Protein AF-A0A444RU50-F1 (afdb_monomer_lite)

Foldseek 3Di:
DDLLVLLLVQLVQLCVPCQDPPHPAAFQEEEEEEQLQLLWFDQAFLQDPVLRVLQLQWLCLLLLLLLLVLLLQCFLVLCFQRRPNDRAPPDNSVVRNHGLYRYDYDQFFAQCCDCLNCVQQNNVLSVQVVVLQCCQAVCNLVNHASQDTDPDPDPDDDDDPDRADDSQDGHDNSRNSQRRRQLRRLLVLLVQLLDPHHQYYEYEGPDAALQAANRHDDRNHSGHSQSSSVLSCCVPVVAQEEEEEEEAQEDSLRNLRSLVVLQLQLLVDDPPDRRSSNYHYAYFYEHALCAPPCVVVPPVSSCSLCDQDDCDSHYHYHHFYFDADDDVVRVVVCCVPTVCVSLVSSLVNLLVSLVVQVVVVHHHAYAYEYADALCLEPQHDCVRVVPNTHHYLLVLLVVLLSVQVSCCDPSSNSNSHYYYYYHHDRHSLSSSSNSNNNVQSRSWDPPDLDDDPDDDDPPVVVVVPPDDDDDDDDDDDDDDDDDDDDDDDPDDDPPDSGSGDPCCSPPVNSVVLVCVVPDDDPDPDDDDDDDDDDDDDDDDDPPDDDDDPPPPDDDDDDDDDDDDPDDDDDDDGDDTHHSSSSSVSSSVVVNDPPDNSGHQDSVNSNVSNVVSVVVVVVVPDDDDDDDDDDDDDDDDDDDDDDDDDDDDDDDDDDDDDDDDDDDDDDDDTIDDDDDDDDDDDDDDDDDDDDDDDDDDDDDDDDDDDDDDDDDDDDDDDDDDDDDDDDDDDDDDPPPPVVVPPPPPDDDDDDDDDDDDDDDDDDDDDDDDDDDDDDDDDDDDDDDDDDDDDDDDDDDDDDDDDDDDDDDDDDDDDDDDDDDDDDDDDDDDDDDDDYDDDDDDDDDDDDDDDDDDDDDDDDDDDDDDDDDDDDDPPDDDQQAAEAQAEEDCQLVPPQFYDDPLVLVVLCLVLLHAEYHDAAAAQDDALLLDDPSLCDDDSVVSSVVNVVSVVVVLVVLVVNCVVCVVRHRYAYEHEQEQLDLVSLVVNVVVCPFQSHQFYEDEYQDQNSFGQQPDLVSVQVLCVVQPRDLLSSLLRRLVSLVSSCVRHVGQEYELNPCSLLNDPCSPDPCVVSVSNVVSLLVNLVSNVVSLHAYEQECVSVVSPHPGTRPDPVSVLSSVVSVHAHAYHQNYSYSVRHCPCVVVSLVRCVVSVHFKHKDKDFDDDPVPPDPGHHTDIDIDIDTSVSNVVSSVD

pLDDT: mean 73.53, std 28.67, range [24.03, 98.94]

Structure (mmCIF, N/CA/C/O backbone):
data_AF-A0A444RU50-F1
#
_entry.id   AF-A0A444RU50-F1
#
loop_
_atom_site.group_PDB
_atom_site.id
_atom_site.type_symbol
_atom_site.label_atom_id
_atom_site.label_alt_id
_atom_site.label_comp_id
_atom_site.label_asym_id
_atom_site.label_entity_id
_atom_site.label_seq_id
_atom_site.pdbx_PDB_ins_code
_atom_site.Cartn_x
_atom_site.Cartn_y
_atom_site.Cartn_z
_atom_site.occupancy
_atom_site.B_iso_or_equiv
_atom_site.auth_seq_id
_atom_site.auth_comp_id
_atom_site.auth_asym_id
_atom_site.auth_atom_id
_atom_site.pdbx_PDB_model_num
ATOM 1 N N . MET A 1 1 ? 1.106 -34.354 -20.644 1.00 77.31 1 MET A N 1
ATOM 2 C CA . MET A 1 1 ? 0.524 -33.539 -19.558 1.00 77.31 1 MET A CA 1
ATOM 3 C C . MET A 1 1 ? 1.547 -32.469 -19.221 1.00 77.31 1 MET A C 1
ATOM 5 O O . MET A 1 1 ? 2.733 -32.761 -19.319 1.00 77.31 1 MET A O 1
ATOM 9 N N . THR A 1 2 ? 1.113 -31.255 -18.908 1.00 89.94 2 THR A N 1
ATOM 10 C CA . THR A 1 2 ? 1.941 -30.165 -18.358 1.00 89.94 2 THR A CA 1
ATOM 11 C C . THR A 1 2 ? 1.686 -30.037 -16.855 1.00 89.94 2 THR A C 1
ATOM 13 O O . THR A 1 2 ? 0.641 -30.497 -16.388 1.00 89.94 2 THR A O 1
ATOM 16 N N . ALA A 1 3 ? 2.588 -29.386 -16.113 1.00 90.56 3 ALA A N 1
ATOM 17 C CA . ALA A 1 3 ? 2.382 -29.084 -14.692 1.00 90.56 3 ALA A CA 1
ATOM 18 C C . ALA A 1 3 ? 1.028 -28.382 -14.455 1.00 90.56 3 ALA A C 1
ATOM 20 O O . ALA A 1 3 ? 0.233 -28.847 -13.643 1.00 90.56 3 ALA A O 1
ATOM 21 N N . SER A 1 4 ? 0.695 -27.373 -15.273 1.00 92.06 4 SER A N 1
ATOM 22 C CA . SER A 1 4 ? -0.614 -26.706 -15.247 1.00 92.06 4 SER A CA 1
ATOM 23 C C . SER A 1 4 ? -1.799 -27.662 -15.413 1.00 92.06 4 SER A C 1
ATOM 25 O O . SER A 1 4 ? -2.771 -27.575 -14.671 1.00 92.06 4 SER A O 1
ATOM 27 N N . SER A 1 5 ? -1.737 -28.607 -16.363 1.00 92.69 5 SER A N 1
ATOM 28 C CA . SER A 1 5 ? -2.837 -29.568 -16.547 1.00 92.69 5 SER A CA 1
ATOM 29 C C . SER A 1 5 ? -2.997 -30.515 -15.355 1.00 92.69 5 SER A C 1
ATOM 31 O O . SER A 1 5 ? -4.123 -30.859 -15.017 1.00 92.69 5 SER A O 1
ATOM 33 N N . VAL A 1 6 ? -1.892 -30.892 -14.698 1.00 92.88 6 VAL A N 1
ATOM 34 C CA . VAL A 1 6 ? -1.919 -31.727 -13.489 1.00 92.88 6 VAL A CA 1
ATOM 35 C C . VAL A 1 6 ? -2.521 -30.952 -12.319 1.00 92.88 6 VAL A C 1
ATOM 37 O O . VAL A 1 6 ? -3.437 -31.454 -11.678 1.00 92.88 6 VAL A O 1
ATOM 40 N N . ALA A 1 7 ? -2.055 -29.723 -12.078 1.00 94.12 7 ALA A N 1
ATOM 41 C CA . ALA A 1 7 ? -2.562 -28.860 -11.015 1.00 94.12 7 ALA A CA 1
ATOM 42 C C . ALA A 1 7 ? -4.059 -28.560 -11.184 1.00 94.12 7 ALA A C 1
ATOM 44 O O . ALA A 1 7 ? -4.834 -28.752 -10.252 1.00 94.12 7 ALA A O 1
ATOM 45 N N . SER A 1 8 ? -4.480 -28.142 -12.382 1.00 94.00 8 SER A N 1
ATOM 46 C CA . SER A 1 8 ? -5.876 -27.791 -12.665 1.00 94.00 8 SER A CA 1
ATOM 47 C C . SER A 1 8 ? -6.824 -28.990 -12.505 1.00 94.00 8 SER A C 1
ATOM 49 O O . SER A 1 8 ? -7.855 -28.863 -11.850 1.00 94.00 8 SER A O 1
ATOM 51 N N . GLU A 1 9 ? -6.460 -30.173 -13.019 1.00 93.38 9 GLU A N 1
ATOM 52 C CA . GLU A 1 9 ? -7.255 -31.400 -12.846 1.00 93.38 9 GLU A CA 1
ATOM 53 C C . GLU A 1 9 ? -7.307 -31.843 -11.372 1.00 93.38 9 GLU A C 1
ATOM 55 O O . GLU A 1 9 ? -8.377 -32.173 -10.857 1.00 93.38 9 GLU A O 1
ATOM 60 N N . TYR A 1 10 ? -6.173 -31.794 -10.667 1.00 93.50 10 TYR A N 1
ATOM 61 C CA . TYR A 1 10 ? -6.076 -32.157 -9.254 1.00 93.50 10 TYR A CA 1
ATOM 62 C C . TYR A 1 10 ? -6.913 -31.228 -8.354 1.00 93.50 10 TYR A C 1
ATOM 64 O O . TYR A 1 10 ? -7.785 -31.707 -7.626 1.00 93.50 10 TYR A O 1
ATOM 72 N N . PHE A 1 11 ? -6.730 -29.906 -8.445 1.00 94.56 11 PHE A N 1
ATOM 73 C CA . PHE A 1 11 ? -7.465 -28.948 -7.610 1.00 94.56 11 PHE A CA 1
ATOM 74 C C . PHE A 1 11 ? -8.954 -28.884 -7.949 1.00 94.56 11 PHE A C 1
ATOM 76 O O . PHE A 1 11 ? -9.771 -28.710 -7.047 1.00 94.56 11 PHE A O 1
ATOM 83 N N . GLN A 1 12 ? -9.342 -29.090 -9.211 1.00 92.62 12 GLN A N 1
ATOM 84 C CA . GLN A 1 12 ? -10.758 -29.193 -9.564 1.00 92.62 12 GLN A CA 1
ATOM 85 C C . GLN A 1 12 ? -11.421 -30.392 -8.866 1.00 92.62 12 GLN A C 1
ATOM 87 O O . GLN A 1 12 ? -12.571 -30.281 -8.436 1.00 92.62 12 GLN A O 1
ATOM 92 N N . ASN A 1 13 ? -10.708 -31.510 -8.702 1.00 90.00 13 ASN A N 1
ATOM 93 C CA . ASN A 1 13 ? -11.195 -32.666 -7.949 1.00 90.00 13 ASN A CA 1
ATOM 94 C C . ASN A 1 13 ? -11.182 -32.416 -6.429 1.00 90.00 13 ASN A C 1
ATOM 96 O O . ASN A 1 13 ? -12.179 -32.703 -5.768 1.00 90.00 13 ASN A O 1
ATOM 100 N N . GLU A 1 14 ? -10.116 -31.830 -5.872 1.00 89.88 14 GLU A N 1
ATOM 101 C CA . GLU A 1 14 ? -10.019 -31.508 -4.436 1.00 89.88 14 GLU A CA 1
ATOM 102 C C . GLU A 1 14 ? -11.115 -30.522 -3.985 1.00 89.88 14 GLU A C 1
ATOM 104 O O . GLU A 1 14 ? -11.794 -30.770 -2.988 1.00 89.88 14 GLU A O 1
ATOM 109 N N . LEU A 1 15 ? -11.384 -29.465 -4.761 1.00 89.56 15 LEU A N 1
ATOM 110 C CA . LEU A 1 15 ? -12.482 -28.525 -4.497 1.00 89.56 15 LEU A CA 1
ATOM 111 C C . LEU A 1 15 ? -13.867 -29.195 -4.588 1.00 89.56 15 LEU A C 1
ATOM 113 O O . LEU A 1 15 ? -14.749 -28.900 -3.783 1.00 89.56 15 LEU A O 1
ATOM 117 N N . ASN A 1 16 ? -14.074 -30.122 -5.526 1.00 85.50 16 ASN A N 1
ATOM 118 C CA . ASN A 1 16 ? -15.360 -30.817 -5.663 1.00 85.50 16 ASN A CA 1
ATOM 119 C C . ASN A 1 16 ? -15.624 -31.825 -4.529 1.00 85.50 16 ASN A C 1
ATOM 121 O O . ASN A 1 16 ? -16.781 -32.040 -4.167 1.00 85.50 16 ASN A O 1
ATOM 125 N N . LEU A 1 17 ? -14.575 -32.445 -3.980 1.00 81.50 17 LEU A N 1
ATOM 126 C CA . LEU A 1 17 ? -14.681 -33.525 -2.993 1.00 81.50 17 LEU A CA 1
ATOM 127 C C . LEU A 1 17 ? -14.531 -33.016 -1.552 1.00 81.50 17 LEU A C 1
ATOM 129 O O . LEU A 1 17 ? -15.409 -33.241 -0.718 1.00 81.50 17 LEU A O 1
ATOM 133 N N . CYS A 1 18 ? -13.449 -32.295 -1.256 1.00 77.00 18 CYS A N 1
ATOM 134 C CA . CYS A 1 18 ? -13.066 -31.940 0.111 1.00 77.00 18 CYS A CA 1
ATOM 135 C C . CYS A 1 18 ? -13.706 -30.627 0.595 1.00 77.00 18 CYS A C 1
ATOM 137 O O . CYS A 1 18 ? -13.839 -30.421 1.799 1.00 77.00 18 CYS A O 1
ATOM 139 N N . HIS A 1 19 ? -14.154 -29.749 -0.314 1.00 79.81 19 HIS A N 1
ATOM 140 C CA . HIS A 1 19 ? -14.713 -28.431 0.032 1.00 79.81 19 HIS A CA 1
ATOM 141 C C . HIS A 1 19 ? -16.250 -28.358 0.009 1.00 79.81 19 HIS A C 1
ATOM 143 O O . HIS A 1 19 ? -16.829 -27.350 0.425 1.00 79.81 19 HIS A O 1
ATOM 149 N N . ALA A 1 20 ? -16.933 -29.430 -0.406 1.00 68.69 20 ALA A N 1
ATOM 150 C CA . ALA A 1 20 ? -18.392 -29.507 -0.407 1.00 68.69 20 ALA A CA 1
ATOM 151 C C . ALA A 1 20 ? -18.998 -29.208 0.982 1.00 68.69 20 ALA A C 1
ATOM 153 O O . ALA A 1 20 ? -18.420 -29.526 2.027 1.00 68.69 20 ALA A O 1
ATOM 154 N N . LEU A 1 21 ? -20.203 -28.627 1.027 1.00 56.94 21 LEU A N 1
ATOM 155 C CA . LEU A 1 21 ? -20.906 -28.367 2.297 1.00 56.94 21 LEU A CA 1
ATOM 156 C C . LEU A 1 21 ? -21.203 -29.655 3.092 1.00 56.94 21 LEU A C 1
ATOM 158 O O . LEU A 1 21 ? -21.334 -29.590 4.307 1.00 56.94 21 LEU A O 1
ATOM 162 N N . SER A 1 22 ? -21.232 -30.812 2.425 1.00 55.34 22 SER A N 1
ATOM 163 C CA . SER A 1 22 ? -21.458 -32.141 3.005 1.00 55.34 22 SER A CA 1
ATOM 164 C C . SER A 1 22 ? -20.205 -32.861 3.530 1.00 55.34 22 SER A C 1
ATOM 166 O O . SER A 1 22 ? -20.332 -33.992 3.994 1.00 55.34 22 SER A O 1
ATOM 168 N N . THR A 1 23 ? -19.003 -32.278 3.435 1.00 63.44 23 THR A N 1
ATOM 169 C CA . THR A 1 23 ? -17.787 -32.907 3.992 1.00 63.44 23 THR A CA 1
ATOM 170 C C . THR A 1 23 ? -17.801 -32.905 5.525 1.00 63.44 23 THR A C 1
ATOM 172 O O . THR A 1 23 ? -18.180 -31.914 6.149 1.00 63.44 23 THR A O 1
ATOM 175 N N . THR A 1 24 ? -17.346 -34.001 6.134 1.00 57.12 24 THR A N 1
ATOM 176 C CA . THR A 1 24 ? -17.170 -34.138 7.592 1.00 57.12 24 THR A CA 1
ATOM 177 C C . THR A 1 24 ? -15.761 -33.766 8.062 1.00 57.12 24 THR A C 1
ATOM 179 O O . THR A 1 24 ? -15.467 -33.867 9.251 1.00 57.12 24 THR A O 1
ATOM 182 N N . GLN A 1 25 ? -14.870 -33.366 7.149 1.00 64.94 25 GLN A N 1
ATOM 183 C CA . GLN A 1 25 ? -13.492 -32.993 7.464 1.00 64.94 25 GLN A CA 1
ATOM 184 C C . GLN A 1 25 ? -13.473 -31.645 8.203 1.00 64.94 25 GLN A C 1
ATOM 186 O O . GLN A 1 25 ? -13.788 -30.602 7.627 1.00 64.94 25 GLN A O 1
ATOM 191 N N . GLN A 1 26 ? -13.146 -31.672 9.497 1.00 69.19 26 GLN A N 1
ATOM 192 C CA . GLN A 1 26 ? -13.100 -30.472 10.332 1.00 69.19 26 GLN A CA 1
ATOM 193 C C . GLN A 1 26 ? -11.839 -29.652 10.032 1.00 69.19 26 GLN A C 1
ATOM 195 O O . GLN A 1 26 ? -10.722 -30.154 10.136 1.00 69.19 26 GLN A O 1
ATOM 200 N N . THR A 1 27 ? -12.022 -28.373 9.703 1.00 84.06 27 THR A N 1
ATOM 201 C CA . THR A 1 27 ? -10.955 -27.365 9.652 1.00 84.06 27 THR A CA 1
ATOM 202 C C . THR A 1 27 ? -11.223 -26.302 10.711 1.00 84.06 27 THR A C 1
ATOM 204 O O . THR A 1 27 ? -12.377 -25.984 10.998 1.00 84.06 27 THR A O 1
ATOM 207 N N . HIS A 1 28 ? -10.181 -25.699 11.284 1.00 87.19 28 HIS A N 1
ATOM 208 C CA . HIS A 1 28 ? -10.380 -24.576 12.210 1.00 87.19 28 HIS A CA 1
ATOM 209 C C . HIS A 1 28 ? -10.756 -23.277 11.488 1.00 87.19 28 HIS A C 1
ATOM 211 O O . HIS A 1 28 ? -11.432 -22.434 12.080 1.00 87.19 28 HIS A O 1
ATOM 217 N N . ALA A 1 29 ? -10.328 -23.133 10.228 1.00 93.25 29 ALA A N 1
ATOM 218 C CA . ALA A 1 29 ? -10.524 -21.947 9.405 1.00 93.25 29 ALA A CA 1
ATOM 219 C C . ALA A 1 29 ? -11.259 -22.233 8.083 1.00 93.25 29 ALA A C 1
ATOM 221 O O . ALA A 1 29 ? -11.228 -23.351 7.551 1.00 93.25 29 ALA A O 1
ATOM 222 N N . ALA A 1 30 ? -11.890 -21.193 7.540 1.00 95.12 30 ALA A N 1
ATOM 223 C CA . ALA A 1 30 ? -12.532 -21.163 6.232 1.00 95.12 30 ALA A CA 1
ATOM 224 C C . ALA A 1 30 ? -12.235 -19.852 5.483 1.00 95.12 30 ALA A C 1
ATOM 226 O O . ALA A 1 30 ? -11.915 -18.830 6.090 1.00 95.12 30 ALA A O 1
ATOM 227 N N . VAL A 1 31 ? -12.388 -19.876 4.159 1.00 97.88 31 VAL A N 1
ATOM 228 C CA . VAL A 1 31 ? -12.328 -18.691 3.293 1.00 97.88 31 VAL A CA 1
ATOM 229 C C . VAL A 1 31 ? -13.609 -18.624 2.475 1.00 97.88 31 VAL A C 1
ATOM 231 O O . VAL A 1 31 ? -13.908 -19.552 1.727 1.00 97.88 31 VAL A O 1
ATOM 234 N N . ILE A 1 32 ? -14.356 -17.531 2.599 1.00 98.00 32 ILE A N 1
ATOM 235 C CA . ILE A 1 32 ? -15.617 -17.304 1.895 1.00 98.00 32 ILE A CA 1
ATOM 236 C C . ILE A 1 32 ? -15.377 -16.357 0.714 1.00 98.00 32 ILE A C 1
ATOM 238 O O . ILE A 1 32 ? -14.872 -15.246 0.886 1.00 98.00 32 ILE A O 1
ATOM 242 N N . LEU A 1 33 ? -15.760 -16.795 -0.486 1.00 97.44 33 LEU A N 1
ATOM 243 C CA . LEU A 1 33 ? -15.672 -16.030 -1.734 1.00 97.44 33 LEU A CA 1
ATOM 244 C C . LEU A 1 33 ? -17.078 -15.804 -2.307 1.00 97.44 33 LEU A C 1
ATOM 246 O O . LEU A 1 33 ? -17.904 -16.717 -2.284 1.00 97.44 33 LEU A O 1
ATOM 250 N N . SER A 1 34 ? -17.345 -14.623 -2.871 1.00 96.50 34 SER A N 1
ATOM 251 C CA . SER A 1 34 ? -18.634 -14.293 -3.500 1.00 96.50 34 SER A CA 1
ATOM 252 C C . SER A 1 34 ? -18.430 -13.726 -4.902 1.00 96.50 34 SER A C 1
ATOM 254 O O . SER A 1 34 ? -17.908 -12.625 -5.077 1.00 96.50 34 SER A O 1
ATOM 256 N N . ASP A 1 35 ? -18.878 -14.464 -5.921 1.00 96.56 35 ASP A N 1
ATOM 257 C CA . ASP A 1 35 ? -18.714 -14.074 -7.331 1.00 96.56 35 ASP A CA 1
ATOM 258 C C . ASP A 1 35 ? -19.493 -12.800 -7.701 1.00 96.56 35 ASP A C 1
ATOM 260 O O . ASP A 1 35 ? -19.275 -12.220 -8.765 1.00 96.56 35 ASP A O 1
ATOM 264 N N . ALA A 1 36 ? -20.395 -12.336 -6.832 1.00 96.75 36 ALA A N 1
ATOM 265 C CA . ALA A 1 36 ? -21.093 -11.067 -6.992 1.00 96.75 36 ALA A CA 1
ATOM 266 C C . ALA A 1 36 ? -20.153 -9.850 -6.870 1.00 96.75 36 ALA A C 1
ATOM 268 O O . ALA A 1 36 ? -20.379 -8.847 -7.546 1.00 96.75 36 ALA A O 1
ATOM 269 N N . CYS A 1 37 ? -19.075 -9.942 -6.079 1.00 96.94 37 CYS A N 1
ATOM 270 C CA . CYS A 1 37 ? -18.146 -8.839 -5.783 1.00 96.94 37 CYS A CA 1
ATOM 271 C C . CYS A 1 37 ? -17.405 -8.297 -7.027 1.00 96.94 37 CYS A C 1
ATOM 273 O O . CYS A 1 37 ? -17.035 -7.122 -7.076 1.00 96.94 37 CYS A O 1
ATOM 275 N N . TYR A 1 38 ? -17.252 -9.120 -8.071 1.00 96.81 38 TYR A N 1
ATOM 276 C CA . TYR A 1 38 ? -16.741 -8.701 -9.386 1.00 96.81 38 TYR A CA 1
ATOM 277 C C . TYR A 1 38 ? -17.700 -7.767 -10.150 1.00 96.81 38 TYR A C 1
ATOM 279 O O . TYR A 1 38 ? -17.305 -7.138 -11.128 1.00 96.81 38 TYR A O 1
ATOM 287 N N . GLY A 1 39 ? -18.975 -7.695 -9.750 1.00 95.88 39 GLY A N 1
ATOM 288 C CA . GLY A 1 39 ? -19.991 -6.875 -10.408 1.00 95.88 39 GLY A CA 1
ATOM 289 C C . GLY A 1 39 ? -19.785 -5.374 -10.214 1.00 95.88 39 GLY A C 1
ATOM 290 O O . GLY A 1 39 ? -19.940 -4.613 -11.166 1.00 95.88 39 GLY A O 1
ATOM 291 N N . HIS A 1 40 ? -19.409 -4.928 -9.013 1.00 96.69 40 HIS A N 1
ATOM 292 C CA . HIS A 1 40 ? -19.140 -3.510 -8.766 1.00 96.69 40 HIS A CA 1
ATOM 293 C C . HIS A 1 40 ? -17.993 -3.044 -9.679 1.00 96.69 40 HIS A C 1
ATOM 295 O O . HIS A 1 40 ? -16.955 -3.692 -9.717 1.00 96.69 40 HIS A O 1
ATOM 301 N N . ARG A 1 41 ? -18.160 -1.970 -10.459 1.00 93.94 41 ARG A N 1
ATOM 302 C CA . ARG A 1 41 ? -17.078 -1.432 -11.304 1.00 93.94 41 ARG A CA 1
ATOM 303 C C . ARG A 1 41 ? -17.337 0.003 -11.724 1.00 93.94 41 ARG A C 1
ATOM 305 O O . ARG A 1 41 ? -18.482 0.394 -11.976 1.00 93.94 41 ARG A O 1
ATOM 312 N N . TYR A 1 42 ? -16.265 0.772 -11.868 1.00 94.56 42 TYR A N 1
ATOM 313 C CA . TYR A 1 42 ? -16.345 2.113 -12.428 1.00 94.56 42 TYR A CA 1
ATOM 314 C C . TYR A 1 42 ? -16.902 2.050 -13.857 1.00 94.56 42 TYR A C 1
ATOM 316 O O . TYR A 1 42 ? -16.400 1.319 -14.710 1.00 94.56 42 TYR A O 1
ATOM 324 N N . SER A 1 43 ? -17.985 2.791 -14.097 1.00 93.19 43 SER A N 1
ATOM 325 C CA . SER A 1 43 ? -18.828 2.626 -15.293 1.00 93.19 43 SER A CA 1
ATOM 326 C C . SER A 1 43 ? -19.175 3.945 -15.992 1.00 93.19 43 SER A C 1
ATOM 328 O O . SER A 1 43 ? -20.134 4.004 -16.761 1.00 93.19 43 SER A O 1
ATOM 330 N N . ARG A 1 44 ? -18.442 5.037 -15.726 1.00 92.31 44 ARG A N 1
ATOM 331 C CA . ARG A 1 44 ? -18.803 6.363 -16.255 1.00 92.31 44 ARG A CA 1
ATOM 332 C C . ARG A 1 44 ? -18.455 6.513 -17.746 1.00 92.31 44 ARG A C 1
ATOM 334 O O . ARG A 1 44 ? -17.289 6.377 -18.115 1.00 92.31 44 ARG A O 1
ATOM 341 N N . PRO A 1 45 ? -19.428 6.839 -18.619 1.00 89.94 45 PRO A N 1
ATOM 342 C CA . PRO A 1 45 ? -19.169 7.058 -20.038 1.00 89.94 45 PRO A CA 1
ATOM 343 C C . PRO A 1 45 ? -18.166 8.185 -20.306 1.00 89.94 45 PRO A C 1
ATOM 345 O O . PRO A 1 45 ? -18.253 9.256 -19.706 1.00 89.94 45 PRO A O 1
ATOM 348 N N . LYS A 1 46 ? -17.304 7.987 -21.311 1.00 85.81 46 LYS A N 1
ATOM 349 C CA . LYS A 1 46 ? -16.308 8.963 -21.806 1.00 85.81 46 LYS A CA 1
ATOM 350 C C . LYS A 1 46 ? -15.182 9.338 -20.830 1.00 85.81 46 LYS A C 1
ATOM 352 O O . LYS A 1 46 ? -14.458 10.295 -21.108 1.00 85.81 46 LYS A O 1
ATOM 357 N N . THR A 1 47 ? -14.995 8.611 -19.730 1.00 87.81 47 THR A N 1
ATOM 358 C CA . THR A 1 47 ? -13.787 8.758 -18.905 1.00 87.81 47 THR A CA 1
ATOM 359 C C . THR A 1 47 ? -12.545 8.439 -19.749 1.00 87.81 47 THR A C 1
ATOM 361 O O . THR A 1 47 ? -12.540 7.492 -20.538 1.00 87.81 47 THR A O 1
ATOM 364 N N . SER A 1 48 ? -11.508 9.274 -19.646 1.00 87.50 48 SER A N 1
ATOM 365 C CA . SER A 1 48 ? -10.245 9.085 -20.369 1.00 87.50 48 SER A CA 1
ATOM 366 C C . SER A 1 48 ? -9.421 7.959 -19.740 1.00 87.50 48 SER A C 1
ATOM 368 O O . SER A 1 48 ? -9.575 7.675 -18.556 1.00 87.50 48 SER A O 1
ATOM 370 N N . ARG A 1 49 ? -8.486 7.356 -20.491 1.00 86.69 49 ARG A N 1
ATOM 371 C CA . ARG A 1 49 ? -7.577 6.328 -19.939 1.00 86.69 49 ARG A CA 1
ATOM 372 C C . ARG A 1 49 ? -6.843 6.824 -18.680 1.00 86.69 49 ARG A C 1
ATOM 374 O O . ARG A 1 49 ? -6.820 6.113 -17.687 1.00 86.69 49 ARG A O 1
ATOM 381 N N . ALA A 1 50 ? -6.371 8.075 -18.687 1.00 85.56 50 ALA A N 1
ATOM 382 C CA . ALA A 1 50 ? -5.713 8.714 -17.540 1.00 85.56 50 ALA A CA 1
ATOM 383 C C . ALA A 1 50 ? -6.614 8.859 -16.291 1.00 85.56 50 ALA A C 1
ATOM 385 O O . ALA A 1 50 ? -6.121 8.802 -15.171 1.00 85.56 50 ALA A O 1
ATOM 386 N N . ALA A 1 51 ? -7.930 9.021 -16.473 1.00 85.12 51 ALA A N 1
ATOM 387 C CA . ALA A 1 51 ? -8.907 9.082 -15.380 1.00 85.12 51 ALA A CA 1
ATOM 388 C C . ALA A 1 51 ? -9.514 7.707 -15.021 1.00 85.12 51 ALA A C 1
ATOM 390 O O . ALA A 1 51 ? -10.316 7.615 -14.094 1.00 85.12 51 ALA A O 1
ATOM 391 N N . LEU A 1 52 ? -9.145 6.642 -15.746 1.00 87.38 52 LEU A N 1
ATOM 392 C CA . LEU A 1 52 ? -9.358 5.252 -15.330 1.00 87.38 52 LEU A CA 1
ATOM 393 C C . LEU A 1 52 ? -8.163 4.729 -14.528 1.00 87.38 52 LEU A C 1
ATOM 395 O O . LEU A 1 52 ? -8.368 4.032 -13.543 1.00 87.38 52 LEU A O 1
ATOM 399 N N . SER A 1 53 ? -6.931 5.121 -14.872 1.00 84.94 53 SER A N 1
ATOM 400 C CA . SER A 1 53 ? -5.727 4.760 -14.104 1.00 84.94 53 SER A CA 1
ATOM 401 C C . SER A 1 53 ? -5.680 5.347 -12.685 1.00 84.94 53 SER A C 1
ATOM 403 O O . SER A 1 53 ? -4.862 4.914 -11.885 1.00 84.94 53 SER A O 1
ATOM 405 N N . THR A 1 54 ? -6.561 6.294 -12.342 1.00 87.62 54 THR A N 1
ATOM 406 C CA . THR A 1 54 ? -6.758 6.773 -10.961 1.00 87.62 54 THR A CA 1
ATOM 407 C C . THR A 1 54 ? -7.779 5.949 -10.162 1.00 87.62 54 THR A C 1
ATOM 409 O O . THR A 1 54 ? -8.013 6.245 -8.993 1.00 87.62 54 THR A O 1
ATOM 412 N N . ILE A 1 55 ? -8.428 4.943 -10.761 1.00 91.25 55 ILE A N 1
ATOM 413 C CA . ILE A 1 55 ? -9.422 4.097 -10.085 1.00 91.25 55 ILE A CA 1
ATOM 414 C C . ILE A 1 55 ? -8.724 2.890 -9.450 1.00 91.25 55 ILE A C 1
ATOM 416 O O . ILE A 1 55 ? -8.568 1.836 -10.062 1.00 91.25 55 ILE A O 1
ATOM 420 N N . VAL A 1 56 ? -8.314 3.057 -8.193 1.00 92.06 56 VAL A N 1
ATOM 421 C CA . VAL A 1 56 ? -7.628 2.014 -7.410 1.00 92.06 56 VAL A CA 1
ATOM 422 C C . VAL A 1 56 ? -8.558 0.865 -6.989 1.00 92.06 56 VAL A C 1
ATOM 424 O O . VAL A 1 56 ? -8.152 -0.297 -6.975 1.00 92.06 56 VAL A O 1
ATOM 427 N N . GLU A 1 57 ? -9.828 1.173 -6.718 1.00 95.06 57 GLU A N 1
ATOM 428 C CA . GLU A 1 57 ? -10.878 0.256 -6.247 1.00 95.06 57 GLU A CA 1
ATOM 429 C C . GLU A 1 57 ? -11.397 -0.651 -7.387 1.00 95.06 57 GLU A C 1
ATOM 431 O O . GLU A 1 57 ? -12.527 -0.522 -7.856 1.00 95.06 57 GLU A O 1
ATOM 436 N N . ARG A 1 58 ? -10.567 -1.552 -7.911 1.00 94.56 58 ARG A N 1
ATOM 437 C CA . ARG A 1 58 ? -10.848 -2.314 -9.145 1.00 94.56 58 ARG A CA 1
ATOM 438 C C . ARG A 1 58 ? -11.295 -3.772 -8.887 1.00 94.56 58 ARG A C 1
ATOM 440 O O . ARG A 1 58 ? -10.864 -4.356 -7.895 1.00 94.56 58 ARG A O 1
ATOM 447 N N . PRO A 1 59 ? -12.162 -4.396 -9.715 1.00 95.44 59 PRO A N 1
ATOM 448 C CA . PRO A 1 59 ? -12.609 -5.786 -9.515 1.00 95.44 59 PRO A CA 1
ATOM 449 C C . PRO A 1 59 ? -11.468 -6.818 -9.516 1.00 95.44 59 PRO A C 1
ATOM 451 O O . PRO A 1 59 ? -11.587 -7.862 -8.873 1.00 95.44 59 PRO A O 1
ATOM 454 N N . GLU A 1 60 ? -10.336 -6.500 -10.143 1.00 95.94 60 GLU A N 1
ATOM 455 C CA . GLU A 1 60 ? -9.104 -7.289 -10.127 1.00 95.94 60 GLU A CA 1
ATOM 456 C C . GLU A 1 60 ? -8.541 -7.488 -8.706 1.00 95.94 60 GLU A C 1
ATOM 458 O O . GLU A 1 60 ? -7.903 -8.508 -8.454 1.00 95.94 60 GLU A O 1
ATOM 463 N N . ARG A 1 61 ? -8.885 -6.623 -7.735 1.00 96.88 61 ARG A N 1
ATOM 464 C CA . ARG A 1 61 ? -8.544 -6.812 -6.309 1.00 96.88 61 ARG A CA 1
ATOM 465 C C . ARG A 1 61 ? -9.022 -8.169 -5.769 1.00 96.88 61 ARG A C 1
ATOM 467 O O . ARG A 1 61 ? -8.331 -8.803 -4.977 1.00 96.88 61 ARG A O 1
ATOM 474 N N . ILE A 1 62 ? -10.171 -8.667 -6.241 1.00 96.88 62 ILE A N 1
ATOM 475 C CA . ILE A 1 62 ? -10.688 -9.995 -5.861 1.00 96.88 62 ILE A CA 1
ATOM 476 C C . ILE A 1 62 ? -9.945 -11.131 -6.589 1.00 96.88 62 ILE A C 1
ATOM 478 O O . ILE A 1 62 ? -9.847 -12.228 -6.043 1.00 96.88 62 ILE A O 1
ATOM 482 N N . LYS A 1 63 ? -9.337 -10.880 -7.760 1.00 96.75 63 LYS A N 1
ATOM 483 C CA . LYS A 1 63 ? -8.419 -11.839 -8.406 1.00 96.75 63 LYS A CA 1
ATOM 484 C C . LYS A 1 63 ? -7.121 -11.974 -7.606 1.00 96.75 63 LYS A C 1
ATOM 486 O O . LYS A 1 63 ? -6.701 -13.096 -7.340 1.00 96.75 63 LYS A O 1
ATOM 491 N N . ALA A 1 64 ? -6.540 -10.855 -7.164 1.00 97.12 64 ALA A N 1
ATOM 492 C CA . ALA A 1 64 ? -5.376 -10.853 -6.275 1.00 97.12 64 ALA A CA 1
ATOM 493 C C . ALA A 1 64 ? -5.687 -11.546 -4.933 1.00 97.12 64 ALA A C 1
ATOM 495 O O . ALA A 1 64 ? -4.930 -12.406 -4.489 1.00 97.12 64 ALA A O 1
ATOM 496 N N . GLY A 1 65 ? -6.861 -11.289 -4.342 1.00 97.56 65 GLY A N 1
ATOM 497 C CA . GLY A 1 65 ? -7.323 -12.020 -3.158 1.00 97.56 65 GLY A CA 1
ATOM 498 C C . GLY A 1 65 ? -7.503 -13.526 -3.390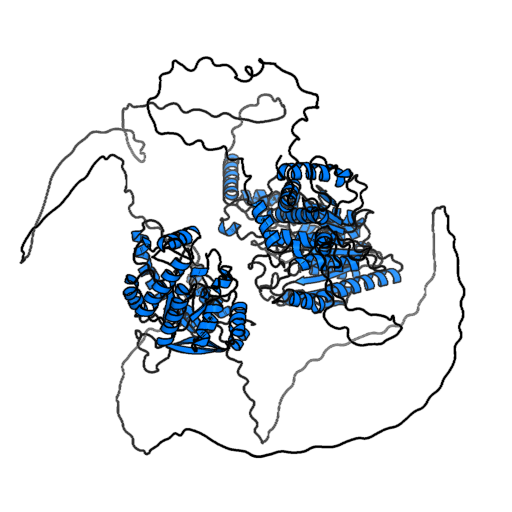 1.00 97.56 65 GLY A C 1
ATOM 499 O O . GLY A 1 65 ? -7.069 -14.329 -2.566 1.00 97.56 65 GLY A O 1
ATOM 500 N N . ALA A 1 66 ? -8.069 -13.938 -4.529 1.00 98.00 66 ALA A N 1
ATOM 501 C CA . ALA A 1 66 ? -8.168 -15.350 -4.903 1.00 98.00 66 ALA A CA 1
ATOM 502 C C . ALA A 1 66 ? -6.788 -16.008 -5.117 1.00 98.00 66 ALA A C 1
ATOM 504 O O . ALA A 1 66 ? -6.629 -17.194 -4.826 1.00 98.00 66 ALA A O 1
ATOM 505 N N . LEU A 1 67 ? -5.786 -15.249 -5.575 1.00 98.12 67 LEU A N 1
ATOM 506 C CA . LEU A 1 67 ? -4.398 -15.701 -5.671 1.00 98.12 67 LEU A CA 1
ATOM 507 C C . LEU A 1 67 ? -3.743 -15.857 -4.290 1.00 98.12 67 LEU A C 1
ATOM 509 O O . LEU A 1 67 ? -3.202 -16.924 -4.024 1.00 98.12 67 LEU A O 1
ATOM 513 N N . GLY A 1 68 ? -3.859 -14.878 -3.387 1.00 98.25 68 GLY A N 1
ATOM 514 C CA . GLY A 1 68 ? -3.325 -14.989 -2.019 1.00 98.25 68 GLY A CA 1
ATOM 515 C C . GLY A 1 68 ? -3.925 -16.167 -1.238 1.00 98.25 68 GLY A C 1
ATOM 516 O O . GLY A 1 68 ? -3.217 -16.927 -0.576 1.00 98.25 68 GLY A O 1
ATOM 517 N N . VAL A 1 69 ? -5.230 -16.406 -1.411 1.00 98.38 69 VAL A N 1
ATOM 518 C CA . VAL A 1 69 ? -5.927 -17.597 -0.894 1.00 98.38 69 VAL A CA 1
ATOM 519 C C . VAL A 1 69 ? -5.377 -18.889 -1.512 1.00 98.38 69 VAL A C 1
ATOM 521 O O . VAL A 1 69 ? -5.182 -19.873 -0.798 1.00 98.38 69 VAL A O 1
ATOM 524 N N . ALA A 1 70 ? -5.094 -18.908 -2.817 1.00 98.25 70 ALA A N 1
ATOM 525 C CA . ALA A 1 70 ? -4.502 -20.068 -3.478 1.00 98.25 70 ALA A CA 1
ATOM 526 C C . ALA A 1 70 ? -3.057 -20.338 -3.012 1.00 98.25 70 ALA A C 1
ATOM 528 O O . ALA A 1 70 ? -2.711 -21.492 -2.766 1.00 98.25 70 ALA A O 1
ATOM 529 N N . MET A 1 71 ? -2.240 -19.296 -2.819 1.00 97.75 71 MET A N 1
ATOM 530 C CA . MET A 1 71 ? -0.884 -19.393 -2.258 1.00 97.75 71 MET A CA 1
ATOM 531 C C . MET A 1 71 ? -0.912 -20.016 -0.855 1.00 97.75 71 MET A C 1
ATOM 533 O O . MET A 1 71 ? -0.199 -20.991 -0.606 1.00 97.75 71 MET A O 1
ATOM 537 N N . ALA A 1 72 ? -1.799 -19.526 0.023 1.00 96.50 72 ALA A N 1
ATOM 538 C CA . ALA A 1 72 ? -1.991 -20.072 1.367 1.00 96.50 72 ALA A CA 1
ATOM 539 C C . ALA A 1 72 ? -2.383 -21.554 1.329 1.00 96.50 72 ALA A C 1
ATOM 541 O O . ALA A 1 72 ? -1.789 -22.375 2.027 1.00 96.50 72 ALA A O 1
ATOM 542 N N . TYR A 1 73 ? -3.352 -21.918 0.484 1.00 95.25 73 TYR A N 1
ATOM 543 C CA . TYR A 1 73 ? -3.823 -23.298 0.381 1.00 95.25 73 TYR A CA 1
ATOM 544 C C . TYR A 1 73 ? -2.729 -24.251 -0.126 1.00 95.25 73 TYR A C 1
ATOM 546 O O . TYR A 1 73 ? -2.539 -25.335 0.427 1.00 95.25 73 TYR A O 1
ATOM 554 N N . VAL A 1 74 ? -1.982 -23.840 -1.155 1.00 95.44 74 VAL A N 1
ATOM 555 C CA . VAL A 1 74 ? -0.925 -24.654 -1.770 1.00 95.44 74 VAL A CA 1
ATOM 556 C C . VAL A 1 74 ? 0.246 -24.879 -0.820 1.00 95.44 74 VAL A C 1
ATOM 558 O O . VAL A 1 74 ? 0.689 -26.020 -0.689 1.00 95.44 74 VAL A O 1
ATOM 561 N N . ARG A 1 75 ? 0.732 -23.826 -0.150 1.00 94.25 75 ARG A N 1
ATOM 562 C CA . ARG A 1 75 ? 1.888 -23.912 0.757 1.00 94.25 75 ARG A CA 1
ATOM 563 C C . ARG A 1 75 ? 1.549 -24.676 2.038 1.00 94.25 75 ARG A C 1
ATOM 565 O O . ARG A 1 75 ? 2.196 -25.677 2.326 1.00 94.25 75 ARG A O 1
ATOM 572 N N . LEU A 1 76 ? 0.486 -24.291 2.752 1.00 91.56 76 LEU A N 1
ATOM 573 C CA . LEU A 1 76 ? 0.067 -24.973 3.989 1.00 91.56 76 LEU A CA 1
ATOM 574 C C . LEU A 1 76 ? -0.363 -26.428 3.746 1.00 91.56 76 LEU A C 1
ATOM 576 O O . LEU A 1 76 ? -0.181 -27.285 4.605 1.00 91.56 76 LEU A O 1
ATOM 580 N N . GLY A 1 77 ? -0.949 -26.716 2.580 1.00 89.69 77 GLY A N 1
ATOM 581 C CA . GLY A 1 77 ? -1.317 -28.072 2.182 1.00 89.69 77 GLY A CA 1
ATOM 582 C C . GLY A 1 77 ? -0.164 -28.894 1.595 1.00 89.69 77 GLY A C 1
ATOM 583 O O . GLY A 1 77 ? -0.377 -30.065 1.280 1.00 89.69 77 GLY A O 1
ATOM 584 N N . GLY A 1 78 ? 1.025 -28.317 1.383 1.00 90.69 78 GLY A N 1
ATOM 585 C CA . GLY A 1 78 ? 2.133 -28.985 0.694 1.00 90.69 78 GLY A CA 1
ATOM 586 C C . GLY A 1 78 ? 1.755 -29.505 -0.700 1.00 90.69 78 GLY A C 1
ATOM 587 O O . GLY A 1 78 ? 2.219 -30.570 -1.103 1.00 90.69 78 GLY A O 1
ATOM 588 N N . ARG A 1 79 ? 0.869 -28.798 -1.420 1.00 91.31 79 ARG A N 1
ATOM 589 C CA . ARG A 1 79 ? 0.271 -29.225 -2.703 1.00 91.31 79 ARG A CA 1
ATOM 590 C C . ARG A 1 79 ? 1.165 -28.900 -3.914 1.00 91.31 79 ARG A C 1
ATOM 592 O O . ARG A 1 79 ? 0.679 -28.499 -4.970 1.00 91.31 79 ARG A O 1
ATOM 599 N N . HIS A 1 80 ? 2.476 -29.052 -3.751 1.00 93.31 80 HIS A N 1
ATOM 600 C CA . HIS A 1 80 ? 3.526 -28.763 -4.738 1.00 93.31 80 HIS A CA 1
ATOM 601 C C . HIS A 1 80 ? 4.639 -29.819 -4.659 1.00 93.31 80 HIS A C 1
ATOM 603 O O . HIS A 1 80 ? 4.644 -30.623 -3.732 1.00 93.31 80 HIS A O 1
ATOM 609 N N . CYS A 1 81 ? 5.558 -29.846 -5.629 1.00 91.81 81 CYS A N 1
ATOM 610 C CA . CYS A 1 81 ? 6.606 -30.871 -5.765 1.00 91.81 81 CYS A CA 1
ATOM 611 C C . CYS A 1 81 ? 7.466 -31.104 -4.511 1.00 91.81 81 CYS A C 1
ATOM 613 O O . CYS A 1 81 ? 7.874 -32.235 -4.261 1.00 91.81 81 CYS A O 1
ATOM 615 N N . ASP A 1 82 ? 7.694 -30.057 -3.724 1.00 89.50 82 ASP A N 1
ATOM 616 C CA . ASP A 1 82 ? 8.556 -30.047 -2.532 1.00 89.50 82 ASP A CA 1
ATOM 617 C C . ASP A 1 82 ? 7.763 -30.266 -1.225 1.00 89.50 82 ASP A C 1
ATOM 619 O O . ASP A 1 82 ? 8.344 -30.315 -0.141 1.00 89.50 82 ASP A O 1
ATOM 623 N N . GLY A 1 83 ? 6.432 -30.364 -1.317 1.00 86.75 83 GLY A N 1
ATOM 624 C CA . GLY A 1 83 ? 5.528 -30.558 -0.184 1.00 86.75 83 GLY A CA 1
ATOM 625 C C . GLY A 1 83 ? 5.158 -32.024 0.067 1.00 86.75 83 GLY A C 1
ATOM 626 O O . GLY A 1 83 ? 5.445 -32.912 -0.730 1.00 86.75 83 GLY A O 1
ATOM 627 N N . ASP A 1 84 ? 4.475 -32.285 1.186 1.00 85.38 84 ASP A N 1
ATOM 628 C CA . ASP A 1 84 ? 4.103 -33.648 1.605 1.00 85.38 84 ASP A CA 1
ATOM 629 C C . ASP A 1 84 ? 3.020 -34.321 0.742 1.00 85.38 84 ASP A C 1
ATOM 631 O O . ASP A 1 84 ? 2.897 -35.547 0.759 1.00 85.38 84 ASP A O 1
ATOM 635 N N . TYR A 1 85 ? 2.234 -33.544 -0.011 1.00 87.81 85 TYR A N 1
ATOM 636 C CA . TYR A 1 85 ? 1.100 -34.035 -0.802 1.00 87.81 85 TYR A CA 1
ATOM 637 C C . TYR A 1 85 ? 1.107 -33.421 -2.215 1.00 87.81 85 TYR A C 1
ATOM 639 O O . TYR A 1 85 ? 0.188 -32.676 -2.569 1.00 87.81 85 TYR A O 1
ATOM 647 N N . PRO A 1 86 ? 2.140 -33.702 -3.037 1.00 89.50 86 PRO A N 1
ATOM 648 C CA . PRO A 1 86 ? 2.318 -33.078 -4.343 1.00 89.50 86 PRO A CA 1
ATOM 649 C C . PRO A 1 86 ? 1.137 -33.374 -5.276 1.00 89.50 86 PRO A C 1
ATOM 651 O O . PRO A 1 86 ? 0.738 -34.528 -5.454 1.00 89.50 86 PRO A O 1
ATOM 654 N N . ALA A 1 87 ? 0.603 -32.326 -5.911 1.00 87.38 87 ALA A N 1
ATOM 655 C CA . ALA A 1 87 ? -0.509 -32.429 -6.854 1.00 87.38 87 ALA A CA 1
ATOM 656 C C . ALA A 1 87 ? -0.157 -33.386 -8.010 1.00 87.38 87 ALA A C 1
ATOM 658 O O . ALA A 1 87 ? 0.758 -33.127 -8.793 1.00 87.38 87 ALA A O 1
ATOM 659 N N . HIS A 1 88 ? -0.872 -34.512 -8.116 1.00 86.81 88 HIS A N 1
ATOM 660 C CA . HIS A 1 88 ? -0.505 -35.609 -9.015 1.00 86.81 88 HIS A CA 1
ATOM 661 C C . HIS A 1 88 ? -1.744 -36.368 -9.540 1.00 86.81 88 HIS A C 1
ATOM 663 O O . HIS A 1 88 ? -2.633 -36.671 -8.745 1.00 86.81 88 HIS A O 1
ATOM 669 N N . PRO A 1 89 ? -1.817 -36.796 -10.825 1.00 85.06 89 PRO A N 1
ATOM 670 C CA . PRO A 1 89 ? -3.051 -37.340 -11.430 1.00 85.06 89 PRO A CA 1
ATOM 671 C C . PRO A 1 89 ? -3.515 -38.714 -10.917 1.00 85.06 89 PRO A C 1
ATOM 673 O O . PRO A 1 89 ? -4.463 -39.287 -11.447 1.00 85.06 89 PRO A O 1
ATOM 676 N N . LYS A 1 90 ? -2.805 -39.297 -9.944 1.00 83.56 90 LYS A N 1
ATOM 677 C CA . LYS A 1 90 ? -3.182 -40.550 -9.264 1.00 83.56 90 LYS A CA 1
ATOM 678 C C . LYS A 1 90 ? -3.353 -40.385 -7.751 1.00 83.56 90 LYS A C 1
ATOM 680 O O . LYS A 1 90 ? -3.560 -41.385 -7.072 1.00 83.56 90 LYS A O 1
ATOM 685 N N . LEU A 1 91 ? -3.184 -39.171 -7.225 1.00 82.50 91 LEU A N 1
ATOM 686 C CA . LEU A 1 91 ? -3.450 -38.874 -5.823 1.00 82.50 91 LEU A CA 1
ATOM 687 C C . LEU A 1 91 ? -4.951 -38.617 -5.678 1.00 82.50 91 LEU A C 1
ATOM 689 O O . LEU A 1 91 ? -5.484 -37.709 -6.310 1.00 82.50 91 LEU A O 1
ATOM 693 N N . ASP A 1 92 ? -5.625 -39.439 -4.880 1.00 83.06 92 ASP A N 1
ATOM 694 C CA . ASP A 1 92 ? -7.025 -39.228 -4.517 1.00 83.06 92 ASP A CA 1
ATOM 695 C C . ASP A 1 92 ? -7.085 -38.147 -3.422 1.00 83.06 92 ASP A C 1
ATOM 697 O O . ASP A 1 92 ? -6.539 -38.384 -2.338 1.00 83.06 92 ASP A O 1
ATOM 701 N N . PRO A 1 93 ? -7.730 -36.983 -3.641 1.00 81.62 93 PRO A N 1
ATOM 702 C CA . PRO A 1 93 ? -7.812 -35.936 -2.622 1.00 81.62 93 PRO A CA 1
ATOM 703 C C . PRO A 1 93 ? -8.467 -36.406 -1.314 1.00 81.62 93 PRO A C 1
ATOM 705 O O . PRO A 1 93 ? -8.130 -35.902 -0.247 1.00 81.62 93 PRO A O 1
ATOM 708 N N . THR A 1 94 ? -9.352 -37.410 -1.367 1.00 80.56 94 THR A N 1
ATOM 709 C CA . THR A 1 94 ? -10.015 -37.975 -0.177 1.00 80.56 94 THR A CA 1
ATOM 710 C C . THR A 1 94 ? -9.105 -38.881 0.656 1.00 80.56 94 THR A C 1
ATOM 712 O O . THR A 1 94 ? -9.425 -39.179 1.805 1.00 80.56 94 THR A O 1
ATOM 715 N N . SER A 1 95 ? -7.951 -39.289 0.114 1.00 80.94 95 SER A N 1
ATOM 716 C CA . SER A 1 95 ? -6.925 -40.032 0.859 1.00 80.94 95 SER A CA 1
ATOM 717 C C . SER A 1 95 ? -6.047 -39.141 1.748 1.00 80.94 95 SER A C 1
ATOM 719 O O . SER A 1 95 ? -5.297 -39.656 2.578 1.00 80.94 95 SER A O 1
ATOM 721 N N . ILE A 1 96 ? -6.141 -37.814 1.602 1.00 79.44 96 ILE A N 1
ATOM 722 C CA . ILE A 1 96 ? -5.349 -36.852 2.369 1.00 79.44 96 ILE A CA 1
ATOM 723 C C . ILE A 1 96 ? -6.086 -36.533 3.684 1.00 79.44 96 ILE A C 1
ATOM 725 O O . ILE A 1 96 ? -7.231 -36.076 3.645 1.00 79.44 96 ILE A O 1
ATOM 729 N N . PRO A 1 97 ? -5.464 -36.738 4.863 1.00 69.19 97 PRO A N 1
ATOM 730 C CA . PRO A 1 97 ? -6.172 -36.681 6.144 1.00 69.19 97 PRO A CA 1
ATOM 731 C C . PRO A 1 97 ? -6.710 -35.286 6.490 1.00 69.19 97 PRO A C 1
ATOM 733 O O . PRO A 1 97 ? -7.753 -35.176 7.137 1.00 69.19 97 PRO A O 1
ATOM 736 N N . THR A 1 98 ? -6.046 -34.218 6.040 1.00 75.12 98 THR A N 1
ATOM 737 C CA . THR A 1 98 ? -6.443 -32.825 6.289 1.00 75.12 98 THR A CA 1
ATOM 738 C C . THR A 1 98 ? -6.293 -31.935 5.051 1.00 75.12 98 THR A C 1
ATOM 740 O O . THR A 1 98 ? -5.430 -32.131 4.189 1.00 75.12 98 THR A O 1
ATOM 743 N N . VAL A 1 99 ? -7.136 -30.903 4.997 1.00 86.81 99 VAL A N 1
ATOM 744 C CA . VAL A 1 99 ? -6.969 -29.709 4.155 1.00 86.81 99 VAL A CA 1
ATOM 745 C C . VAL A 1 99 ? -6.700 -28.514 5.083 1.00 86.81 99 VAL A C 1
ATOM 747 O O . VAL A 1 99 ? -7.238 -28.501 6.193 1.00 86.81 99 VAL A O 1
ATOM 750 N N . PRO A 1 100 ? -5.882 -27.517 4.694 1.00 88.56 100 PRO A N 1
ATOM 751 C CA . PRO A 1 100 ? -5.449 -26.465 5.620 1.00 88.56 100 PRO A CA 1
ATOM 752 C C . PRO A 1 100 ? -6.598 -25.546 6.068 1.00 88.56 100 PRO A C 1
ATOM 754 O O . PRO A 1 100 ? -6.669 -25.151 7.229 1.00 88.56 100 PRO A O 1
ATOM 757 N N . PHE A 1 101 ? -7.529 -25.228 5.166 1.00 92.25 101 PHE A N 1
ATOM 758 C CA . PHE A 1 101 ? -8.745 -24.469 5.467 1.00 92.25 101 PHE A CA 1
ATOM 759 C C . PHE A 1 101 ? -9.811 -24.693 4.389 1.00 92.25 101 PHE A C 1
ATOM 761 O O . PHE A 1 101 ? -9.510 -25.022 3.239 1.00 92.25 101 PHE A O 1
ATOM 768 N N . LYS A 1 102 ? -11.082 -24.483 4.743 1.00 91.94 102 LYS A N 1
ATOM 769 C CA . LYS A 1 102 ? -12.205 -24.689 3.822 1.00 91.94 102 LYS A CA 1
ATOM 770 C C . LYS A 1 102 ? -12.477 -23.447 2.970 1.00 91.94 102 LYS A C 1
ATOM 772 O O . LYS A 1 102 ? -13.179 -22.538 3.401 1.00 91.94 102 LYS A O 1
ATOM 777 N N . ILE A 1 103 ? -11.964 -23.420 1.741 1.00 94.81 103 ILE A N 1
ATOM 778 C CA . ILE A 1 103 ? -12.444 -22.485 0.705 1.00 94.81 103 ILE A CA 1
ATOM 779 C C . ILE A 1 103 ? -13.911 -22.815 0.388 1.00 94.81 103 ILE A C 1
ATOM 781 O O . ILE A 1 103 ? -14.231 -23.977 0.145 1.00 94.81 103 ILE A O 1
ATOM 785 N N . HIS A 1 104 ? -14.787 -21.813 0.371 1.00 93.44 104 HIS A N 1
ATOM 786 C CA . HIS A 1 104 ? -16.205 -21.935 0.051 1.00 93.44 104 HIS A CA 1
ATOM 787 C C . HIS A 1 104 ? -16.656 -20.772 -0.844 1.00 93.44 104 HIS A C 1
ATOM 789 O O . HIS A 1 104 ? -16.519 -19.604 -0.481 1.00 93.44 104 HIS A O 1
ATOM 795 N N . LYS A 1 105 ? -17.226 -21.089 -2.012 1.00 94.25 105 LYS A N 1
ATOM 796 C CA . LYS A 1 105 ? -17.859 -20.104 -2.899 1.00 94.25 105 LYS A CA 1
ATOM 797 C C . LYS A 1 105 ? -19.356 -20.024 -2.602 1.00 94.25 105 LYS A C 1
ATOM 799 O O . LYS A 1 105 ? -20.054 -21.027 -2.748 1.00 94.25 105 LYS A O 1
ATOM 804 N N . THR A 1 106 ? -19.842 -18.840 -2.235 1.00 95.38 106 THR A N 1
ATOM 805 C CA . THR A 1 106 ? -21.263 -18.591 -1.963 1.00 95.38 106 THR A CA 1
ATOM 806 C C . THR A 1 106 ? -21.947 -17.782 -3.069 1.00 95.38 106 THR A C 1
ATOM 808 O O . THR A 1 106 ? -21.328 -17.021 -3.811 1.00 95.38 106 THR A O 1
ATOM 811 N N . THR A 1 107 ? -23.267 -17.952 -3.156 1.00 96.25 107 THR A N 1
ATOM 812 C CA . THR A 1 107 ? -24.193 -17.130 -3.953 1.00 96.25 107 THR A CA 1
ATOM 813 C C . THR A 1 107 ? -25.222 -16.400 -3.078 1.00 96.25 107 THR A C 1
ATOM 815 O O . THR A 1 107 ? -26.137 -15.753 -3.597 1.00 96.25 107 THR A O 1
ATOM 818 N N . ARG A 1 108 ? -25.085 -16.495 -1.746 1.00 97.69 108 ARG A N 1
ATOM 819 C CA . ARG A 1 108 ? -25.975 -15.877 -0.761 1.00 97.69 108 ARG A CA 1
ATOM 820 C C . ARG A 1 108 ? -25.964 -14.359 -0.898 1.00 97.69 108 ARG A C 1
ATOM 822 O O . ARG A 1 108 ? -24.917 -13.738 -1.054 1.00 97.69 108 ARG A O 1
ATOM 829 N N . LYS A 1 109 ? -27.150 -13.761 -0.781 1.00 98.06 109 LYS A N 1
ATOM 830 C CA . LYS A 1 109 ? -27.358 -12.311 -0.815 1.00 98.06 109 LYS A CA 1
ATOM 831 C C . LYS A 1 109 ? -28.170 -11.875 0.395 1.00 98.06 109 LYS A C 1
ATOM 833 O O . LYS A 1 109 ? -29.168 -12.513 0.730 1.00 98.06 109 LYS A O 1
ATOM 838 N N . LEU A 1 110 ? -27.748 -10.794 1.038 1.00 98.44 110 LEU A N 1
ATOM 839 C CA . LEU A 1 110 ? -28.469 -10.133 2.116 1.00 98.44 110 LEU A CA 1
ATOM 840 C C . LEU A 1 110 ? -29.069 -8.823 1.580 1.00 98.44 110 LEU A C 1
ATOM 842 O O . LEU A 1 110 ? -28.312 -7.902 1.279 1.00 98.44 110 LEU A O 1
ATOM 846 N N . PRO A 1 111 ? -30.405 -8.697 1.477 1.00 98.38 111 PRO A N 1
ATOM 847 C CA . PRO A 1 111 ? -31.020 -7.475 0.979 1.00 98.38 111 PRO A CA 1
ATOM 848 C C . PRO A 1 111 ? -30.667 -6.241 1.817 1.00 98.38 111 PRO A C 1
ATOM 850 O O . PRO A 1 111 ? -30.693 -6.308 3.050 1.00 98.38 111 PRO A O 1
ATOM 853 N N . LEU A 1 112 ? -30.460 -5.087 1.170 1.00 98.25 112 LEU A N 1
ATOM 854 C CA . LEU A 1 112 ? -30.148 -3.820 1.862 1.00 98.25 112 LEU A CA 1
ATOM 855 C C . LEU A 1 112 ? -31.244 -3.379 2.855 1.00 98.25 112 LEU A C 1
ATOM 857 O O . LEU A 1 112 ? -30.979 -2.625 3.784 1.00 98.25 112 LEU A O 1
ATOM 861 N N . LEU A 1 113 ? -32.480 -3.862 2.681 1.00 97.94 113 LEU A N 1
ATOM 862 C CA . LEU A 1 113 ? -33.614 -3.599 3.582 1.00 97.94 113 LEU A CA 1
ATOM 863 C C . LEU A 1 113 ? -33.824 -4.688 4.651 1.00 97.94 113 LEU A C 1
ATOM 865 O O . LEU A 1 113 ? -34.872 -4.730 5.292 1.00 97.94 113 LEU A O 1
ATOM 869 N N . SER A 1 114 ? -32.870 -5.605 4.822 1.00 98.44 114 SER A N 1
ATOM 870 C CA . SER A 1 114 ? -32.920 -6.604 5.892 1.00 98.44 114 SER A CA 1
ATOM 871 C C . SER A 1 114 ? -32.639 -5.968 7.265 1.00 98.44 114 SER A C 1
ATOM 873 O O . SER A 1 114 ? -31.877 -5.000 7.339 1.00 98.44 114 SER A O 1
ATOM 875 N N . PRO A 1 115 ? -33.168 -6.526 8.375 1.00 98.25 115 PRO A N 1
ATOM 876 C CA . PRO A 1 115 ? -32.932 -5.983 9.714 1.00 98.25 115 PRO A CA 1
ATOM 877 C C . PRO A 1 115 ? -31.450 -5.856 10.085 1.00 98.25 115 PRO A C 1
ATOM 879 O O . PRO A 1 115 ? -31.076 -4.896 10.751 1.00 98.25 115 PRO A O 1
ATOM 882 N N . ALA A 1 116 ? -30.597 -6.778 9.624 1.00 98.19 116 ALA A N 1
ATOM 883 C CA . ALA A 1 116 ? -29.160 -6.733 9.892 1.00 98.19 116 ALA A CA 1
ATOM 884 C C . ALA A 1 116 ? -28.476 -5.498 9.276 1.00 98.19 116 ALA A C 1
ATOM 886 O O . ALA A 1 116 ? -27.590 -4.924 9.901 1.00 98.19 116 ALA A O 1
ATOM 887 N N . VAL A 1 117 ? -28.932 -5.035 8.107 1.00 98.62 117 VAL A N 1
ATOM 888 C CA . VAL A 1 117 ? -28.416 -3.814 7.468 1.00 98.62 117 VAL A CA 1
ATOM 889 C C . VAL A 1 117 ? -29.115 -2.567 8.017 1.00 98.62 117 VAL A C 1
ATOM 891 O O . VAL A 1 117 ? -28.462 -1.594 8.395 1.00 98.62 117 VAL A O 1
ATOM 894 N N . THR A 1 118 ? -30.446 -2.581 8.135 1.00 98.25 118 THR A N 1
ATOM 895 C CA . THR A 1 118 ? -31.211 -1.392 8.548 1.00 98.25 118 THR A CA 1
ATOM 896 C C . THR A 1 118 ? -31.050 -1.038 10.026 1.00 98.25 118 THR A C 1
ATOM 898 O O . THR A 1 118 ? -31.244 0.120 10.382 1.00 98.25 118 THR A O 1
ATOM 901 N N . ASN A 1 119 ? -30.655 -1.978 10.892 1.00 97.75 119 ASN A N 1
ATOM 902 C CA . ASN A 1 119 ? -30.296 -1.676 12.285 1.00 97.75 119 ASN A CA 1
ATOM 903 C C . ASN A 1 119 ? -28.910 -1.015 12.428 1.00 97.75 119 ASN A C 1
ATOM 905 O O . ASN A 1 119 ? -28.618 -0.455 13.486 1.00 97.75 119 ASN A O 1
ATOM 909 N N . VAL A 1 120 ? -28.069 -1.077 11.389 1.00 98.19 120 VAL A N 1
ATOM 910 C CA . VAL A 1 120 ? -26.777 -0.376 11.310 1.00 98.19 120 VAL A CA 1
ATOM 911 C C . VAL A 1 120 ? -26.958 0.982 10.627 1.00 98.19 120 VAL A C 1
ATOM 913 O O . VAL A 1 120 ? -26.606 2.011 11.200 1.00 98.19 120 VAL A O 1
ATOM 916 N N . HIS A 1 121 ? -27.569 0.989 9.437 1.00 97.50 121 HIS A N 1
ATOM 917 C CA . HIS A 1 121 ? -27.601 2.155 8.544 1.00 97.50 121 HIS A CA 1
ATOM 918 C C . HIS A 1 121 ? -28.937 2.922 8.485 1.00 97.50 121 HIS A C 1
ATOM 920 O O . HIS A 1 121 ? -29.015 4.023 7.940 1.00 97.50 121 HIS A O 1
ATOM 926 N N . GLY A 1 122 ? -30.013 2.365 9.046 1.00 95.19 122 GLY A N 1
ATOM 927 C CA . GLY A 1 122 ? -31.361 2.929 8.958 1.00 95.19 122 GLY A CA 1
ATOM 928 C C . GLY A 1 122 ? -32.032 2.710 7.594 1.00 95.19 122 GLY A C 1
ATOM 929 O O . GLY A 1 122 ? -31.422 2.838 6.532 1.00 95.19 122 GLY A O 1
ATOM 930 N N . SER A 1 123 ? -33.336 2.415 7.608 1.00 95.44 123 SER A N 1
ATOM 931 C CA . SER A 1 123 ? -34.092 2.071 6.393 1.00 95.44 123 SER A CA 1
ATOM 932 C C . SER A 1 123 ? -34.066 3.169 5.327 1.00 95.44 123 SER A C 1
ATOM 934 O O . SER A 1 123 ? -33.914 2.858 4.153 1.00 95.44 123 SER A O 1
ATOM 936 N N . LYS A 1 124 ? -34.132 4.451 5.722 1.00 94.12 124 LYS A N 1
ATOM 937 C CA . LYS A 1 124 ? -34.150 5.588 4.783 1.00 94.12 124 LYS A CA 1
ATOM 938 C C . LYS A 1 124 ? -32.912 5.623 3.880 1.00 94.12 124 LYS A C 1
ATOM 940 O O . LYS A 1 124 ? -33.059 5.775 2.672 1.00 94.12 124 LYS A O 1
ATOM 945 N N . TRP A 1 125 ? -31.711 5.463 4.444 1.00 93.50 125 TRP A N 1
ATOM 946 C CA . TRP A 1 125 ? -30.476 5.467 3.652 1.00 93.50 125 TRP A CA 1
ATOM 947 C C . TRP A 1 125 ? -30.383 4.222 2.759 1.00 93.50 125 TRP A C 1
ATOM 949 O O . TRP A 1 125 ? -30.005 4.321 1.596 1.00 93.50 125 TRP A O 1
ATOM 959 N N . MET A 1 126 ? -30.820 3.060 3.247 1.00 96.94 126 MET A N 1
ATOM 960 C CA . MET A 1 126 ? -30.811 1.828 2.451 1.00 96.94 126 MET A CA 1
ATOM 961 C C . MET A 1 126 ? -31.854 1.810 1.323 1.00 96.94 126 MET A C 1
ATOM 963 O O . MET A 1 126 ? -31.572 1.293 0.244 1.00 96.94 126 MET A O 1
ATOM 967 N N . GLU A 1 127 ? -33.029 2.415 1.508 1.00 96.31 127 GLU A N 1
ATOM 968 C CA . GLU A 1 127 ? -34.007 2.640 0.432 1.00 96.31 127 GLU A CA 1
ATOM 969 C C . GLU A 1 127 ? -33.456 3.591 -0.637 1.00 96.31 127 GLU A C 1
ATOM 971 O O . GLU A 1 127 ? -33.618 3.346 -1.838 1.00 96.31 127 GLU A O 1
ATOM 976 N N . GLU A 1 128 ? -32.753 4.640 -0.209 1.00 94.81 128 GLU A N 1
ATOM 977 C CA . GLU A 1 128 ? -32.097 5.609 -1.082 1.00 94.81 128 GLU A CA 1
ATOM 978 C C . GLU A 1 128 ? -30.970 4.961 -1.900 1.00 94.81 128 GLU A C 1
ATOM 980 O O . GLU A 1 128 ? -31.009 5.010 -3.131 1.00 94.81 128 GLU A O 1
ATOM 985 N N . LEU A 1 129 ? -30.035 4.259 -1.249 1.00 96.19 129 LEU A N 1
ATOM 986 C CA . LEU A 1 129 ? -28.931 3.533 -1.887 1.00 96.19 129 LEU A CA 1
ATOM 987 C C . LEU A 1 129 ? -29.435 2.460 -2.863 1.00 96.19 129 LEU A C 1
ATOM 989 O O . LEU A 1 129 ? -28.985 2.391 -4.010 1.00 96.19 129 LEU A O 1
ATOM 993 N N . ARG A 1 130 ? -30.430 1.661 -2.458 1.00 96.94 130 ARG A N 1
ATOM 994 C CA . ARG A 1 130 ? -31.066 0.650 -3.318 1.00 96.94 130 ARG A CA 1
ATOM 995 C C . ARG A 1 130 ? -31.707 1.277 -4.557 1.00 96.94 130 ARG A C 1
ATOM 997 O O . ARG A 1 130 ? -31.651 0.698 -5.643 1.00 96.94 130 ARG A O 1
ATOM 1004 N N . THR A 1 131 ? -32.295 2.464 -4.411 1.00 95.69 131 THR A N 1
ATOM 1005 C CA . THR A 1 131 ? -32.867 3.239 -5.522 1.00 95.69 131 THR A CA 1
ATOM 1006 C C . THR A 1 131 ? -31.774 3.829 -6.414 1.00 95.69 131 THR A C 1
ATOM 1008 O O . THR A 1 131 ? -31.887 3.772 -7.637 1.00 95.69 131 THR A O 1
ATOM 1011 N N . MET A 1 132 ? -30.679 4.332 -5.837 1.00 95.31 132 MET A N 1
ATOM 1012 C CA . MET A 1 132 ? -29.526 4.834 -6.586 1.00 95.31 132 MET A CA 1
ATOM 1013 C C . MET A 1 132 ? -28.876 3.742 -7.440 1.00 95.31 132 MET A C 1
ATOM 1015 O O . MET A 1 132 ? -28.671 3.979 -8.628 1.00 95.31 132 MET A O 1
ATOM 1019 N N . CYS A 1 133 ? -28.639 2.547 -6.886 1.00 96.50 133 CYS A N 1
ATOM 1020 C CA . CYS A 1 133 ? -28.076 1.415 -7.629 1.00 96.50 133 CYS A CA 1
ATOM 1021 C C . CYS A 1 133 ? -28.978 1.008 -8.804 1.00 96.50 133 CYS A C 1
ATOM 1023 O O . CYS A 1 133 ? -28.520 0.936 -9.940 1.00 96.50 133 CYS A O 1
ATOM 1025 N N . ARG A 1 134 ? -30.287 0.843 -8.561 1.00 95.12 134 ARG A N 1
ATOM 1026 C CA . ARG A 1 134 ? -31.281 0.510 -9.603 1.00 95.12 134 ARG A CA 1
ATOM 1027 C C . ARG A 1 134 ? -31.381 1.547 -10.723 1.00 95.12 134 ARG A C 1
ATOM 1029 O O . ARG A 1 134 ? -31.767 1.204 -11.833 1.00 95.12 134 ARG A O 1
ATOM 1036 N N . LEU A 1 135 ? -31.066 2.809 -10.437 1.00 93.81 135 LEU A N 1
ATOM 1037 C CA . LEU A 1 135 ? -31.072 3.886 -11.425 1.00 93.81 135 LEU A CA 1
ATOM 1038 C C . LEU A 1 135 ? -29.694 4.142 -12.053 1.00 93.81 135 LEU A C 1
ATOM 1040 O O . LEU A 1 135 ? -29.636 4.906 -13.017 1.00 93.81 135 LEU A O 1
ATOM 1044 N N . ALA A 1 136 ? -28.610 3.537 -11.552 1.00 93.06 136 ALA A N 1
ATOM 1045 C CA . ALA A 1 136 ? -27.239 3.859 -11.950 1.00 93.06 136 ALA A CA 1
ATOM 1046 C C . ALA A 1 136 ? -27.022 3.679 -13.457 1.00 93.06 136 ALA A C 1
ATOM 1048 O O . ALA A 1 136 ? -26.681 4.642 -14.139 1.00 93.06 136 ALA A O 1
ATOM 1049 N N . GLU A 1 137 ? -27.322 2.494 -13.991 1.00 90.75 137 GLU A N 1
ATOM 1050 C CA . GLU A 1 137 ? -27.223 2.192 -15.424 1.00 90.75 137 GLU A CA 1
ATOM 1051 C C . GLU A 1 137 ? -28.016 3.189 -16.281 1.00 90.75 137 GLU A C 1
ATOM 1053 O O . GLU A 1 137 ? -27.457 3.826 -17.172 1.00 90.75 137 GLU A O 1
ATOM 1058 N N . SER A 1 138 ? -29.298 3.407 -15.967 1.00 89.00 138 SER A N 1
ATOM 1059 C CA . SER A 1 138 ? -30.149 4.316 -16.746 1.00 89.00 138 SER A CA 1
ATOM 1060 C C . SER A 1 138 ? -29.661 5.773 -16.708 1.00 89.00 138 SER A C 1
ATOM 1062 O O . SER A 1 138 ? -29.697 6.464 -17.727 1.00 89.00 138 SER A O 1
ATOM 1064 N N . LYS A 1 139 ? -29.145 6.244 -15.563 1.00 89.94 139 LYS A N 1
ATOM 1065 C CA . LYS A 1 139 ? -28.545 7.578 -15.420 1.00 89.94 139 LYS A CA 1
ATOM 1066 C C . LYS A 1 139 ? -27.277 7.702 -16.263 1.00 89.94 139 LYS A C 1
ATOM 1068 O O . LYS A 1 139 ? -27.156 8.677 -17.004 1.00 89.94 139 LYS A O 1
ATOM 1073 N N . LEU A 1 140 ? -26.380 6.716 -16.198 1.00 89.69 140 LEU A N 1
ATOM 1074 C CA . LEU A 1 140 ? -25.136 6.689 -16.974 1.00 89.69 140 LEU A CA 1
ATOM 1075 C C . LEU A 1 140 ? -25.425 6.645 -18.482 1.00 89.69 140 LEU A C 1
ATOM 1077 O O . LEU A 1 140 ? -24.902 7.472 -19.227 1.00 89.69 140 LEU A O 1
ATOM 1081 N N . ALA A 1 141 ? -26.341 5.780 -18.924 1.00 84.94 141 ALA A N 1
ATOM 1082 C CA . ALA A 1 141 ? -26.804 5.692 -20.311 1.00 84.94 141 ALA A CA 1
ATOM 1083 C C . ALA A 1 141 ? -27.422 7.010 -20.827 1.00 84.94 141 ALA A C 1
ATOM 1085 O O . ALA A 1 141 ? -27.243 7.383 -21.988 1.00 84.94 141 ALA A O 1
ATOM 1086 N N . MET A 1 142 ? -28.108 7.766 -19.961 1.00 83.38 142 MET A N 1
ATOM 1087 C CA . MET A 1 142 ? -28.615 9.109 -20.278 1.00 83.38 142 MET A CA 1
ATOM 1088 C C . MET A 1 142 ? -27.540 10.214 -20.251 1.00 83.38 142 MET A C 1
ATOM 1090 O O . MET A 1 142 ? -27.820 11.331 -20.692 1.00 83.38 142 MET A O 1
ATOM 1094 N N . GLY A 1 143 ? -26.324 9.928 -19.773 1.00 78.25 143 GLY A N 1
ATOM 1095 C CA . GLY A 1 143 ? -25.249 10.907 -19.575 1.00 78.25 143 GLY A CA 1
ATOM 1096 C C . GLY A 1 143 ? -25.409 11.775 -18.320 1.00 78.25 143 GLY A C 1
ATOM 1097 O O . GLY A 1 143 ? -24.828 12.858 -18.253 1.00 78.25 143 GLY A O 1
ATOM 1098 N N . GLY A 1 144 ? -26.221 11.335 -17.355 1.00 79.56 144 GLY A N 1
ATOM 1099 C CA . GLY A 1 144 ? -26.352 11.934 -16.027 1.00 79.56 144 GLY A CA 1
ATOM 1100 C C . GLY A 1 144 ? -25.406 11.304 -14.998 1.00 79.56 144 GLY A C 1
ATOM 1101 O O . GLY A 1 144 ? -24.679 10.361 -15.300 1.00 79.56 144 GLY A O 1
ATOM 1102 N N . LYS A 1 145 ? -25.433 11.819 -13.762 1.00 81.38 145 LYS A N 1
ATOM 1103 C CA . LYS A 1 145 ? -24.624 11.299 -12.646 1.00 81.38 145 LYS A CA 1
ATOM 1104 C C . LYS A 1 145 ? -25.392 10.235 -11.866 1.00 81.38 145 LYS A C 1
ATOM 1106 O O . LYS A 1 145 ? -26.475 10.509 -11.350 1.00 81.38 145 LYS A O 1
ATOM 1111 N N . GLU A 1 146 ? -24.818 9.047 -11.735 1.00 90.75 146 GLU A N 1
ATOM 1112 C CA . GLU A 1 146 ? -25.361 7.919 -10.979 1.00 90.75 146 GLU A CA 1
ATOM 1113 C C . GLU A 1 146 ? -25.596 8.277 -9.502 1.00 90.75 146 GLU A C 1
ATOM 1115 O O . GLU A 1 146 ? -26.689 8.034 -8.978 1.00 90.75 146 GLU A O 1
ATOM 1120 N N . LEU A 1 147 ? -24.635 8.989 -8.896 1.00 91.12 147 LEU A N 1
ATOM 1121 C CA . LEU A 1 147 ? -24.632 9.436 -7.495 1.00 91.12 147 LEU A CA 1
ATOM 1122 C C . LEU A 1 147 ? -25.725 10.459 -7.133 1.00 91.12 147 LEU A C 1
ATOM 1124 O O . LEU A 1 147 ? -25.845 10.837 -5.970 1.00 91.12 147 LEU A O 1
ATOM 1128 N N . ALA A 1 148 ? -26.515 10.942 -8.099 1.00 84.25 148 ALA A N 1
ATOM 1129 C CA . ALA A 1 148 ? -27.593 11.889 -7.829 1.00 84.25 148 ALA A CA 1
ATOM 1130 C C . ALA A 1 148 ? -28.655 11.263 -6.902 1.00 84.25 148 ALA A C 1
ATOM 1132 O O . ALA A 1 148 ? -29.434 10.402 -7.333 1.00 84.25 148 ALA A O 1
ATOM 1133 N N . ARG A 1 149 ? -28.677 11.700 -5.637 1.00 82.44 149 ARG A N 1
ATOM 1134 C CA . ARG A 1 149 ? -29.676 11.314 -4.631 1.00 82.44 149 ARG A CA 1
ATOM 1135 C C . ARG A 1 149 ? -31.103 11.586 -5.160 1.00 82.44 149 ARG A C 1
ATOM 1137 O O . ARG A 1 149 ? -31.319 12.646 -5.750 1.00 82.44 149 ARG A O 1
ATOM 1144 N N . PRO A 1 150 ? -32.070 10.659 -5.007 1.00 76.25 150 PRO A N 1
ATOM 1145 C CA . PRO A 1 150 ? -33.466 10.892 -5.384 1.00 76.25 150 PRO A CA 1
ATOM 1146 C C . PRO A 1 150 ? -34.075 12.090 -4.641 1.00 76.25 150 PRO A C 1
ATOM 1148 O O . PRO A 1 150 ? -33.801 12.288 -3.456 1.00 76.25 150 PRO A O 1
ATOM 1151 N N . GLU A 1 151 ? -34.957 12.852 -5.296 1.00 62.88 151 GLU A N 1
ATOM 1152 C CA . GLU A 1 151 ? -35.724 13.905 -4.617 1.00 62.88 151 GLU A CA 1
ATOM 1153 C C . GLU A 1 151 ? -36.731 13.286 -3.636 1.00 62.88 151 GLU A C 1
ATOM 1155 O O . GLU A 1 151 ? -37.862 12.948 -3.983 1.00 62.88 151 GLU A O 1
ATOM 1160 N N . SER A 1 152 ? -36.304 13.137 -2.382 1.00 50.84 152 SER A N 1
ATOM 1161 C CA . SER A 1 152 ? -37.187 12.793 -1.269 1.00 50.84 152 SER A CA 1
ATOM 1162 C C . SER A 1 152 ? -38.233 13.895 -1.098 1.00 50.84 152 SER A C 1
ATOM 1164 O O . SER A 1 152 ? -37.881 15.052 -0.857 1.00 50.84 152 SER A O 1
ATOM 1166 N N . GLY A 1 153 ? -39.517 13.541 -1.217 1.00 43.06 153 GLY A N 1
ATOM 1167 C CA . GLY A 1 153 ? -40.628 14.489 -1.123 1.00 43.06 153 GLY A CA 1
ATOM 1168 C C . GLY A 1 153 ? -40.563 15.321 0.162 1.00 43.06 153 GLY A C 1
ATOM 1169 O O . GLY A 1 153 ? -40.536 14.774 1.263 1.00 43.06 153 GLY A O 1
ATOM 1170 N N . ARG A 1 154 ? -40.513 16.650 0.019 1.00 41.22 154 ARG A N 1
ATOM 1171 C CA . ARG A 1 154 ? -40.292 17.590 1.129 1.00 41.22 154 ARG A CA 1
ATOM 1172 C C . ARG A 1 154 ? -41.493 17.678 2.080 1.00 41.22 154 ARG A C 1
ATOM 1174 O O . ARG A 1 154 ? -42.319 18.579 1.957 1.00 41.22 154 ARG A O 1
ATOM 1181 N N . THR A 1 155 ? -41.525 16.825 3.098 1.00 35.38 155 THR A N 1
ATOM 1182 C CA . THR A 1 155 ? -42.071 17.191 4.416 1.00 35.38 155 THR A CA 1
ATOM 1183 C C . THR A 1 155 ? -40.922 17.747 5.253 1.00 35.38 155 THR A C 1
ATOM 1185 O O . THR A 1 155 ? -39.880 17.103 5.347 1.00 35.38 155 THR A O 1
ATOM 1188 N N . GLY A 1 156 ? -41.073 18.968 5.766 1.00 40.31 156 GLY A N 1
ATOM 1189 C CA . GLY A 1 156 ? -39.941 19.817 6.141 1.00 40.31 156 GLY A CA 1
ATOM 1190 C C . GLY A 1 156 ? -39.044 19.285 7.260 1.00 40.31 156 GLY A C 1
ATOM 1191 O O . GLY A 1 156 ? -39.490 19.147 8.393 1.00 40.31 156 GLY A O 1
ATOM 1192 N N . ASP A 1 157 ? -37.762 19.128 6.936 1.00 36.62 157 ASP A N 1
ATOM 1193 C CA . ASP A 1 157 ? -36.646 19.363 7.854 1.00 36.62 157 ASP A CA 1
ATOM 1194 C C . ASP A 1 157 ? -35.517 20.070 7.070 1.00 36.62 157 ASP A C 1
ATOM 1196 O O . ASP A 1 157 ? -35.427 19.941 5.841 1.00 36.62 157 ASP A O 1
ATOM 1200 N N . THR A 1 158 ? -34.715 20.902 7.733 1.00 38.44 158 THR A N 1
ATOM 1201 C CA . THR A 1 158 ? -33.887 21.927 7.076 1.00 38.44 158 THR A CA 1
ATOM 1202 C C . THR A 1 158 ? -32.443 21.488 6.848 1.00 38.44 158 THR A C 1
ATOM 1204 O O . THR A 1 158 ? -31.542 21.854 7.598 1.00 38.44 158 THR A O 1
ATOM 1207 N N . GLY A 1 159 ? -32.206 20.779 5.744 1.00 40.25 159 GLY A N 1
ATOM 1208 C CA . GLY A 1 159 ? -30.860 20.515 5.234 1.00 40.25 159 GLY A CA 1
ATOM 1209 C C . GLY A 1 159 ? -30.866 20.105 3.762 1.00 40.25 159 GLY A C 1
ATOM 1210 O O . GLY A 1 159 ? -31.685 19.291 3.338 1.00 40.25 159 GLY A O 1
ATOM 1211 N N . ALA A 1 160 ? -29.949 20.657 2.963 1.00 48.50 160 ALA A N 1
ATOM 1212 C CA . ALA A 1 160 ? -29.638 20.081 1.658 1.00 48.50 160 ALA A CA 1
ATOM 1213 C C . ALA A 1 160 ? -28.811 18.807 1.884 1.00 48.50 160 ALA A C 1
ATOM 1215 O O . ALA A 1 160 ? -27.823 18.846 2.615 1.00 48.50 160 ALA A O 1
ATOM 1216 N N . ALA A 1 161 ? -29.214 17.681 1.289 1.00 60.28 161 ALA A N 1
ATOM 1217 C CA . ALA A 1 161 ? -28.492 16.422 1.461 1.00 60.28 161 ALA A CA 1
ATOM 1218 C C . ALA A 1 161 ? -27.041 16.565 0.972 1.00 60.28 161 ALA A C 1
ATOM 1220 O O . ALA A 1 161 ? -26.809 17.062 -0.133 1.00 60.28 161 ALA A O 1
ATOM 1221 N N . ALA A 1 162 ? -26.082 16.133 1.797 1.00 67.44 162 ALA A N 1
ATOM 1222 C CA . ALA A 1 162 ? -24.660 16.269 1.505 1.00 67.44 162 ALA A CA 1
ATOM 1223 C C . ALA A 1 162 ? -24.313 15.642 0.145 1.00 67.44 162 ALA A C 1
ATOM 1225 O O . ALA A 1 162 ? -24.749 14.531 -0.187 1.00 67.44 162 ALA A O 1
ATOM 1226 N N . LYS A 1 163 ? -23.536 16.378 -0.654 1.00 82.00 163 LYS A N 1
ATOM 1227 C CA . LYS A 1 163 ? -23.104 15.920 -1.971 1.00 82.00 163 LYS A CA 1
ATOM 1228 C C . LYS A 1 163 ? -22.107 14.777 -1.787 1.00 82.00 163 LYS A C 1
ATOM 1230 O O . LYS A 1 163 ? -21.036 14.992 -1.234 1.00 82.00 163 LYS A O 1
ATOM 1235 N N . LEU A 1 164 ? -22.446 13.594 -2.296 1.00 89.88 164 LEU A N 1
ATOM 1236 C CA . LEU A 1 164 ? -21.517 12.466 -2.325 1.00 89.88 164 LEU A CA 1
ATOM 1237 C C . LEU A 1 164 ? -20.282 12.819 -3.164 1.00 89.88 164 LEU A C 1
ATOM 1239 O O . LEU A 1 164 ? -20.395 13.481 -4.206 1.00 89.88 164 LEU A O 1
ATOM 1243 N N . HIS A 1 165 ? -19.113 12.397 -2.692 1.00 87.19 165 HIS A N 1
ATOM 1244 C CA . HIS A 1 165 ? -17.855 12.647 -3.376 1.00 87.19 165 HIS A CA 1
ATOM 1245 C C . HIS A 1 165 ? -17.790 11.830 -4.676 1.00 87.19 165 HIS A C 1
ATOM 1247 O O . HIS A 1 165 ? -18.257 10.698 -4.743 1.00 87.19 165 HIS A O 1
ATOM 1253 N N . GLU A 1 166 ? -17.311 12.447 -5.760 1.00 84.44 166 GLU A N 1
ATOM 1254 C CA . GLU A 1 166 ? -17.359 11.835 -7.097 1.00 84.44 166 GLU A CA 1
ATOM 1255 C C . GLU A 1 166 ? -16.064 11.087 -7.456 1.00 84.44 166 GLU A C 1
ATOM 1257 O O . GLU A 1 166 ? -16.039 10.408 -8.479 1.00 84.44 166 GLU A O 1
ATOM 1262 N N . GLY A 1 167 ? -14.986 11.223 -6.676 1.00 80.38 167 GLY A N 1
ATOM 1263 C CA . GLY A 1 167 ? -13.686 10.612 -6.989 1.00 80.38 167 GLY A CA 1
ATOM 1264 C C . GLY A 1 167 ? -13.578 9.137 -6.590 1.00 80.38 167 GLY A C 1
ATOM 1265 O O . GLY A 1 167 ? -13.042 8.337 -7.349 1.00 80.38 167 GLY A O 1
ATOM 1266 N N . ASP A 1 168 ? -14.121 8.791 -5.426 1.00 84.62 168 ASP A N 1
ATOM 1267 C CA . ASP A 1 168 ? -14.054 7.479 -4.772 1.00 84.62 168 ASP A CA 1
ATOM 1268 C C . ASP A 1 168 ? -15.361 6.688 -4.927 1.00 84.62 168 ASP A C 1
ATOM 1270 O O . ASP A 1 168 ? -15.340 5.504 -5.253 1.00 84.62 168 ASP A O 1
ATOM 1274 N N . LEU A 1 169 ? -16.517 7.335 -4.762 1.00 94.56 169 LEU A N 1
ATOM 1275 C CA . LEU A 1 169 ? -17.814 6.683 -4.918 1.00 94.56 169 LEU A CA 1
ATOM 1276 C C . LEU A 1 169 ? -18.256 6.656 -6.386 1.00 94.56 169 LEU A C 1
ATOM 1278 O O . LEU A 1 169 ? -18.190 7.651 -7.111 1.00 94.56 169 LEU A O 1
ATOM 1282 N N . TYR A 1 170 ? -18.783 5.512 -6.816 1.00 95.56 170 TYR A N 1
ATOM 1283 C CA . TYR A 1 170 ? -19.445 5.301 -8.106 1.00 95.56 170 TYR A CA 1
ATOM 1284 C C . TYR A 1 170 ? -20.408 4.104 -8.010 1.00 95.56 170 TYR A C 1
ATOM 1286 O O . TYR A 1 170 ? -20.355 3.322 -7.061 1.00 95.56 170 TYR A O 1
ATOM 1294 N N . LEU A 1 171 ? -21.313 3.963 -8.984 1.00 96.31 171 LEU A N 1
ATOM 1295 C CA . LEU A 1 171 ? -22.264 2.846 -9.082 1.00 96.31 171 LEU A CA 1
ATOM 1296 C C . LEU A 1 171 ? -22.418 2.374 -10.537 1.00 96.31 171 LEU A C 1
ATOM 1298 O O . LEU A 1 171 ? -22.217 3.137 -11.480 1.00 96.31 171 LEU A O 1
ATOM 1302 N N . CYS A 1 172 ? -22.828 1.120 -10.710 1.00 94.56 172 CYS A N 1
ATOM 1303 C CA . CYS A 1 172 ? -23.117 0.466 -11.986 1.00 94.56 172 CYS A CA 1
ATOM 1304 C C . CYS A 1 172 ? -24.354 -0.443 -11.861 1.00 94.56 172 CYS A C 1
ATOM 1306 O O . CYS A 1 172 ? -24.904 -0.581 -10.765 1.00 94.56 172 CYS A O 1
ATOM 1308 N N . ALA A 1 173 ? -24.781 -1.076 -12.961 1.00 94.25 173 ALA A N 1
ATOM 1309 C CA . ALA A 1 173 ? -25.920 -2.004 -12.980 1.00 94.25 173 ALA A CA 1
ATOM 1310 C C . ALA A 1 173 ? -25.810 -3.099 -11.898 1.00 94.25 173 ALA A C 1
ATOM 1312 O O . ALA A 1 173 ? -26.738 -3.318 -11.119 1.00 94.25 173 ALA A O 1
ATOM 1313 N N . ASP A 1 174 ? -24.635 -3.722 -11.798 1.00 96.44 174 ASP A N 1
ATOM 1314 C CA . ASP A 1 174 ? -24.365 -4.846 -10.899 1.00 96.44 174 ASP A CA 1
ATOM 1315 C C . ASP A 1 174 ? -23.981 -4.420 -9.466 1.00 96.44 174 ASP A C 1
ATOM 1317 O O . ASP A 1 174 ? -23.745 -5.276 -8.613 1.00 96.44 174 ASP A O 1
ATOM 1321 N N . SER A 1 175 ? -23.923 -3.115 -9.152 1.00 97.75 175 SER A N 1
ATOM 1322 C CA . SER A 1 175 ? -23.493 -2.644 -7.823 1.00 97.75 175 SER A CA 1
ATOM 1323 C C . SER A 1 175 ? -24.425 -3.096 -6.698 1.00 97.75 175 SER A C 1
ATOM 1325 O O . SER A 1 175 ? -23.936 -3.377 -5.609 1.00 97.75 175 SER A O 1
ATOM 1327 N N . LEU A 1 176 ? -25.739 -3.202 -6.942 1.00 98.31 176 LEU A N 1
ATOM 1328 C CA . LEU A 1 176 ? -26.667 -3.743 -5.939 1.00 98.31 176 LEU A CA 1
ATOM 1329 C C . LEU A 1 176 ? -26.384 -5.226 -5.666 1.00 98.31 176 LEU A C 1
ATOM 1331 O O . LEU A 1 176 ? -26.448 -5.658 -4.521 1.00 98.31 176 LEU A O 1
ATOM 1335 N N . ASP A 1 177 ? -26.056 -5.985 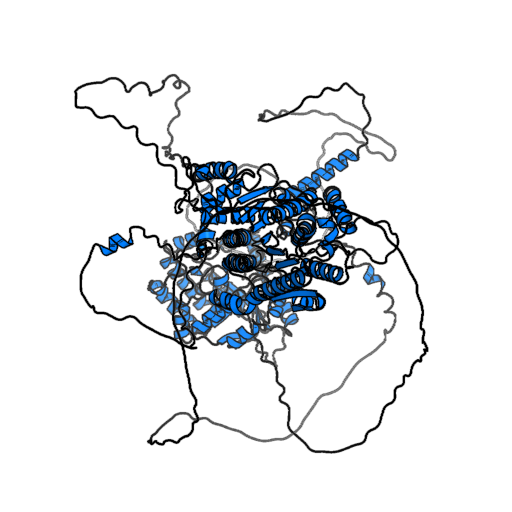-6.712 1.00 97.94 177 ASP A N 1
ATOM 1336 C CA . ASP A 1 177 ? -25.806 -7.422 -6.622 1.00 97.94 177 ASP A CA 1
ATOM 1337 C C . ASP A 1 177 ? -24.504 -7.712 -5.864 1.00 97.94 177 ASP A C 1
ATOM 1339 O O . ASP A 1 177 ? -24.475 -8.583 -4.997 1.00 97.94 177 ASP A O 1
ATOM 1343 N N . ALA A 1 178 ? -23.461 -6.917 -6.133 1.00 98.31 178 ALA A N 1
ATOM 1344 C CA . ALA A 1 178 ? -22.195 -6.945 -5.409 1.00 98.31 178 ALA A CA 1
ATOM 1345 C C . ALA A 1 178 ? -22.363 -6.574 -3.927 1.00 98.31 178 ALA A C 1
ATOM 1347 O O . ALA A 1 178 ? -21.877 -7.302 -3.068 1.00 98.31 178 ALA A O 1
ATOM 1348 N N . LEU A 1 179 ? -23.097 -5.497 -3.615 1.00 98.69 179 LEU A N 1
ATOM 1349 C CA . LEU A 1 179 ? -23.368 -5.082 -2.232 1.00 98.69 179 LEU A CA 1
ATOM 1350 C C . LEU A 1 179 ? -24.152 -6.148 -1.458 1.00 98.69 179 LEU A C 1
ATOM 1352 O O . LEU A 1 179 ? -23.711 -6.598 -0.403 1.00 98.69 179 LEU A O 1
ATOM 1356 N N . GLU A 1 180 ? -25.296 -6.598 -1.984 1.00 98.69 180 GLU A N 1
ATOM 1357 C CA . GLU A 1 180 ? -26.108 -7.614 -1.305 1.00 98.69 180 GLU A CA 1
ATOM 1358 C C . GLU A 1 180 ? -25.352 -8.964 -1.224 1.00 98.69 180 GLU A C 1
ATOM 1360 O O . GLU A 1 180 ? -25.501 -9.686 -0.238 1.00 98.69 180 GLU A O 1
ATOM 1365 N N . GLY A 1 181 ? -24.481 -9.288 -2.190 1.00 98.62 181 GLY A N 1
ATOM 1366 C CA . GLY A 1 181 ? -23.637 -10.494 -2.200 1.00 98.62 181 GLY A CA 1
ATOM 1367 C C . GLY A 1 181 ? -22.398 -10.456 -1.292 1.00 98.62 181 GLY A C 1
ATOM 1368 O O . GLY A 1 181 ? -22.006 -11.501 -0.771 1.00 98.62 181 GLY A O 1
ATOM 1369 N N . ALA A 1 182 ? -21.805 -9.283 -1.059 1.00 98.75 182 ALA A N 1
ATOM 1370 C CA . ALA A 1 182 ? -20.737 -9.076 -0.078 1.00 98.75 182 ALA A CA 1
ATOM 1371 C C . ALA A 1 182 ? -21.274 -9.267 1.348 1.00 98.75 182 ALA A C 1
ATOM 1373 O O . ALA A 1 182 ? -20.769 -10.087 2.116 1.00 98.75 182 ALA A O 1
ATOM 1374 N N . LEU A 1 183 ? -22.381 -8.589 1.663 1.00 98.88 183 LEU A N 1
ATOM 1375 C CA . LEU A 1 183 ? -23.071 -8.705 2.949 1.00 98.88 183 LEU A CA 1
ATOM 1376 C C . LEU A 1 183 ? -23.598 -10.132 3.185 1.00 98.88 183 LEU A C 1
ATOM 1378 O O . LEU A 1 183 ? -23.543 -10.642 4.302 1.00 98.88 183 LEU A O 1
ATOM 1382 N N . GLY A 1 184 ? -24.054 -10.809 2.124 1.00 98.75 184 GLY A N 1
ATOM 1383 C CA . GLY A 1 184 ? -24.423 -12.224 2.162 1.00 98.75 184 GLY A CA 1
ATOM 1384 C C . GLY A 1 184 ? -23.267 -13.131 2.595 1.00 98.75 184 GLY A C 1
ATOM 1385 O O . GLY A 1 184 ? -23.454 -13.958 3.488 1.00 98.75 184 GLY A O 1
ATOM 1386 N N . ALA A 1 185 ? -22.074 -12.933 2.027 1.00 98.75 185 ALA A N 1
ATOM 1387 C CA . ALA A 1 185 ? -20.871 -13.691 2.368 1.00 98.75 185 ALA A CA 1
ATOM 1388 C C . ALA A 1 185 ? -20.382 -13.441 3.805 1.00 98.75 185 ALA A C 1
ATOM 1390 O O . ALA A 1 185 ? -20.032 -14.394 4.501 1.00 98.75 185 ALA A O 1
ATOM 1391 N N . VAL A 1 186 ? -20.424 -12.194 4.288 1.00 98.81 186 VAL A N 1
ATOM 1392 C CA . VAL A 1 186 ? -20.082 -11.877 5.688 1.00 98.81 186 VAL A CA 1
ATOM 1393 C C . VAL A 1 186 ? -21.067 -12.536 6.660 1.00 98.81 186 VAL A C 1
ATOM 1395 O O . VAL A 1 186 ? -20.648 -13.117 7.660 1.00 98.81 186 VAL A O 1
ATOM 1398 N N . CYS A 1 187 ? -22.370 -12.530 6.361 1.00 98.75 187 CYS A N 1
ATOM 1399 C CA . CYS A 1 187 ? -23.349 -13.235 7.189 1.00 98.75 187 CYS A CA 1
ATOM 1400 C C . CYS A 1 187 ? -23.167 -14.761 7.173 1.00 98.75 187 CYS A C 1
ATOM 1402 O O . CYS A 1 187 ? -23.447 -15.405 8.179 1.00 98.75 187 CYS A O 1
ATOM 1404 N N . GLU A 1 188 ? -22.677 -15.341 6.076 1.00 97.94 188 GLU A N 1
ATOM 1405 C CA . GLU A 1 188 ? -22.355 -16.771 5.992 1.00 97.94 188 GLU A CA 1
ATOM 1406 C C . GLU A 1 188 ? -21.101 -17.139 6.785 1.00 97.94 188 GLU A C 1
ATOM 1408 O O . GLU A 1 188 ? -21.107 -18.141 7.494 1.00 97.94 188 GLU A O 1
ATOM 1413 N N . ALA A 1 189 ? -20.069 -16.293 6.756 1.00 98.19 189 ALA A N 1
ATOM 1414 C CA . ALA A 1 189 ? -18.903 -16.429 7.624 1.00 98.19 189 ALA A CA 1
ATOM 1415 C C . ALA A 1 189 ? -19.288 -16.362 9.111 1.00 98.19 189 ALA A C 1
ATOM 1417 O O . ALA A 1 189 ? -18.841 -17.187 9.906 1.00 98.19 189 ALA A O 1
ATOM 1418 N N . VAL A 1 190 ? -20.171 -15.427 9.480 1.00 98.62 190 VAL A N 1
ATOM 1419 C CA . VAL A 1 190 ? -20.736 -15.330 10.834 1.00 98.62 190 VAL A CA 1
ATOM 1420 C C . VAL A 1 190 ? -21.525 -16.590 11.202 1.00 98.62 190 VAL A C 1
ATOM 1422 O O . VAL A 1 190 ? -21.277 -17.171 12.257 1.00 98.62 190 VAL A O 1
ATOM 1425 N N . ASP A 1 191 ? -22.442 -17.051 10.347 1.00 97.94 191 ASP A N 1
ATOM 1426 C CA . ASP A 1 191 ? -23.212 -18.274 10.610 1.00 97.94 191 ASP A CA 1
ATOM 1427 C C . ASP A 1 191 ? -22.305 -19.504 10.767 1.00 97.94 191 ASP A C 1
ATOM 1429 O O . ASP A 1 191 ? -22.565 -20.350 11.623 1.00 97.94 191 ASP A O 1
ATOM 1433 N N . LEU A 1 192 ? -21.208 -19.570 10.006 1.00 95.19 192 LEU A N 1
ATOM 1434 C CA . LEU A 1 192 ? -20.225 -20.644 10.090 1.00 95.19 192 LEU A CA 1
ATOM 1435 C C . LEU A 1 192 ? -19.502 -20.658 11.445 1.00 95.19 192 LEU A C 1
ATOM 1437 O O . LEU A 1 192 ? -19.544 -21.684 12.125 1.00 95.19 192 LEU A O 1
ATOM 1441 N N . VAL A 1 193 ? -18.913 -19.538 11.889 1.00 96.44 193 VAL A N 1
ATOM 1442 C CA . VAL A 1 193 ? -18.136 -19.509 13.149 1.00 96.44 193 VAL A CA 1
ATOM 1443 C C . VAL A 1 193 ? -18.994 -19.697 14.404 1.00 96.44 193 VAL A C 1
ATOM 1445 O O . VAL A 1 193 ? -18.493 -20.153 15.437 1.00 96.44 193 VAL A O 1
ATOM 1448 N N . PHE A 1 194 ? -20.290 -19.375 14.327 1.00 96.25 194 PHE A N 1
ATOM 1449 C CA . PHE A 1 194 ? -21.257 -19.607 15.403 1.00 96.25 194 PHE A CA 1
ATOM 1450 C C . PHE A 1 194 ? -21.913 -21.000 15.384 1.00 96.25 194 PHE A C 1
ATOM 1452 O O . PHE A 1 194 ? -22.523 -21.372 16.387 1.00 96.25 194 PHE A O 1
ATOM 1459 N N . SER A 1 195 ? -21.753 -21.776 14.305 1.00 91.44 195 SER A N 1
ATOM 1460 C CA . SER A 1 195 ? -22.150 -23.194 14.214 1.00 91.44 195 SER A CA 1
ATOM 1461 C C . SER A 1 195 ? -21.102 -24.134 14.839 1.00 91.44 195 SER A C 1
ATOM 1463 O O . SER A 1 195 ? -20.147 -23.670 15.451 1.00 91.44 195 SER A O 1
ATOM 1465 N N . ASP A 1 196 ? -21.225 -25.452 14.666 1.00 85.00 196 ASP A N 1
ATOM 1466 C CA . ASP A 1 196 ? -20.185 -26.430 15.047 1.00 85.00 196 ASP A CA 1
ATOM 1467 C C . ASP A 1 196 ? -19.085 -26.615 13.975 1.00 85.00 196 ASP A C 1
ATOM 1469 O O . ASP A 1 196 ? -18.291 -27.554 14.031 1.00 85.00 196 ASP A O 1
ATOM 1473 N N . GLY A 1 197 ? -19.048 -25.725 12.978 1.00 84.31 197 GLY A N 1
ATOM 1474 C CA . GLY A 1 197 ? -18.030 -25.674 11.932 1.00 84.31 197 GLY A CA 1
ATOM 1475 C C . GLY A 1 197 ? -16.751 -24.901 12.313 1.00 84.31 197 GLY A C 1
ATOM 1476 O O . GLY A 1 197 ? -16.474 -24.666 13.493 1.00 84.31 197 GLY A O 1
ATOM 1477 N N . PRO A 1 198 ? -15.956 -24.489 11.304 1.00 90.25 198 PRO A N 1
ATOM 1478 C CA . PRO A 1 198 ? -14.742 -23.695 11.488 1.00 90.25 198 PRO A CA 1
ATOM 1479 C C . PRO A 1 198 ? -14.989 -22.428 12.313 1.00 90.25 198 PRO A C 1
ATOM 1481 O O . PRO A 1 198 ? -15.816 -21.597 11.946 1.00 90.25 198 PRO A O 1
ATOM 1484 N N . ARG A 1 199 ? -14.243 -22.254 13.412 1.00 94.12 199 ARG A N 1
ATOM 1485 C CA . ARG A 1 199 ? -14.344 -21.084 14.309 1.00 94.12 199 ARG A CA 1
ATOM 1486 C C . ARG A 1 199 ? -13.745 -19.805 13.714 1.00 94.12 199 ARG A C 1
ATOM 1488 O O . ARG A 1 199 ? -14.007 -18.720 14.222 1.00 94.12 199 ARG A O 1
ATOM 1495 N N . ARG A 1 200 ? -12.952 -19.918 12.648 1.00 96.62 200 ARG A N 1
ATOM 1496 C CA . ARG A 1 200 ? -12.231 -18.810 12.012 1.00 96.62 200 ARG A CA 1
ATOM 1497 C C . ARG A 1 200 ? -12.667 -18.665 10.552 1.00 96.62 200 ARG A C 1
ATOM 1499 O O . ARG A 1 200 ? -12.789 -19.667 9.850 1.00 96.62 200 ARG A O 1
ATOM 1506 N N . ALA A 1 201 ? -12.885 -17.443 10.072 1.00 98.12 201 ALA A N 1
ATOM 1507 C CA . ALA A 1 201 ? -13.265 -17.193 8.680 1.00 98.12 201 ALA A CA 1
ATOM 1508 C C . ALA A 1 201 ? -12.623 -15.918 8.112 1.00 98.12 201 ALA A C 1
ATOM 1510 O O . ALA A 1 201 ? -12.613 -14.891 8.784 1.00 98.12 201 ALA A O 1
ATOM 1511 N N . PHE A 1 202 ? -12.140 -15.971 6.868 1.00 98.75 202 PHE A N 1
ATOM 1512 C CA . PHE A 1 202 ? -11.801 -14.796 6.052 1.00 98.75 202 PHE A CA 1
ATOM 1513 C C . PHE A 1 202 ? -12.825 -14.639 4.921 1.00 98.75 202 PHE A C 1
ATOM 1515 O O . PHE A 1 202 ? -13.267 -15.638 4.354 1.00 98.75 202 PHE A O 1
ATOM 1522 N N . VAL A 1 203 ? -13.215 -13.408 4.590 1.00 98.75 203 VAL A N 1
ATOM 1523 C CA . VAL A 1 203 ? -14.258 -13.106 3.599 1.00 98.75 203 VAL A CA 1
ATOM 1524 C C . VAL A 1 203 ? -13.710 -12.119 2.568 1.00 98.75 203 VAL A C 1
ATOM 1526 O O . VAL A 1 203 ? -13.559 -10.930 2.853 1.00 98.75 203 VAL A O 1
ATOM 1529 N N . ALA A 1 204 ? -13.425 -12.603 1.357 1.00 97.38 204 ALA A N 1
ATOM 1530 C CA . ALA A 1 204 ? -12.955 -11.758 0.260 1.00 97.38 204 ALA A CA 1
ATOM 1531 C C . ALA A 1 204 ? -14.157 -11.079 -0.419 1.00 97.38 204 ALA A C 1
ATOM 1533 O O . ALA A 1 204 ? -14.864 -11.685 -1.233 1.00 97.38 204 ALA A O 1
ATOM 1534 N N . VAL A 1 205 ? -14.409 -9.823 -0.049 1.00 97.81 205 VAL A N 1
ATOM 1535 C CA . VAL A 1 205 ? -15.564 -9.028 -0.490 1.00 97.81 205 VAL A CA 1
ATOM 1536 C C . VAL A 1 205 ? -15.153 -7.695 -1.096 1.00 97.81 205 VAL A C 1
ATOM 1538 O O . VAL A 1 205 ? -14.051 -7.208 -0.869 1.00 97.81 205 VAL A O 1
ATOM 1541 N N . ARG A 1 206 ? -16.051 -7.120 -1.902 1.00 97.56 206 ARG A N 1
ATOM 1542 C CA . ARG A 1 206 ? -15.900 -5.797 -2.513 1.00 97.56 206 ARG A CA 1
ATOM 1543 C C . ARG A 1 206 ? -17.278 -5.273 -2.955 1.00 97.56 206 ARG A C 1
ATOM 1545 O O . ARG A 1 206 ? -18.036 -6.060 -3.531 1.00 97.56 206 ARG A O 1
ATOM 1552 N N . PRO A 1 207 ? -17.618 -3.984 -2.757 1.00 97.94 207 PRO A N 1
ATOM 1553 C CA . PRO A 1 207 ? -16.792 -2.909 -2.185 1.00 97.94 207 PRO A CA 1
ATOM 1554 C C . PRO A 1 207 ? -16.522 -3.056 -0.669 1.00 97.94 207 PRO A C 1
ATOM 1556 O O . PRO A 1 207 ? -17.215 -3.834 -0.005 1.00 97.94 207 PRO A O 1
ATOM 1559 N N . PRO A 1 208 ? -15.523 -2.323 -0.135 1.00 98.44 208 PRO A N 1
ATOM 1560 C CA . PRO A 1 208 ? -15.255 -2.229 1.303 1.00 98.44 208 PRO A CA 1
ATOM 1561 C C . PRO A 1 208 ? -16.392 -1.524 2.070 1.00 98.44 208 PRO A C 1
ATOM 1563 O O . PRO A 1 208 ? -17.384 -1.071 1.483 1.00 98.44 208 PRO A O 1
ATOM 1566 N N . GLY A 1 209 ? -16.259 -1.453 3.394 1.00 98.19 209 GLY A N 1
ATOM 1567 C CA . GLY A 1 209 ? -17.255 -0.925 4.315 1.00 98.19 209 GLY A CA 1
ATOM 1568 C C . GLY A 1 209 ? -16.770 -0.042 5.475 1.00 98.19 209 GLY A C 1
ATOM 1569 O O . GLY A 1 209 ? -17.593 0.737 5.963 1.00 98.19 209 GLY A O 1
ATOM 1570 N N . HIS A 1 210 ? -15.514 -0.111 5.931 1.00 98.44 210 HIS A N 1
ATOM 1571 C CA . HIS A 1 210 ? -15.103 0.490 7.214 1.00 98.44 210 HIS A CA 1
ATOM 1572 C C . HIS A 1 210 ? -15.238 2.031 7.292 1.00 98.44 210 HIS A C 1
ATOM 1574 O O . HIS A 1 210 ? -15.633 2.547 8.339 1.00 98.44 210 HIS A O 1
ATOM 1580 N N . HIS A 1 211 ? -15.078 2.765 6.182 1.00 98.12 211 HIS A N 1
ATOM 1581 C CA . HIS A 1 211 ? -15.346 4.215 6.100 1.00 98.12 211 HIS A CA 1
ATOM 1582 C C . HIS A 1 211 ? -16.833 4.596 5.999 1.00 98.12 211 HIS A C 1
ATOM 1584 O O . HIS A 1 211 ? -17.193 5.771 6.107 1.00 98.12 211 HIS A O 1
ATOM 1590 N N . CYS A 1 212 ? -17.744 3.642 5.774 1.00 97.56 212 CYS A N 1
ATOM 1591 C CA . CYS A 1 212 ? -19.169 3.955 5.716 1.00 97.56 212 CYS A CA 1
ATOM 1592 C C . CYS A 1 212 ? -19.718 4.093 7.137 1.00 97.56 212 CYS A C 1
ATOM 1594 O O . CYS A 1 212 ? -19.851 3.109 7.866 1.00 97.56 212 CYS A O 1
ATOM 1596 N N . SER A 1 213 ? -20.112 5.307 7.513 1.00 95.50 213 SER A N 1
ATOM 1597 C CA . SER A 1 213 ? -20.884 5.540 8.738 1.00 95.50 213 SER A CA 1
ATOM 1598 C C . SER A 1 213 ? -22.356 5.128 8.551 1.00 95.50 213 SER A C 1
ATOM 1600 O O . SER A 1 213 ? -22.763 4.642 7.491 1.00 95.50 213 SER A O 1
ATOM 1602 N N . ALA A 1 214 ? -23.197 5.338 9.569 1.00 93.62 214 ALA A N 1
ATOM 1603 C CA . ALA A 1 214 ? -24.607 4.942 9.530 1.00 93.62 214 ALA A CA 1
ATOM 1604 C C . ALA A 1 214 ? -25.360 5.461 8.281 1.00 93.62 214 ALA A C 1
ATOM 1606 O O . ALA A 1 214 ? -26.052 4.683 7.633 1.00 93.62 214 ALA A O 1
ATOM 1607 N N . SER A 1 215 ? -25.205 6.730 7.889 1.00 91.06 215 SER A N 1
ATOM 1608 C CA . SER A 1 215 ? -25.977 7.339 6.784 1.00 91.06 215 SER A CA 1
ATOM 1609 C C . SER A 1 215 ? -25.146 8.107 5.745 1.00 91.06 215 SER A C 1
ATOM 1611 O O . SER A 1 215 ? -25.711 8.771 4.867 1.00 91.06 215 SER A O 1
ATOM 1613 N N . TYR A 1 216 ? -23.817 8.010 5.824 1.00 92.12 216 TYR A N 1
ATOM 1614 C CA . TYR A 1 216 ? -22.878 8.697 4.940 1.00 92.12 216 TYR A CA 1
ATOM 1615 C C . TYR A 1 216 ? -21.812 7.710 4.420 1.00 92.12 216 TYR A C 1
ATOM 1617 O O . TYR A 1 216 ? -21.069 7.170 5.246 1.00 92.12 216 TYR A O 1
ATOM 1625 N N . PRO A 1 217 ? -21.769 7.449 3.096 1.00 95.44 217 PRO A N 1
ATOM 1626 C CA . PRO A 1 217 ? -20.722 6.668 2.440 1.00 95.44 217 PRO A CA 1
ATOM 1627 C C . PRO A 1 217 ? -19.515 7.550 2.074 1.00 95.44 217 PRO A C 1
ATOM 1629 O O . PRO A 1 217 ? -19.677 8.725 1.732 1.00 95.44 217 PRO A O 1
ATOM 1632 N N . SER A 1 218 ? -18.326 6.956 2.105 1.00 94.44 218 SER A N 1
ATOM 1633 C CA . SER A 1 218 ? -17.017 7.619 1.968 1.00 94.44 218 SER A CA 1
ATOM 1634 C C . SER A 1 218 ? -15.931 6.562 1.760 1.00 94.44 218 SER A C 1
ATOM 1636 O O . SER A 1 218 ? -16.146 5.414 2.135 1.00 94.44 218 SER A O 1
ATOM 1638 N N . GLY A 1 219 ? -14.780 6.914 1.181 1.00 93.00 219 GLY A N 1
ATOM 1639 C CA . GLY A 1 219 ? -13.610 6.031 1.109 1.00 93.00 219 GLY A CA 1
ATOM 1640 C C . GLY A 1 219 ? -13.924 4.712 0.404 1.00 93.00 219 GLY A C 1
ATOM 1641 O O . GLY A 1 219 ? -13.696 3.642 0.956 1.00 93.00 219 GLY A O 1
ATOM 1642 N N . PHE A 1 220 ? -14.578 4.789 -0.762 1.00 96.88 220 PHE A N 1
ATOM 1643 C CA . PHE A 1 220 ? -15.146 3.651 -1.515 1.00 96.88 220 PHE A CA 1
ATOM 1644 C C . PHE A 1 220 ? -16.282 2.869 -0.814 1.00 96.88 220 PHE A C 1
ATOM 1646 O O . PHE A 1 220 ? -16.983 2.084 -1.460 1.00 96.88 220 PHE A O 1
ATOM 1653 N N . CYS A 1 221 ? -16.503 3.086 0.483 1.00 98.31 221 CYS A N 1
ATOM 1654 C CA . CYS A 1 221 ? -17.393 2.297 1.321 1.00 98.31 221 CYS A CA 1
ATOM 1655 C C . CYS A 1 221 ? -18.851 2.760 1.215 1.00 98.31 221 CYS A C 1
ATOM 1657 O O . CYS A 1 221 ? -19.185 3.914 1.490 1.00 98.31 221 CYS A O 1
ATOM 1659 N N . TRP A 1 222 ? -19.747 1.828 0.877 1.00 97.88 222 TRP A N 1
ATOM 1660 C CA . TRP A 1 222 ? -21.184 2.090 0.682 1.00 97.88 222 TRP A CA 1
ATOM 1661 C C . TRP A 1 222 ? -22.089 1.542 1.797 1.00 97.88 222 TRP A C 1
ATOM 1663 O O . TRP A 1 222 ? -23.186 2.065 2.008 1.00 97.88 222 TRP A O 1
ATOM 1673 N N . VAL A 1 223 ? -21.648 0.473 2.467 1.00 98.25 223 VAL A N 1
ATOM 1674 C CA . VAL A 1 223 ? -22.305 -0.210 3.594 1.00 98.25 223 VAL A CA 1
ATOM 1675 C C . VAL A 1 223 ? -21.193 -0.791 4.466 1.00 98.25 223 VAL A C 1
ATOM 1677 O O . VAL A 1 223 ? -20.239 -1.342 3.929 1.00 98.25 223 VAL A O 1
ATOM 1680 N N . ASN A 1 224 ? -21.293 -0.699 5.790 1.00 98.75 224 ASN A N 1
ATOM 1681 C CA . ASN A 1 224 ? -20.257 -1.196 6.691 1.00 98.75 224 ASN A CA 1
ATOM 1682 C C . ASN A 1 224 ? -20.373 -2.718 6.886 1.00 98.75 224 ASN A C 1
ATOM 1684 O O . ASN A 1 224 ? -21.157 -3.204 7.707 1.00 98.75 224 ASN A O 1
ATOM 1688 N N . ASN A 1 225 ? -19.597 -3.464 6.096 1.00 98.81 225 ASN A N 1
ATOM 1689 C CA . ASN A 1 225 ? -19.615 -4.925 6.037 1.00 98.81 225 ASN A CA 1
ATOM 1690 C C . ASN A 1 225 ? -19.432 -5.572 7.424 1.00 98.81 225 ASN A C 1
ATOM 1692 O O . ASN A 1 225 ? -20.244 -6.410 7.829 1.00 98.81 225 ASN A O 1
ATOM 1696 N N . VAL A 1 226 ? -18.414 -5.141 8.178 1.00 98.88 226 VAL A N 1
ATOM 1697 C CA . VAL A 1 226 ? -18.104 -5.658 9.522 1.00 98.88 226 VAL A CA 1
ATOM 1698 C C . VAL A 1 226 ? -19.262 -5.420 10.495 1.00 98.88 226 VAL A C 1
ATOM 1700 O O . VAL A 1 226 ? -19.718 -6.361 11.149 1.00 98.88 226 VAL A O 1
ATOM 1703 N N . HIS A 1 227 ? -19.809 -4.203 10.562 1.00 98.88 227 HIS A N 1
ATOM 1704 C CA . HIS A 1 227 ? -20.918 -3.902 11.470 1.00 98.88 227 HIS A CA 1
ATOM 1705 C C . HIS A 1 227 ? -22.224 -4.622 11.110 1.00 98.88 227 HIS A C 1
ATOM 1707 O O . HIS A 1 227 ? -22.986 -4.972 12.016 1.00 98.88 227 HIS A O 1
ATOM 1713 N N . VAL A 1 228 ? -22.485 -4.903 9.828 1.00 98.88 228 VAL A N 1
ATOM 1714 C CA . VAL A 1 228 ? -23.604 -5.776 9.429 1.00 98.88 228 VAL A CA 1
ATOM 1715 C C . VAL A 1 228 ? -23.357 -7.223 9.874 1.00 98.88 228 VAL A C 1
ATOM 1717 O O . VAL A 1 228 ? -24.289 -7.868 10.355 1.00 98.88 228 VAL A O 1
ATOM 1720 N N . GLY A 1 229 ? -22.114 -7.712 9.819 1.00 98.88 229 GLY A N 1
ATOM 1721 C CA . GLY A 1 229 ? -21.717 -9.000 10.400 1.00 98.88 229 GLY A CA 1
ATOM 1722 C C . GLY A 1 229 ? -21.976 -9.080 11.911 1.00 98.88 229 GLY A C 1
ATOM 1723 O O . GLY A 1 229 ? -22.650 -10.002 12.377 1.00 98.88 229 GLY A O 1
ATOM 1724 N N . VAL A 1 230 ? -21.533 -8.070 12.669 1.00 98.88 230 VAL A N 1
ATOM 1725 C CA . VAL A 1 230 ? -21.798 -7.929 14.116 1.00 98.88 230 VAL A CA 1
ATOM 1726 C C . VAL A 1 230 ? -23.305 -7.901 14.407 1.00 98.88 230 VAL A C 1
ATOM 1728 O O . VAL A 1 230 ? -23.779 -8.587 15.314 1.00 98.88 230 VAL A O 1
ATOM 1731 N N . MET A 1 231 ? -24.087 -7.155 13.621 1.00 98.81 231 MET A N 1
ATOM 1732 C CA . MET A 1 231 ? -25.542 -7.074 13.783 1.00 98.81 231 MET A CA 1
ATOM 1733 C C . MET A 1 231 ? -26.247 -8.395 13.443 1.00 98.81 231 MET A C 1
ATOM 1735 O O . MET A 1 231 ? -27.170 -8.796 14.151 1.00 98.81 231 MET A O 1
ATOM 1739 N N . HIS A 1 232 ? -25.814 -9.108 12.401 1.00 98.81 232 HIS A N 1
ATOM 1740 C CA . HIS A 1 232 ? -26.334 -10.438 12.067 1.00 98.81 232 HIS A CA 1
ATOM 1741 C C . HIS A 1 232 ? -26.026 -11.455 13.174 1.00 98.81 232 HIS A C 1
ATOM 1743 O O . HIS A 1 232 ? -26.912 -12.210 13.572 1.00 98.81 232 HIS A O 1
ATOM 1749 N N . ALA A 1 233 ? -24.827 -11.412 13.762 1.00 98.75 233 ALA A N 1
ATOM 1750 C CA . ALA A 1 233 ? -24.484 -12.208 14.941 1.00 98.75 233 ALA A CA 1
ATOM 1751 C C . ALA A 1 233 ? -25.362 -11.855 16.162 1.00 98.75 233 ALA A C 1
ATOM 1753 O O . ALA A 1 233 ? -25.809 -12.745 16.889 1.00 98.75 233 ALA A O 1
ATOM 1754 N N . ALA A 1 234 ? -25.663 -10.572 16.381 1.00 98.56 234 ALA A N 1
ATOM 1755 C CA . ALA A 1 234 ? -26.531 -10.115 17.470 1.00 98.56 234 ALA A CA 1
ATOM 1756 C C . ALA A 1 234 ? -28.000 -10.540 17.294 1.00 98.56 234 ALA A C 1
ATOM 1758 O O . ALA A 1 234 ? -28.656 -10.907 18.271 1.00 98.56 234 ALA A O 1
ATOM 1759 N N . LEU A 1 235 ? -28.511 -10.519 16.060 1.00 98.44 235 LEU A N 1
ATOM 1760 C CA . LEU A 1 235 ? -29.890 -10.890 15.726 1.00 98.44 235 LEU A CA 1
ATOM 1761 C C . LEU A 1 235 ? -30.110 -12.408 15.661 1.00 98.44 235 LEU A C 1
ATOM 1763 O O . LEU A 1 235 ? -31.121 -12.890 16.167 1.00 98.44 235 LEU A O 1
ATOM 1767 N N . THR A 1 236 ? -29.184 -13.143 15.042 1.00 98.25 236 THR A N 1
ATOM 1768 C CA . THR A 1 236 ? -29.332 -14.576 14.733 1.00 98.25 236 THR A CA 1
ATOM 1769 C C . THR A 1 236 ? -28.736 -15.465 15.822 1.00 98.25 236 THR A C 1
ATOM 1771 O O . THR A 1 236 ? -29.338 -16.465 16.201 1.00 98.25 236 THR A O 1
ATOM 1774 N N . HIS A 1 237 ? -27.575 -15.086 16.370 1.00 97.81 237 HIS A N 1
ATOM 1775 C CA . HIS A 1 237 ? -26.796 -15.925 17.294 1.00 97.81 237 HIS A CA 1
ATOM 1776 C C . HIS A 1 237 ? -26.799 -15.439 18.743 1.00 97.81 237 HIS A C 1
ATOM 1778 O O . HIS A 1 237 ? -26.249 -16.124 19.608 1.00 97.81 237 HIS A O 1
ATOM 1784 N N . GLY A 1 238 ? -27.413 -14.288 19.028 1.00 97.44 238 GLY A N 1
ATOM 1785 C CA . GLY A 1 238 ? -27.465 -13.706 20.370 1.00 97.44 238 GLY A CA 1
ATOM 1786 C C . GLY A 1 238 ? -26.126 -13.139 20.848 1.00 97.44 238 GLY A C 1
ATOM 1787 O O . GLY A 1 238 ? -25.811 -13.241 22.032 1.00 97.44 238 GLY A O 1
ATOM 1788 N N . LEU A 1 239 ? -25.323 -12.570 19.941 1.00 98.50 239 LEU A N 1
ATOM 1789 C CA . LEU A 1 239 ? -24.067 -11.899 20.285 1.00 98.50 239 LEU A CA 1
ATOM 1790 C C . LEU A 1 239 ? -24.283 -10.796 21.340 1.00 98.50 239 LEU A C 1
ATOM 1792 O O . LEU A 1 239 ? -25.024 -9.835 21.129 1.00 98.50 239 LEU A O 1
ATOM 1796 N N . THR A 1 240 ? -23.585 -10.925 22.465 1.00 98.38 240 THR A N 1
ATOM 1797 C CA . THR A 1 240 ? -23.640 -9.993 23.602 1.00 98.38 240 THR A CA 1
ATOM 1798 C C . THR A 1 240 ? -22.621 -8.861 23.497 1.00 98.38 240 THR A C 1
ATOM 1800 O O . THR A 1 240 ? -22.893 -7.758 23.965 1.00 98.38 240 THR A O 1
ATOM 1803 N N . HIS A 1 241 ? -21.462 -9.112 22.881 1.00 98.62 241 HIS A N 1
ATOM 1804 C CA . HIS A 1 241 ? -20.455 -8.091 22.606 1.00 98.62 241 HIS A CA 1
ATOM 1805 C C . HIS A 1 241 ? -19.520 -8.490 21.449 1.00 98.62 241 HIS A C 1
ATOM 1807 O O . HIS A 1 241 ? -19.369 -9.676 21.159 1.00 98.62 241 HIS A O 1
ATOM 1813 N N . ALA A 1 242 ? -18.916 -7.506 20.781 1.00 98.81 242 ALA A N 1
ATOM 1814 C CA . ALA A 1 242 ? -17.936 -7.673 19.703 1.00 98.81 242 ALA A CA 1
ATOM 1815 C C . ALA A 1 242 ? -16.694 -6.821 19.965 1.00 98.81 242 ALA A C 1
ATOM 1817 O O . ALA A 1 242 ? -16.821 -5.684 20.414 1.00 98.81 242 ALA A O 1
ATOM 1818 N N . ALA A 1 243 ? -15.521 -7.326 19.593 1.00 98.88 243 ALA A N 1
ATOM 1819 C CA . ALA A 1 243 ? -14.350 -6.489 19.347 1.00 98.88 243 ALA A CA 1
ATOM 1820 C C . ALA A 1 243 ? -14.114 -6.394 17.835 1.00 98.88 243 ALA A C 1
ATOM 1822 O O . ALA A 1 243 ? -14.162 -7.415 17.152 1.00 98.88 243 ALA A O 1
ATOM 1823 N N . ILE A 1 244 ? -13.871 -5.191 17.322 1.00 98.94 244 ILE A N 1
ATOM 1824 C CA . ILE A 1 244 ? -13.417 -4.942 15.951 1.00 98.94 244 ILE A CA 1
ATOM 1825 C C . ILE A 1 244 ? -11.960 -4.496 16.033 1.00 98.94 244 ILE A C 1
ATOM 1827 O O . ILE A 1 244 ? -11.670 -3.522 16.722 1.00 98.94 244 ILE A O 1
ATOM 1831 N N . ILE A 1 245 ? -11.071 -5.199 15.337 1.00 98.88 245 ILE A N 1
ATOM 1832 C CA . ILE A 1 245 ? -9.678 -4.802 15.130 1.00 98.88 245 ILE A CA 1
ATOM 1833 C C . ILE A 1 245 ? -9.545 -4.353 13.675 1.00 98.88 245 ILE A C 1
ATOM 1835 O O . ILE A 1 245 ? -9.846 -5.133 12.773 1.00 98.88 245 ILE A O 1
ATOM 1839 N N . ASP A 1 246 ? -9.133 -3.110 13.450 1.00 98.81 246 ASP A N 1
ATOM 1840 C CA . ASP A 1 246 ? -8.917 -2.532 12.121 1.00 98.81 246 ASP A CA 1
ATOM 1841 C C . ASP A 1 246 ? -7.419 -2.329 11.873 1.00 98.81 246 ASP A C 1
ATOM 1843 O O . ASP A 1 246 ? -6.762 -1.620 12.640 1.00 98.81 246 ASP A O 1
ATOM 1847 N N . PHE A 1 247 ? -6.881 -2.987 10.844 1.00 98.38 247 PHE A N 1
ATOM 1848 C CA . PHE A 1 247 ? -5.473 -2.868 10.430 1.00 98.38 247 PHE A CA 1
ATOM 1849 C C . PHE A 1 247 ? -5.298 -2.332 9.001 1.00 98.38 247 PHE A C 1
ATOM 1851 O O . PHE A 1 247 ? -4.195 -2.383 8.453 1.00 98.38 247 PHE A O 1
ATOM 1858 N N . ASP A 1 248 ? -6.383 -1.848 8.390 1.00 98.19 248 ASP A N 1
ATOM 1859 C CA . ASP A 1 248 ? -6.310 -1.023 7.184 1.00 98.19 248 ASP A CA 1
ATOM 1860 C C . ASP A 1 248 ? -5.393 0.193 7.420 1.00 98.19 248 ASP A C 1
ATOM 1862 O O . ASP A 1 248 ? -5.324 0.720 8.534 1.00 98.19 248 ASP A O 1
ATOM 1866 N N . LEU A 1 249 ? -4.677 0.650 6.387 1.00 96.88 249 LEU A N 1
ATOM 1867 C CA . LEU A 1 249 ? -3.811 1.830 6.502 1.00 96.88 249 LEU A CA 1
ATOM 1868 C C . LEU A 1 249 ? -4.601 3.084 6.910 1.00 96.88 249 LEU A C 1
ATOM 1870 O O . LEU A 1 249 ? -4.038 4.004 7.506 1.00 96.88 249 LEU A O 1
ATOM 1874 N N . HIS A 1 250 ? -5.891 3.116 6.581 1.00 96.69 250 HIS A N 1
ATOM 1875 C CA . HIS A 1 250 ? -6.795 4.237 6.777 1.00 96.69 250 HIS A CA 1
ATOM 1876 C C . HIS A 1 250 ? -7.613 4.083 8.063 1.00 96.69 250 HIS A C 1
ATOM 1878 O O . HIS A 1 250 ? -8.029 2.990 8.447 1.00 96.69 250 HIS A O 1
ATOM 1884 N N . HIS A 1 251 ? -7.914 5.197 8.738 1.00 97.81 251 HIS A N 1
ATOM 1885 C CA . HIS A 1 251 ? -8.761 5.144 9.933 1.00 97.81 251 HIS A CA 1
ATOM 1886 C C . HIS A 1 251 ? -10.214 4.824 9.554 1.00 97.81 251 HIS A C 1
ATOM 1888 O O . HIS A 1 251 ? -10.863 5.629 8.886 1.00 97.81 251 HIS A O 1
ATOM 1894 N N . GLY A 1 252 ? -10.745 3.693 10.039 1.00 97.88 252 GLY A N 1
ATOM 1895 C CA . GLY A 1 252 ? -12.153 3.283 9.922 1.00 97.88 252 GLY A CA 1
ATOM 1896 C C . GLY A 1 252 ? -13.138 4.176 10.694 1.00 97.88 252 GLY A C 1
ATOM 1897 O O . GLY A 1 252 ? -13.857 3.728 11.593 1.00 97.88 252 GLY A O 1
ATOM 1898 N N . ASP A 1 253 ? -13.192 5.456 10.336 1.00 97.88 253 ASP A N 1
ATOM 1899 C CA . ASP A 1 253 ? -14.037 6.504 10.913 1.00 97.88 253 ASP A CA 1
ATOM 1900 C C . ASP A 1 253 ? -15.532 6.138 10.906 1.00 97.88 253 ASP A C 1
ATOM 1902 O O . ASP A 1 253 ? -16.251 6.372 11.886 1.00 97.88 253 ASP A O 1
ATOM 1906 N N . GLY A 1 254 ? -15.992 5.486 9.834 1.00 98.00 254 GLY A N 1
ATOM 1907 C CA . GLY A 1 254 ? -17.339 4.940 9.708 1.00 98.00 254 GLY A CA 1
ATOM 1908 C C . GLY A 1 254 ? -17.650 3.882 10.770 1.00 98.00 254 GLY A C 1
ATOM 1909 O O . GLY A 1 254 ? -18.665 3.996 11.466 1.00 98.00 254 GLY A O 1
ATOM 1910 N N . SER A 1 255 ? -16.760 2.901 10.945 1.00 98.62 255 SER A N 1
ATOM 1911 C CA . SER A 1 255 ? -16.838 1.865 11.983 1.00 98.62 255 SER A CA 1
ATOM 1912 C C . SER A 1 255 ? -16.822 2.474 13.387 1.00 98.62 255 SER A C 1
ATOM 1914 O O . SER A 1 255 ? -17.738 2.229 14.175 1.00 98.62 255 SER A O 1
ATOM 1916 N N . GLN A 1 256 ? -15.864 3.357 13.687 1.00 98.44 256 GLN A N 1
ATOM 1917 C CA . GLN A 1 256 ? -15.796 4.055 14.975 1.00 98.44 256 GLN A CA 1
ATOM 1918 C C . GLN A 1 256 ? -17.096 4.825 15.278 1.00 98.44 256 GLN A C 1
ATOM 1920 O O . GLN A 1 256 ? -17.642 4.729 16.382 1.00 98.44 256 GLN A O 1
ATOM 1925 N N . SER A 1 257 ? -17.643 5.540 14.289 1.00 98.25 257 SER A N 1
ATOM 1926 C CA . SER A 1 257 ? -18.905 6.279 14.412 1.00 98.25 257 SER A CA 1
ATOM 1927 C C . SER A 1 257 ? -20.105 5.354 14.652 1.00 98.25 257 SER A C 1
ATOM 1929 O O . SER A 1 257 ? -20.936 5.626 15.526 1.00 98.25 257 SER A O 1
ATOM 1931 N N . ILE A 1 258 ? -20.202 4.227 13.938 1.00 98.62 258 ILE A N 1
ATOM 1932 C CA . ILE A 1 258 ? -21.280 3.245 14.131 1.00 98.62 258 ILE A CA 1
ATOM 1933 C C . ILE A 1 258 ? -21.179 2.587 15.512 1.00 98.62 258 ILE A C 1
ATOM 1935 O O . ILE A 1 258 ? -22.197 2.503 16.208 1.00 98.62 258 ILE A O 1
ATOM 1939 N N . ALA A 1 259 ? -19.986 2.158 15.934 1.00 98.56 259 ALA A N 1
ATOM 1940 C CA . ALA A 1 259 ? -19.743 1.593 17.260 1.00 98.56 259 ALA A CA 1
ATOM 1941 C C . ALA A 1 259 ? -20.147 2.587 18.364 1.00 98.56 259 ALA A C 1
ATOM 1943 O O . ALA A 1 259 ? -20.945 2.244 19.243 1.00 98.56 259 ALA A O 1
ATOM 1944 N N . TRP A 1 260 ? -19.710 3.849 18.259 1.00 97.94 260 TRP A N 1
ATOM 1945 C CA . TRP A 1 260 ? -20.048 4.911 19.212 1.00 97.94 260 TRP A CA 1
ATOM 1946 C C . TRP A 1 260 ? -21.559 5.131 19.330 1.00 97.94 260 TRP A C 1
ATOM 1948 O O . TRP A 1 260 ? -22.128 5.154 20.431 1.00 97.94 260 TRP A O 1
ATOM 1958 N N . GLN A 1 261 ? -22.240 5.258 18.190 1.00 97.38 261 GLN A N 1
ATOM 1959 C CA . GLN A 1 261 ? -23.687 5.434 18.141 1.00 97.38 261 GLN A CA 1
ATOM 1960 C C . GLN A 1 261 ? -24.444 4.206 18.670 1.00 97.38 261 GLN A C 1
ATOM 1962 O O . GLN A 1 261 ? -25.468 4.363 19.340 1.00 97.38 261 GLN A O 1
ATOM 1967 N N . HIS A 1 262 ? -23.969 2.988 18.388 1.00 97.69 262 HIS A N 1
ATOM 1968 C CA . HIS A 1 262 ? -24.586 1.757 18.881 1.00 97.69 262 HIS A CA 1
ATOM 1969 C C . HIS A 1 262 ? -24.476 1.664 20.407 1.00 97.69 262 HIS A C 1
ATOM 1971 O O . HIS A 1 262 ? -25.505 1.559 21.077 1.00 97.69 262 HIS A O 1
ATOM 1977 N N . ASN A 1 263 ? -23.265 1.795 20.958 1.00 97.81 263 ASN A N 1
ATOM 1978 C CA . ASN A 1 263 ? -23.013 1.764 22.401 1.00 97.81 263 ASN A CA 1
ATOM 1979 C C . ASN A 1 263 ? -23.851 2.814 23.147 1.00 97.81 263 ASN A C 1
ATOM 1981 O O . ASN A 1 263 ? -24.510 2.483 24.131 1.00 97.81 263 ASN A O 1
ATOM 1985 N N . THR A 1 264 ? -23.918 4.052 22.641 1.00 96.88 264 THR A N 1
ATOM 1986 C CA . THR A 1 264 ? -24.722 5.135 23.246 1.00 96.88 264 THR A CA 1
ATOM 1987 C C . THR A 1 264 ? -26.204 4.748 23.359 1.00 96.88 264 THR A C 1
ATOM 1989 O O . THR A 1 264 ? -26.823 4.901 24.419 1.00 96.88 264 THR A O 1
ATOM 1992 N N . ARG A 1 265 ? -26.774 4.190 22.278 1.00 95.25 265 ARG A N 1
ATOM 1993 C CA . ARG A 1 265 ? -28.163 3.699 22.249 1.00 95.25 265 ARG A CA 1
ATOM 1994 C C . ARG A 1 265 ? -28.375 2.505 23.186 1.00 95.25 265 ARG A C 1
ATOM 1996 O O . ARG A 1 265 ? -29.440 2.418 23.793 1.00 95.25 265 ARG A O 1
ATOM 2003 N N . GLY A 1 266 ? -27.383 1.625 23.327 1.00 94.31 266 GLY A N 1
ATOM 2004 C CA . GLY A 1 266 ? -27.443 0.451 24.202 1.00 94.31 266 GLY A CA 1
ATOM 2005 C C . GLY A 1 266 ? -27.299 0.756 25.691 1.00 94.31 266 GLY A C 1
ATOM 2006 O O . GLY A 1 266 ? -28.013 0.169 26.499 1.00 94.31 266 GLY A O 1
ATOM 2007 N N . VAL A 1 267 ? -26.459 1.724 26.066 1.00 92.06 267 VAL A N 1
ATOM 2008 C CA . VAL A 1 267 ? -26.354 2.221 27.451 1.00 92.06 267 VAL A CA 1
ATOM 2009 C C . VAL A 1 267 ? -27.646 2.924 27.880 1.00 92.06 267 VAL A C 1
ATOM 2011 O O . VAL A 1 267 ? -28.094 2.747 29.009 1.00 92.06 267 VAL A O 1
ATOM 2014 N N . SER A 1 268 ? -28.291 3.654 26.965 1.00 91.69 268 SER A N 1
ATOM 2015 C CA . SER A 1 268 ? -29.582 4.321 27.212 1.00 91.69 268 SER A CA 1
ATOM 2016 C C . SER A 1 268 ? -30.806 3.406 27.032 1.00 91.69 268 SER A C 1
ATOM 2018 O O . SER A 1 268 ? -31.944 3.868 27.141 1.00 91.69 268 SER A O 1
ATOM 2020 N N . ALA A 1 269 ? -30.618 2.119 26.721 1.00 92.31 269 ALA A N 1
ATOM 2021 C CA . ALA A 1 269 ? -31.720 1.211 26.429 1.00 92.31 269 ALA A CA 1
ATOM 2022 C C . ALA A 1 269 ? -32.484 0.792 27.697 1.00 92.31 269 ALA A C 1
ATOM 2024 O O . ALA A 1 269 ? -31.904 0.427 28.720 1.00 92.31 269 ALA A O 1
ATOM 2025 N N . ALA A 1 270 ? -33.817 0.751 27.605 1.00 91.94 270 ALA A N 1
ATOM 2026 C CA . ALA A 1 270 ? -34.659 0.196 28.662 1.00 91.94 270 ALA A CA 1
ATOM 2027 C C . ALA A 1 270 ? -34.293 -1.274 28.961 1.00 91.94 270 ALA A C 1
ATOM 2029 O O . ALA A 1 270 ? -33.912 -2.026 28.061 1.00 91.94 270 ALA A O 1
ATOM 2030 N N . LYS A 1 271 ? -34.459 -1.722 30.215 1.00 85.69 271 LYS A N 1
ATOM 2031 C CA . LYS A 1 271 ? -34.065 -3.083 30.644 1.00 85.69 271 LYS A CA 1
ATOM 2032 C C . LYS A 1 271 ? -34.670 -4.183 29.755 1.00 85.69 271 LYS A C 1
ATOM 2034 O O . LYS A 1 271 ? -33.966 -5.113 29.360 1.00 85.69 271 LYS A O 1
ATOM 2039 N N . ASN A 1 272 ? -35.938 -4.024 29.373 1.00 90.12 272 ASN A N 1
ATOM 2040 C CA . ASN A 1 272 ? -36.704 -4.915 28.494 1.00 90.12 272 ASN A CA 1
ATOM 2041 C C . ASN A 1 272 ? -36.455 -4.712 26.982 1.00 90.12 272 ASN A C 1
ATOM 2043 O O . ASN A 1 272 ? -37.138 -5.333 26.170 1.00 90.12 272 ASN A O 1
ATOM 2047 N N . ALA A 1 273 ? -35.503 -3.868 26.573 1.00 92.69 273 ALA A N 1
ATOM 2048 C CA . ALA A 1 273 ? -35.119 -3.749 25.171 1.00 92.69 273 ALA A CA 1
ATOM 2049 C C . ALA A 1 273 ? -34.570 -5.079 24.623 1.00 92.69 273 ALA A C 1
ATOM 2051 O O . ALA A 1 273 ? -33.925 -5.853 25.341 1.00 92.69 273 ALA A O 1
ATOM 2052 N N . GLN A 1 274 ? -34.801 -5.311 23.327 1.00 93.12 274 GLN A N 1
ATOM 2053 C CA . GLN A 1 274 ? -34.291 -6.464 22.578 1.00 93.12 274 GLN A CA 1
ATOM 2054 C C . GLN A 1 274 ? -32.770 -6.605 22.750 1.00 93.12 274 GLN A C 1
ATOM 2056 O O . GLN A 1 274 ? -32.062 -5.599 22.755 1.00 93.12 274 GLN A O 1
ATOM 2061 N N . ALA A 1 275 ? -32.273 -7.841 22.872 1.00 92.94 275 ALA A N 1
ATOM 2062 C CA . ALA A 1 275 ? -30.875 -8.121 23.214 1.00 92.94 275 ALA A CA 1
ATOM 2063 C C . ALA A 1 275 ? -29.871 -7.414 22.286 1.00 92.94 275 ALA A C 1
ATOM 2065 O O . ALA A 1 275 ? -28.982 -6.732 22.783 1.00 92.94 275 ALA A O 1
ATOM 2066 N N . TRP A 1 276 ? -30.099 -7.465 20.967 1.00 95.19 276 TRP A N 1
ATOM 2067 C CA . TRP A 1 276 ? -29.249 -6.830 19.949 1.00 95.19 276 TRP A CA 1
ATOM 2068 C C . TRP A 1 276 ? -29.069 -5.313 20.113 1.00 95.19 276 TRP A C 1
ATOM 2070 O O . TRP A 1 276 ? -28.100 -4.759 19.612 1.00 95.19 276 TRP A O 1
ATOM 2080 N N . LYS A 1 277 ? -29.986 -4.620 20.809 1.00 95.75 277 LYS A N 1
ATOM 2081 C CA . LYS A 1 277 ? -29.863 -3.177 21.094 1.00 95.75 277 LYS A CA 1
ATOM 2082 C C . LYS A 1 277 ? -28.891 -2.877 22.233 1.00 95.75 277 LYS A C 1
ATOM 2084 O O . LYS A 1 277 ? -28.587 -1.714 22.457 1.00 95.75 277 LYS A O 1
ATOM 2089 N N . LYS A 1 278 ? -28.489 -3.900 22.989 1.00 95.06 278 LYS A N 1
ATOM 2090 C CA . LYS A 1 278 ? -27.601 -3.836 24.158 1.00 95.06 278 LYS A CA 1
ATOM 2091 C C . LYS A 1 278 ? -26.270 -4.556 23.904 1.00 95.06 278 LYS A C 1
ATOM 2093 O O . LYS A 1 278 ? -25.478 -4.685 24.834 1.00 95.06 278 LYS A O 1
ATOM 2098 N N . THR A 1 279 ? -26.036 -5.028 22.678 1.00 97.19 279 THR A N 1
ATOM 2099 C CA . THR A 1 279 ? -24.760 -5.612 22.261 1.00 97.19 279 THR A CA 1
ATOM 2100 C C . THR A 1 279 ? -23.680 -4.534 22.342 1.00 97.19 279 THR A C 1
ATOM 2102 O O . THR A 1 279 ? -23.821 -3.471 21.747 1.00 97.19 279 THR A O 1
ATOM 2105 N N . SER A 1 280 ? -22.616 -4.767 23.109 1.00 97.94 280 SER A N 1
ATOM 2106 C CA . SER A 1 280 ? -21.502 -3.812 23.179 1.00 97.94 280 SER A CA 1
ATOM 2107 C C . SER A 1 280 ? -20.561 -4.004 21.987 1.00 97.94 280 SER A C 1
ATOM 2109 O O . SER A 1 280 ? -20.378 -5.130 21.527 1.00 97.94 280 SER A O 1
ATOM 2111 N N . ILE A 1 281 ? -19.955 -2.926 21.492 1.00 98.69 281 ILE A N 1
ATOM 2112 C CA . ILE A 1 281 ? -18.922 -2.994 20.453 1.00 98.69 281 ILE A CA 1
ATOM 2113 C C . ILE A 1 281 ? -17.692 -2.213 20.921 1.00 98.69 281 ILE A C 1
ATOM 2115 O O . ILE A 1 281 ? -17.784 -1.010 21.167 1.00 98.69 281 ILE A O 1
ATOM 2119 N N . GLY A 1 282 ? -16.557 -2.895 21.050 1.00 98.69 282 GLY A N 1
ATOM 2120 C CA . GLY A 1 282 ? -15.236 -2.280 21.160 1.00 98.69 282 GLY A CA 1
ATOM 2121 C C . GLY A 1 282 ? -14.600 -2.153 19.777 1.00 98.69 282 GLY A C 1
ATOM 2122 O O . GLY A 1 282 ? -14.779 -3.042 18.943 1.00 98.69 282 GLY A O 1
ATOM 2123 N N . TYR A 1 283 ? -13.880 -1.064 19.529 1.00 98.81 283 TYR A N 1
ATOM 2124 C CA . TYR A 1 283 ? -13.183 -0.807 18.268 1.00 98.81 283 TYR A CA 1
ATOM 2125 C C . TYR A 1 283 ? -11.733 -0.399 18.552 1.00 98.81 283 TYR A C 1
ATOM 2127 O O . TYR A 1 283 ? -11.472 0.486 19.368 1.00 98.81 283 TYR A O 1
ATOM 2135 N N . PHE A 1 284 ? -10.795 -1.074 17.899 1.00 98.75 284 PHE A N 1
ATOM 2136 C CA . PHE A 1 284 ? -9.359 -0.962 18.129 1.00 98.75 284 PHE A CA 1
ATOM 2137 C C . PHE A 1 284 ? -8.688 -0.859 16.759 1.00 98.75 284 PHE A C 1
ATOM 2139 O O . PHE A 1 284 ? -8.937 -1.710 15.911 1.00 98.75 284 PHE A O 1
ATOM 2146 N N . SER A 1 285 ? -7.890 0.174 16.498 1.00 98.44 285 SER A N 1
ATOM 2147 C CA . SER A 1 285 ? -7.386 0.452 15.145 1.00 98.44 285 SER A CA 1
ATOM 2148 C C . SER A 1 285 ? -5.907 0.812 15.139 1.00 98.44 285 SER A C 1
ATOM 2150 O O . SER A 1 285 ? -5.436 1.516 16.032 1.00 98.44 285 SER A O 1
ATOM 2152 N N . LEU A 1 286 ? -5.193 0.336 14.120 1.00 97.88 286 LEU A N 1
ATOM 2153 C CA . LEU A 1 286 ? -3.794 0.636 13.845 1.00 97.88 286 LEU A CA 1
ATOM 2154 C C . LEU A 1 286 ? -3.672 1.146 12.403 1.00 97.88 286 LEU A C 1
ATOM 2156 O O . LEU A 1 286 ? -3.820 0.359 11.476 1.00 97.88 286 LEU A O 1
ATOM 2160 N N . HIS A 1 287 ? -3.420 2.444 12.231 1.00 97.19 287 HIS A N 1
ATOM 2161 C CA . HIS A 1 287 ? -3.493 3.142 10.937 1.00 97.19 287 HIS A CA 1
ATOM 2162 C C . HIS A 1 287 ? -2.448 4.267 10.829 1.00 97.19 287 HIS A C 1
ATOM 2164 O O . HIS A 1 287 ? -1.846 4.665 11.828 1.00 97.19 287 HIS A O 1
ATOM 2170 N N . ASP A 1 288 ? -2.243 4.824 9.634 1.00 95.50 288 ASP A N 1
ATOM 2171 C CA . ASP A 1 288 ? -1.481 6.064 9.446 1.00 95.50 288 ASP A CA 1
ATOM 2172 C C . ASP A 1 288 ? -2.390 7.286 9.667 1.00 95.50 288 ASP A C 1
ATOM 2174 O O . ASP A 1 288 ? -3.303 7.560 8.889 1.00 95.50 288 ASP A O 1
ATOM 2178 N N . ILE A 1 289 ? -2.112 8.045 10.730 1.00 94.31 289 ILE A N 1
ATOM 2179 C CA . ILE A 1 289 ? -2.866 9.243 11.139 1.00 94.31 289 ILE A CA 1
ATOM 2180 C C . ILE A 1 289 ? -2.844 10.379 10.107 1.00 94.31 289 ILE A C 1
ATOM 2182 O O . ILE A 1 289 ? -3.701 11.260 10.152 1.00 94.31 289 ILE A O 1
ATOM 2186 N N . ASN A 1 290 ? -1.889 10.367 9.178 1.00 91.81 290 ASN A N 1
ATOM 2187 C CA . ASN A 1 290 ? -1.758 11.381 8.133 1.00 91.81 290 ASN A CA 1
ATOM 2188 C C . ASN A 1 290 ? -2.484 10.971 6.837 1.00 91.81 290 ASN A C 1
ATOM 2190 O O . ASN A 1 290 ? -2.697 11.803 5.955 1.00 91.81 290 ASN A O 1
ATOM 2194 N N . SER A 1 291 ? -2.866 9.698 6.700 1.00 91.75 291 SER A N 1
ATOM 2195 C CA . SER A 1 291 ? -3.620 9.182 5.553 1.00 91.75 291 SER A CA 1
ATOM 2196 C C . SER A 1 291 ? -5.127 9.439 5.686 1.00 91.75 291 SER A C 1
ATOM 2198 O O . SER A 1 291 ? -5.602 10.058 6.639 1.00 91.75 291 SER A O 1
ATOM 2200 N N . TYR A 1 292 ? -5.902 9.017 4.681 1.00 90.94 292 TYR A N 1
ATOM 2201 C CA . TYR A 1 292 ? -7.354 9.222 4.652 1.00 90.94 292 TYR A CA 1
ATOM 2202 C C . TYR A 1 292 ? -8.037 8.631 5.909 1.00 90.94 292 TYR A C 1
ATOM 2204 O O . TYR A 1 292 ? -7.660 7.545 6.353 1.00 90.94 292 TYR A O 1
ATOM 2212 N N . PRO A 1 293 ? -9.031 9.317 6.509 1.00 92.25 293 PRO A N 1
ATOM 2213 C CA . PRO A 1 293 ? -9.656 10.565 6.065 1.00 92.25 293 PRO A CA 1
ATOM 2214 C C . PRO A 1 293 ? -8.980 11.839 6.607 1.00 92.25 293 PRO A C 1
ATOM 2216 O O . PRO A 1 293 ? -9.539 12.926 6.458 1.00 92.25 293 PRO A O 1
ATOM 2219 N N . CYS A 1 294 ? -7.834 11.736 7.279 1.00 91.56 294 CYS A N 1
ATOM 2220 C CA . CYS A 1 294 ? -7.153 12.835 7.969 1.00 91.56 294 CYS A CA 1
ATOM 2221 C C . CYS A 1 294 ? -6.188 13.643 7.079 1.00 91.56 294 CYS A C 1
ATOM 2223 O O . CYS A 1 294 ? -5.563 14.584 7.569 1.00 91.56 294 CYS A O 1
ATOM 2225 N N . GLU A 1 295 ? -6.103 13.354 5.777 1.00 86.56 295 GLU A N 1
ATOM 2226 C CA . GLU A 1 295 ? -5.049 13.825 4.864 1.00 86.56 295 GLU A CA 1
ATOM 2227 C C . GLU A 1 295 ? -5.041 15.339 4.586 1.00 86.56 295 GLU A C 1
ATOM 2229 O O . GLU A 1 295 ? -4.120 15.860 3.960 1.00 86.56 295 GLU A O 1
ATOM 2234 N N . MET A 1 296 ? -6.068 16.050 5.054 1.00 87.50 296 MET A N 1
ATOM 2235 C CA . MET A 1 296 ? -6.193 17.509 4.979 1.00 87.50 296 MET A CA 1
ATOM 2236 C C . MET A 1 296 ? -5.932 18.216 6.323 1.00 87.50 296 MET A C 1
ATOM 2238 O O . MET A 1 296 ? -6.080 19.434 6.404 1.00 87.50 296 MET A O 1
ATOM 2242 N N . GLY A 1 297 ? -5.575 17.479 7.384 1.00 87.06 297 GLY A N 1
ATOM 2243 C CA . GLY A 1 297 ? -5.344 18.028 8.726 1.00 87.06 297 GLY A CA 1
ATOM 2244 C C . GLY A 1 297 ? -6.617 18.460 9.471 1.00 87.06 297 GLY A C 1
ATOM 2245 O O . GLY A 1 297 ? -6.545 19.289 10.377 1.00 87.06 297 GLY A O 1
ATOM 2246 N N . ASP A 1 298 ? -7.788 17.933 9.093 1.00 92.94 298 ASP A N 1
ATOM 2247 C CA . ASP A 1 298 ? -9.081 18.292 9.692 1.00 92.94 298 ASP A CA 1
ATOM 2248 C C . ASP A 1 298 ? -9.110 18.008 11.208 1.00 92.94 298 ASP A C 1
ATOM 2250 O O . ASP A 1 298 ? -9.121 16.851 11.634 1.00 92.94 298 ASP A O 1
ATOM 2254 N N . GLU A 1 299 ? -9.197 19.061 12.028 1.00 93.25 299 GLU A N 1
ATOM 2255 C CA . GLU A 1 299 ? -9.079 18.999 13.496 1.00 93.25 299 GLU A CA 1
ATOM 2256 C C . GLU A 1 299 ? -10.000 17.950 14.150 1.00 93.25 299 GLU A C 1
ATOM 2258 O O . GLU A 1 299 ? -9.579 17.220 15.049 1.00 93.25 299 GLU A O 1
ATOM 2263 N N . GLU A 1 300 ? -11.257 17.849 13.705 1.00 94.00 300 GLU A N 1
ATOM 2264 C CA . GLU A 1 300 ? -12.213 16.861 14.222 1.00 94.00 300 GLU A CA 1
ATOM 2265 C C . GLU A 1 300 ? -11.811 15.425 13.855 1.00 94.00 300 GLU A C 1
ATOM 2267 O O . GLU A 1 300 ? -11.874 14.532 14.701 1.00 94.00 300 GLU A O 1
ATOM 2272 N N . LYS A 1 301 ? -11.354 15.196 12.617 1.00 93.69 301 LYS A N 1
ATOM 2273 C CA . LYS A 1 301 ? -10.948 13.865 12.155 1.00 93.69 301 LYS A CA 1
ATOM 2274 C C . LYS A 1 301 ? -9.677 13.407 12.854 1.00 93.69 301 LYS A C 1
ATOM 2276 O O . LYS A 1 301 ? -9.669 12.311 13.400 1.00 93.69 301 LYS A O 1
ATOM 2281 N N . VAL A 1 302 ? -8.655 14.263 12.932 1.00 94.00 302 VAL A N 1
ATOM 2282 C CA . VAL A 1 302 ? -7.386 13.949 13.610 1.00 94.00 302 VAL A CA 1
ATOM 2283 C C . VAL A 1 302 ? -7.627 13.627 15.089 1.00 94.00 302 VAL A C 1
ATOM 2285 O O . VAL A 1 302 ? -7.078 12.652 15.601 1.00 94.00 302 VAL A O 1
ATOM 2288 N N . LYS A 1 303 ? -8.518 14.358 15.778 1.00 96.62 303 LYS A N 1
ATOM 2289 C CA . LYS A 1 303 ? -8.940 14.019 17.152 1.00 96.62 303 LYS A CA 1
ATOM 2290 C C . LYS A 1 303 ? -9.668 12.676 17.231 1.00 96.62 303 LYS A C 1
ATOM 2292 O O . LYS A 1 303 ? -9.382 11.893 18.133 1.00 96.62 303 LYS A O 1
ATOM 2297 N N . ASN A 1 304 ? -10.577 12.391 16.298 1.00 95.44 304 ASN A N 1
ATOM 2298 C CA . ASN A 1 304 ? -11.300 11.118 16.254 1.00 95.44 304 ASN A CA 1
ATOM 2299 C C . ASN A 1 304 ? -10.363 9.931 15.966 1.00 95.44 304 ASN A C 1
ATOM 2301 O O . ASN A 1 304 ? -10.469 8.907 16.636 1.00 95.44 304 ASN A O 1
ATOM 2305 N N . ALA A 1 305 ? -9.409 10.075 15.049 1.00 96.12 305 ALA A N 1
ATOM 2306 C CA . ALA A 1 305 ? -8.369 9.091 14.755 1.00 96.12 305 ALA A CA 1
ATOM 2307 C C . ALA A 1 305 ? -7.295 8.997 15.864 1.00 96.12 305 ALA A C 1
ATOM 2309 O O . ALA A 1 305 ? -6.586 8.006 15.958 1.00 96.12 305 ALA A O 1
ATOM 2310 N N . SER A 1 306 ? -7.221 9.965 16.784 1.00 97.50 306 SER A N 1
ATOM 2311 C CA . SER A 1 306 ? -6.364 9.920 17.987 1.00 97.50 306 SER A CA 1
ATOM 2312 C C . SER A 1 306 ? -7.096 9.443 19.255 1.00 97.50 306 SER A C 1
ATOM 2314 O O . SER A 1 306 ? -6.587 9.590 20.366 1.00 97.50 306 SER A O 1
ATOM 2316 N N . LEU A 1 307 ? -8.325 8.930 19.127 1.00 96.44 307 LEU A N 1
ATOM 2317 C CA . LEU A 1 307 ? -9.195 8.641 20.267 1.00 96.44 307 LEU A CA 1
ATOM 2318 C C . LEU A 1 307 ? -8.792 7.368 21.038 1.00 96.44 307 LEU A C 1
ATOM 2320 O O . LEU A 1 307 ? -8.929 6.250 20.541 1.00 96.44 307 LEU A O 1
ATOM 2324 N N . CYS A 1 308 ? -8.400 7.549 22.301 1.00 97.12 308 CYS A N 1
ATOM 2325 C CA . CYS A 1 308 ? -8.089 6.476 23.249 1.00 97.12 308 CYS A CA 1
ATOM 2326 C C . CYS A 1 308 ? -8.998 6.577 24.484 1.00 97.12 308 CYS A C 1
ATOM 2328 O O . CYS A 1 308 ? -8.792 7.412 25.364 1.00 97.12 308 CYS A O 1
ATOM 2330 N N . ILE A 1 309 ? -10.039 5.742 24.532 1.00 95.50 309 ILE A N 1
ATOM 2331 C CA . ILE A 1 309 ? -11.074 5.705 25.571 1.00 95.50 309 ILE A CA 1
ATOM 2332 C C . ILE A 1 309 ? -11.336 4.260 26.004 1.00 95.50 309 ILE A C 1
ATOM 2334 O O . ILE A 1 309 ? -11.785 3.427 25.217 1.00 95.50 309 ILE A O 1
ATOM 2338 N N . GLU A 1 310 ? -11.159 3.993 27.297 1.00 93.38 310 GLU A N 1
ATOM 2339 C CA . GLU A 1 310 ? -11.506 2.719 27.927 1.00 93.38 310 GLU A CA 1
ATOM 2340 C C . GLU A 1 310 ? -12.728 2.892 28.844 1.00 93.38 310 GLU A C 1
ATOM 2342 O O . GLU A 1 310 ? -12.708 3.677 29.791 1.00 93.38 310 GLU A O 1
ATOM 2347 N N . ASN A 1 311 ? -13.813 2.185 28.522 1.00 91.19 311 ASN A N 1
ATOM 2348 C CA . ASN A 1 311 ? -15.108 2.120 29.214 1.00 91.19 311 ASN A CA 1
ATOM 2349 C C . ASN A 1 311 ? -15.824 3.456 29.565 1.00 91.19 311 ASN A C 1
ATOM 2351 O O . ASN A 1 311 ? -16.901 3.434 30.173 1.00 91.19 311 ASN A O 1
ATOM 2355 N N . ALA A 1 312 ? -15.307 4.631 29.183 1.00 91.94 312 ALA A N 1
ATOM 2356 C CA . ALA A 1 312 ? -15.929 5.916 29.519 1.00 91.94 312 ALA A CA 1
ATOM 2357 C C . ALA A 1 312 ? -17.311 6.048 28.858 1.00 91.94 312 ALA A C 1
ATOM 2359 O O . ALA A 1 312 ? -17.459 5.914 27.644 1.00 91.94 312 ALA A O 1
ATOM 2360 N N . HIS A 1 313 ? -18.351 6.271 29.668 1.00 91.25 313 HIS A N 1
ATOM 2361 C CA . HIS A 1 313 ? -19.759 6.248 29.236 1.00 91.25 313 HIS A CA 1
ATOM 2362 C C . HIS A 1 313 ? -20.169 4.970 28.460 1.00 91.25 313 HIS A C 1
ATOM 2364 O O . HIS A 1 313 ? -21.134 4.985 27.696 1.00 91.25 313 HIS A O 1
ATOM 2370 N N . GLY A 1 314 ? -19.461 3.852 28.674 1.00 91.62 314 GLY A N 1
ATOM 2371 C CA . GLY A 1 314 ? -19.665 2.580 27.971 1.00 91.62 314 GLY A CA 1
ATOM 2372 C C . GLY A 1 314 ? -19.015 2.492 26.584 1.00 91.62 314 GLY A C 1
ATOM 2373 O O . GLY A 1 314 ? -19.249 1.511 25.877 1.00 91.62 314 GLY A O 1
ATOM 2374 N N . GLN A 1 315 ? -18.212 3.484 26.192 1.00 97.38 315 GLN A N 1
ATOM 2375 C CA . GLN A 1 315 ? -17.430 3.479 24.956 1.00 97.38 315 GLN A CA 1
ATOM 2376 C C . GLN A 1 315 ? -16.078 2.807 25.165 1.00 97.38 315 GLN A C 1
ATOM 2378 O O . GLN A 1 315 ? -15.478 2.939 26.226 1.00 97.38 315 GLN A O 1
ATOM 2383 N N . ASN A 1 316 ? -15.610 2.082 24.151 1.00 97.50 316 ASN A N 1
ATOM 2384 C CA . ASN A 1 316 ? -14.334 1.373 24.166 1.00 97.50 316 ASN A CA 1
ATOM 2385 C C . ASN A 1 316 ? -13.706 1.534 22.777 1.00 97.50 316 ASN A C 1
ATOM 2387 O O . ASN A 1 316 ? -14.099 0.841 21.841 1.00 97.50 316 ASN A O 1
ATOM 2391 N N . MET A 1 317 ? -12.816 2.518 22.655 1.00 97.75 317 MET A N 1
ATOM 2392 C CA . MET A 1 317 ? -12.180 2.957 21.410 1.00 97.75 317 MET A CA 1
ATOM 2393 C C . MET A 1 317 ? -10.680 3.072 21.667 1.00 97.75 317 MET A C 1
ATOM 2395 O O . MET A 1 317 ? -10.300 3.755 22.617 1.00 97.75 317 MET A O 1
ATOM 2399 N N . TRP A 1 318 ? -9.822 2.445 20.867 1.00 98.44 318 TRP A N 1
ATOM 2400 C CA . TRP A 1 318 ? -8.377 2.637 21.018 1.00 98.44 318 TRP A CA 1
ATOM 2401 C C . TRP A 1 318 ? -7.670 2.686 19.671 1.00 98.44 318 TRP A C 1
ATOM 2403 O O . TRP A 1 318 ? -7.548 1.671 18.986 1.00 98.44 318 TRP A O 1
ATOM 2413 N N . ASN A 1 319 ? -7.193 3.872 19.317 1.00 98.38 319 ASN A N 1
ATOM 2414 C CA . ASN A 1 319 ? -6.487 4.116 18.071 1.00 98.38 319 ASN A CA 1
ATOM 2415 C C . ASN A 1 319 ? -4.982 4.244 18.320 1.00 98.38 319 ASN A C 1
ATOM 2417 O O . ASN A 1 319 ? -4.549 4.909 19.260 1.00 98.38 319 ASN A O 1
ATOM 2421 N N . VAL A 1 320 ? -4.186 3.606 17.469 1.00 97.81 320 VAL A N 1
ATOM 2422 C CA . VAL A 1 320 ? -2.723 3.637 17.506 1.00 97.81 320 VAL A CA 1
ATOM 2423 C C . VAL A 1 320 ? -2.216 4.029 16.130 1.00 97.81 320 VAL A C 1
ATOM 2425 O O . VAL A 1 320 ? -2.733 3.582 15.109 1.00 97.81 320 VAL A O 1
ATOM 2428 N N . HIS A 1 321 ? -1.193 4.875 16.107 1.00 97.31 321 HIS A N 1
ATOM 2429 C CA . HIS A 1 321 ? -0.629 5.387 14.866 1.00 97.31 321 HIS A CA 1
ATOM 2430 C C . HIS A 1 321 ? 0.589 4.562 14.468 1.00 97.31 321 HIS A C 1
ATOM 2432 O O . HIS A 1 321 ? 1.522 4.384 15.260 1.00 97.31 321 HIS A O 1
ATOM 2438 N N . LEU A 1 322 ? 0.572 4.047 13.242 1.00 96.06 322 LEU A N 1
ATOM 2439 C CA . LEU A 1 322 ? 1.729 3.412 12.624 1.00 96.06 322 LEU A CA 1
ATOM 2440 C C . LEU A 1 322 ? 2.884 4.422 12.524 1.00 96.06 322 LEU A C 1
ATOM 2442 O O . LEU A 1 322 ? 2.680 5.620 12.346 1.00 96.06 322 LEU A O 1
ATOM 2446 N N . HIS A 1 323 ? 4.105 3.921 12.668 1.00 92.25 323 HIS A N 1
ATOM 2447 C CA . HIS A 1 323 ? 5.350 4.674 12.546 1.00 92.25 323 HIS A CA 1
ATOM 2448 C C . HIS A 1 323 ? 6.220 4.040 11.455 1.00 92.25 323 HIS A C 1
ATOM 2450 O O . HIS A 1 323 ? 6.201 2.819 11.277 1.00 92.25 323 HIS A O 1
ATOM 2456 N N . SER A 1 324 ? 7.017 4.857 10.766 1.00 90.12 324 SER A N 1
ATOM 2457 C CA . SER A 1 324 ? 8.083 4.381 9.877 1.00 90.12 324 SER A CA 1
ATOM 2458 C C . SER A 1 324 ? 9.160 3.605 10.648 1.00 90.12 324 SER A C 1
ATOM 2460 O O . SER A 1 324 ? 9.338 3.794 11.852 1.00 90.12 324 SER A O 1
ATOM 2462 N N . TRP A 1 325 ? 9.885 2.749 9.930 1.00 91.81 325 TRP A N 1
ATOM 2463 C CA . TRP A 1 325 ? 10.945 1.874 10.435 1.00 91.81 325 TRP A CA 1
ATOM 2464 C C . TRP A 1 325 ? 12.029 1.706 9.360 1.00 91.81 325 TRP A C 1
ATOM 2466 O O . TRP A 1 325 ? 11.727 1.726 8.167 1.00 91.81 325 TRP A O 1
ATOM 2476 N N . GLY A 1 326 ? 13.289 1.557 9.770 1.00 82.81 326 GLY A N 1
ATOM 2477 C CA . GLY A 1 326 ? 14.442 1.349 8.886 1.00 82.81 326 GLY A CA 1
ATOM 2478 C C . GLY A 1 326 ? 14.876 -0.114 8.736 1.00 82.81 326 GLY A C 1
ATOM 2479 O O . GLY A 1 326 ? 15.662 -0.429 7.846 1.00 82.81 326 GLY A O 1
ATOM 2480 N N . SER A 1 327 ? 14.384 -1.020 9.588 1.00 89.12 327 SER A N 1
ATOM 2481 C CA . SER A 1 327 ? 14.643 -2.468 9.500 1.00 89.12 327 SER A CA 1
ATOM 2482 C C . SER A 1 327 ? 13.513 -3.297 10.119 1.00 89.12 327 SER A C 1
ATOM 2484 O O . SER A 1 327 ? 12.822 -2.822 11.020 1.00 89.12 327 SER A O 1
ATOM 2486 N N . GLU A 1 328 ? 13.336 -4.553 9.697 1.00 87.25 328 GLU A N 1
ATOM 2487 C CA . GLU A 1 328 ? 12.304 -5.438 10.269 1.00 87.25 328 GLU A CA 1
ATOM 2488 C C . GLU A 1 328 ? 12.461 -5.626 11.788 1.00 87.25 328 GLU A C 1
ATOM 2490 O O . GLU A 1 328 ? 11.471 -5.696 12.511 1.00 87.25 328 GLU A O 1
ATOM 2495 N N . ALA A 1 329 ? 13.695 -5.645 12.302 1.00 90.00 329 ALA A N 1
ATOM 2496 C CA . ALA A 1 329 ? 13.960 -5.714 13.741 1.00 90.00 329 ALA A CA 1
ATOM 2497 C C . ALA A 1 329 ? 13.432 -4.476 14.495 1.00 90.00 329 ALA A C 1
ATOM 2499 O O . ALA A 1 329 ? 12.932 -4.589 15.614 1.00 90.00 329 ALA A O 1
ATOM 2500 N N . GLU A 1 330 ? 13.491 -3.295 13.873 1.00 92.94 330 GLU A N 1
ATOM 2501 C CA . GLU A 1 330 ? 12.864 -2.083 14.402 1.00 92.94 330 GLU A CA 1
ATOM 2502 C C . GLU A 1 330 ? 11.335 -2.149 14.305 1.00 92.94 330 GLU A C 1
ATOM 2504 O O . GLU A 1 330 ? 10.656 -1.785 15.266 1.00 92.94 330 GLU A O 1
ATOM 2509 N N . PHE A 1 331 ? 10.782 -2.679 13.206 1.00 95.75 331 PHE A N 1
ATOM 2510 C CA . PHE A 1 331 ? 9.339 -2.908 13.099 1.00 95.75 331 PHE A CA 1
ATOM 2511 C C . PHE A 1 331 ? 8.826 -3.829 14.210 1.00 95.75 331 PHE A C 1
ATOM 2513 O O . PHE A 1 331 ? 7.840 -3.500 14.867 1.00 95.75 331 PHE A O 1
ATOM 2520 N N . TRP A 1 332 ? 9.495 -4.954 14.473 1.00 95.81 332 TRP A N 1
ATOM 2521 C CA . TRP A 1 332 ? 9.082 -5.869 15.540 1.00 95.81 332 TRP A CA 1
ATOM 2522 C C . TRP A 1 332 ? 9.222 -5.243 16.930 1.00 95.81 332 TRP A C 1
ATOM 2524 O O . TRP A 1 332 ? 8.330 -5.409 17.760 1.00 95.81 332 TRP A O 1
ATOM 2534 N N . LYS A 1 333 ? 10.234 -4.397 17.155 1.00 94.50 333 LYS A N 1
ATOM 2535 C CA . LYS A 1 333 ? 10.330 -3.583 18.376 1.00 94.50 333 LYS A CA 1
ATOM 2536 C C . LYS A 1 333 ? 9.174 -2.580 18.506 1.00 94.50 333 LYS A C 1
ATOM 2538 O O . LYS A 1 333 ? 8.648 -2.401 19.605 1.00 94.50 333 LYS A O 1
ATOM 2543 N N . LEU A 1 334 ? 8.743 -1.933 17.418 1.00 95.12 334 LEU A N 1
ATOM 2544 C CA . LEU A 1 334 ? 7.546 -1.075 17.404 1.00 95.12 334 LEU A CA 1
ATOM 2545 C C . LEU A 1 334 ? 6.265 -1.889 17.640 1.00 95.12 334 LEU A C 1
ATOM 2547 O O . LEU A 1 334 ? 5.388 -1.443 18.381 1.00 95.12 334 LEU A O 1
ATOM 2551 N N . TYR A 1 335 ? 6.173 -3.096 17.080 1.00 96.38 335 TYR A N 1
ATOM 2552 C CA . TYR A 1 335 ? 5.066 -4.016 17.318 1.00 96.38 335 TYR A CA 1
ATOM 2553 C C . TYR A 1 335 ? 4.944 -4.344 18.807 1.00 96.38 335 TYR A C 1
ATOM 2555 O O . TYR A 1 335 ? 3.918 -4.042 19.413 1.00 96.38 335 TYR A O 1
ATOM 2563 N N . GLU A 1 336 ? 6.018 -4.859 19.409 1.00 94.25 336 GLU A N 1
ATOM 2564 C CA . GLU A 1 336 ? 6.085 -5.267 20.815 1.00 94.25 336 GLU A CA 1
ATOM 2565 C C . GLU A 1 336 ? 5.846 -4.114 21.800 1.00 94.25 336 GLU A C 1
ATOM 2567 O O . GLU A 1 336 ? 5.188 -4.322 22.820 1.00 94.25 336 GLU A O 1
ATOM 2572 N N . THR A 1 337 ? 6.345 -2.905 21.505 1.00 92.19 337 THR A N 1
ATOM 2573 C CA . THR A 1 337 ? 6.324 -1.767 22.451 1.00 92.19 337 THR A CA 1
ATOM 2574 C C . THR A 1 337 ? 5.229 -0.724 22.214 1.00 92.19 337 THR A C 1
ATOM 2576 O O . THR A 1 337 ? 4.951 0.061 23.122 1.00 92.19 337 THR A O 1
ATOM 2579 N N . LYS A 1 338 ? 4.607 -0.679 21.026 1.00 94.56 338 LYS A N 1
ATOM 2580 C CA . LYS A 1 338 ? 3.547 0.293 20.692 1.00 94.56 338 LYS A CA 1
ATOM 2581 C C . LYS A 1 338 ? 2.275 -0.339 20.144 1.00 94.56 338 LYS A C 1
ATOM 2583 O O . LYS A 1 338 ? 1.197 0.128 20.497 1.00 94.56 338 LYS A O 1
ATOM 2588 N N . TYR A 1 339 ? 2.360 -1.340 19.266 1.00 96.81 339 TYR A N 1
ATOM 2589 C CA . TYR A 1 339 ? 1.171 -1.840 18.559 1.00 96.81 339 TYR A CA 1
ATOM 2590 C C . TYR A 1 339 ? 0.417 -2.919 19.352 1.00 96.81 339 TYR A C 1
ATOM 2592 O O . TYR A 1 339 ? -0.812 -2.946 19.317 1.00 96.81 339 TYR A O 1
ATOM 2600 N N . THR A 1 340 ? 1.117 -3.736 20.146 1.00 95.19 340 THR A N 1
ATOM 2601 C CA . THR A 1 340 ? 0.559 -4.722 21.099 1.00 95.19 340 THR A CA 1
ATOM 2602 C C . THR A 1 340 ? -0.559 -4.176 21.990 1.00 95.19 340 THR A C 1
ATOM 2604 O O . THR A 1 340 ? -1.483 -4.918 22.326 1.00 95.19 340 THR A O 1
ATOM 2607 N N . VAL A 1 341 ? -0.556 -2.880 22.321 1.00 97.12 341 VAL A N 1
ATOM 2608 C CA . VAL A 1 341 ? -1.597 -2.252 23.151 1.00 97.12 341 VAL A CA 1
ATOM 2609 C C . VAL A 1 341 ? -3.014 -2.430 22.578 1.00 97.12 341 VAL A C 1
ATOM 2611 O O . VAL A 1 341 ? -3.963 -2.556 23.349 1.00 97.12 341 VAL A O 1
ATOM 2614 N N . ILE A 1 342 ? -3.200 -2.531 21.251 1.00 97.50 342 ILE A N 1
ATOM 2615 C CA . ILE A 1 342 ? -4.535 -2.787 20.663 1.00 97.50 342 ILE A CA 1
ATOM 2616 C C . ILE A 1 342 ? -5.062 -4.178 21.050 1.00 97.50 342 ILE A C 1
ATOM 2618 O O . ILE A 1 342 ? -6.264 -4.364 21.258 1.00 97.50 342 ILE A O 1
ATOM 2622 N N . LEU A 1 343 ? -4.155 -5.144 21.211 1.00 97.94 343 LEU A N 1
ATOM 2623 C CA . LEU A 1 343 ? -4.436 -6.518 21.620 1.00 97.94 343 LEU A CA 1
ATOM 2624 C C . LEU A 1 343 ? -4.733 -6.573 23.125 1.00 97.94 343 LEU A C 1
ATOM 2626 O O . LEU A 1 343 ? -5.714 -7.188 23.543 1.00 97.94 343 LEU A O 1
ATOM 2630 N N . GLU A 1 344 ? -3.949 -5.861 23.939 1.00 97.50 344 GLU A N 1
ATOM 2631 C CA . GLU A 1 344 ? -4.183 -5.721 25.381 1.00 97.50 344 GLU A CA 1
ATOM 2632 C C . GLU A 1 344 ? -5.524 -5.048 25.692 1.00 97.50 344 GLU A C 1
ATOM 2634 O O . GLU A 1 344 ? -6.272 -5.521 26.552 1.00 97.50 344 GLU A O 1
ATOM 2639 N N . LYS A 1 345 ? -5.867 -3.972 24.971 1.00 98.25 345 LYS A N 1
ATOM 2640 C CA . LYS A 1 345 ? -7.151 -3.273 25.117 1.00 98.25 345 LYS A CA 1
ATOM 2641 C C . LYS A 1 345 ? -8.314 -4.111 24.590 1.00 98.25 345 LYS A C 1
ATOM 2643 O O . LYS A 1 345 ? -9.352 -4.150 25.250 1.00 98.25 345 LYS A O 1
ATOM 2648 N N . THR A 1 346 ? -8.122 -4.870 23.507 1.00 98.50 346 THR A N 1
ATOM 2649 C CA . THR A 1 346 ? -9.101 -5.871 23.044 1.00 98.50 346 THR A CA 1
ATOM 2650 C C . THR A 1 346 ? -9.374 -6.921 24.125 1.00 98.50 346 THR A C 1
ATOM 2652 O O . THR A 1 346 ? -10.528 -7.115 24.512 1.00 98.50 346 THR A O 1
ATOM 2655 N N . ARG A 1 347 ? -8.326 -7.562 24.664 1.00 98.50 347 ARG A N 1
ATOM 2656 C CA . ARG A 1 347 ? -8.430 -8.540 25.760 1.00 98.50 347 ARG A CA 1
ATOM 2657 C C . ARG A 1 347 ? -9.141 -7.936 26.972 1.00 98.50 347 ARG A C 1
ATOM 2659 O O . ARG A 1 347 ? -10.117 -8.508 27.453 1.00 98.50 347 ARG A O 1
ATOM 2666 N N . SER A 1 348 ? -8.693 -6.767 27.430 1.00 98.06 348 SER A N 1
ATOM 2667 C CA . SER A 1 348 ? -9.246 -6.077 28.605 1.00 98.06 348 SER A CA 1
ATOM 2668 C C . SER A 1 348 ? -10.737 -5.781 28.437 1.00 98.06 348 SER A C 1
ATOM 2670 O O . SER A 1 348 ? -11.534 -6.072 29.329 1.00 98.06 348 SER A O 1
ATOM 2672 N N . TYR A 1 349 ? -11.141 -5.284 27.266 1.00 98.56 349 TYR A N 1
ATOM 2673 C CA . TYR A 1 349 ? -12.540 -5.039 26.927 1.00 98.56 349 TYR A CA 1
ATOM 2674 C C . TYR A 1 349 ? -13.392 -6.319 26.966 1.00 98.56 349 TYR A C 1
ATOM 2676 O O . TYR A 1 349 ? -14.450 -6.332 27.604 1.00 98.56 349 TYR A O 1
ATOM 2684 N N . LEU A 1 350 ? -12.931 -7.402 26.326 1.00 98.62 350 LEU A N 1
ATOM 2685 C CA . LEU A 1 350 ? -13.629 -8.693 26.302 1.00 98.62 350 LEU A CA 1
ATOM 2686 C C . LEU A 1 350 ? -13.791 -9.259 27.725 1.00 98.62 350 LEU A C 1
ATOM 2688 O O . LEU A 1 350 ? -14.895 -9.639 28.121 1.00 98.62 350 LEU A O 1
ATOM 2692 N N . GLN A 1 351 ? -12.725 -9.232 28.533 1.00 98.12 351 GLN A N 1
ATOM 2693 C CA . GLN A 1 351 ? -12.760 -9.639 29.943 1.00 98.12 351 GLN A CA 1
ATOM 2694 C C . GLN A 1 351 ? -13.781 -8.815 30.746 1.00 98.12 351 GLN A C 1
ATOM 2696 O O . GLN A 1 351 ? -14.618 -9.386 31.451 1.00 98.12 351 GLN A O 1
ATOM 2701 N N . GLN A 1 352 ? -13.767 -7.485 30.603 1.00 97.38 352 GLN A N 1
ATOM 2702 C CA . GLN A 1 352 ? -14.679 -6.578 31.307 1.00 97.38 352 GLN A CA 1
ATOM 2703 C C . GLN A 1 352 ? -16.151 -6.809 30.924 1.00 97.38 352 GLN A C 1
ATOM 2705 O O . GLN A 1 352 ? -17.003 -6.901 31.815 1.00 97.38 352 GLN A O 1
ATOM 2710 N N . GLN A 1 353 ? -16.484 -6.954 29.633 1.00 97.81 353 GLN A N 1
ATOM 2711 C CA . GLN A 1 353 ? -17.870 -7.231 29.226 1.00 97.81 353 GLN A CA 1
ATOM 2712 C C . GLN A 1 353 ? -18.318 -8.637 29.649 1.00 97.81 353 GLN A C 1
ATOM 2714 O O . GLN A 1 353 ? -19.434 -8.790 30.150 1.00 97.81 353 GLN A O 1
ATOM 2719 N N . ALA A 1 354 ? -17.464 -9.657 29.533 1.00 97.94 354 ALA A N 1
ATOM 2720 C CA . ALA A 1 354 ? -17.796 -11.011 29.970 1.00 97.94 354 ALA A CA 1
ATOM 2721 C C . ALA A 1 354 ? -18.010 -11.100 31.494 1.00 97.94 354 ALA A C 1
ATOM 2723 O O . ALA A 1 354 ? -18.973 -11.724 31.948 1.00 97.94 354 ALA A O 1
ATOM 2724 N N . ALA A 1 355 ? -17.178 -10.429 32.298 1.00 97.56 355 ALA A N 1
ATOM 2725 C CA . ALA A 1 355 ? -17.370 -10.313 33.745 1.00 97.56 355 ALA A CA 1
ATOM 2726 C C . ALA A 1 355 ? -18.673 -9.570 34.095 1.00 97.56 355 ALA A C 1
ATOM 2728 O O . ALA A 1 355 ? -19.470 -10.058 34.900 1.00 97.56 355 ALA A O 1
ATOM 2729 N N . ARG A 1 356 ? -18.944 -8.436 33.432 1.00 95.69 356 ARG A N 1
ATOM 2730 C CA . ARG A 1 356 ? -20.186 -7.661 33.589 1.00 95.69 356 ARG A CA 1
ATOM 2731 C C . ARG A 1 356 ? -21.431 -8.489 33.269 1.00 95.69 356 ARG A C 1
ATOM 2733 O O . ARG A 1 356 ? -22.415 -8.403 34.000 1.00 95.69 356 ARG A O 1
ATOM 2740 N N . LEU A 1 357 ? -21.411 -9.282 32.199 1.00 96.31 357 LEU A N 1
ATOM 2741 C CA . LEU A 1 357 ? -22.537 -10.133 31.805 1.00 96.31 357 LEU A CA 1
ATOM 2742 C C . LEU A 1 357 ? -22.789 -11.234 32.846 1.00 96.31 357 LEU A C 1
ATOM 2744 O O . LEU A 1 357 ? -23.921 -11.359 33.317 1.00 96.31 357 LEU A O 1
ATOM 2748 N N . ARG A 1 358 ? -21.737 -11.927 33.312 1.00 97.19 358 ARG A N 1
ATOM 2749 C CA . ARG A 1 358 ? -21.837 -12.914 34.407 1.00 97.19 358 ARG A CA 1
ATOM 2750 C C . ARG A 1 358 ? -22.414 -12.306 35.686 1.00 97.19 358 ARG A C 1
ATOM 2752 O O . ARG A 1 358 ? -23.325 -12.886 36.269 1.00 97.19 358 ARG A O 1
ATOM 2759 N N . ALA A 1 359 ? -21.955 -11.117 36.078 1.00 96.88 359 ALA A N 1
ATOM 2760 C CA . ALA A 1 359 ? -22.462 -10.399 37.252 1.00 96.88 359 ALA A CA 1
ATOM 2761 C C . ALA A 1 359 ? -23.951 -10.001 37.142 1.00 96.88 359 ALA A C 1
ATOM 2763 O O . ALA A 1 359 ? -24.610 -9.800 38.158 1.00 96.88 359 ALA A O 1
ATOM 2764 N N . ASN A 1 360 ? -24.500 -9.925 35.923 1.00 93.50 360 ASN A N 1
ATOM 2765 C CA . ASN A 1 360 ? -25.928 -9.708 35.661 1.00 93.50 360 ASN A CA 1
ATOM 2766 C C . ASN A 1 360 ? -26.705 -11.020 35.403 1.00 93.50 360 ASN A C 1
ATOM 2768 O O . ASN A 1 360 ? -27.850 -10.973 34.954 1.00 93.50 360 ASN A O 1
ATOM 2772 N N . GLY A 1 361 ? -26.104 -12.189 35.661 1.00 94.44 361 GLY A N 1
ATOM 2773 C CA . GLY A 1 361 ? -26.730 -13.497 35.432 1.00 94.44 361 GLY A CA 1
ATOM 2774 C C . GLY A 1 361 ? -26.881 -13.873 33.954 1.00 94.44 361 GLY A C 1
ATOM 2775 O O . GLY A 1 361 ? -27.746 -14.677 33.614 1.00 94.44 361 GLY A O 1
ATOM 2776 N N . GLN A 1 362 ? -26.081 -13.280 33.062 1.00 94.25 362 GLN A N 1
ATOM 2777 C CA . GLN A 1 362 ? -26.145 -13.504 31.616 1.00 94.25 362 GLN A CA 1
ATOM 2778 C C . GLN A 1 362 ? -24.907 -14.257 31.118 1.00 94.25 362 GLN A C 1
ATOM 2780 O O . GLN A 1 362 ? -23.778 -13.910 31.465 1.00 94.25 362 GLN A O 1
ATOM 2785 N N . THR A 1 363 ? -25.102 -15.255 30.256 1.00 96.06 363 THR A N 1
ATOM 2786 C CA . THR A 1 363 ? -24.001 -15.965 29.591 1.00 96.06 363 THR A CA 1
ATOM 2787 C C . THR A 1 363 ? -23.294 -15.036 28.595 1.00 96.06 363 THR A C 1
ATOM 2789 O O . THR A 1 363 ? -23.955 -14.537 27.680 1.00 96.06 363 THR A O 1
ATOM 2792 N N . PRO A 1 364 ? -21.974 -14.801 28.716 1.00 97.69 364 PRO A N 1
ATOM 2793 C CA . PRO A 1 364 ? -21.221 -14.072 27.702 1.00 97.69 364 PRO A CA 1
ATOM 2794 C C . PRO A 1 364 ? -21.173 -14.853 26.389 1.00 97.69 364 PRO A C 1
ATOM 2796 O O . PRO A 1 364 ? -20.914 -16.053 26.389 1.00 97.69 364 PRO A O 1
ATOM 2799 N N . LYS A 1 365 ? -21.396 -14.160 25.272 1.00 98.25 365 LYS A N 1
ATOM 2800 C CA . LYS A 1 365 ? -21.225 -14.700 23.918 1.00 98.25 365 LYS A CA 1
ATOM 2801 C C . LYS A 1 365 ? -20.688 -13.612 22.996 1.00 98.25 365 LYS A C 1
ATOM 2803 O O . LYS A 1 365 ? -21.370 -12.607 22.779 1.00 98.25 365 LYS A O 1
ATOM 2808 N N . ALA A 1 366 ? -19.480 -13.808 22.493 1.00 98.62 366 ALA A N 1
ATOM 2809 C CA . ALA A 1 366 ? -18.696 -12.826 21.758 1.00 98.62 366 ALA A CA 1
ATOM 2810 C C . ALA A 1 366 ? -18.046 -13.415 20.496 1.00 98.62 366 ALA A C 1
ATOM 2812 O O . ALA A 1 366 ? -18.078 -14.628 20.265 1.00 98.62 366 ALA A O 1
ATOM 2813 N N . ALA A 1 367 ? -17.473 -12.527 19.687 1.00 98.75 367 ALA A N 1
ATOM 2814 C CA . ALA A 1 367 ? -16.587 -12.812 18.564 1.00 98.75 367 ALA A CA 1
ATOM 2815 C C . ALA A 1 367 ? -15.652 -11.612 18.348 1.00 98.75 367 ALA A C 1
ATOM 2817 O O . ALA A 1 367 ? -16.012 -10.478 18.687 1.00 98.75 367 ALA A O 1
ATOM 2818 N N . ILE A 1 368 ? -14.480 -11.862 17.766 1.00 98.88 368 ILE A N 1
ATOM 2819 C CA . ILE A 1 368 ? -13.585 -10.812 17.271 1.00 98.88 368 ILE A CA 1
ATOM 2820 C C . ILE A 1 368 ? -13.783 -10.687 15.759 1.00 98.88 368 ILE A C 1
ATOM 2822 O O . ILE A 1 368 ? -13.906 -11.686 15.048 1.00 98.88 368 ILE A O 1
ATOM 2826 N N . PHE A 1 369 ? -13.829 -9.457 15.267 1.00 98.94 369 PHE A N 1
ATOM 2827 C CA . PHE A 1 369 ? -13.898 -9.143 13.850 1.00 98.94 369 PHE A CA 1
ATOM 2828 C C . PHE A 1 369 ? -12.623 -8.421 13.421 1.00 98.94 369 PHE A C 1
ATOM 2830 O O . PHE A 1 369 ? -12.185 -7.504 14.110 1.00 98.94 369 PHE A O 1
ATOM 2837 N N . PHE A 1 370 ? -12.060 -8.802 12.277 1.00 98.94 370 PHE A N 1
ATOM 2838 C CA . PHE A 1 370 ? -11.022 -8.017 11.612 1.00 98.94 370 PHE A CA 1
ATOM 2839 C C . PHE A 1 370 ? -11.637 -7.208 10.470 1.00 98.94 370 PHE A C 1
ATOM 2841 O O . PHE A 1 370 ? -12.245 -7.783 9.564 1.00 98.94 370 PHE A O 1
ATOM 2848 N N . SER A 1 371 ? -11.417 -5.901 10.511 1.00 98.75 371 SER A N 1
ATOM 2849 C CA . SER A 1 371 ? -11.464 -5.000 9.364 1.00 98.75 371 SER A CA 1
ATOM 2850 C C . SER A 1 371 ? -10.066 -5.058 8.732 1.00 98.75 371 SER A C 1
ATOM 2852 O O . SER A 1 371 ? -9.081 -4.692 9.372 1.00 98.75 371 SER A O 1
ATOM 2854 N N . ALA A 1 372 ? -9.952 -5.710 7.569 1.00 98.69 372 ALA A N 1
ATOM 2855 C CA . ALA A 1 372 ? -8.674 -6.192 7.040 1.00 98.69 372 ALA A CA 1
ATOM 2856 C C . ALA A 1 372 ? -8.323 -5.539 5.697 1.00 98.69 372 ALA A C 1
ATOM 2858 O O . ALA A 1 372 ? -8.638 -6.074 4.628 1.00 98.69 372 ALA A O 1
ATOM 2859 N N . GLY A 1 373 ? -7.658 -4.385 5.768 1.00 98.19 373 GLY A N 1
ATOM 2860 C CA . GLY A 1 373 ? -6.998 -3.747 4.631 1.00 98.19 373 GLY A CA 1
ATOM 2861 C C . GLY A 1 373 ? -5.556 -4.214 4.453 1.00 98.19 373 GLY A C 1
ATOM 2862 O O . GLY A 1 373 ? -4.857 -4.522 5.418 1.00 98.19 373 GLY A O 1
ATOM 2863 N N . PHE A 1 374 ? -5.101 -4.269 3.202 1.00 98.19 374 PHE A N 1
ATOM 2864 C CA . PHE A 1 374 ? -3.742 -4.708 2.847 1.00 98.19 374 PHE A CA 1
ATOM 2865 C C . PHE A 1 374 ? -2.894 -3.599 2.203 1.00 98.19 374 PHE A C 1
ATOM 2867 O O . PHE A 1 374 ? -1.812 -3.854 1.689 1.00 98.19 374 PHE A O 1
ATOM 2874 N N . ASP A 1 375 ? -3.362 -2.353 2.256 1.00 96.25 375 ASP A N 1
ATOM 2875 C CA . ASP A 1 375 ? -2.662 -1.143 1.794 1.00 96.25 375 ASP A CA 1
ATOM 2876 C C . ASP A 1 375 ? -1.545 -0.699 2.740 1.00 96.25 375 ASP A C 1
ATOM 2878 O O . ASP A 1 375 ? -0.619 -0.009 2.316 1.00 96.25 375 ASP A O 1
ATOM 2882 N N . ALA A 1 376 ? -1.567 -1.145 3.994 1.00 96.19 376 ALA A N 1
ATOM 2883 C CA . ALA A 1 376 ? -0.430 -0.993 4.892 1.00 96.19 376 ALA A CA 1
ATOM 2884 C C . ALA A 1 376 ? 0.777 -1.872 4.491 1.00 96.19 376 ALA A C 1
ATOM 2886 O O . ALA A 1 376 ? 1.855 -1.669 5.033 1.00 96.19 376 ALA A O 1
ATOM 2887 N N . SER A 1 377 ? 0.650 -2.823 3.554 1.00 95.75 377 SER A N 1
ATOM 2888 C CA . SER A 1 377 ? 1.734 -3.741 3.160 1.00 95.75 377 SER A CA 1
ATOM 2889 C C . SER A 1 377 ? 2.890 -3.017 2.471 1.00 95.75 377 SER A C 1
ATOM 2891 O O . SER A 1 377 ? 2.666 -2.229 1.560 1.00 95.75 377 SER A O 1
ATOM 2893 N N . GLU A 1 378 ? 4.134 -3.353 2.809 1.00 93.25 378 GLU A N 1
ATOM 2894 C CA . GLU A 1 378 ? 5.362 -2.904 2.118 1.00 93.25 378 GLU A CA 1
ATOM 2895 C C . GLU A 1 378 ? 5.332 -2.989 0.568 1.00 93.25 378 GLU A C 1
ATOM 2897 O O . GLU A 1 378 ? 6.080 -2.280 -0.101 1.00 93.25 378 GLU A O 1
ATOM 2902 N N . TRP A 1 379 ? 4.457 -3.824 -0.010 1.00 93.69 379 TRP A N 1
ATOM 2903 C CA . TRP A 1 379 ? 4.274 -4.006 -1.458 1.00 93.69 379 TRP A CA 1
ATOM 2904 C C . TRP A 1 379 ? 3.182 -3.114 -2.082 1.00 93.69 379 TRP A C 1
ATOM 2906 O O . TRP A 1 379 ? 2.802 -3.312 -3.244 1.00 93.69 379 TRP A O 1
ATOM 2916 N N . GLU A 1 380 ? 2.624 -2.165 -1.329 1.00 92.69 380 GLU A N 1
ATOM 2917 C CA . GLU A 1 380 ? 1.646 -1.192 -1.820 1.00 92.69 380 GLU A CA 1
ATOM 2918 C C . GLU A 1 380 ? 2.315 -0.012 -2.551 1.00 92.69 380 GLU A C 1
ATOM 2920 O O . GLU A 1 380 ? 3.489 0.315 -2.389 1.00 92.69 380 GLU A O 1
ATOM 2925 N N . THR A 1 381 ? 1.549 0.644 -3.415 1.00 83.38 381 THR A N 1
ATOM 2926 C CA . THR A 1 381 ? 1.962 1.839 -4.140 1.00 83.38 381 THR A CA 1
ATOM 2927 C C . THR A 1 381 ? 2.146 3.049 -3.213 1.00 83.38 381 THR A C 1
ATOM 2929 O O . THR A 1 381 ? 1.294 3.367 -2.379 1.00 83.38 381 THR A O 1
ATOM 2932 N N . LYS A 1 382 ? 3.213 3.831 -3.449 1.00 73.75 382 LYS A N 1
ATOM 2933 C CA . LYS A 1 382 ? 3.483 5.110 -2.750 1.00 73.75 382 LYS A CA 1
ATOM 2934 C C . LYS A 1 382 ? 2.303 6.100 -2.754 1.00 73.75 382 LYS A C 1
ATOM 2936 O O . LYS A 1 382 ? 2.221 6.959 -1.887 1.00 73.75 382 LYS A O 1
ATOM 2941 N N . GLY A 1 383 ? 1.394 6.006 -3.730 1.00 73.69 383 GLY A N 1
ATOM 2942 C CA . GLY A 1 383 ? 0.205 6.865 -3.817 1.00 73.69 383 GLY A CA 1
ATOM 2943 C C . GLY A 1 383 ? -0.841 6.607 -2.723 1.00 73.69 383 GLY A C 1
ATOM 2944 O O . GLY A 1 383 ? -1.628 7.510 -2.414 1.00 73.69 383 GLY A O 1
ATOM 2945 N N . MET A 1 384 ? -0.835 5.405 -2.136 1.00 78.75 384 MET A N 1
ATOM 2946 C CA . MET A 1 384 ? -1.579 5.064 -0.919 1.00 78.75 384 MET A CA 1
ATOM 2947 C C . MET A 1 384 ? -0.694 5.301 0.316 1.00 78.75 384 MET A C 1
ATOM 2949 O O . MET A 1 384 ? -1.099 6.025 1.217 1.00 78.75 384 MET A O 1
ATOM 2953 N N . GLN A 1 385 ? 0.558 4.823 0.309 1.00 73.69 385 GLN A N 1
ATOM 2954 C CA . GLN A 1 385 ? 1.528 5.006 1.406 1.00 73.69 385 GLN A CA 1
ATOM 2955 C C . GLN A 1 385 ? 2.251 6.361 1.371 1.00 73.69 385 GLN A C 1
ATOM 2957 O O . GLN A 1 385 ? 3.482 6.438 1.325 1.00 73.69 385 GLN A O 1
ATOM 2962 N N . ARG A 1 386 ? 1.482 7.453 1.388 1.00 65.88 386 ARG A N 1
ATOM 2963 C CA . ARG A 1 386 ? 1.987 8.814 1.117 1.00 65.88 386 ARG A CA 1
ATOM 2964 C C . ARG A 1 386 ? 3.045 9.307 2.106 1.00 65.88 386 ARG A C 1
ATOM 2966 O O . ARG A 1 386 ? 3.857 10.148 1.739 1.00 65.88 386 ARG A O 1
ATOM 2973 N N . HIS A 1 387 ? 3.054 8.767 3.322 1.00 77.44 387 HIS A N 1
ATOM 2974 C CA . HIS A 1 387 ? 3.929 9.198 4.417 1.00 77.44 387 HIS A CA 1
ATOM 2975 C C . HIS A 1 387 ? 5.063 8.202 4.709 1.00 77.44 387 HIS A C 1
ATOM 2977 O O . HIS A 1 387 ? 5.749 8.332 5.716 1.00 77.44 387 HIS A O 1
ATOM 2983 N N . ASN A 1 388 ? 5.275 7.206 3.833 1.00 74.69 388 ASN A N 1
ATOM 2984 C CA . ASN A 1 388 ? 6.286 6.153 4.007 1.00 74.69 388 ASN A CA 1
ATOM 2985 C C . ASN A 1 388 ? 6.140 5.420 5.364 1.00 74.69 388 ASN A C 1
ATOM 2987 O O . ASN A 1 388 ? 7.102 5.210 6.111 1.00 74.69 388 ASN A O 1
ATOM 2991 N N . VAL A 1 389 ? 4.893 5.062 5.678 1.00 86.19 389 VAL A N 1
ATOM 2992 C CA . VAL A 1 389 ? 4.460 4.318 6.865 1.00 86.19 389 VAL A CA 1
ATOM 2993 C C . VAL A 1 389 ? 3.757 3.050 6.382 1.00 86.19 389 VAL A C 1
ATOM 2995 O O . VAL A 1 389 ? 2.814 3.135 5.597 1.00 86.19 389 VAL A O 1
ATOM 2998 N N . ASN A 1 390 ? 4.248 1.883 6.805 1.00 94.31 390 ASN A N 1
ATOM 2999 C CA . ASN A 1 390 ? 3.794 0.573 6.336 1.00 94.31 390 ASN A CA 1
ATOM 3000 C C . ASN A 1 390 ? 4.171 -0.554 7.317 1.00 94.31 390 ASN A C 1
ATOM 3002 O O . ASN A 1 390 ? 4.772 -0.306 8.365 1.00 94.31 390 ASN A O 1
ATOM 3006 N N . VAL A 1 391 ? 3.809 -1.792 6.978 1.00 96.38 391 VAL A N 1
ATOM 3007 C CA . VAL A 1 391 ? 4.100 -3.020 7.728 1.00 96.38 391 VAL A CA 1
ATOM 3008 C C . VAL A 1 391 ? 4.750 -4.069 6.806 1.00 96.38 391 VAL A C 1
ATOM 3010 O O . VAL A 1 391 ? 4.343 -4.190 5.643 1.00 96.38 391 VAL A O 1
ATOM 3013 N N . PRO A 1 392 ? 5.728 -4.857 7.294 1.00 96.94 392 PRO A N 1
ATOM 3014 C CA . PRO A 1 392 ? 6.291 -5.975 6.544 1.00 96.94 392 PRO A CA 1
ATOM 3015 C C . PRO A 1 392 ? 5.251 -7.089 6.393 1.00 96.94 392 PRO A C 1
ATOM 3017 O O . PRO A 1 392 ? 4.369 -7.246 7.239 1.00 96.94 392 PRO A O 1
ATOM 3020 N N . THR A 1 393 ? 5.348 -7.908 5.346 1.00 96.62 393 THR A N 1
ATOM 3021 C CA . THR A 1 393 ? 4.292 -8.879 5.003 1.00 96.62 393 THR A CA 1
ATOM 3022 C C . THR A 1 393 ? 4.005 -9.888 6.123 1.00 96.62 393 THR A C 1
ATOM 3024 O O . THR A 1 393 ? 2.852 -10.283 6.295 1.00 96.62 393 THR A O 1
ATOM 3027 N N . GLU A 1 394 ? 4.987 -10.259 6.953 1.00 95.88 394 GLU A N 1
ATOM 3028 C CA . GLU A 1 394 ? 4.776 -11.163 8.099 1.00 95.88 394 GLU A CA 1
ATOM 3029 C C . GLU A 1 394 ? 3.851 -10.575 9.195 1.00 95.88 394 GLU A C 1
ATOM 3031 O O . GLU A 1 394 ? 3.211 -11.341 9.924 1.00 95.88 394 GLU A O 1
ATOM 3036 N N . PHE A 1 395 ? 3.693 -9.245 9.289 1.00 97.75 395 PHE A N 1
ATOM 3037 C CA . PHE A 1 395 ? 2.792 -8.594 10.256 1.00 97.75 395 PHE A CA 1
ATOM 3038 C C . PHE A 1 395 ? 1.392 -9.218 10.257 1.00 97.75 395 PHE A C 1
ATOM 3040 O O . PHE A 1 395 ? 0.882 -9.578 11.321 1.00 97.75 395 PHE A O 1
ATOM 3047 N N . TYR A 1 396 ? 0.803 -9.403 9.071 1.00 98.31 396 TYR A N 1
ATOM 3048 C CA . TYR A 1 396 ? -0.555 -9.926 8.905 1.00 98.31 396 TYR A CA 1
ATOM 3049 C C . TYR A 1 396 ? -0.721 -11.351 9.450 1.00 98.31 396 TYR A C 1
ATOM 3051 O O . TYR A 1 396 ? -1.783 -11.693 9.975 1.00 98.31 396 TYR A O 1
ATOM 3059 N N . ALA A 1 397 ? 0.325 -12.179 9.386 1.00 96.69 397 ALA A N 1
ATOM 3060 C CA . ALA A 1 397 ? 0.310 -13.517 9.959 1.00 96.69 397 ALA A CA 1
ATOM 3061 C C . ALA A 1 397 ? 0.420 -13.483 11.492 1.00 96.69 397 ALA A C 1
ATOM 3063 O O . ALA A 1 397 ? -0.332 -14.190 12.173 1.00 96.69 397 ALA A O 1
ATOM 3064 N N . ARG A 1 398 ? 1.324 -12.657 12.048 1.00 95.06 398 ARG A N 1
ATOM 3065 C CA . ARG A 1 398 ? 1.541 -12.576 13.505 1.00 95.06 398 ARG A CA 1
ATOM 3066 C C . ARG A 1 398 ? 0.384 -11.909 14.242 1.00 95.06 398 ARG A C 1
ATOM 3068 O O . ARG A 1 398 ? -0.145 -12.526 15.162 1.00 95.06 398 ARG A O 1
ATOM 3075 N N . ILE A 1 399 ? -0.101 -10.740 13.801 1.00 97.00 399 ILE A N 1
ATOM 3076 C CA . ILE A 1 399 ? -1.266 -10.089 14.437 1.00 97.00 399 ILE A CA 1
ATOM 3077 C C . ILE A 1 399 ? -2.490 -11.009 14.453 1.00 97.00 399 ILE A C 1
ATOM 3079 O O . ILE A 1 399 ? -3.217 -11.072 15.444 1.00 97.00 399 ILE A O 1
ATOM 3083 N N . THR A 1 400 ? -2.679 -11.793 13.395 1.00 97.50 400 THR A N 1
ATOM 3084 C CA . THR A 1 400 ? -3.781 -12.746 13.303 1.00 97.50 400 THR A CA 1
ATOM 3085 C C . THR A 1 400 ? -3.611 -13.922 14.256 1.00 97.50 400 THR A C 1
ATOM 3087 O O . THR A 1 400 ? -4.580 -14.278 14.924 1.00 97.50 400 THR A O 1
ATOM 3090 N N . GLN A 1 401 ? -2.409 -14.488 14.411 1.00 95.06 401 GLN A N 1
ATOM 3091 C CA . GLN A 1 401 ? -2.179 -15.521 15.430 1.00 95.06 401 GLN A CA 1
ATOM 3092 C C . GLN A 1 401 ? -2.327 -14.979 16.854 1.00 95.06 401 GLN A C 1
ATOM 3094 O O . GLN A 1 401 ? -2.931 -15.647 17.689 1.00 95.06 401 GLN A O 1
ATOM 3099 N N . ASP A 1 402 ? -1.866 -13.763 17.129 1.00 95.75 402 ASP A N 1
ATOM 3100 C CA . ASP A 1 402 ? -2.000 -13.122 18.439 1.00 95.75 402 ASP A CA 1
ATOM 3101 C C . ASP A 1 402 ? -3.474 -12.893 18.813 1.00 95.75 402 ASP A C 1
ATOM 3103 O O . ASP A 1 402 ? -3.907 -13.227 19.921 1.00 95.75 402 ASP A O 1
ATOM 3107 N N . VAL A 1 403 ? -4.285 -12.435 17.855 1.00 97.25 403 VAL A N 1
ATOM 3108 C CA . VAL A 1 403 ? -5.743 -12.314 18.006 1.00 97.25 403 VAL A CA 1
ATOM 3109 C C . VAL A 1 403 ? -6.429 -13.675 18.129 1.00 97.25 403 VAL A C 1
ATOM 3111 O O . VAL A 1 403 ? -7.409 -13.788 18.860 1.00 97.25 403 VAL A O 1
ATOM 3114 N N . ILE A 1 404 ? -5.920 -14.731 17.487 1.00 95.50 404 ILE A N 1
ATOM 3115 C CA . ILE A 1 404 ? -6.432 -16.099 17.668 1.00 95.50 404 ILE A CA 1
ATOM 3116 C C . ILE A 1 404 ? -6.120 -16.632 19.067 1.00 95.50 404 ILE A C 1
ATOM 3118 O O . ILE A 1 404 ? -6.991 -17.267 19.663 1.00 95.50 404 ILE A O 1
ATOM 3122 N N . ARG A 1 405 ? -4.932 -16.345 19.621 1.00 94.56 405 ARG A N 1
ATOM 3123 C CA . ARG A 1 405 ? -4.610 -16.689 21.015 1.00 94.56 405 ARG A CA 1
ATOM 3124 C C . ARG A 1 405 ? -5.580 -15.991 21.972 1.00 94.56 405 ARG A C 1
ATOM 3126 O O . ARG A 1 405 ? -6.163 -16.672 22.807 1.00 94.56 405 ARG A O 1
ATOM 3133 N N . ILE A 1 406 ? -5.865 -14.697 21.772 1.00 96.69 406 ILE A N 1
ATOM 3134 C CA . ILE A 1 406 ? -6.899 -13.975 22.543 1.00 96.69 406 ILE A CA 1
ATOM 3135 C C . ILE A 1 406 ? -8.291 -14.581 22.326 1.00 96.69 406 ILE A C 1
ATOM 3137 O O . ILE A 1 406 ? -9.020 -14.805 23.285 1.00 96.69 406 ILE A O 1
ATOM 3141 N N . ALA A 1 407 ? -8.680 -14.899 21.091 1.00 96.81 407 ALA A N 1
ATOM 3142 C CA . ALA A 1 407 ? -9.987 -15.489 20.802 1.00 96.81 407 ALA A CA 1
ATOM 3143 C C . ALA A 1 407 ? -10.192 -16.856 21.482 1.00 96.81 407 ALA A C 1
ATOM 3145 O O . ALA A 1 407 ? -11.330 -17.221 21.786 1.00 96.81 407 ALA A O 1
ATOM 3146 N N . ALA A 1 408 ? -9.108 -17.601 21.711 1.00 94.00 408 ALA A N 1
ATOM 3147 C CA . ALA A 1 408 ? -9.095 -18.882 22.407 1.00 94.00 408 ALA A CA 1
ATOM 3148 C C . ALA A 1 408 ? -9.016 -18.768 23.945 1.00 94.00 408 ALA A C 1
ATOM 3150 O O . ALA A 1 408 ? -9.170 -19.787 24.615 1.00 94.00 408 ALA A O 1
ATOM 3151 N N . GLU A 1 409 ? -8.805 -17.575 24.519 1.00 95.50 409 GLU A N 1
ATOM 3152 C CA . GLU A 1 409 ? -8.756 -17.398 25.977 1.00 95.50 409 GLU A CA 1
ATOM 3153 C C . GLU A 1 409 ? -10.096 -17.766 26.634 1.00 95.50 409 GLU A C 1
ATOM 3155 O O . GLU A 1 409 ? -11.167 -17.226 26.315 1.00 95.50 409 GLU A O 1
ATOM 3160 N N . GLU A 1 410 ? -10.033 -18.682 27.604 1.00 94.44 410 GLU A N 1
ATOM 3161 C CA . GLU A 1 410 ? -11.190 -19.039 28.416 1.00 94.44 410 GLU A CA 1
ATOM 3162 C C . GLU A 1 410 ? -11.736 -17.823 29.175 1.00 94.44 410 GLU A C 1
ATOM 3164 O O . GLU A 1 410 ? -11.042 -16.861 29.500 1.00 94.44 410 GLU A O 1
ATOM 3169 N N . GLY A 1 411 ? -13.034 -17.847 29.466 1.00 93.38 411 GLY A N 1
ATOM 3170 C CA . GLY A 1 411 ? -13.675 -16.766 30.206 1.00 93.38 411 GLY A CA 1
ATOM 3171 C C . GLY A 1 411 ? -14.008 -15.520 29.375 1.00 93.38 411 GLY A C 1
ATOM 3172 O O . GLY A 1 411 ? -14.903 -14.783 29.797 1.00 93.38 411 GLY A O 1
ATOM 3173 N N . LEU A 1 412 ? -13.442 -15.311 28.180 1.00 96.88 412 LEU A N 1
ATOM 3174 C CA . LEU A 1 412 ? -13.873 -14.212 27.295 1.00 96.88 412 LEU A CA 1
ATOM 3175 C C . LEU A 1 412 ? -15.257 -14.467 26.675 1.00 96.88 412 LEU A C 1
ATOM 3177 O O . LEU A 1 412 ? -16.005 -13.536 26.387 1.00 96.88 412 LEU A O 1
ATOM 3181 N N . GLY A 1 413 ? -15.622 -15.738 26.477 1.00 96.12 413 GLY A N 1
ATOM 3182 C CA . GLY A 1 413 ? -16.834 -16.115 25.741 1.00 96.12 413 GLY A CA 1
ATOM 3183 C C . GLY A 1 413 ? -16.725 -15.859 24.234 1.00 96.12 413 GLY A C 1
ATOM 3184 O O . GLY A 1 413 ? -17.748 -15.703 23.565 1.00 96.12 413 GLY A O 1
ATOM 3185 N N . VAL A 1 414 ? -15.503 -15.753 23.698 1.00 97.81 414 VAL A N 1
ATOM 3186 C CA . VAL A 1 414 ? -15.221 -15.692 22.252 1.00 97.81 414 VAL A CA 1
ATOM 3187 C C . VAL A 1 414 ? -15.139 -17.099 21.653 1.00 97.81 414 VAL A C 1
ATOM 3189 O O . VAL A 1 414 ? -15.593 -17.306 20.532 1.00 97.81 414 VAL A O 1
ATOM 3192 N N . ASP A 1 415 ? -14.629 -18.073 22.407 1.00 94.31 415 ASP A N 1
ATOM 3193 C CA . ASP A 1 415 ? -14.559 -19.503 22.067 1.00 94.31 415 ASP A CA 1
ATOM 3194 C C . ASP A 1 415 ? -13.961 -19.760 20.660 1.00 94.31 415 ASP A C 1
ATOM 3196 O O . ASP A 1 415 ? -14.483 -20.530 19.850 1.00 94.31 415 ASP A O 1
ATOM 3200 N N . GLY A 1 416 ? -12.881 -19.040 20.342 1.00 94.75 416 GLY A N 1
ATOM 3201 C CA . GLY A 1 416 ? -12.145 -19.098 19.077 1.00 94.75 416 GLY A CA 1
ATOM 3202 C C . GLY A 1 416 ? -12.776 -18.346 17.898 1.00 94.75 416 GLY A C 1
ATOM 3203 O O . GLY A 1 416 ? -12.226 -18.408 16.799 1.00 94.75 416 GLY A O 1
ATOM 3204 N N . ARG A 1 417 ? -13.916 -17.661 18.081 1.00 98.12 417 ARG A N 1
ATOM 3205 C CA . ARG A 1 417 ? -14.678 -17.037 16.984 1.00 98.12 417 ARG A CA 1
ATOM 3206 C C . ARG A 1 417 ? -14.024 -15.769 16.438 1.00 98.12 417 ARG A C 1
ATOM 3208 O O . ARG A 1 417 ? -14.086 -14.715 17.074 1.00 98.12 417 ARG A O 1
ATOM 3215 N N . VAL A 1 418 ? -13.480 -15.872 15.222 1.00 98.69 418 VAL A N 1
ATOM 3216 C CA . VAL A 1 418 ? -12.851 -14.764 14.482 1.00 98.69 418 VAL A CA 1
ATOM 3217 C C . VAL A 1 418 ? -13.424 -14.664 13.065 1.00 98.69 418 VAL A C 1
ATOM 3219 O O . VAL A 1 418 ? -13.388 -15.643 12.319 1.00 98.69 418 VAL A O 1
ATOM 3222 N N . VAL A 1 419 ? -13.914 -13.484 12.668 1.00 98.88 419 VAL A N 1
ATOM 3223 C CA . VAL A 1 419 ? -14.379 -13.199 11.294 1.00 98.88 419 VAL A CA 1
ATOM 3224 C C . VAL A 1 419 ? -13.608 -12.018 10.715 1.00 98.88 419 VAL A C 1
ATOM 3226 O O . VAL A 1 419 ? -13.738 -10.895 11.187 1.00 98.88 419 VAL A O 1
ATOM 3229 N N . SER A 1 420 ? -12.823 -12.252 9.673 1.00 98.88 420 SER A N 1
ATOM 3230 C CA . SER A 1 420 ? -12.056 -11.226 8.972 1.00 98.88 420 SER A CA 1
ATOM 3231 C C . SER A 1 420 ? -12.690 -10.878 7.633 1.00 98.88 420 SER A C 1
ATOM 3233 O O . SER A 1 420 ? -13.011 -11.771 6.853 1.00 98.88 420 SER A O 1
ATOM 3235 N N . VAL A 1 421 ? -12.867 -9.588 7.366 1.00 98.88 421 VAL A N 1
ATOM 3236 C CA . VAL A 1 421 ? -13.518 -9.063 6.163 1.00 98.88 421 VAL A CA 1
ATOM 3237 C C . VAL A 1 421 ? -12.529 -8.178 5.411 1.00 98.88 421 VAL A C 1
ATOM 3239 O O . VAL A 1 421 ? -11.898 -7.322 6.022 1.00 98.88 421 VAL A O 1
ATOM 3242 N N . LEU A 1 422 ? -12.382 -8.408 4.103 1.00 98.81 422 LEU A N 1
ATOM 3243 C CA . LEU A 1 422 ? -11.510 -7.617 3.232 1.00 98.81 422 LEU A CA 1
ATOM 3244 C C . LEU A 1 422 ? -12.020 -6.173 3.083 1.00 98.81 422 LEU A C 1
ATOM 3246 O O . LEU A 1 422 ? -13.180 -5.963 2.723 1.00 98.81 422 LEU A O 1
ATOM 3250 N N . GLU A 1 423 ? -11.130 -5.207 3.304 1.00 98.56 423 GLU A N 1
ATOM 3251 C CA . GLU A 1 423 ? -11.399 -3.767 3.216 1.00 98.56 423 GLU A CA 1
ATOM 3252 C C . GLU A 1 423 ? -10.514 -3.120 2.123 1.00 98.56 423 GLU A C 1
ATOM 3254 O O . GLU A 1 423 ? -10.809 -3.298 0.932 1.00 98.56 423 GLU A O 1
ATOM 3259 N N . GLY A 1 424 ? -9.446 -2.396 2.476 1.00 93.69 424 GLY A N 1
ATOM 3260 C CA . GLY A 1 424 ? -8.485 -1.751 1.573 1.00 93.69 424 GLY A CA 1
ATOM 3261 C C . GLY A 1 424 ? -7.395 -2.659 0.980 1.00 93.69 424 GLY A C 1
ATOM 3262 O O . GLY A 1 424 ? -7.543 -3.879 0.869 1.00 93.69 424 GLY A O 1
ATOM 3263 N N . GLY A 1 425 ? -6.300 -2.056 0.516 1.00 95.25 425 GLY A N 1
ATOM 3264 C CA . GLY A 1 425 ? -5.254 -2.686 -0.308 1.00 95.25 425 GLY A CA 1
ATOM 3265 C C . GLY A 1 425 ? -5.560 -2.630 -1.804 1.00 95.25 425 GLY A C 1
ATOM 3266 O O . GLY A 1 425 ? -6.637 -3.041 -2.240 1.00 95.25 425 GLY A O 1
ATOM 3267 N N . TYR A 1 426 ? -4.626 -2.106 -2.600 1.00 94.31 426 TYR A N 1
ATOM 3268 C CA . TYR A 1 426 ? -4.865 -1.636 -3.971 1.00 94.31 426 TYR A CA 1
ATOM 3269 C C . TYR A 1 426 ? -3.759 -1.990 -4.976 1.00 94.31 426 TYR A C 1
ATOM 3271 O O . TYR A 1 426 ? -4.008 -1.948 -6.183 1.00 94.31 426 TYR A O 1
ATOM 3279 N N . SER A 1 427 ? -2.573 -2.384 -4.527 1.00 94.31 427 SER A N 1
ATOM 3280 C CA . SER A 1 427 ? -1.564 -3.120 -5.294 1.00 94.31 427 SER A CA 1
ATOM 3281 C C . SER A 1 427 ? -1.952 -4.601 -5.362 1.00 94.31 427 SER A C 1
ATOM 3283 O O . SER A 1 427 ? -2.401 -5.176 -4.370 1.00 94.31 427 SER A O 1
ATOM 3285 N N . ASP A 1 428 ? -1.781 -5.243 -6.524 1.00 94.88 428 ASP A N 1
ATOM 3286 C CA . ASP A 1 428 ? -2.064 -6.683 -6.644 1.00 94.88 428 ASP A CA 1
ATOM 3287 C C . ASP A 1 428 ? -1.097 -7.501 -5.769 1.00 94.88 428 ASP A C 1
ATOM 3289 O O . ASP A 1 428 ? -1.536 -8.443 -5.111 1.00 94.88 428 ASP A O 1
ATOM 3293 N N . ARG A 1 429 ? 0.183 -7.095 -5.693 1.00 95.12 429 ARG A N 1
ATOM 3294 C CA . ARG A 1 429 ? 1.230 -7.743 -4.883 1.00 95.12 429 ARG A CA 1
ATOM 3295 C C . ARG A 1 429 ? 0.951 -7.613 -3.388 1.00 95.12 429 ARG A C 1
ATOM 3297 O O . ARG A 1 429 ? 0.978 -8.622 -2.691 1.00 95.12 429 ARG A O 1
ATOM 3304 N N . ALA A 1 430 ? 0.577 -6.415 -2.928 1.00 95.62 430 ALA A N 1
ATOM 3305 C CA . ALA A 1 430 ? 0.141 -6.168 -1.549 1.00 95.62 430 ALA A CA 1
ATOM 3306 C C . ALA A 1 430 ? -1.070 -7.029 -1.158 1.00 95.62 430 ALA A C 1
ATOM 3308 O O . ALA A 1 430 ? -1.088 -7.644 -0.093 1.00 95.62 430 ALA A O 1
ATOM 3309 N N . LEU A 1 431 ? -2.068 -7.121 -2.044 1.00 97.12 431 LEU A N 1
ATOM 3310 C CA . LEU A 1 431 ? -3.248 -7.948 -1.812 1.00 97.12 431 LEU A CA 1
ATOM 3311 C C . LEU A 1 431 ? -2.908 -9.439 -1.771 1.00 97.12 431 LEU A C 1
ATOM 3313 O O . LEU A 1 431 ? -3.325 -10.109 -0.829 1.00 97.12 431 LEU A O 1
ATOM 3317 N N . PHE A 1 432 ? -2.171 -9.986 -2.747 1.00 97.75 432 PHE A N 1
ATOM 3318 C CA . PHE A 1 432 ? -1.900 -11.425 -2.741 1.00 97.75 432 PHE A CA 1
ATOM 3319 C C . PHE A 1 432 ? -0.923 -11.838 -1.634 1.00 97.75 432 PHE A C 1
ATOM 3321 O O . PHE A 1 432 ? -1.159 -12.872 -1.010 1.00 97.75 432 PHE A O 1
ATOM 3328 N N . SER A 1 433 ? 0.111 -11.045 -1.321 1.00 98.00 433 SER A N 1
ATOM 3329 C CA . SER A 1 433 ? 1.071 -11.377 -0.257 1.00 98.00 433 SER A CA 1
ATOM 3330 C C . SER A 1 433 ? 0.484 -11.144 1.140 1.00 98.00 433 SER A C 1
ATOM 3332 O O . SER A 1 433 ? 0.598 -12.014 2.006 1.00 98.00 433 SER A O 1
ATOM 3334 N N . GLY A 1 434 ? -0.239 -10.038 1.338 1.00 98.38 434 GLY A N 1
ATOM 3335 C CA . GLY A 1 434 ? -0.938 -9.720 2.579 1.00 98.38 434 GLY A CA 1
ATOM 3336 C C . GLY A 1 434 ? -2.026 -10.741 2.913 1.00 98.38 434 GLY A C 1
ATOM 3337 O O . GLY A 1 434 ? -2.040 -11.277 4.019 1.00 98.38 434 GLY A O 1
ATOM 3338 N N . ILE A 1 435 ? -2.884 -11.102 1.949 1.00 98.62 435 ILE A N 1
ATOM 3339 C CA . ILE A 1 435 ? -3.929 -12.123 2.152 1.00 98.62 435 ILE A CA 1
ATOM 3340 C C . ILE A 1 435 ? -3.318 -13.517 2.343 1.00 98.62 435 ILE A C 1
ATOM 3342 O O . ILE A 1 435 ? -3.819 -14.286 3.161 1.00 98.62 435 ILE A O 1
ATOM 3346 N N . PHE A 1 436 ? -2.226 -13.849 1.647 1.00 98.31 436 PHE A N 1
ATOM 3347 C CA . PHE A 1 436 ? -1.486 -15.096 1.865 1.00 98.31 436 PHE A CA 1
ATOM 3348 C C . PHE A 1 436 ? -0.967 -15.197 3.308 1.00 98.31 436 PHE A C 1
ATOM 3350 O O . PHE A 1 436 ? -1.286 -16.159 4.008 1.00 98.31 436 PHE A O 1
ATOM 3357 N N . SER A 1 437 ? -0.242 -14.176 3.770 1.00 98.12 437 SER A N 1
ATOM 3358 C CA . SER A 1 437 ? 0.271 -14.061 5.140 1.00 98.12 437 SER A CA 1
ATOM 3359 C C . SER A 1 437 ? -0.853 -14.122 6.182 1.00 98.12 437 SER A C 1
ATOM 3361 O O . SER A 1 437 ? -0.844 -14.966 7.082 1.00 98.12 437 SER A O 1
ATOM 3363 N N . HIS A 1 438 ? -1.904 -13.322 5.990 1.00 98.38 438 HIS A N 1
ATOM 3364 C CA . HIS A 1 438 ? -3.085 -13.283 6.851 1.00 98.38 438 HIS A CA 1
ATOM 3365 C C . HIS A 1 438 ? -3.783 -14.638 6.978 1.00 98.38 438 HIS A C 1
ATOM 3367 O O . HIS A 1 438 ? -4.096 -15.076 8.084 1.00 98.38 438 HIS A O 1
ATOM 3373 N N . VAL A 1 439 ? -4.001 -15.345 5.863 1.00 97.44 439 VAL A N 1
ATOM 3374 C CA . VAL A 1 439 ? -4.650 -16.665 5.863 1.00 97.44 439 VAL A CA 1
ATOM 3375 C C . VAL A 1 439 ? -3.725 -17.749 6.438 1.00 97.44 439 VAL A C 1
ATOM 3377 O O . VAL A 1 439 ? -4.220 -18.655 7.108 1.00 97.44 439 VAL A O 1
ATOM 3380 N N . CYS A 1 440 ? -2.400 -17.633 6.293 1.00 95.81 440 CYS A N 1
ATOM 3381 C CA . CYS A 1 440 ? -1.428 -18.465 7.017 1.00 95.81 440 CYS A CA 1
ATOM 3382 C C . CYS A 1 440 ? -1.486 -18.250 8.538 1.00 95.81 440 CYS A C 1
ATOM 3384 O O . CYS A 1 440 ? -1.486 -19.221 9.301 1.00 95.81 440 CYS A O 1
ATOM 3386 N N . GLY A 1 441 ? -1.638 -17.003 8.991 1.00 94.75 441 GLY A N 1
ATOM 3387 C CA . GLY A 1 441 ? -1.969 -16.703 10.384 1.00 94.75 441 GLY A CA 1
ATOM 3388 C C . GLY A 1 441 ? -3.310 -17.319 10.801 1.00 94.75 441 GLY A C 1
ATOM 3389 O O . GLY A 1 441 ? -3.401 -17.991 11.829 1.00 94.75 441 GLY A O 1
ATOM 3390 N N . LEU A 1 442 ? -4.344 -17.151 9.968 1.00 93.75 442 LEU A N 1
ATOM 3391 C CA . LEU A 1 442 ? -5.719 -17.548 10.268 1.00 93.75 442 LEU A CA 1
ATOM 3392 C C . LEU A 1 442 ? -5.932 -19.066 10.309 1.00 93.75 442 LEU A C 1
ATOM 3394 O O . LEU A 1 442 ? -6.780 -19.528 11.071 1.00 93.75 442 LEU A O 1
ATOM 3398 N N . ALA A 1 443 ? -5.194 -19.837 9.510 1.00 90.50 443 ALA A N 1
ATOM 3399 C CA . ALA A 1 443 ? -5.327 -21.290 9.410 1.00 90.50 443 ALA A CA 1
ATOM 3400 C C . ALA A 1 443 ? -4.517 -22.062 10.465 1.00 90.50 443 ALA A C 1
ATOM 3402 O O . ALA A 1 443 ? -4.906 -23.174 10.821 1.00 90.50 443 ALA A O 1
ATOM 3403 N N . GLY A 1 444 ? -3.427 -21.483 10.981 1.00 75.06 444 GLY A N 1
ATOM 3404 C CA . GLY A 1 444 ? -2.486 -22.173 11.867 1.00 75.06 444 GLY A CA 1
ATOM 3405 C C . GLY A 1 444 ? -3.129 -22.781 13.118 1.00 75.06 444 GLY A C 1
ATOM 3406 O O . GLY A 1 444 ? -3.993 -22.172 13.756 1.00 75.06 444 GLY A O 1
ATOM 3407 N N . ASP A 1 445 ? -2.709 -23.987 13.494 1.00 65.25 445 ASP A N 1
ATOM 3408 C CA . ASP A 1 445 ? -3.058 -24.550 14.797 1.00 65.25 445 ASP A CA 1
ATOM 3409 C C . ASP A 1 445 ? -2.176 -23.918 15.891 1.00 65.25 445 ASP A C 1
ATOM 3411 O O . ASP A 1 445 ? -1.011 -23.587 15.671 1.00 65.25 445 ASP A O 1
ATOM 3415 N N . GLN A 1 446 ? -2.766 -23.695 17.061 1.00 54.53 446 GLN A N 1
ATOM 3416 C CA . GLN A 1 446 ? -2.125 -23.145 18.260 1.00 54.53 446 GLN A CA 1
ATOM 3417 C C . GLN A 1 446 ? -2.369 -24.050 19.484 1.00 54.53 446 GLN A C 1
ATOM 3419 O O . GLN A 1 446 ? -1.918 -23.738 20.581 1.00 54.53 446 GLN A O 1
ATOM 3424 N N . SER A 1 447 ? -3.084 -25.171 19.316 1.00 42.12 447 SER A N 1
ATOM 3425 C CA . SER A 1 447 ? -3.494 -26.066 20.405 1.00 42.12 447 SER A CA 1
ATOM 3426 C C . SER A 1 447 ? -2.380 -26.982 20.927 1.00 42.12 447 SER A C 1
ATOM 3428 O O . SER A 1 447 ? -2.539 -27.600 21.978 1.00 42.12 447 SER A O 1
ATOM 3430 N N . ASN A 1 448 ? -1.251 -27.077 20.215 1.00 32.75 448 ASN A N 1
ATOM 3431 C CA . ASN A 1 448 ? -0.150 -27.968 20.567 1.00 32.75 448 ASN A CA 1
ATOM 3432 C C . ASN A 1 448 ? 1.218 -27.408 20.114 1.00 32.75 448 ASN A C 1
ATOM 3434 O O . ASN A 1 448 ? 1.645 -27.694 18.990 1.00 32.75 448 ASN A O 1
ATOM 3438 N N . PRO A 1 449 ? 1.931 -26.637 20.961 1.00 34.06 449 PRO A N 1
ATOM 3439 C CA . PRO A 1 449 ? 3.318 -26.234 20.724 1.00 34.06 449 PRO A CA 1
ATOM 3440 C C . PRO A 1 449 ? 4.266 -27.430 20.935 1.00 34.06 449 PRO A C 1
ATOM 3442 O O . PRO A 1 449 ? 5.022 -27.504 21.904 1.00 34.06 449 PRO A O 1
ATOM 3445 N N . GLY A 1 450 ? 4.187 -28.410 20.035 1.00 28.03 450 GLY A N 1
ATOM 3446 C CA . GLY A 1 450 ? 5.077 -29.567 20.026 1.00 28.03 450 GLY A CA 1
ATOM 3447 C C . GLY A 1 450 ? 6.524 -29.174 19.687 1.00 28.03 450 GLY A C 1
ATOM 3448 O O . GLY A 1 450 ? 6.741 -28.180 18.992 1.00 28.03 450 GLY A O 1
ATOM 3449 N N . PRO A 1 451 ? 7.527 -29.956 20.131 1.00 27.58 451 PRO A N 1
ATOM 3450 C CA . PRO A 1 451 ? 8.927 -29.675 19.825 1.00 27.58 451 PRO A CA 1
ATOM 3451 C C . PRO A 1 451 ? 9.179 -29.692 18.305 1.00 27.58 451 PRO A C 1
ATOM 3453 O O . PRO A 1 451 ? 8.520 -30.456 17.585 1.00 27.58 451 PRO A O 1
ATOM 3456 N N . PRO A 1 452 ? 10.134 -28.884 17.802 1.00 31.58 452 PRO A N 1
ATOM 3457 C CA . PRO A 1 452 ? 10.346 -28.691 16.371 1.00 31.58 452 PRO A CA 1
ATOM 3458 C C . PRO A 1 452 ? 10.633 -30.019 15.662 1.00 31.58 452 PRO A C 1
ATOM 3460 O O . PRO A 1 452 ? 11.623 -30.702 15.935 1.00 31.58 452 PRO A O 1
ATOM 3463 N N . ARG A 1 453 ? 9.754 -30.389 14.724 1.00 29.50 453 ARG A N 1
ATOM 3464 C CA . ARG A 1 453 ? 9.860 -31.624 13.933 1.00 29.50 453 ARG A CA 1
ATOM 3465 C C . ARG A 1 453 ? 10.931 -31.496 12.853 1.00 29.50 453 ARG A C 1
ATOM 3467 O O . ARG A 1 453 ? 10.624 -31.338 11.674 1.00 29.50 453 ARG A O 1
ATOM 3474 N N . GLY A 1 454 ? 12.192 -31.613 13.253 1.00 29.53 454 GLY A N 1
ATOM 3475 C CA . GLY A 1 454 ? 13.307 -31.700 12.318 1.00 29.53 454 GLY A CA 1
ATOM 3476 C C . GLY A 1 454 ? 13.186 -32.917 11.395 1.00 29.53 454 GLY A C 1
ATOM 3477 O O . GLY A 1 454 ? 13.397 -34.051 11.825 1.00 29.53 454 GLY A O 1
ATOM 3478 N N . ARG A 1 455 ? 12.925 -32.682 10.104 1.00 30.34 455 ARG A N 1
ATOM 3479 C CA . ARG A 1 455 ? 13.474 -33.535 9.041 1.00 30.34 455 ARG A CA 1
ATOM 3480 C C . ARG A 1 455 ? 14.911 -33.049 8.804 1.00 30.34 455 ARG A C 1
ATOM 3482 O O . ARG A 1 455 ? 15.105 -31.880 8.510 1.00 30.34 455 ARG A O 1
ATOM 3489 N N . GLY A 1 456 ? 15.959 -33.857 8.955 1.00 34.91 456 GLY A N 1
ATOM 3490 C CA . GLY A 1 456 ? 15.957 -35.320 9.052 1.00 34.91 456 GLY A CA 1
ATOM 3491 C C . GLY A 1 456 ? 15.783 -35.942 7.667 1.00 34.91 456 GLY A C 1
ATOM 3492 O O . GLY A 1 456 ? 14.799 -36.628 7.411 1.00 34.91 456 GLY A O 1
ATOM 3493 N N . GLY A 1 457 ? 16.710 -35.625 6.757 1.00 29.55 457 GLY A N 1
ATOM 3494 C CA . GLY A 1 457 ? 16.630 -35.972 5.336 1.00 29.55 457 GLY A CA 1
ATOM 3495 C C . GLY A 1 457 ? 17.997 -36.193 4.686 1.00 29.55 457 GLY A C 1
ATOM 3496 O O . GLY A 1 457 ? 18.437 -35.369 3.895 1.00 29.55 457 GLY A O 1
ATOM 3497 N N . LEU A 1 458 ? 18.637 -37.322 5.013 1.00 35.28 458 LEU A N 1
ATOM 3498 C CA . LEU A 1 458 ? 19.727 -38.017 4.295 1.00 35.28 458 LEU A CA 1
ATOM 3499 C C . LEU A 1 458 ? 21.069 -37.285 4.033 1.00 35.28 458 LEU A C 1
ATOM 3501 O O . LEU A 1 458 ? 22.120 -37.902 4.193 1.00 35.28 458 LEU A O 1
ATOM 3505 N N . ALA A 1 459 ? 21.088 -36.001 3.667 1.00 36.44 459 ALA A N 1
ATOM 3506 C CA . ALA A 1 459 ? 22.318 -35.262 3.349 1.00 36.44 459 ALA A CA 1
ATOM 3507 C C . ALA A 1 459 ? 23.281 -35.160 4.551 1.00 36.44 459 ALA A C 1
ATOM 3509 O O . ALA A 1 459 ? 24.494 -35.306 4.401 1.00 36.44 459 ALA A O 1
ATOM 3510 N N . TYR A 1 460 ? 22.730 -34.980 5.755 1.00 35.12 460 TYR A N 1
ATOM 3511 C CA . TYR A 1 460 ? 23.494 -34.874 7.003 1.00 35.12 460 TYR A CA 1
ATOM 3512 C C . TYR A 1 460 ? 24.189 -36.196 7.388 1.00 35.12 460 TYR A C 1
ATOM 3514 O O . TYR A 1 460 ? 25.360 -36.201 7.765 1.00 35.12 460 TYR A O 1
ATOM 3522 N N . GLU A 1 461 ? 23.513 -37.340 7.215 1.00 37.00 461 GLU A N 1
ATOM 3523 C CA . GLU A 1 461 ? 24.069 -38.664 7.549 1.00 37.00 461 GLU A CA 1
ATOM 3524 C C . GLU A 1 461 ? 25.218 -39.091 6.624 1.00 37.00 461 GLU A C 1
ATOM 3526 O O . GLU A 1 461 ? 26.106 -39.836 7.041 1.00 37.00 461 GLU A O 1
ATOM 3531 N N . ILE A 1 462 ? 25.223 -38.620 5.372 1.00 40.84 462 ILE A N 1
ATOM 3532 C CA . ILE A 1 462 ? 26.300 -38.907 4.414 1.00 40.84 462 ILE A CA 1
ATOM 3533 C C . ILE A 1 462 ? 27.580 -38.165 4.815 1.00 40.84 462 ILE A C 1
ATOM 3535 O O . ILE A 1 462 ? 28.658 -38.762 4.795 1.00 40.84 462 ILE A O 1
ATOM 3539 N N . SER A 1 463 ? 27.466 -36.905 5.252 1.00 37.09 463 SER A N 1
ATOM 3540 C CA . SER A 1 463 ? 28.618 -36.112 5.703 1.00 37.09 463 SER A CA 1
ATOM 3541 C C . SER A 1 463 ? 29.321 -36.739 6.912 1.00 37.09 463 SER A C 1
ATOM 3543 O O . SER A 1 463 ? 30.542 -36.674 7.016 1.00 37.09 463 SER A O 1
ATOM 3545 N N . HIS A 1 464 ? 28.573 -37.396 7.805 1.00 30.22 464 HIS A N 1
ATOM 3546 C CA . HIS A 1 464 ? 29.113 -37.955 9.048 1.00 30.22 464 HIS A CA 1
ATOM 3547 C C . HIS A 1 464 ? 29.705 -39.378 8.915 1.00 30.22 464 HIS A C 1
ATOM 3549 O O . HIS A 1 464 ? 30.152 -39.954 9.909 1.00 30.22 464 HIS A O 1
ATOM 3555 N N . ARG A 1 465 ? 29.726 -39.961 7.703 1.00 33.38 465 ARG A N 1
ATOM 3556 C CA . ARG A 1 465 ? 30.271 -41.312 7.431 1.00 33.38 465 ARG A CA 1
ATOM 3557 C C . ARG A 1 465 ? 31.687 -41.347 6.844 1.00 33.38 465 ARG A C 1
ATOM 3559 O O . ARG A 1 465 ? 32.216 -42.440 6.649 1.00 33.38 465 ARG A O 1
ATOM 3566 N N . ILE A 1 466 ? 32.315 -40.198 6.594 1.00 35.03 466 ILE A N 1
ATOM 3567 C CA . ILE A 1 466 ? 33.718 -40.102 6.150 1.00 35.03 466 ILE A CA 1
ATOM 3568 C C . ILE A 1 466 ? 34.528 -39.442 7.274 1.00 35.03 466 ILE A C 1
ATOM 3570 O O . ILE A 1 466 ? 34.845 -38.259 7.225 1.00 35.03 466 ILE A O 1
ATOM 3574 N N . GLY A 1 467 ? 34.777 -40.203 8.342 1.00 25.73 467 GLY A N 1
ATOM 3575 C CA . GLY A 1 467 ? 35.402 -39.691 9.562 1.00 25.73 467 GLY A CA 1
ATOM 3576 C C . GLY A 1 467 ? 36.931 -39.635 9.512 1.00 25.73 467 GLY A C 1
ATOM 3577 O O . GLY A 1 467 ? 37.578 -40.552 9.006 1.00 25.73 467 GLY A O 1
ATOM 3578 N N . ILE A 1 468 ? 37.489 -38.590 10.127 1.00 29.95 468 ILE A N 1
ATOM 3579 C CA . ILE A 1 468 ? 38.857 -38.523 10.663 1.00 29.95 468 ILE A CA 1
ATOM 3580 C C . ILE A 1 468 ? 38.737 -37.996 12.111 1.00 29.95 468 ILE A C 1
ATOM 3582 O O . ILE A 1 468 ? 37.787 -37.281 12.428 1.00 29.95 468 ILE A O 1
ATOM 3586 N N . ILE A 1 469 ? 39.635 -38.444 12.990 1.00 29.83 469 ILE A N 1
ATOM 3587 C CA . ILE A 1 469 ? 39.596 -38.335 14.466 1.00 29.83 469 ILE A CA 1
ATOM 3588 C C . ILE A 1 469 ? 40.500 -37.135 14.882 1.00 29.83 469 ILE A C 1
ATOM 3590 O O . ILE A 1 469 ? 41.326 -36.722 14.071 1.00 29.83 469 ILE A O 1
ATOM 3594 N N . GLU A 1 470 ? 40.286 -36.396 15.980 1.00 27.25 470 GLU A N 1
ATOM 3595 C CA . GLU A 1 470 ? 40.713 -36.650 17.383 1.00 27.25 470 GLU A CA 1
ATOM 3596 C C . GLU A 1 470 ? 39.964 -35.665 18.323 1.00 27.25 470 GLU A C 1
ATOM 3598 O O . GLU A 1 470 ? 39.830 -34.491 17.991 1.00 27.25 470 GLU A O 1
ATOM 3603 N N . GLU A 1 471 ? 39.182 -36.133 19.310 1.00 28.44 471 GLU A N 1
ATOM 3604 C CA . GLU A 1 471 ? 39.514 -36.493 20.720 1.00 28.44 471 GLU A CA 1
ATOM 3605 C C . GLU A 1 471 ? 39.540 -35.302 21.717 1.00 28.44 471 GLU A C 1
ATOM 3607 O O . GLU A 1 471 ? 40.251 -34.326 21.504 1.00 28.44 471 GLU A O 1
ATOM 3612 N N . GLY A 1 472 ? 38.766 -35.379 22.824 1.00 26.00 472 GLY A N 1
ATOM 3613 C CA . GLY A 1 472 ? 38.695 -34.289 23.828 1.00 26.00 472 GLY A CA 1
ATOM 3614 C C . GLY A 1 472 ? 37.558 -34.274 24.884 1.00 26.00 472 GLY A C 1
ATOM 3615 O O . GLY A 1 472 ? 37.140 -33.191 25.280 1.00 26.00 472 GLY A O 1
ATOM 3616 N N . GLU A 1 473 ? 37.036 -35.418 25.346 1.00 24.03 473 GLU A N 1
ATOM 3617 C CA . GLU A 1 473 ? 36.200 -35.528 26.580 1.00 24.03 473 GLU A CA 1
ATOM 3618 C C . GLU A 1 473 ? 37.085 -35.440 27.857 1.00 24.03 473 GLU A C 1
ATOM 3620 O O . GLU A 1 473 ? 38.302 -35.591 27.699 1.00 24.03 473 GLU A O 1
ATOM 3625 N N . PRO A 1 474 ? 36.579 -35.272 29.116 1.00 37.38 474 PRO A N 1
ATOM 3626 C CA . PRO A 1 474 ? 35.193 -35.389 29.649 1.00 37.38 474 PRO A CA 1
ATOM 3627 C C . PRO A 1 474 ? 34.777 -34.200 30.580 1.00 37.38 474 PRO A C 1
ATOM 3629 O O . PRO A 1 474 ? 35.519 -33.230 30.694 1.00 37.38 474 PRO A O 1
ATOM 3632 N N . ALA A 1 475 ? 33.733 -34.209 31.433 1.00 26.03 475 ALA A N 1
ATOM 3633 C CA . ALA A 1 475 ? 32.307 -34.622 31.416 1.00 26.03 475 ALA A CA 1
ATOM 3634 C C . ALA A 1 475 ? 31.711 -34.348 32.837 1.00 26.03 475 ALA A C 1
ATOM 3636 O O . ALA A 1 475 ? 32.485 -34.122 33.765 1.00 26.03 475 ALA A O 1
ATOM 3637 N N . VAL A 1 476 ? 30.381 -34.498 33.045 1.00 27.53 476 VAL A N 1
ATOM 3638 C CA . VAL A 1 476 ? 29.674 -34.510 34.372 1.00 27.53 476 VAL A CA 1
ATOM 3639 C C . VAL A 1 476 ? 29.597 -33.109 35.055 1.00 27.53 476 VAL A C 1
ATOM 3641 O O . VAL A 1 476 ? 30.588 -32.400 35.106 1.00 27.53 476 VAL A O 1
ATOM 3644 N N . GLN A 1 477 ? 28.475 -32.571 35.575 1.00 26.42 477 GLN A N 1
ATOM 3645 C CA . GLN A 1 477 ? 27.358 -33.140 36.363 1.00 26.42 477 GLN A CA 1
ATOM 3646 C C . GLN A 1 477 ? 26.025 -32.346 36.190 1.00 26.42 477 GLN A C 1
ATOM 3648 O O . GLN A 1 477 ? 25.962 -31.401 35.409 1.00 26.42 477 GLN A O 1
ATOM 3653 N N . SER A 1 478 ? 24.952 -32.720 36.908 1.00 25.48 478 SER A N 1
ATOM 3654 C CA . SER A 1 478 ? 23.581 -32.152 36.802 1.00 25.48 478 SER A CA 1
ATOM 3655 C C . SER A 1 478 ? 23.130 -31.391 38.087 1.00 25.48 478 SER A C 1
ATOM 3657 O O . SER A 1 478 ? 23.829 -31.501 39.093 1.00 25.48 478 SER A O 1
ATOM 3659 N N . PRO A 1 479 ? 22.033 -30.589 38.068 1.00 50.06 479 PRO A N 1
ATOM 3660 C CA . PRO A 1 479 ? 21.849 -29.407 38.943 1.00 50.06 479 PRO A CA 1
ATOM 3661 C C . PRO A 1 479 ? 20.882 -29.594 40.140 1.00 50.06 479 PRO A C 1
ATOM 3663 O O . PRO A 1 479 ? 20.407 -30.704 40.346 1.00 50.06 479 PRO A O 1
ATOM 3666 N N . GLU A 1 480 ? 20.616 -28.497 40.887 1.00 24.16 480 GLU A N 1
ATOM 3667 C CA . GLU A 1 480 ? 19.424 -28.064 41.694 1.00 24.16 480 GLU A CA 1
ATOM 3668 C C . GLU A 1 480 ? 19.863 -26.835 42.584 1.00 24.16 480 GLU A C 1
ATOM 3670 O O . GLU A 1 480 ? 21.071 -26.654 42.750 1.00 24.16 480 GLU A O 1
ATOM 3675 N N . PRO A 1 481 ? 19.001 -25.977 43.195 1.00 39.41 481 PRO A N 1
ATOM 3676 C CA . PRO A 1 481 ? 17.976 -25.122 42.563 1.00 39.41 481 PRO A CA 1
ATOM 3677 C C . PRO A 1 481 ? 17.853 -23.652 43.113 1.00 39.41 481 PRO A C 1
ATOM 3679 O O . PRO A 1 481 ? 18.403 -23.301 44.152 1.00 39.41 481 PRO A O 1
ATOM 3682 N N . ALA A 1 482 ? 16.986 -22.846 42.463 1.00 27.45 482 ALA A N 1
ATOM 3683 C CA . ALA A 1 482 ? 16.131 -21.765 43.033 1.00 27.45 482 ALA A CA 1
ATOM 3684 C C . ALA A 1 482 ? 16.614 -20.296 43.306 1.00 27.45 482 ALA A C 1
ATOM 3686 O O . ALA A 1 482 ? 16.614 -19.859 44.451 1.00 27.45 482 ALA A O 1
ATOM 3687 N N . GLY A 1 483 ? 16.752 -19.481 42.238 1.00 25.98 483 GLY A N 1
ATOM 3688 C CA . GLY A 1 483 ? 16.272 -18.067 42.113 1.00 25.98 483 GLY A CA 1
ATOM 3689 C C . GLY A 1 483 ? 16.749 -16.958 43.091 1.00 25.98 483 GLY A C 1
ATOM 3690 O O . GLY A 1 483 ? 17.632 -17.199 43.906 1.00 25.98 483 GLY A O 1
ATOM 3691 N N . PRO A 1 484 ? 16.156 -15.734 43.055 1.00 35.06 484 PRO A N 1
ATOM 3692 C CA . PRO A 1 484 ? 15.265 -15.135 42.044 1.00 35.06 484 PRO A CA 1
ATOM 3693 C C . PRO A 1 484 ? 15.829 -13.844 41.377 1.00 35.06 484 PRO A C 1
ATOM 3695 O O . PRO A 1 484 ? 16.661 -13.155 41.949 1.00 35.06 484 PRO A O 1
ATOM 3698 N N . TYR A 1 485 ? 15.260 -13.449 40.227 1.00 33.09 485 TYR A N 1
ATOM 3699 C CA . TYR A 1 485 ? 15.418 -12.122 39.584 1.00 33.09 485 TYR A CA 1
ATOM 3700 C C . TYR A 1 485 ? 16.848 -11.677 39.174 1.00 33.09 485 TYR A C 1
ATOM 3702 O O . TYR A 1 485 ? 17.450 -10.800 39.785 1.00 33.09 485 TYR A O 1
ATOM 3710 N N . GLU A 1 486 ? 17.305 -12.155 38.013 1.00 26.09 486 GLU A N 1
ATOM 3711 C CA . GLU A 1 486 ? 18.238 -11.421 37.137 1.00 26.09 486 GLU A CA 1
ATOM 3712 C C . GLU A 1 486 ? 17.670 -11.363 35.703 1.00 26.09 486 GLU A C 1
ATOM 3714 O O . GLU A 1 486 ? 16.862 -12.227 35.337 1.00 26.09 486 GLU A O 1
ATOM 3719 N N . PRO A 1 487 ? 18.015 -10.342 34.892 1.00 29.12 487 PRO A N 1
ATOM 3720 C CA . PRO A 1 487 ? 17.524 -10.218 33.520 1.00 29.12 487 PRO A CA 1
ATOM 3721 C C . PRO A 1 487 ? 18.144 -11.286 32.606 1.00 29.12 487 PRO A C 1
ATOM 3723 O O . PRO A 1 487 ? 19.350 -11.520 32.632 1.00 29.12 487 PRO A O 1
ATOM 3726 N N . LEU A 1 488 ? 17.316 -11.924 31.774 1.00 27.55 488 LEU A N 1
ATOM 3727 C CA . LEU A 1 488 ? 17.781 -12.941 30.827 1.00 27.55 488 LEU A CA 1
ATOM 3728 C C . LEU A 1 488 ? 18.663 -12.320 29.723 1.00 27.55 488 LEU A C 1
ATOM 3730 O O . LEU A 1 488 ? 18.323 -11.241 29.231 1.00 27.55 488 LEU A O 1
ATOM 3734 N N . PRO A 1 489 ? 19.753 -12.990 29.295 1.00 27.89 489 PRO A N 1
ATOM 3735 C CA . PRO A 1 489 ? 20.603 -12.495 28.216 1.00 27.89 489 PRO A CA 1
ATOM 3736 C C . PRO A 1 489 ? 19.888 -12.419 26.864 1.00 27.89 489 PRO A C 1
ATOM 3738 O O . PRO A 1 489 ? 19.014 -13.230 26.549 1.00 27.89 489 PRO A O 1
ATOM 3741 N N . GLU A 1 490 ? 20.342 -11.489 26.026 1.00 34.25 490 GLU A N 1
ATOM 3742 C CA . GLU A 1 490 ? 20.015 -11.449 24.600 1.00 34.25 490 GLU A CA 1
ATOM 3743 C C . GLU A 1 490 ? 20.494 -12.736 23.886 1.00 34.25 490 GLU A C 1
ATOM 3745 O O . GLU A 1 490 ? 21.379 -13.442 24.372 1.00 34.25 490 GLU A O 1
ATOM 3750 N N . SER A 1 491 ? 19.944 -13.021 22.698 1.00 31.73 491 SER A N 1
ATOM 3751 C CA . SER A 1 491 ? 20.242 -14.191 21.839 1.00 31.73 491 SER A CA 1
ATOM 3752 C C . SER A 1 491 ? 19.634 -15.560 22.217 1.00 31.73 491 SER A C 1
ATOM 3754 O O . SER A 1 491 ? 20.237 -16.608 21.983 1.00 31.73 491 SER A O 1
ATOM 3756 N N . GLN A 1 492 ? 18.363 -15.596 22.637 1.00 27.14 492 GLN A N 1
ATOM 3757 C CA . GLN A 1 492 ? 17.505 -16.724 22.229 1.00 27.14 492 GLN A CA 1
ATOM 3758 C C . GLN A 1 492 ? 16.878 -16.429 20.860 1.00 27.14 492 GLN A C 1
ATOM 3760 O O . GLN A 1 492 ? 16.314 -15.359 20.643 1.00 27.14 492 GLN A O 1
ATOM 3765 N N . ASN A 1 493 ? 17.006 -17.370 19.921 1.00 26.23 493 ASN A N 1
ATOM 3766 C CA . ASN A 1 493 ? 16.464 -17.222 18.571 1.00 26.23 493 ASN A CA 1
ATOM 3767 C C . ASN A 1 493 ? 14.931 -17.144 18.592 1.00 26.23 493 ASN A C 1
ATOM 3769 O O . ASN A 1 493 ? 14.275 -18.021 19.152 1.00 26.23 493 ASN A O 1
ATOM 3773 N N . LEU A 1 494 ? 14.364 -16.192 17.844 1.00 33.34 494 LEU A N 1
ATOM 3774 C CA . LEU A 1 494 ? 12.958 -16.192 17.418 1.00 33.34 494 LEU A CA 1
ATOM 3775 C C . LEU A 1 494 ? 12.713 -17.257 16.324 1.00 33.34 494 LEU A C 1
ATOM 3777 O O . LEU A 1 494 ? 12.179 -16.978 15.254 1.00 33.34 494 LEU A O 1
ATOM 3781 N N . SER A 1 495 ? 13.128 -18.501 16.584 1.00 27.91 495 SER A N 1
ATOM 3782 C CA . SER A 1 495 ? 12.781 -19.656 15.753 1.00 27.91 495 SER A CA 1
ATOM 3783 C C . SER A 1 495 ? 11.268 -19.862 15.800 1.00 27.91 495 SER A C 1
ATOM 3785 O O . SER A 1 495 ? 10.701 -19.992 16.887 1.00 27.91 495 SER A O 1
ATOM 3787 N N . SER A 1 496 ? 10.623 -19.863 14.636 1.00 32.22 496 SER A N 1
ATOM 3788 C CA . SER A 1 496 ? 9.179 -19.667 14.507 1.00 32.22 496 SER A CA 1
ATOM 3789 C C . SER A 1 496 ? 8.329 -20.681 15.289 1.00 32.22 496 SER A C 1
ATOM 3791 O O . SER A 1 496 ? 8.330 -21.881 15.027 1.00 32.22 496 SER A O 1
ATOM 3793 N N . LEU A 1 497 ? 7.484 -20.161 16.187 1.00 36.69 497 LEU A N 1
ATOM 3794 C CA . LEU A 1 497 ? 6.373 -20.878 16.837 1.00 36.69 497 LEU A CA 1
ATOM 3795 C C . LEU A 1 497 ? 5.147 -21.018 15.904 1.00 36.69 497 LEU A C 1
ATOM 3797 O O . LEU A 1 497 ? 4.005 -21.117 16.358 1.00 36.69 497 LEU A O 1
ATOM 3801 N N . HIS A 1 498 ? 5.363 -20.961 14.589 1.00 50.38 498 HIS A N 1
ATOM 3802 C CA . HIS A 1 498 ? 4.331 -20.663 13.600 1.00 50.38 498 HIS A CA 1
ATOM 3803 C C . HIS A 1 498 ? 4.112 -21.828 12.630 1.00 50.38 498 HIS A C 1
ATOM 3805 O O . HIS A 1 498 ? 5.053 -22.461 12.162 1.00 50.38 498 HIS A O 1
ATOM 3811 N N . ALA A 1 499 ? 2.851 -22.078 12.269 1.00 68.62 499 ALA A N 1
ATOM 3812 C CA . ALA A 1 499 ? 2.453 -23.107 11.300 1.00 68.62 499 ALA A CA 1
ATOM 3813 C C . ALA A 1 499 ? 2.713 -22.717 9.820 1.00 68.62 499 ALA A C 1
ATOM 3815 O O . ALA A 1 499 ? 2.028 -23.203 8.922 1.00 68.62 499 ALA A O 1
ATOM 3816 N N . TYR A 1 500 ? 3.658 -21.807 9.575 1.00 86.44 500 TYR A N 1
ATOM 3817 C CA . TYR A 1 500 ? 4.044 -21.276 8.267 1.00 86.44 500 TYR A CA 1
ATOM 3818 C C . TYR A 1 500 ? 5.541 -20.933 8.264 1.00 86.44 500 TYR A C 1
ATOM 3820 O O . TYR A 1 500 ? 6.156 -20.796 9.322 1.00 86.44 500 TYR A O 1
ATOM 3828 N N . ASP A 1 501 ? 6.110 -20.753 7.076 1.00 89.38 501 ASP A N 1
ATOM 3829 C CA . ASP A 1 501 ? 7.493 -20.313 6.876 1.00 89.38 501 ASP A CA 1
ATOM 3830 C C . ASP A 1 501 ? 7.506 -18.848 6.383 1.00 89.38 501 ASP A C 1
ATOM 3832 O O . ASP A 1 501 ? 6.944 -18.574 5.317 1.00 89.38 501 ASP A O 1
ATOM 3836 N N . PRO A 1 502 ? 8.113 -17.896 7.126 1.00 88.56 502 PRO A N 1
ATOM 3837 C CA . PRO A 1 502 ? 8.186 -16.490 6.718 1.00 88.56 502 PRO A CA 1
ATOM 3838 C C . PRO A 1 502 ? 8.885 -16.255 5.369 1.00 88.56 502 PRO A C 1
ATOM 3840 O O . PRO A 1 502 ? 8.625 -15.252 4.707 1.00 88.56 502 PRO A O 1
ATOM 3843 N N . SER A 1 503 ? 9.750 -17.172 4.916 1.00 91.19 503 SER A N 1
ATOM 3844 C CA . SER A 1 503 ? 10.460 -17.022 3.638 1.00 91.19 503 SER A CA 1
ATOM 3845 C C . SER A 1 503 ? 9.538 -17.095 2.415 1.00 91.19 503 SER A C 1
ATOM 3847 O O . SER A 1 503 ? 9.896 -16.582 1.350 1.00 91.19 503 SER A O 1
ATOM 3849 N N . TRP A 1 504 ? 8.331 -17.665 2.549 1.00 94.19 504 TRP A N 1
ATOM 3850 C CA . TRP A 1 504 ? 7.394 -17.848 1.436 1.00 94.19 504 TRP A CA 1
ATOM 3851 C C . TRP A 1 504 ? 6.912 -16.542 0.783 1.00 94.19 504 TRP A C 1
ATOM 3853 O O . TRP A 1 504 ? 6.429 -16.592 -0.350 1.00 94.19 504 TRP A O 1
ATOM 3863 N N . TRP A 1 505 ? 7.010 -15.407 1.482 1.00 94.38 505 TRP A N 1
ATOM 3864 C CA . TRP A 1 505 ? 6.677 -14.067 0.976 1.00 94.38 505 TRP A CA 1
ATOM 3865 C C . TRP A 1 505 ? 7.891 -13.127 0.891 1.00 94.38 505 TRP A C 1
ATOM 3867 O O . TRP A 1 505 ? 7.729 -11.918 0.738 1.00 94.38 505 TRP A O 1
ATOM 3877 N N . SER A 1 506 ? 9.109 -13.676 0.939 1.00 92.62 506 SER A N 1
ATOM 3878 C CA . SER A 1 506 ? 10.315 -12.951 0.522 1.00 92.62 506 SER A CA 1
ATOM 3879 C C . SER A 1 506 ? 10.204 -12.506 -0.943 1.00 92.62 506 SER A C 1
ATOM 3881 O O . SER A 1 506 ? 9.547 -13.180 -1.740 1.00 92.62 506 SER A O 1
ATOM 3883 N N . SER A 1 507 ? 10.869 -11.398 -1.317 1.00 87.75 507 SER A N 1
ATOM 3884 C CA . SER A 1 507 ? 10.775 -10.844 -2.682 1.00 87.75 507 SER A CA 1
ATOM 3885 C C . SER A 1 507 ? 10.989 -11.917 -3.742 1.00 87.75 507 SER A C 1
ATOM 3887 O O . SER A 1 507 ? 10.115 -12.108 -4.576 1.00 87.75 507 SER A O 1
ATOM 3889 N N . ALA A 1 508 ? 12.075 -12.690 -3.635 1.00 89.81 508 ALA A N 1
ATOM 3890 C CA . ALA A 1 508 ? 12.436 -13.710 -4.614 1.00 89.81 508 ALA A CA 1
ATOM 3891 C C . ALA A 1 508 ? 11.321 -14.743 -4.868 1.00 89.81 508 ALA A C 1
ATOM 3893 O O . ALA A 1 508 ? 11.127 -15.155 -6.009 1.00 89.81 508 ALA A O 1
ATOM 3894 N N . GLU A 1 509 ? 10.549 -15.132 -3.847 1.00 92.62 509 GLU A N 1
ATOM 3895 C CA . GLU A 1 509 ? 9.434 -16.070 -4.022 1.00 92.62 509 GLU A CA 1
ATOM 3896 C C . GLU A 1 509 ? 8.186 -15.403 -4.624 1.00 92.62 509 GLU A C 1
ATOM 3898 O O . GLU A 1 509 ? 7.472 -16.034 -5.406 1.00 92.62 509 GLU A O 1
ATOM 3903 N N . LEU A 1 510 ? 7.945 -14.118 -4.348 1.00 92.19 510 LEU A N 1
ATOM 3904 C CA . LEU A 1 510 ? 6.898 -13.351 -5.035 1.00 92.19 510 LEU A CA 1
ATOM 3905 C C . LEU A 1 510 ? 7.280 -13.070 -6.503 1.00 92.19 510 LEU A C 1
ATOM 3907 O O . LEU A 1 510 ? 6.454 -13.233 -7.398 1.00 92.19 510 LEU A O 1
ATOM 3911 N N . ASP A 1 511 ? 8.548 -12.755 -6.766 1.00 89.25 511 ASP A N 1
ATOM 3912 C CA . ASP A 1 511 ? 9.111 -12.527 -8.100 1.00 89.25 511 ASP A CA 1
ATOM 3913 C C . ASP A 1 511 ? 9.053 -13.824 -8.940 1.00 89.25 511 ASP A C 1
ATOM 3915 O O . ASP A 1 511 ? 8.617 -13.813 -10.094 1.00 89.25 511 ASP A O 1
ATOM 3919 N N . ASN A 1 512 ? 9.375 -14.976 -8.334 1.00 89.00 512 ASN A N 1
ATOM 3920 C CA . ASN A 1 512 ? 9.196 -16.307 -8.929 1.00 89.00 512 ASN A CA 1
ATOM 3921 C C . ASN A 1 512 ? 7.730 -16.596 -9.311 1.00 89.00 512 ASN A C 1
ATOM 3923 O O . ASN A 1 512 ? 7.470 -17.217 -10.350 1.00 89.00 512 ASN A O 1
ATOM 3927 N N . LEU A 1 513 ? 6.762 -16.162 -8.495 1.00 91.50 513 LEU A N 1
ATOM 3928 C CA . LEU A 1 513 ? 5.333 -16.303 -8.790 1.00 91.50 513 LEU A CA 1
ATOM 3929 C C . LEU A 1 513 ? 4.896 -15.398 -9.948 1.00 91.50 513 LEU A C 1
ATOM 3931 O O . LEU A 1 513 ? 4.227 -15.873 -10.867 1.00 91.50 513 LEU A O 1
ATOM 3935 N N . GLU A 1 514 ? 5.296 -14.128 -9.940 1.00 88.50 514 GLU A N 1
ATOM 3936 C CA . GLU A 1 514 ? 4.971 -13.164 -10.996 1.00 88.50 514 GLU A CA 1
ATOM 3937 C C . GLU A 1 514 ? 5.549 -13.594 -12.355 1.00 88.50 514 GLU A C 1
ATOM 3939 O O . GLU A 1 514 ? 4.839 -13.577 -13.364 1.00 88.50 514 GLU A O 1
ATOM 3944 N N . VAL A 1 515 ? 6.786 -14.105 -12.387 1.00 87.00 515 VAL A N 1
ATOM 3945 C CA . VAL A 1 515 ? 7.391 -14.699 -13.594 1.00 87.00 515 VAL A CA 1
ATOM 3946 C C . VAL A 1 515 ? 6.609 -15.932 -14.068 1.00 87.00 515 VAL A C 1
ATOM 3948 O O . VAL A 1 515 ? 6.333 -16.066 -15.262 1.00 87.00 515 VAL A O 1
ATOM 3951 N N . ALA A 1 516 ? 6.188 -16.816 -13.157 1.00 82.06 516 ALA A N 1
ATOM 3952 C CA . ALA A 1 516 ? 5.370 -17.988 -13.488 1.00 82.06 516 ALA A CA 1
ATOM 3953 C C . ALA A 1 516 ? 3.930 -17.638 -13.927 1.00 82.06 516 ALA A C 1
ATOM 3955 O O . ALA A 1 516 ? 3.266 -18.448 -14.582 1.00 82.06 516 ALA A O 1
ATOM 3956 N N . MET A 1 517 ? 3.441 -16.441 -13.593 1.00 82.00 517 MET A N 1
ATOM 3957 C CA . MET A 1 517 ? 2.179 -15.893 -14.092 1.00 82.00 517 MET A CA 1
ATOM 3958 C C . MET A 1 517 ? 2.332 -15.224 -15.463 1.00 82.00 517 MET A C 1
ATOM 3960 O O . MET A 1 517 ? 1.461 -15.392 -16.317 1.00 82.00 517 MET A O 1
ATOM 3964 N N . GLY A 1 518 ? 3.436 -14.505 -15.691 1.00 65.94 518 GLY A N 1
ATOM 3965 C CA . GLY A 1 518 ? 3.729 -13.809 -16.948 1.00 65.94 518 GLY A CA 1
ATOM 3966 C C . GLY A 1 518 ? 4.230 -14.708 -18.085 1.00 65.94 518 GLY A C 1
ATOM 3967 O O . GLY A 1 518 ? 4.130 -14.329 -19.253 1.00 65.94 518 GLY A O 1
ATOM 3968 N N . ALA A 1 519 ? 4.754 -15.898 -17.781 1.00 37.59 519 ALA A N 1
ATOM 3969 C CA . ALA A 1 519 ? 5.287 -16.820 -18.782 1.00 37.59 519 ALA A CA 1
ATOM 3970 C C . ALA A 1 519 ? 4.182 -17.398 -19.701 1.00 37.59 519 ALA A C 1
ATOM 3972 O O . ALA A 1 519 ? 3.332 -18.167 -19.238 1.00 37.59 519 ALA A O 1
ATOM 3973 N N . PRO A 1 520 ? 4.193 -17.126 -21.025 1.00 34.62 520 PRO A N 1
ATOM 3974 C CA . PRO A 1 520 ? 3.298 -17.812 -21.949 1.00 34.62 520 PRO A CA 1
ATOM 3975 C C . PRO A 1 520 ? 3.668 -19.305 -22.030 1.00 34.62 520 PRO A C 1
ATOM 3977 O O . PRO A 1 520 ? 4.854 -19.645 -21.942 1.00 34.62 520 PRO A O 1
ATOM 3980 N N . PRO A 1 521 ? 2.701 -20.218 -22.254 1.00 34.28 521 PRO A N 1
ATOM 3981 C CA . PRO A 1 521 ? 2.996 -21.640 -22.375 1.00 34.28 521 PRO A CA 1
ATOM 3982 C C . PRO A 1 521 ? 4.043 -21.903 -23.461 1.00 34.28 521 PRO A C 1
ATOM 3984 O O . PRO A 1 521 ? 3.862 -21.519 -24.618 1.00 34.28 521 PRO A O 1
ATOM 3987 N N . LEU A 1 522 ? 5.126 -22.596 -23.099 1.00 31.06 522 LEU A N 1
ATOM 3988 C CA . LEU A 1 522 ? 6.137 -23.047 -24.053 1.00 31.06 522 LEU A CA 1
ATOM 3989 C C . LEU A 1 522 ? 5.551 -24.140 -24.956 1.00 31.06 522 LEU A C 1
ATOM 3991 O O . LEU A 1 522 ? 5.716 -25.335 -24.703 1.00 31.06 522 LEU A O 1
ATOM 3995 N N . GLU A 1 523 ? 4.877 -23.734 -26.035 1.00 32.00 523 GLU A N 1
ATOM 3996 C CA . GLU A 1 523 ? 4.551 -24.653 -27.122 1.00 32.00 523 GLU A CA 1
ATOM 3997 C C . GLU A 1 523 ? 5.847 -25.308 -27.636 1.00 32.00 523 GLU A C 1
ATOM 3999 O O . GLU A 1 523 ? 6.847 -24.615 -27.873 1.00 32.00 523 GLU A O 1
ATOM 4004 N N . PRO A 1 524 ? 5.871 -26.642 -27.815 1.00 32.12 524 PRO A N 1
ATOM 4005 C CA . PRO A 1 524 ? 7.076 -27.348 -28.221 1.00 32.12 524 PRO A CA 1
ATOM 4006 C C . PRO A 1 524 ? 7.477 -26.922 -29.636 1.00 32.12 524 PRO A C 1
ATOM 4008 O O . PRO A 1 524 ? 6.866 -27.332 -30.625 1.00 32.12 524 PRO A O 1
ATOM 4011 N N . LYS A 1 525 ? 8.528 -26.096 -29.730 1.00 27.91 525 LYS A N 1
ATOM 4012 C CA . LYS A 1 525 ? 9.087 -25.591 -30.992 1.00 27.91 525 LYS A CA 1
ATOM 4013 C C . LYS A 1 525 ? 9.396 -26.762 -31.929 1.00 27.91 525 LYS A C 1
ATOM 4015 O O . LYS A 1 525 ? 10.391 -27.461 -31.742 1.00 27.91 525 LYS A O 1
ATOM 4020 N N . MET A 1 526 ? 8.570 -26.952 -32.961 1.00 29.95 526 MET A N 1
ATOM 4021 C CA . MET A 1 526 ? 8.872 -27.915 -34.021 1.00 29.95 526 MET A CA 1
ATOM 4022 C C . MET A 1 526 ? 10.232 -27.571 -34.653 1.00 29.95 526 MET A C 1
ATOM 4024 O O . MET A 1 526 ? 10.493 -26.391 -34.916 1.00 29.95 526 MET A O 1
ATOM 4028 N N . PRO A 1 527 ? 11.106 -28.563 -34.906 1.00 30.83 527 PRO A N 1
ATOM 4029 C CA . PRO A 1 527 ? 12.442 -28.308 -35.425 1.00 30.83 527 PRO A CA 1
ATOM 4030 C C . PRO A 1 527 ? 12.363 -27.650 -36.806 1.00 30.83 527 PRO A C 1
ATOM 4032 O O . PRO A 1 527 ? 11.845 -28.225 -37.766 1.00 30.83 527 PRO A O 1
ATOM 4035 N N . ARG A 1 528 ? 12.894 -26.426 -36.908 1.00 30.02 528 ARG A N 1
ATOM 4036 C CA . ARG A 1 528 ? 13.011 -25.694 -38.174 1.00 30.02 528 ARG A CA 1
ATOM 4037 C C . ARG A 1 528 ? 14.074 -26.362 -39.048 1.00 30.02 528 ARG A C 1
ATOM 4039 O O . ARG A 1 528 ? 15.259 -26.073 -38.912 1.00 30.02 528 ARG A O 1
ATOM 4046 N N . TYR A 1 529 ? 13.649 -27.227 -39.964 1.00 37.56 529 TYR A N 1
ATOM 4047 C CA . TYR A 1 529 ? 14.507 -27.667 -41.062 1.00 37.56 529 TYR A CA 1
ATOM 4048 C C . TYR A 1 529 ? 14.854 -26.467 -41.949 1.00 37.56 529 TYR A C 1
ATOM 4050 O O . TYR A 1 529 ? 13.962 -25.786 -42.456 1.00 37.56 529 TYR A O 1
ATOM 4058 N N . ALA A 1 530 ? 16.148 -26.204 -42.131 1.00 32.94 530 ALA A N 1
ATOM 4059 C CA . ALA A 1 530 ? 16.618 -25.147 -43.016 1.00 32.94 530 ALA A CA 1
ATOM 4060 C C . ALA A 1 530 ? 16.339 -25.513 -44.483 1.00 32.94 530 ALA A C 1
ATOM 4062 O O . ALA A 1 530 ? 16.724 -26.588 -44.943 1.00 32.94 530 ALA A O 1
ATOM 4063 N N . THR A 1 531 ? 15.690 -24.617 -45.228 1.00 33.72 531 THR A N 1
ATOM 4064 C CA . THR A 1 531 ? 15.503 -24.749 -46.680 1.00 33.72 531 THR A CA 1
ATOM 4065 C C . THR A 1 531 ? 16.815 -24.501 -47.430 1.00 33.72 531 THR A C 1
ATOM 4067 O O . THR A 1 531 ? 17.366 -23.404 -47.304 1.00 33.72 531 THR A O 1
ATOM 4070 N N . PRO A 1 532 ? 17.297 -25.451 -48.256 1.00 36.53 532 PRO A N 1
ATOM 4071 C CA . PRO A 1 532 ? 18.366 -25.195 -49.219 1.00 36.53 532 PRO A CA 1
ATOM 4072 C C . PRO A 1 532 ? 17.925 -24.190 -50.305 1.00 36.53 532 PRO A C 1
ATOM 4074 O O . PRO A 1 532 ? 16.722 -24.013 -50.521 1.00 36.53 532 PRO A O 1
ATOM 4077 N N . PRO A 1 533 ? 18.870 -23.542 -51.013 1.00 34.78 533 PRO A N 1
ATOM 4078 C CA . PRO A 1 533 ? 18.552 -22.557 -52.043 1.00 34.78 533 PRO A CA 1
ATOM 4079 C C . PRO A 1 533 ? 17.872 -23.167 -53.281 1.00 34.78 533 PRO A C 1
ATOM 4081 O O . PRO A 1 533 ? 17.986 -24.353 -53.585 1.00 34.78 533 PRO A O 1
ATOM 4084 N N . THR A 1 534 ? 17.161 -22.309 -54.011 1.00 38.25 534 THR A N 1
ATOM 4085 C CA . THR A 1 534 ? 16.302 -22.631 -55.159 1.00 38.25 534 THR A CA 1
ATOM 4086 C C . THR A 1 534 ? 17.023 -23.274 -56.345 1.00 38.25 534 THR A C 1
ATOM 4088 O O . THR A 1 534 ? 17.989 -22.701 -56.844 1.00 38.25 534 THR A O 1
ATOM 4091 N N . TYR A 1 535 ? 16.429 -24.322 -56.931 1.00 35.53 535 TYR A N 1
ATOM 4092 C CA . TYR A 1 535 ? 16.489 -24.563 -58.380 1.00 35.53 535 TYR A CA 1
ATOM 4093 C C . TYR A 1 535 ? 15.259 -25.355 -58.874 1.00 35.53 535 TYR A C 1
ATOM 4095 O O . TYR A 1 535 ? 14.894 -26.349 -58.261 1.00 35.53 535 TYR A O 1
ATOM 4103 N N . SER A 1 536 ? 14.659 -24.911 -59.990 1.00 36.12 536 SER A N 1
ATOM 4104 C CA . SER A 1 536 ? 13.655 -25.591 -60.850 1.00 36.12 536 SER A CA 1
ATOM 4105 C C . SER A 1 536 ? 12.455 -26.323 -60.207 1.00 36.12 536 SER A C 1
ATOM 4107 O O . SER A 1 536 ? 12.588 -27.393 -59.623 1.00 36.12 536 SER A O 1
ATOM 4109 N N . SER A 1 537 ? 11.236 -25.830 -60.457 1.00 34.44 537 SER A N 1
ATOM 4110 C CA . SER A 1 537 ? 9.972 -26.501 -60.111 1.00 34.44 537 SER A CA 1
ATOM 4111 C C . SER A 1 537 ? 9.513 -27.518 -61.182 1.00 34.44 537 SER A C 1
ATOM 4113 O O . SER A 1 537 ? 9.276 -27.129 -62.327 1.00 34.44 537 SER A O 1
ATOM 4115 N N . PRO A 1 538 ? 9.315 -28.810 -60.843 1.00 37.00 538 PRO A N 1
ATOM 4116 C CA . PRO A 1 538 ? 8.695 -29.788 -61.743 1.00 37.00 538 PRO A CA 1
ATOM 4117 C C . PRO A 1 538 ? 7.174 -29.596 -61.875 1.00 37.00 538 PRO A C 1
ATOM 4119 O O . PRO A 1 538 ? 6.505 -29.122 -60.957 1.00 37.00 538 PRO A O 1
ATOM 4122 N N . THR A 1 539 ? 6.610 -29.991 -63.018 1.00 40.81 539 THR A N 1
ATOM 4123 C CA . THR A 1 539 ? 5.198 -29.777 -63.379 1.00 40.81 539 THR A CA 1
ATOM 4124 C C . THR A 1 539 ? 4.201 -30.741 -62.712 1.00 40.81 539 THR A C 1
ATOM 4126 O O . THR A 1 539 ? 4.556 -31.802 -62.201 1.00 40.81 539 THR A O 1
ATOM 4129 N N . GLN A 1 540 ? 2.915 -30.365 -62.760 1.00 37.50 540 GLN A N 1
ATOM 4130 C CA . GLN A 1 540 ? 1.724 -31.069 -62.240 1.00 37.50 540 GLN A CA 1
ATOM 4131 C C . GLN A 1 540 ? 1.470 -32.457 -62.886 1.00 37.50 540 GLN A C 1
ATOM 4133 O O . GLN A 1 540 ? 0.494 -32.644 -63.609 1.00 37.50 540 GLN A O 1
ATOM 4138 N N . ALA A 1 541 ? 2.350 -33.439 -62.655 1.00 37.84 541 ALA A N 1
ATOM 4139 C CA . ALA A 1 541 ? 2.243 -34.771 -63.272 1.00 37.84 541 ALA A CA 1
ATOM 4140 C C . ALA A 1 541 ? 2.675 -35.970 -62.395 1.00 37.84 541 ALA A C 1
ATOM 4142 O O . ALA A 1 541 ? 2.575 -37.105 -62.853 1.00 37.84 541 ALA A O 1
ATOM 4143 N N . SER A 1 542 ? 3.152 -35.764 -61.158 1.00 35.34 542 SER A N 1
ATOM 4144 C CA . SER A 1 542 ? 3.781 -36.832 -60.347 1.00 35.34 542 SER A CA 1
ATOM 4145 C C . SER A 1 542 ? 3.182 -37.079 -58.953 1.00 35.34 542 SER A C 1
ATOM 4147 O O . SER A 1 542 ? 3.505 -38.085 -58.324 1.00 35.34 542 SER A O 1
ATOM 4149 N N . THR A 1 543 ? 2.279 -36.231 -58.452 1.00 40.09 543 THR A N 1
ATOM 4150 C CA . THR A 1 543 ? 1.678 -36.344 -57.105 1.00 40.09 543 THR A CA 1
ATOM 4151 C C . THR A 1 543 ? 0.528 -37.364 -57.021 1.00 40.09 543 THR A C 1
ATOM 4153 O O . THR A 1 543 ? -0.544 -37.084 -56.487 1.00 40.09 543 THR A O 1
ATOM 4156 N N . ALA A 1 544 ? 0.754 -38.586 -57.515 1.00 34.91 544 ALA A N 1
ATOM 4157 C CA . ALA A 1 544 ? -0.204 -39.690 -57.446 1.00 34.91 544 ALA A CA 1
ATOM 4158 C C . ALA A 1 544 ? 0.446 -41.009 -56.972 1.00 34.91 544 ALA A C 1
ATOM 4160 O O . ALA A 1 544 ? 1.259 -41.594 -57.678 1.00 34.91 544 ALA A O 1
ATOM 4161 N N . ARG A 1 545 ? -0.032 -41.526 -55.824 1.00 34.28 545 ARG A N 1
ATOM 4162 C CA . ARG A 1 545 ? 0.216 -42.871 -55.238 1.00 34.28 545 ARG A CA 1
ATOM 4163 C C . ARG A 1 545 ? 1.619 -43.196 -54.665 1.00 34.28 545 ARG A C 1
ATOM 4165 O O . ARG A 1 545 ? 2.393 -43.883 -55.314 1.00 34.28 545 ARG A O 1
ATOM 4172 N N . VAL A 1 546 ? 1.818 -42.938 -53.365 1.00 35.94 546 VAL A N 1
ATOM 4173 C CA . VAL A 1 546 ? 2.474 -43.845 -52.376 1.00 35.94 546 VAL A CA 1
ATOM 4174 C C . VAL A 1 546 ? 1.819 -43.516 -51.017 1.00 35.94 546 VAL A C 1
ATOM 4176 O O . VAL A 1 546 ? 1.960 -42.401 -50.537 1.00 35.94 546 VAL A O 1
ATOM 4179 N N . VAL A 1 547 ? 0.834 -44.266 -50.502 1.00 39.78 547 VAL A N 1
ATOM 4180 C CA . VAL A 1 547 ? 0.894 -45.577 -49.809 1.00 39.78 547 VAL A CA 1
ATOM 4181 C C . VAL A 1 547 ? 1.668 -45.529 -48.477 1.00 39.78 547 VAL A C 1
ATOM 4183 O O . VAL A 1 547 ? 2.847 -45.210 -48.426 1.00 39.78 547 VAL A O 1
ATOM 4186 N N . ASN A 1 548 ? 0.978 -45.862 -47.381 1.00 37.19 548 ASN A N 1
ATOM 4187 C CA . ASN A 1 548 ? 1.451 -45.707 -45.999 1.00 37.19 548 ASN A CA 1
ATOM 4188 C C . ASN A 1 548 ? 2.649 -46.642 -45.666 1.00 37.19 548 ASN A C 1
ATOM 4190 O O . ASN A 1 548 ? 2.497 -47.864 -45.773 1.00 37.19 548 ASN A O 1
ATOM 4194 N N . PRO A 1 549 ? 3.807 -46.116 -45.205 1.00 38.50 549 PRO A N 1
ATOM 4195 C CA . PRO A 1 549 ? 5.021 -46.905 -44.962 1.00 38.50 549 PRO A CA 1
ATOM 4196 C C . PRO A 1 549 ? 4.969 -47.822 -43.725 1.00 38.50 549 PRO A C 1
ATOM 4198 O O . PRO A 1 549 ? 5.850 -48.665 -43.557 1.00 38.50 549 PRO A O 1
ATOM 4201 N N . ALA A 1 550 ? 3.932 -47.747 -42.882 1.00 41.09 550 ALA A N 1
ATOM 4202 C CA . ALA A 1 550 ? 3.810 -48.555 -41.660 1.00 41.09 550 ALA A CA 1
ATOM 4203 C C . ALA A 1 550 ? 3.647 -50.080 -41.890 1.00 41.09 550 ALA A C 1
ATOM 4205 O O . ALA A 1 550 ? 3.517 -50.838 -40.928 1.00 41.09 550 ALA A O 1
ATOM 4206 N N . LYS A 1 551 ? 3.640 -50.555 -43.146 1.00 39.47 551 LYS A N 1
ATOM 4207 C CA . LYS A 1 551 ? 3.428 -51.970 -43.510 1.00 39.47 551 LYS A CA 1
ATOM 4208 C C . LYS A 1 551 ? 4.668 -52.739 -43.990 1.00 39.47 551 LYS A C 1
ATOM 4210 O O . LYS A 1 551 ? 4.526 -53.912 -44.318 1.00 39.47 551 LYS A O 1
ATOM 4215 N N . MET A 1 552 ? 5.871 -52.150 -43.981 1.00 35.38 552 MET A N 1
ATOM 4216 C CA . MET A 1 552 ? 7.103 -52.818 -44.451 1.00 35.38 552 MET A CA 1
ATOM 4217 C C . MET A 1 552 ? 8.183 -52.990 -43.362 1.00 35.38 552 MET A C 1
ATOM 4219 O O . MET A 1 552 ? 9.347 -52.650 -43.554 1.00 35.38 552 MET A O 1
ATOM 4223 N N . ARG A 1 553 ? 7.815 -53.558 -42.203 1.00 35.41 553 ARG A N 1
ATOM 4224 C CA . ARG A 1 553 ? 8.793 -54.081 -41.221 1.00 35.41 553 ARG A CA 1
ATOM 4225 C C . ARG A 1 553 ? 8.335 -55.358 -40.495 1.00 35.41 553 ARG A C 1
ATOM 4227 O O . ARG A 1 553 ? 8.487 -55.505 -39.288 1.00 35.41 553 ARG A O 1
ATOM 4234 N N . ARG A 1 554 ? 7.779 -56.306 -41.259 1.00 39.84 554 ARG A N 1
ATOM 4235 C CA . ARG A 1 554 ? 7.585 -57.713 -40.856 1.00 39.84 554 ARG A CA 1
ATOM 4236 C C . ARG A 1 554 ? 7.923 -58.650 -42.018 1.00 39.84 554 ARG A C 1
ATOM 4238 O O . ARG A 1 554 ? 7.038 -58.991 -42.789 1.00 39.84 554 ARG A O 1
ATOM 4245 N N . SER A 1 555 ? 9.201 -59.011 -42.134 1.00 36.06 555 SER A N 1
ATOM 4246 C CA . SER A 1 555 ? 9.694 -60.239 -42.780 1.00 36.06 555 SER A CA 1
ATOM 4247 C C . SER A 1 555 ? 11.218 -60.286 -42.686 1.00 36.06 555 SER A C 1
ATOM 4249 O O . SER A 1 555 ? 11.892 -59.625 -43.467 1.00 36.06 555 SER A O 1
ATOM 4251 N N . LEU A 1 556 ? 11.730 -61.018 -41.692 1.00 34.28 556 LEU A N 1
ATOM 4252 C CA . LEU A 1 556 ? 12.985 -61.790 -41.692 1.00 34.28 556 LEU A CA 1
ATOM 4253 C C . LEU A 1 556 ? 13.219 -62.288 -40.259 1.00 34.28 556 LEU A C 1
ATOM 4255 O O . LEU A 1 556 ? 13.677 -61.551 -39.390 1.00 34.28 556 LEU A O 1
ATOM 4259 N N . SER A 1 557 ? 12.837 -63.536 -40.008 1.00 38.12 557 SER A N 1
ATOM 4260 C CA . SER A 1 557 ? 13.033 -64.239 -38.739 1.00 38.12 557 SER A CA 1
ATOM 4261 C C . SER A 1 557 ? 14.145 -65.271 -38.894 1.00 38.12 557 SER A C 1
ATOM 4263 O O . SER A 1 557 ? 14.053 -66.117 -39.783 1.00 38.12 557 SER A O 1
ATOM 4265 N N . GLY A 1 558 ? 15.152 -65.253 -38.020 1.00 34.19 558 GLY A N 1
ATOM 4266 C CA . GLY A 1 558 ? 16.214 -66.258 -38.029 1.00 34.19 558 GLY A CA 1
ATOM 4267 C C . GLY A 1 558 ? 17.074 -66.238 -36.765 1.00 34.19 558 GLY A C 1
ATOM 4268 O O . GLY A 1 558 ? 17.540 -65.181 -36.361 1.00 34.19 558 GLY A O 1
ATOM 4269 N N . LEU A 1 559 ? 17.304 -67.432 -36.206 1.00 36.09 559 LEU A N 1
ATOM 4270 C CA . LEU A 1 559 ? 18.346 -67.772 -35.221 1.00 36.09 559 LEU A CA 1
ATOM 4271 C C . LEU A 1 559 ? 18.229 -67.174 -33.795 1.00 36.09 559 LEU A C 1
ATOM 4273 O O . LEU A 1 559 ? 18.969 -66.288 -33.394 1.00 36.09 559 LEU A O 1
ATOM 4277 N N . SER A 1 560 ? 17.331 -67.783 -33.012 1.00 36.75 560 SER A N 1
ATOM 4278 C CA . SER A 1 560 ? 17.550 -68.292 -31.638 1.00 36.75 560 SER A CA 1
ATOM 4279 C C . SER A 1 560 ? 18.536 -67.588 -30.679 1.00 36.75 560 SER A C 1
ATOM 4281 O O . SER A 1 560 ? 19.737 -67.831 -30.772 1.00 36.75 560 SER A O 1
ATOM 4283 N N . ALA A 1 561 ? 18.007 -66.975 -29.603 1.00 36.34 561 ALA A N 1
ATOM 4284 C CA . ALA A 1 561 ? 18.487 -67.195 -28.221 1.00 36.34 561 ALA A CA 1
ATOM 4285 C C . ALA A 1 561 ? 17.522 -66.648 -27.134 1.00 36.34 561 ALA A C 1
ATOM 4287 O O . ALA A 1 561 ? 17.329 -65.442 -27.039 1.00 36.34 561 ALA A O 1
ATOM 4288 N N . THR A 1 562 ? 17.042 -67.537 -26.248 1.00 38.38 562 THR A N 1
ATOM 4289 C CA . THR A 1 562 ? 16.565 -67.289 -24.854 1.00 38.38 562 THR A CA 1
ATOM 4290 C C . THR A 1 562 ? 15.397 -66.317 -24.563 1.00 38.38 562 THR A C 1
ATOM 4292 O O . THR A 1 562 ? 15.140 -65.347 -25.263 1.00 38.38 562 THR A O 1
ATOM 4295 N N . ASN A 1 563 ? 14.664 -66.598 -23.475 1.00 45.81 563 ASN A N 1
ATOM 4296 C CA . ASN A 1 563 ? 13.446 -65.883 -23.071 1.00 45.81 563 ASN A CA 1
ATOM 4297 C C . ASN A 1 563 ? 13.714 -64.661 -22.177 1.00 45.81 563 ASN A C 1
ATOM 4299 O O . ASN A 1 563 ? 14.496 -64.736 -21.234 1.00 45.81 563 ASN A O 1
ATOM 4303 N N . GLY A 1 564 ? 12.918 -63.609 -22.371 1.00 41.88 564 GLY A N 1
ATOM 4304 C CA . GLY A 1 564 ? 12.680 -62.545 -21.393 1.00 41.88 564 GLY A CA 1
ATOM 4305 C C . GLY A 1 564 ? 11.419 -61.755 -21.774 1.00 41.88 564 GLY A C 1
ATOM 4306 O O . GLY A 1 564 ? 11.210 -61.512 -22.965 1.00 41.88 564 GLY A O 1
ATOM 4307 N N . PRO A 1 565 ? 10.540 -61.373 -20.827 1.00 46.53 565 PRO A N 1
ATOM 4308 C CA . PRO A 1 565 ? 9.370 -60.563 -21.148 1.00 46.53 565 PRO A CA 1
ATOM 4309 C C . PRO A 1 565 ? 9.821 -59.152 -21.546 1.00 46.53 565 PRO A C 1
ATOM 4311 O O . PRO A 1 565 ? 10.386 -58.421 -20.734 1.00 46.53 565 PRO A O 1
ATOM 4314 N N . ILE A 1 566 ? 9.575 -58.761 -22.800 1.00 44.72 566 ILE A N 1
ATOM 4315 C CA . ILE A 1 566 ? 9.910 -57.416 -23.283 1.00 44.72 566 ILE A CA 1
ATOM 4316 C C . ILE A 1 566 ? 9.000 -56.413 -22.571 1.00 44.72 566 ILE A C 1
ATOM 4318 O O . ILE A 1 566 ? 7.824 -56.269 -22.913 1.00 44.72 566 ILE A O 1
ATOM 4322 N N . SER A 1 567 ? 9.554 -55.731 -21.568 1.00 47.88 567 SER A N 1
ATOM 4323 C CA . SER A 1 567 ? 8.851 -54.677 -20.846 1.00 47.88 567 SER A CA 1
ATOM 4324 C C . SER A 1 567 ? 8.432 -53.567 -21.810 1.00 47.88 567 SER A C 1
ATOM 4326 O O . SER A 1 567 ? 9.210 -53.124 -22.660 1.00 47.88 567 SER A O 1
ATOM 4328 N N . ARG A 1 568 ? 7.188 -53.103 -21.673 1.00 49.78 568 ARG A N 1
ATOM 4329 C CA . ARG A 1 568 ? 6.718 -51.897 -22.360 1.00 49.78 568 ARG A CA 1
ATOM 4330 C C . ARG A 1 568 ? 7.565 -50.724 -21.844 1.00 49.78 568 ARG A C 1
ATOM 4332 O O . ARG A 1 568 ? 7.714 -50.630 -20.625 1.00 49.78 568 ARG A O 1
ATOM 4339 N N . PRO A 1 569 ? 8.103 -49.834 -22.703 1.00 46.97 569 PRO A N 1
ATOM 4340 C CA . PRO A 1 569 ? 8.816 -48.657 -22.214 1.00 46.97 569 PRO A CA 1
ATOM 4341 C C . PRO A 1 569 ? 7.896 -47.906 -21.240 1.00 46.97 569 PRO A C 1
ATOM 4343 O O . PRO A 1 569 ? 6.716 -47.720 -21.571 1.00 46.97 569 PRO A O 1
ATOM 4346 N N . PRO A 1 570 ? 8.376 -47.555 -20.033 1.00 55.41 570 PRO A N 1
ATOM 4347 C CA . PRO A 1 570 ? 7.525 -46.956 -19.020 1.00 55.41 570 PRO A CA 1
ATOM 4348 C C . PRO A 1 570 ? 6.939 -45.654 -19.559 1.00 55.41 570 PRO A C 1
ATOM 4350 O O . PRO A 1 570 ? 7.639 -44.859 -20.188 1.00 55.41 570 PRO A O 1
ATOM 4353 N N . THR A 1 571 ? 5.645 -45.438 -19.317 1.00 61.41 571 THR A N 1
ATOM 4354 C CA . THR A 1 571 ? 5.044 -44.115 -19.501 1.00 61.41 571 THR A CA 1
ATOM 4355 C C . THR A 1 571 ? 5.893 -43.118 -18.709 1.00 61.41 571 THR A C 1
ATOM 4357 O O . THR A 1 571 ? 6.165 -43.409 -17.540 1.00 61.41 571 THR A O 1
ATOM 4360 N N . PRO A 1 572 ? 6.331 -41.987 -19.296 1.00 67.44 572 PRO A N 1
ATOM 4361 C CA . PRO A 1 572 ? 7.082 -40.992 -18.541 1.00 67.44 572 PRO A CA 1
ATOM 4362 C C . PRO A 1 572 ? 6.279 -40.573 -17.298 1.00 67.44 572 PRO A C 1
ATOM 4364 O O . PRO A 1 572 ? 5.042 -40.556 -17.364 1.00 67.44 572 PRO A O 1
ATOM 4367 N N . PRO A 1 573 ? 6.950 -40.278 -16.169 1.00 75.75 573 PRO A N 1
ATOM 4368 C CA . PRO A 1 573 ? 6.268 -39.821 -14.965 1.00 75.75 573 PRO A CA 1
ATOM 4369 C C . PRO A 1 573 ? 5.437 -38.566 -15.261 1.00 75.75 573 PRO A C 1
ATOM 4371 O O . PRO A 1 573 ? 5.690 -37.841 -16.229 1.00 75.75 573 PRO A O 1
ATOM 4374 N N . ALA A 1 574 ? 4.418 -38.320 -14.437 1.00 79.56 574 ALA A N 1
ATOM 4375 C CA . ALA A 1 574 ? 3.716 -37.045 -14.492 1.00 79.56 574 ALA A CA 1
ATOM 4376 C C . ALA A 1 574 ? 4.716 -35.910 -14.197 1.00 79.56 574 ALA A C 1
ATOM 4378 O O . ALA A 1 574 ? 5.631 -36.119 -13.399 1.00 79.56 574 ALA A O 1
ATOM 4379 N N . PRO A 1 575 ? 4.578 -34.737 -14.841 1.00 88.56 575 PRO A N 1
ATOM 4380 C CA . PRO A 1 575 ? 5.435 -33.603 -14.533 1.00 88.56 575 PRO A CA 1
ATOM 4381 C C . PRO A 1 575 ? 5.225 -33.172 -13.081 1.00 88.56 575 PRO A C 1
ATOM 4383 O O . PRO A 1 575 ? 4.090 -33.123 -12.604 1.00 88.56 575 PRO A O 1
ATOM 4386 N N . GLU A 1 576 ? 6.322 -32.827 -12.417 1.00 91.62 576 GLU A N 1
ATOM 4387 C CA . GLU A 1 576 ? 6.306 -32.143 -11.128 1.00 91.62 576 GLU A CA 1
ATOM 4388 C C . GLU A 1 576 ? 5.578 -30.794 -11.243 1.00 91.62 576 GLU A C 1
ATOM 4390 O O . GLU A 1 576 ? 5.542 -30.170 -12.310 1.00 91.62 576 GLU A O 1
ATOM 4395 N N . VAL A 1 577 ? 4.961 -30.362 -10.142 1.00 93.75 577 VAL A N 1
ATOM 4396 C CA . VAL A 1 577 ? 4.143 -29.146 -10.081 1.00 93.75 577 VAL A CA 1
ATOM 4397 C C . VAL A 1 577 ? 4.779 -28.160 -9.093 1.00 93.75 577 VAL A C 1
ATOM 4399 O O . VAL A 1 577 ? 4.592 -28.324 -7.886 1.00 93.75 577 VAL A O 1
ATOM 4402 N N . PRO A 1 578 ? 5.505 -27.133 -9.577 1.00 95.12 578 PRO A N 1
ATOM 4403 C CA . PRO A 1 578 ? 6.019 -26.057 -8.734 1.00 95.12 578 PRO A CA 1
ATOM 4404 C C . PRO A 1 578 ? 4.895 -25.319 -8.005 1.00 95.12 578 PRO A C 1
ATOM 4406 O O . PRO A 1 578 ? 3.790 -25.177 -8.540 1.00 95.12 578 PRO A O 1
ATOM 4409 N N . TRP A 1 579 ? 5.182 -24.797 -6.810 1.00 95.38 579 TRP A N 1
ATOM 4410 C CA . TRP A 1 579 ? 4.180 -24.114 -5.983 1.00 95.38 579 TRP A CA 1
ATOM 4411 C C . TRP A 1 579 ? 3.556 -22.899 -6.686 1.00 95.38 579 TRP A C 1
ATOM 4413 O O . TRP A 1 579 ? 2.357 -22.659 -6.547 1.00 95.38 579 TRP A O 1
ATOM 4423 N N . THR A 1 580 ? 4.336 -22.187 -7.503 1.00 96.12 580 THR A N 1
ATOM 4424 C CA . THR A 1 580 ? 3.882 -21.036 -8.295 1.00 96.12 580 THR A CA 1
ATOM 4425 C C . THR A 1 580 ? 2.834 -21.436 -9.336 1.00 96.12 580 THR A C 1
ATOM 4427 O O . THR A 1 580 ? 1.780 -20.809 -9.446 1.00 96.12 580 THR A O 1
ATOM 4430 N N . VAL A 1 581 ? 3.071 -22.545 -10.046 1.00 95.81 581 VAL A N 1
ATOM 4431 C CA . VAL A 1 581 ? 2.123 -23.132 -11.006 1.00 95.81 581 VAL A CA 1
ATOM 4432 C C . VAL A 1 581 ? 0.880 -23.646 -10.281 1.00 95.81 581 VAL A C 1
ATOM 4434 O O . VAL A 1 581 ? -0.234 -23.378 -10.723 1.00 95.81 581 VAL A O 1
ATOM 4437 N N . ALA A 1 582 ? 1.045 -24.336 -9.149 1.00 96.44 582 ALA A N 1
ATOM 4438 C CA . ALA A 1 582 ? -0.074 -24.817 -8.344 1.00 96.44 582 ALA A CA 1
ATOM 4439 C C . ALA A 1 582 ? -0.987 -23.666 -7.875 1.00 96.44 582 ALA A C 1
ATOM 4441 O O . ALA A 1 582 ? -2.201 -23.739 -8.064 1.00 96.44 582 ALA A O 1
ATOM 4442 N N . ALA A 1 583 ? -0.414 -22.585 -7.333 1.00 97.25 583 ALA A N 1
ATOM 4443 C CA . ALA A 1 583 ? -1.167 -21.420 -6.871 1.00 97.25 583 ALA A CA 1
ATOM 4444 C C . ALA A 1 583 ? -1.868 -20.688 -8.030 1.00 97.25 583 ALA A C 1
ATOM 4446 O O . ALA A 1 583 ? -3.037 -20.316 -7.906 1.00 97.25 583 ALA A O 1
ATOM 4447 N N . HIS A 1 584 ? -1.195 -20.536 -9.176 1.00 96.56 584 HIS A N 1
ATOM 4448 C CA . HIS A 1 584 ? -1.763 -19.886 -10.357 1.00 96.56 584 HIS A CA 1
ATOM 4449 C C . HIS A 1 584 ? -2.887 -20.713 -11.013 1.00 96.56 584 HIS A C 1
ATOM 4451 O O . HIS A 1 584 ? -3.884 -20.141 -11.448 1.00 96.56 584 HIS A O 1
ATOM 4457 N N . GLU A 1 585 ? -2.798 -22.046 -11.081 1.00 96.62 585 GLU A N 1
ATOM 4458 C CA . GLU A 1 585 ? -3.921 -22.851 -11.593 1.00 96.62 585 GLU A CA 1
ATOM 4459 C C . GLU A 1 585 ? -5.083 -22.952 -10.594 1.00 96.62 585 GLU A C 1
ATOM 4461 O O . GLU A 1 585 ? -6.240 -22.933 -11.015 1.00 96.62 585 GLU A O 1
ATOM 4466 N N . LEU A 1 586 ? -4.813 -23.008 -9.283 1.00 97.19 586 LEU A N 1
ATOM 4467 C CA . LEU A 1 586 ? -5.867 -22.983 -8.266 1.00 97.19 586 LEU A CA 1
ATOM 4468 C C . LEU A 1 586 ? -6.626 -21.646 -8.285 1.00 97.19 586 LEU A C 1
ATOM 4470 O O . LEU A 1 586 ? -7.856 -21.654 -8.286 1.00 97.19 586 LEU A O 1
ATOM 4474 N N . SER A 1 587 ? -5.942 -20.500 -8.378 1.00 97.38 587 SER A N 1
ATOM 4475 C CA . SER A 1 587 ? -6.614 -19.191 -8.407 1.00 97.38 587 SER A CA 1
ATOM 4476 C C . SER A 1 587 ? -7.546 -19.032 -9.618 1.00 97.38 587 SER A C 1
ATOM 4478 O O . SER A 1 587 ? -8.659 -18.524 -9.466 1.00 97.38 587 SER A O 1
ATOM 4480 N N . LYS A 1 588 ? -7.182 -19.574 -10.792 1.00 96.31 588 LYS A N 1
ATOM 4481 C CA . LYS A 1 588 ? -8.062 -19.637 -11.980 1.00 96.31 588 LYS A CA 1
ATOM 4482 C C . LYS A 1 588 ? -9.349 -20.437 -11.755 1.00 96.31 588 LYS A C 1
ATOM 4484 O O . LYS A 1 588 ? -10.352 -20.118 -12.382 1.00 96.31 588 LYS A O 1
ATOM 4489 N N . LEU A 1 589 ? -9.339 -21.457 -10.891 1.00 96.31 589 LEU A N 1
ATOM 4490 C CA . LEU A 1 589 ? -10.544 -22.222 -10.528 1.00 96.31 589 LEU A CA 1
ATOM 4491 C C . LEU A 1 589 ? -11.428 -21.470 -9.518 1.00 96.31 589 LEU A C 1
ATOM 4493 O O . LEU A 1 589 ? -12.640 -21.684 -9.468 1.00 96.31 589 LEU A O 1
ATOM 4497 N N . LEU A 1 590 ? -10.836 -20.580 -8.715 1.00 96.50 590 LEU A N 1
ATOM 4498 C CA . LEU A 1 590 ? -11.567 -19.728 -7.775 1.00 96.50 590 LEU A CA 1
ATOM 4499 C C . LEU A 1 590 ? -12.226 -18.526 -8.475 1.00 96.50 590 LEU A C 1
ATOM 4501 O O . LEU A 1 590 ? -13.316 -18.114 -8.072 1.00 96.50 590 LEU A O 1
ATOM 4505 N N . ILE A 1 591 ? -11.617 -17.991 -9.536 1.00 96.56 591 ILE A N 1
ATOM 4506 C CA . ILE A 1 591 ? -12.149 -16.880 -10.343 1.00 96.56 591 ILE A CA 1
ATOM 4507 C C . ILE A 1 591 ? -13.248 -17.395 -11.307 1.00 96.56 591 ILE A C 1
ATOM 4509 O O . ILE A 1 591 ? -13.035 -18.381 -12.012 1.00 96.56 591 ILE A O 1
ATOM 4513 N N . PRO A 1 592 ? -14.436 -16.763 -11.381 1.00 94.50 592 PRO A N 1
ATOM 4514 C CA . PRO A 1 592 ? -15.507 -17.187 -12.284 1.00 94.50 592 PRO A CA 1
ATOM 4515 C C . PRO A 1 592 ? -15.200 -16.809 -13.743 1.00 94.50 592 PRO A C 1
ATOM 4517 O O . PRO A 1 592 ? -14.752 -15.700 -14.032 1.00 94.50 592 PRO A O 1
ATOM 4520 N N . SER A 1 593 ? -15.479 -17.725 -14.674 1.00 91.50 593 SER A N 1
ATOM 4521 C CA . SER A 1 593 ? -15.200 -17.575 -16.115 1.00 91.50 593 SER A CA 1
ATOM 4522 C C . SER A 1 593 ? -16.442 -17.297 -16.978 1.00 91.50 593 SER A C 1
ATOM 4524 O O . SER A 1 593 ? -16.330 -17.107 -18.188 1.00 91.50 593 SER A O 1
ATOM 4526 N N . ASP A 1 594 ? -17.628 -17.250 -16.368 1.00 91.06 594 ASP A N 1
ATOM 4527 C CA . ASP A 1 594 ? -18.927 -17.022 -17.011 1.00 91.06 594 ASP A CA 1
ATOM 4528 C C . ASP A 1 594 ? -19.416 -15.560 -16.930 1.00 91.06 594 ASP A C 1
ATOM 4530 O O . ASP A 1 594 ? -20.438 -15.216 -17.528 1.00 91.06 594 ASP A O 1
ATOM 4534 N N . ARG A 1 595 ? -18.675 -14.686 -16.233 1.00 91.69 595 ARG A N 1
ATOM 4535 C CA . ARG A 1 595 ? -18.985 -13.259 -16.040 1.00 91.69 595 ARG A CA 1
ATOM 4536 C C . ARG A 1 595 ? -17.786 -12.348 -16.319 1.00 91.69 595 ARG A C 1
ATOM 4538 O O . ARG A 1 595 ? -16.641 -12.788 -16.309 1.00 91.69 595 ARG A O 1
ATOM 4545 N N . GLN A 1 596 ? -18.045 -11.049 -16.494 1.00 91.25 596 GLN A N 1
ATOM 4546 C CA . GLN A 1 596 ? -16.989 -10.031 -16.448 1.00 91.25 596 GLN A CA 1
ATOM 4547 C C . GLN A 1 596 ? -16.365 -10.002 -15.041 1.00 91.25 596 GLN A C 1
ATOM 4549 O O . GLN A 1 596 ? -17.092 -9.929 -14.045 1.00 91.25 596 GLN A O 1
ATOM 4554 N N . THR A 1 597 ? -15.031 -10.052 -14.982 1.00 95.12 597 THR A N 1
ATOM 4555 C CA . THR A 1 597 ? -14.227 -9.957 -13.747 1.00 95.12 597 THR A CA 1
ATOM 4556 C C . THR A 1 597 ? -13.183 -8.834 -13.790 1.00 95.12 597 THR A C 1
ATOM 4558 O O . THR A 1 597 ? -12.442 -8.654 -12.828 1.00 95.12 597 THR A O 1
ATOM 4561 N N . ASP A 1 598 ? -13.151 -8.067 -14.881 1.00 94.75 598 ASP A N 1
ATOM 4562 C CA . ASP A 1 598 ? -12.164 -7.028 -15.189 1.00 94.75 598 ASP A CA 1
ATOM 4563 C C . ASP A 1 598 ? -12.818 -5.646 -15.296 1.00 94.75 598 ASP A C 1
ATO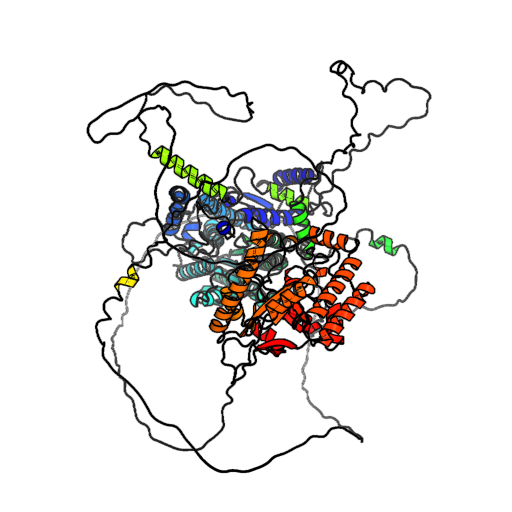M 4565 O O . ASP A 1 598 ? -14.012 -5.514 -15.600 1.00 94.75 598 ASP A O 1
ATOM 4569 N N . SER A 1 599 ? -12.017 -4.610 -15.077 1.00 94.12 599 SER A N 1
ATOM 4570 C CA . SER A 1 599 ? -12.371 -3.202 -15.220 1.00 94.12 599 SER A CA 1
ATOM 4571 C C . SER A 1 599 ? -12.848 -2.859 -16.634 1.00 94.12 599 SER A C 1
ATOM 4573 O O . SER A 1 599 ? -12.396 -3.424 -17.629 1.00 94.12 599 SER A O 1
ATOM 4575 N N . CYS A 1 600 ? -13.762 -1.893 -16.745 1.00 91.06 600 CYS A N 1
ATOM 4576 C CA . CYS A 1 600 ? -14.206 -1.387 -18.043 1.00 91.06 600 CYS A CA 1
ATOM 4577 C C . CYS A 1 600 ? -13.066 -0.621 -18.731 1.00 91.06 600 CYS A C 1
ATOM 4579 O O . CYS A 1 600 ? -12.546 0.341 -18.161 1.00 91.06 600 CYS A O 1
ATOM 4581 N N . THR A 1 601 ? -12.722 -0.973 -19.972 1.00 91.50 601 THR A N 1
ATOM 4582 C CA . THR A 1 601 ? -11.757 -0.182 -20.753 1.00 91.50 601 THR A CA 1
ATOM 4583 C C . THR A 1 601 ? -12.359 1.167 -21.166 1.00 91.50 601 THR A C 1
ATOM 4585 O O . THR A 1 601 ? -13.582 1.351 -21.190 1.00 91.50 601 THR A O 1
ATOM 4588 N N . ALA A 1 602 ? -11.519 2.136 -21.549 1.00 87.31 602 ALA A N 1
ATOM 4589 C CA . ALA A 1 602 ? -12.015 3.398 -22.109 1.00 87.31 602 ALA A CA 1
ATOM 4590 C C . ALA A 1 602 ? -12.825 3.153 -23.397 1.00 87.31 602 ALA A C 1
ATOM 4592 O O . ALA A 1 602 ? -13.774 3.875 -23.705 1.00 87.31 602 ALA A O 1
ATOM 4593 N N . GLU A 1 603 ? -12.470 2.109 -24.137 1.00 86.94 603 GLU A N 1
ATOM 4594 C CA . GLU A 1 603 ? -13.130 1.635 -25.340 1.00 86.94 603 GLU A CA 1
ATOM 4595 C C . GLU A 1 603 ? -14.532 1.082 -25.023 1.00 86.94 603 GLU A C 1
ATOM 4597 O O . GLU A 1 603 ? -15.489 1.488 -25.684 1.00 86.94 603 GLU A O 1
ATOM 4602 N N . ASP A 1 604 ? -14.692 0.272 -23.969 1.00 87.88 604 ASP A N 1
ATOM 4603 C CA . ASP A 1 604 ? -15.998 -0.226 -23.501 1.00 87.88 604 ASP A CA 1
ATOM 4604 C C . ASP A 1 604 ? -16.924 0.918 -23.076 1.00 87.88 604 ASP A C 1
ATOM 4606 O O . ASP A 1 604 ? -18.075 0.996 -23.512 1.00 87.88 604 ASP A O 1
ATOM 4610 N N . LEU A 1 605 ? -16.414 1.855 -22.272 1.00 87.38 605 LEU A N 1
ATOM 4611 C CA . LEU A 1 605 ? -17.186 2.994 -21.762 1.00 87.38 605 LEU A CA 1
ATOM 4612 C C . LEU A 1 605 ? -17.640 3.943 -22.882 1.00 87.38 605 LEU A C 1
ATOM 4614 O O . LEU A 1 605 ? -18.698 4.570 -22.781 1.00 87.38 605 LEU A O 1
ATOM 4618 N N . ASN A 1 606 ? -16.874 4.042 -23.973 1.00 81.12 606 ASN A N 1
ATOM 4619 C CA . ASN A 1 606 ? -17.257 4.797 -25.169 1.00 81.12 606 ASN A CA 1
ATOM 4620 C C . ASN A 1 606 ? -18.163 3.993 -26.122 1.00 81.12 606 ASN A C 1
ATOM 4622 O O . ASN A 1 606 ? -19.048 4.575 -26.763 1.00 81.12 606 ASN A O 1
ATOM 4626 N N . ALA A 1 607 ? -18.001 2.670 -26.197 1.00 79.50 607 ALA A N 1
ATOM 4627 C CA . ALA A 1 607 ? -18.911 1.786 -26.917 1.00 79.50 607 ALA A CA 1
ATOM 4628 C C . ALA A 1 607 ? -20.309 1.802 -26.281 1.00 79.50 607 ALA A C 1
ATOM 4630 O O . ALA A 1 607 ? -21.298 1.956 -26.999 1.00 79.50 607 ALA A O 1
ATOM 4631 N N . GLU A 1 608 ? -20.401 1.754 -24.949 1.00 74.75 608 GLU A N 1
ATOM 4632 C CA . GLU A 1 608 ? -21.671 1.812 -24.222 1.00 74.75 608 GLU A CA 1
ATOM 4633 C C . GLU A 1 608 ? -22.345 3.185 -24.347 1.00 74.75 608 GLU A C 1
ATOM 4635 O O . GLU A 1 608 ? -23.525 3.276 -24.687 1.00 74.75 608 GLU A O 1
ATOM 4640 N N . ALA A 1 609 ? -21.571 4.274 -24.244 1.00 71.81 609 ALA A N 1
ATOM 4641 C CA . ALA A 1 609 ? -22.047 5.625 -24.567 1.00 71.81 609 ALA A CA 1
ATOM 4642 C C . ALA A 1 609 ? -22.673 5.720 -25.974 1.00 71.81 609 ALA A C 1
ATOM 4644 O O . ALA A 1 609 ? -23.575 6.526 -26.224 1.00 71.81 609 ALA A O 1
ATOM 4645 N N . THR A 1 610 ? -22.169 4.911 -26.910 1.00 70.31 610 THR A N 1
ATOM 4646 C CA . THR A 1 610 ? -22.609 4.870 -28.307 1.00 70.31 610 THR A CA 1
ATOM 4647 C C . THR A 1 610 ? -23.814 3.944 -28.507 1.00 70.31 610 THR A C 1
ATOM 4649 O O . THR A 1 610 ? -24.706 4.304 -29.282 1.00 70.31 610 THR A O 1
ATOM 4652 N N . ARG A 1 611 ? -23.895 2.812 -27.788 1.00 73.50 611 ARG A N 1
ATOM 4653 C CA . ARG A 1 611 ? -25.084 1.939 -27.719 1.00 73.50 611 ARG A CA 1
ATOM 4654 C C . ARG A 1 611 ? -26.279 2.706 -27.156 1.00 73.50 611 ARG A C 1
ATOM 4656 O O . ARG A 1 611 ? -27.217 2.975 -27.903 1.00 73.50 611 ARG A O 1
ATOM 4663 N N . ALA A 1 612 ? -26.169 3.228 -25.934 1.00 67.31 612 ALA A N 1
ATOM 4664 C CA . ALA A 1 612 ? -27.213 4.027 -25.291 1.00 67.31 612 ALA A CA 1
ATOM 4665 C C . ALA A 1 612 ? -27.705 5.205 -26.161 1.00 67.31 612 ALA A C 1
ATOM 4667 O O . ALA A 1 612 ? -28.905 5.488 -26.239 1.00 67.31 612 ALA A O 1
ATOM 4668 N N . ARG A 1 613 ? -26.797 5.877 -26.888 1.00 65.94 613 ARG A N 1
ATOM 4669 C CA . ARG A 1 613 ? -27.160 6.945 -27.835 1.00 65.94 613 ARG A CA 1
ATOM 4670 C C . ARG A 1 613 ? -27.917 6.429 -29.066 1.00 65.94 613 ARG A C 1
ATOM 4672 O O . ARG A 1 613 ? -28.836 7.113 -29.520 1.00 65.94 613 ARG A O 1
ATOM 4679 N N . ARG A 1 614 ? -27.545 5.268 -29.616 1.00 68.94 614 ARG A N 1
ATOM 4680 C CA . ARG A 1 614 ? -28.248 4.625 -30.740 1.00 68.94 614 ARG A CA 1
ATOM 4681 C C . ARG A 1 614 ? -29.643 4.173 -30.323 1.00 68.94 614 ARG A C 1
ATOM 4683 O O . ARG A 1 614 ? -30.600 4.446 -31.044 1.00 68.94 614 ARG A O 1
ATOM 4690 N N . ASP A 1 615 ? -29.771 3.563 -29.155 1.00 69.56 615 ASP A N 1
ATOM 4691 C CA . ASP A 1 615 ? -31.046 3.027 -28.679 1.00 69.56 615 ASP A CA 1
ATOM 4692 C C . ASP A 1 615 ? -32.013 4.163 -28.321 1.00 69.56 615 ASP A C 1
ATOM 4694 O O . ASP A 1 615 ? -33.180 4.130 -28.708 1.00 69.56 615 ASP A O 1
ATOM 4698 N N . ARG A 1 616 ? -31.503 5.270 -27.760 1.00 64.19 616 ARG A N 1
ATOM 4699 C CA . ARG A 1 616 ? -32.241 6.541 -27.656 1.00 64.19 616 ARG A CA 1
ATOM 4700 C C . ARG A 1 616 ? -32.691 7.087 -29.018 1.00 64.19 616 ARG A C 1
ATOM 4702 O O . ARG A 1 616 ? -33.780 7.646 -29.107 1.00 64.19 616 ARG A O 1
ATOM 4709 N N . GLN A 1 617 ? -31.882 6.963 -30.071 1.00 62.56 617 GLN A N 1
ATOM 4710 C CA . GLN A 1 617 ? -32.271 7.400 -31.419 1.00 62.56 617 GLN A CA 1
ATOM 4711 C C . GLN A 1 617 ? -33.336 6.481 -32.046 1.00 62.56 617 GLN A C 1
ATOM 4713 O O . GLN A 1 617 ? -34.157 6.968 -32.819 1.00 62.56 617 GLN A O 1
ATOM 4718 N N . SER A 1 618 ? -33.363 5.199 -31.672 1.00 67.25 618 SER A N 1
ATOM 4719 C CA . SER A 1 618 ? -34.423 4.245 -32.030 1.00 67.25 618 SER A CA 1
ATOM 4720 C C . SER A 1 618 ? -35.738 4.561 -31.298 1.00 67.25 618 SER A C 1
ATOM 4722 O O . SER A 1 618 ? -36.777 4.730 -31.928 1.00 67.25 618 SER A O 1
ATOM 4724 N N . LEU A 1 619 ? -35.679 4.768 -29.976 1.00 63.16 619 LEU A N 1
ATOM 4725 C CA . LEU A 1 619 ? -36.831 5.098 -29.120 1.00 63.16 619 LEU A CA 1
ATOM 4726 C C . LEU A 1 619 ? -37.485 6.458 -29.430 1.00 63.16 619 LEU A C 1
ATOM 4728 O O . LEU A 1 619 ? -38.625 6.692 -29.036 1.00 63.16 619 LEU A O 1
ATOM 4732 N N . LEU A 1 620 ? -36.779 7.360 -30.119 1.00 56.66 620 LEU A N 1
ATOM 4733 C CA . LEU A 1 620 ? -37.294 8.669 -30.541 1.00 56.66 620 LEU A CA 1
ATOM 4734 C C . LEU A 1 620 ? -37.859 8.681 -31.975 1.00 56.66 620 LEU A C 1
ATOM 4736 O O . LEU A 1 620 ? -38.274 9.741 -32.446 1.00 56.66 620 LEU A O 1
ATOM 4740 N N . GLN A 1 621 ? -37.907 7.539 -32.672 1.00 48.34 621 GLN A N 1
ATOM 4741 C CA . GLN A 1 621 ? -38.646 7.410 -33.930 1.00 48.34 621 GLN A CA 1
ATOM 4742 C C . GLN A 1 621 ? -40.065 6.875 -33.667 1.00 48.34 621 GLN A C 1
ATOM 4744 O O . GLN A 1 621 ? -40.206 5.777 -33.128 1.00 48.34 621 GLN A O 1
ATOM 4749 N N . PRO A 1 622 ? -41.135 7.600 -34.055 1.00 41.53 622 PRO A N 1
ATOM 4750 C CA . PRO A 1 622 ? -42.497 7.098 -33.913 1.00 41.53 622 PRO A CA 1
ATOM 4751 C C . PRO A 1 622 ? -42.738 5.948 -34.898 1.00 41.53 622 PRO A C 1
ATOM 4753 O O . PRO A 1 622 ? -42.733 6.139 -36.116 1.00 41.53 622 PRO A O 1
ATOM 4756 N N . THR A 1 623 ? -42.959 4.746 -34.374 1.00 41.75 623 THR A N 1
ATOM 4757 C CA . THR A 1 623 ? -43.269 3.560 -35.174 1.00 41.75 623 THR A CA 1
ATOM 4758 C C . THR A 1 623 ? -44.702 3.619 -35.701 1.00 41.75 623 THR A C 1
ATOM 4760 O O . THR A 1 623 ? -45.672 3.646 -34.946 1.00 41.75 623 THR A O 1
ATOM 4763 N N . VAL A 1 624 ? -44.850 3.613 -37.028 1.00 36.59 624 VAL A N 1
ATOM 4764 C CA . VAL A 1 624 ? -46.153 3.415 -37.679 1.00 36.59 624 VAL A CA 1
ATOM 4765 C C . VAL A 1 624 ? -46.547 1.939 -37.524 1.00 36.59 624 VAL A C 1
ATOM 4767 O O . VAL A 1 624 ? -45.751 1.075 -37.900 1.00 36.59 624 VAL A O 1
ATOM 4770 N N . PRO A 1 625 ? -47.739 1.611 -36.992 1.00 44.59 625 PRO A N 1
ATOM 4771 C CA . PRO A 1 625 ? -48.158 0.225 -36.832 1.00 44.59 625 PRO A CA 1
ATOM 4772 C C . PRO A 1 625 ? -48.501 -0.414 -38.186 1.00 44.59 625 PRO A C 1
ATOM 4774 O O . PRO A 1 625 ? -49.287 0.125 -38.965 1.00 44.59 625 PRO A O 1
ATOM 4777 N N . ALA A 1 626 ? -47.943 -1.598 -38.433 1.00 31.33 626 ALA A N 1
ATOM 4778 C CA . ALA A 1 626 ? -48.267 -2.484 -39.552 1.00 31.33 626 ALA A CA 1
ATOM 4779 C C . ALA A 1 626 ? -48.657 -3.877 -38.998 1.00 31.33 626 ALA A C 1
ATOM 4781 O O . ALA A 1 626 ? -48.293 -4.194 -37.863 1.00 31.33 626 ALA A O 1
ATOM 4782 N N . PRO A 1 627 ? -49.476 -4.669 -39.717 1.00 36.03 627 PRO A N 1
ATOM 4783 C CA . PRO A 1 627 ? -50.424 -5.581 -39.072 1.00 36.03 627 PRO A CA 1
ATOM 4784 C C . PRO A 1 627 ? -49.835 -6.902 -38.555 1.00 36.03 627 PRO A C 1
ATOM 4786 O O . PRO A 1 627 ? -48.776 -7.361 -38.973 1.00 36.03 627 PRO A O 1
ATOM 4789 N N . ALA A 1 628 ? -50.577 -7.524 -37.636 1.00 37.38 628 ALA A N 1
ATOM 4790 C CA . ALA A 1 628 ? -50.179 -8.731 -36.924 1.00 37.38 628 ALA A CA 1
ATOM 4791 C C . ALA A 1 628 ? -50.263 -10.014 -37.771 1.00 37.38 628 ALA A C 1
ATOM 4793 O O . ALA A 1 628 ? -51.260 -10.261 -38.449 1.00 37.38 628 ALA A O 1
ATOM 4794 N N . THR A 1 629 ? -49.273 -10.897 -37.604 1.00 31.05 629 THR A N 1
ATOM 4795 C CA . THR A 1 629 ? -49.330 -12.305 -38.029 1.00 31.05 629 THR A CA 1
ATOM 4796 C C . THR A 1 629 ? -48.754 -13.221 -36.947 1.00 31.05 629 THR A C 1
ATOM 4798 O O . THR A 1 629 ? -47.560 -13.166 -36.672 1.00 31.05 629 THR A O 1
ATOM 4801 N N . THR A 1 630 ? -49.629 -14.047 -36.361 1.00 31.34 630 THR A N 1
ATOM 4802 C CA . THR A 1 630 ? -49.396 -15.385 -35.761 1.00 31.34 630 THR A CA 1
ATOM 4803 C C . THR A 1 630 ? -48.042 -15.704 -35.104 1.00 31.34 630 THR A C 1
ATOM 4805 O O . THR A 1 630 ? -47.014 -15.813 -35.767 1.00 31.34 630 THR A O 1
ATOM 4808 N N . ALA A 1 631 ? -48.083 -16.026 -33.808 1.00 31.44 631 ALA A N 1
ATOM 4809 C CA . ALA A 1 631 ? -46.940 -16.529 -33.049 1.00 31.44 631 ALA A CA 1
ATOM 4810 C C . ALA A 1 631 ? -46.564 -17.990 -33.373 1.00 31.44 631 ALA A C 1
ATOM 4812 O O . ALA A 1 631 ? -47.414 -18.800 -33.738 1.00 31.44 631 ALA A O 1
ATOM 4813 N N . ASN A 1 632 ? -45.302 -18.337 -33.107 1.00 28.89 632 ASN A N 1
ATOM 4814 C CA . ASN A 1 632 ? -44.893 -19.643 -32.583 1.00 28.89 632 ASN A CA 1
ATOM 4815 C C . ASN A 1 632 ? -43.549 -19.492 -31.847 1.00 28.89 632 ASN A C 1
ATOM 4817 O O . ASN A 1 632 ? -42.782 -18.581 -32.156 1.00 28.89 632 ASN A O 1
ATOM 4821 N N . ALA A 1 633 ? -43.274 -20.347 -30.858 1.00 31.97 633 ALA A N 1
ATOM 4822 C CA . ALA A 1 633 ? -42.125 -20.200 -29.961 1.00 31.97 633 ALA A CA 1
ATOM 4823 C C . ALA A 1 633 ? -41.333 -21.506 -29.796 1.00 31.97 633 ALA A C 1
ATOM 4825 O O . ALA A 1 633 ? -41.915 -22.554 -29.523 1.00 31.97 633 ALA A O 1
ATOM 4826 N N . SER A 1 634 ? -40.001 -21.430 -29.888 1.00 28.48 634 SER A N 1
ATOM 4827 C CA . SER A 1 634 ? -39.096 -22.529 -29.524 1.00 28.48 634 SER A CA 1
ATOM 4828 C C . SER A 1 634 ? -37.691 -22.038 -29.146 1.00 28.48 634 SER A C 1
ATOM 4830 O O . SER A 1 634 ? -37.089 -21.210 -29.825 1.00 28.48 634 SER A O 1
ATOM 4832 N N . SER A 1 635 ? -37.180 -22.595 -28.054 1.00 29.25 635 SER A N 1
ATOM 4833 C CA . SER A 1 635 ? -35.874 -22.403 -27.405 1.00 29.25 635 SER A CA 1
ATOM 4834 C C . SER A 1 635 ? -34.607 -22.619 -28.260 1.00 29.25 635 SER A C 1
ATOM 4836 O O . SER A 1 635 ? -34.617 -23.539 -29.065 1.00 29.25 635 SER A O 1
ATOM 4838 N N . ARG A 1 636 ? -33.516 -21.886 -27.915 1.00 24.77 636 ARG A N 1
ATOM 4839 C CA . ARG A 1 636 ? -32.063 -22.268 -27.788 1.00 24.77 636 ARG A CA 1
ATOM 4840 C C . ARG A 1 636 ? -31.387 -23.214 -28.837 1.00 24.77 636 ARG A C 1
ATOM 4842 O O . ARG A 1 636 ? -32.016 -24.143 -29.313 1.00 24.77 636 ARG A O 1
ATOM 4849 N N . PRO A 1 637 ? -30.034 -23.235 -28.957 1.00 40.88 637 PRO A N 1
ATOM 4850 C CA . PRO A 1 637 ? -29.032 -22.152 -28.976 1.00 40.88 637 PRO A CA 1
ATOM 4851 C C . PRO A 1 637 ? -27.921 -22.410 -30.059 1.00 40.88 637 PRO A C 1
ATOM 4853 O O . PRO A 1 637 ? -28.089 -23.231 -30.951 1.00 40.88 637 PRO A O 1
ATOM 4856 N N . SER A 1 638 ? -26.726 -21.819 -29.883 1.00 26.06 638 SER A N 1
ATOM 4857 C CA . SER A 1 638 ? -25.402 -22.308 -30.360 1.00 26.06 638 SER A CA 1
ATOM 4858 C C . SER A 1 638 ? -24.871 -21.984 -31.787 1.00 26.06 638 SER A C 1
ATOM 4860 O O . SER A 1 638 ? -25.332 -22.509 -32.791 1.00 26.06 638 SER A O 1
ATOM 4862 N N . SER A 1 639 ? -23.728 -21.277 -31.775 1.00 27.81 639 SER A N 1
ATOM 4863 C CA . SER A 1 639 ? -22.440 -21.553 -32.460 1.00 27.81 639 SER A CA 1
ATOM 4864 C C . SER A 1 639 ? -22.224 -21.464 -33.994 1.00 27.81 639 SER A C 1
ATOM 4866 O O . SER A 1 639 ? -23.011 -21.921 -34.810 1.00 27.81 639 SER A O 1
ATOM 4868 N N . ARG A 1 640 ? -20.996 -21.001 -34.305 1.00 29.69 640 ARG A N 1
ATOM 4869 C CA . ARG A 1 640 ? -20.141 -21.207 -35.499 1.00 29.69 640 ARG A CA 1
ATOM 4870 C C . ARG A 1 640 ? -20.511 -20.610 -36.876 1.00 29.69 640 ARG A C 1
ATOM 4872 O O . ARG A 1 640 ? -21.345 -21.110 -37.609 1.00 29.69 640 ARG A O 1
ATOM 4879 N N . MET A 1 641 ? -19.616 -19.697 -37.284 1.00 31.44 641 MET A N 1
ATOM 4880 C CA . MET A 1 641 ? -18.903 -19.649 -38.578 1.00 31.44 641 MET A CA 1
ATOM 4881 C C . MET A 1 641 ? -19.683 -19.506 -39.899 1.00 31.44 641 MET A C 1
ATOM 4883 O O . MET A 1 641 ? -20.233 -20.467 -40.424 1.00 31.44 641 MET A O 1
ATOM 4887 N N . SER A 1 642 ? -19.402 -18.402 -40.601 1.00 30.84 642 SER A N 1
ATOM 4888 C CA . SER A 1 642 ? -18.993 -18.485 -42.014 1.00 30.84 642 SER A CA 1
ATOM 4889 C C . SER A 1 642 ? -18.085 -17.313 -42.407 1.00 30.84 642 SER A C 1
ATOM 4891 O O . SER A 1 642 ? -18.486 -16.155 -42.291 1.00 30.84 642 SER A O 1
ATOM 4893 N N . LEU A 1 643 ? -16.888 -17.611 -42.922 1.00 31.28 643 LEU A N 1
ATOM 4894 C CA . LEU A 1 643 ? -16.135 -16.686 -43.780 1.00 31.28 643 LEU A CA 1
ATOM 4895 C C . LEU A 1 643 ? -16.928 -16.439 -45.073 1.00 31.28 643 LEU A C 1
ATOM 4897 O O . LEU A 1 643 ? -17.658 -17.324 -45.522 1.00 31.28 643 LEU A O 1
ATOM 4901 N N . ARG A 1 644 ? -16.756 -15.274 -45.713 1.00 32.53 644 ARG A N 1
ATOM 4902 C CA . ARG A 1 644 ? -17.277 -15.047 -47.069 1.00 32.53 644 ARG A CA 1
ATOM 4903 C C . ARG A 1 644 ? -16.281 -14.302 -47.952 1.00 32.53 644 ARG A C 1
ATOM 4905 O O . ARG A 1 644 ? -15.604 -13.378 -47.513 1.00 32.53 644 ARG A O 1
ATOM 4912 N N . GLU A 1 645 ? -16.178 -14.764 -49.191 1.00 27.91 645 GLU A N 1
ATOM 4913 C CA . GLU A 1 645 ? -15.111 -14.427 -50.135 1.00 27.91 645 GLU A CA 1
ATOM 4914 C C . GLU A 1 645 ? -15.346 -13.093 -50.870 1.00 27.91 645 GLU A C 1
ATOM 4916 O O . GLU A 1 645 ? -16.470 -12.598 -50.973 1.00 27.91 645 GLU A O 1
ATOM 4921 N N . ARG A 1 646 ? -14.276 -12.526 -51.446 1.00 30.47 646 ARG A N 1
ATOM 4922 C CA . ARG A 1 646 ? -14.318 -11.333 -52.314 1.00 30.47 646 ARG A CA 1
ATOM 4923 C C . ARG A 1 646 ? -14.385 -11.713 -53.799 1.00 30.47 646 ARG A C 1
ATOM 4925 O O . ARG A 1 646 ? -13.450 -12.337 -54.297 1.00 30.47 646 ARG A O 1
ATOM 4932 N N . LYS A 1 647 ? -15.384 -11.216 -54.543 1.00 27.69 647 LYS A N 1
ATOM 4933 C CA . LYS A 1 647 ? -15.339 -11.053 -56.018 1.00 27.69 647 LYS A CA 1
ATOM 4934 C C . LYS A 1 647 ? -16.496 -10.161 -56.527 1.00 27.69 647 LYS A C 1
ATOM 4936 O O . LYS A 1 647 ? -17.498 -10.054 -55.829 1.00 27.69 647 LYS A O 1
ATOM 4941 N N . PRO A 1 648 ? -16.400 -9.542 -57.722 1.00 35.72 648 PRO A N 1
ATOM 4942 C CA . PRO A 1 648 ? -15.493 -8.429 -58.031 1.00 35.72 648 PRO A CA 1
ATOM 4943 C C . PRO A 1 648 ? -16.248 -7.168 -58.529 1.00 35.72 648 PRO A C 1
ATOM 4945 O O . PRO A 1 648 ? -17.464 -7.179 -58.693 1.00 35.72 648 PRO A O 1
ATOM 4948 N N . ALA A 1 649 ? -15.523 -6.082 -58.818 1.00 28.69 649 ALA A N 1
ATOM 4949 C CA . ALA A 1 649 ? -16.092 -4.829 -59.334 1.00 28.69 649 ALA A CA 1
ATOM 4950 C C . ALA A 1 649 ? -16.322 -4.813 -60.866 1.00 28.69 649 ALA A C 1
ATOM 4952 O O . ALA A 1 649 ? -15.653 -5.527 -61.615 1.00 28.69 649 ALA A O 1
ATOM 4953 N N . LYS A 1 650 ? -17.225 -3.931 -61.330 1.00 26.47 650 LYS A N 1
ATOM 4954 C CA . LYS A 1 650 ? -17.399 -3.490 -62.732 1.00 26.47 650 LYS A CA 1
ATOM 4955 C C . LYS A 1 650 ? -17.977 -2.061 -62.786 1.00 26.47 650 LYS A C 1
ATOM 4957 O O . LYS A 1 650 ? -18.664 -1.646 -61.860 1.00 26.47 650 LYS A O 1
ATOM 4962 N N . ALA A 1 651 ? -17.711 -1.338 -63.876 1.00 25.39 651 ALA A N 1
ATOM 4963 C CA . ALA A 1 651 ? -18.179 0.027 -64.195 1.00 25.39 651 ALA A CA 1
ATOM 4964 C C . ALA A 1 651 ? -18.107 0.233 -65.742 1.00 25.39 651 ALA A C 1
ATOM 4966 O O . ALA A 1 651 ? -17.678 -0.723 -66.399 1.00 25.39 651 ALA A O 1
ATOM 4967 N N . PRO A 1 652 ? -18.407 1.407 -66.364 1.00 49.38 652 PRO A N 1
ATOM 4968 C CA . PRO A 1 652 ? -19.078 2.638 -65.889 1.00 49.38 652 PRO A CA 1
ATOM 4969 C C . PRO A 1 652 ? -20.159 3.236 -66.868 1.00 49.38 652 PRO A C 1
ATOM 4971 O O . PRO A 1 652 ? -20.390 2.711 -67.948 1.00 49.38 652 PRO A O 1
ATOM 4974 N N . ALA A 1 653 ? -20.707 4.417 -66.505 1.00 25.98 653 ALA A N 1
ATOM 4975 C CA . ALA A 1 653 ? -21.164 5.556 -67.356 1.00 25.98 653 ALA A CA 1
ATOM 4976 C C . ALA A 1 653 ? -22.455 5.526 -68.236 1.00 25.98 653 ALA A C 1
ATOM 4978 O O . ALA A 1 653 ? -22.619 4.655 -69.079 1.00 25.98 653 ALA A O 1
ATOM 4979 N N . TYR A 1 654 ? -23.294 6.590 -68.130 1.00 26.23 654 TYR A N 1
ATOM 4980 C CA . TYR A 1 654 ? -23.563 7.622 -69.185 1.00 26.23 654 TYR A CA 1
ATOM 4981 C C . TYR A 1 654 ? -24.439 8.832 -68.696 1.00 26.23 654 TYR A C 1
ATOM 4983 O O . TYR A 1 654 ? -24.826 8.885 -67.525 1.00 26.23 654 TYR A O 1
ATOM 4991 N N . THR A 1 655 ? -24.700 9.852 -69.544 1.00 27.80 655 THR A N 1
ATOM 4992 C CA . THR A 1 655 ? -25.380 11.154 -69.227 1.00 27.80 655 THR A CA 1
ATOM 4993 C C . THR A 1 655 ? -26.672 11.414 -70.048 1.00 27.80 655 THR A C 1
ATOM 4995 O O . THR A 1 655 ? -26.976 10.627 -70.930 1.00 27.80 655 THR A O 1
ATOM 4998 N N . GLU A 1 656 ? -27.575 12.363 -69.709 1.00 28.72 656 GLU A N 1
ATOM 4999 C CA . GLU A 1 656 ? -27.578 13.774 -70.206 1.00 28.72 656 GLU A CA 1
ATOM 5000 C C . GLU A 1 656 ? -28.399 14.784 -69.328 1.00 28.72 656 GLU A C 1
ATOM 5002 O O . GLU A 1 656 ? -28.870 14.408 -68.252 1.00 28.72 656 GLU A O 1
ATOM 5007 N N . SER A 1 657 ? -28.476 16.066 -69.740 1.00 31.55 657 SER A N 1
ATOM 5008 C CA . SER A 1 657 ? -28.852 17.348 -69.054 1.00 31.55 657 SER A CA 1
ATOM 5009 C C . SER A 1 657 ? -30.304 17.451 -68.486 1.00 31.55 657 SER A C 1
ATOM 5011 O O . SER A 1 657 ? -30.894 16.411 -68.193 1.00 31.55 657 SER A O 1
ATOM 5013 N N . GLY A 1 658 ? -30.951 18.598 -68.185 1.00 31.30 658 GLY A N 1
ATOM 5014 C CA . GLY A 1 658 ? -30.609 20.042 -68.244 1.00 31.30 658 GLY A CA 1
ATOM 5015 C C . GLY A 1 658 ? -31.720 20.945 -67.628 1.00 31.30 658 GLY A C 1
ATOM 5016 O O . GLY A 1 658 ? -32.817 20.437 -67.406 1.00 31.30 658 GLY A O 1
ATOM 5017 N N . ASN A 1 659 ? -31.448 22.252 -67.430 1.00 32.44 659 ASN A N 1
ATOM 5018 C CA . ASN A 1 659 ? -32.372 23.388 -67.112 1.00 32.44 659 ASN A CA 1
ATOM 5019 C C . ASN A 1 659 ? -33.219 23.295 -65.799 1.00 32.44 659 ASN A C 1
ATOM 5021 O O . ASN A 1 659 ? -33.195 22.265 -65.129 1.00 32.44 659 ASN A O 1
ATOM 5025 N N . GLY A 1 660 ? -33.929 24.326 -65.284 1.00 31.89 660 GLY A N 1
ATOM 5026 C CA . GLY A 1 660 ? -34.092 25.766 -65.639 1.00 31.89 660 GLY A CA 1
ATOM 5027 C C . GLY A 1 660 ? -35.503 26.126 -66.170 1.00 31.89 660 GLY A C 1
ATOM 5028 O O . GLY A 1 660 ? -35.974 25.410 -67.046 1.00 31.89 660 GLY A O 1
ATOM 5029 N N . ALA A 1 661 ? -36.241 27.175 -65.756 1.00 33.94 661 ALA A N 1
ATOM 5030 C CA . ALA A 1 661 ? -36.102 28.242 -64.725 1.00 33.94 661 ALA A CA 1
ATOM 5031 C C . ALA A 1 661 ? -37.519 28.525 -64.088 1.00 33.94 661 ALA A C 1
ATOM 5033 O O . ALA A 1 661 ? -38.332 27.607 -64.151 1.00 33.94 661 ALA A O 1
ATOM 5034 N N . ASN A 1 662 ? -37.956 29.637 -63.454 1.00 32.06 662 ASN A N 1
ATOM 5035 C CA . ASN A 1 662 ? -37.444 30.996 -63.135 1.00 32.06 662 ASN A CA 1
ATOM 5036 C C . ASN A 1 662 ? -38.123 31.546 -61.826 1.00 32.06 662 ASN A C 1
ATOM 5038 O O . ASN A 1 662 ? -38.581 30.735 -61.026 1.00 32.06 662 ASN A O 1
ATOM 5042 N N . ASP A 1 663 ? -38.175 32.877 -61.624 1.00 33.03 663 ASP A N 1
ATOM 5043 C CA . ASP A 1 663 ? -38.903 33.693 -60.609 1.00 33.03 663 ASP A CA 1
ATOM 5044 C C . ASP A 1 663 ? -38.934 33.197 -59.139 1.00 33.03 663 ASP A C 1
ATOM 5046 O O . ASP A 1 663 ? -39.859 32.533 -58.678 1.00 33.03 663 ASP A O 1
ATOM 5050 N N . ASP A 1 664 ? -37.898 33.617 -58.400 1.00 30.72 664 ASP A N 1
ATOM 5051 C CA . ASP A 1 664 ? -37.857 34.024 -56.982 1.00 30.72 664 ASP A CA 1
ATOM 5052 C C . ASP A 1 664 ? -38.675 33.252 -55.916 1.00 30.72 664 ASP A C 1
ATOM 5054 O O . ASP A 1 664 ? -39.886 33.385 -55.790 1.00 30.72 664 ASP A O 1
ATOM 5058 N N . LYS A 1 665 ? -38.069 32.527 -54.961 1.00 33.56 665 LYS A N 1
ATOM 5059 C CA . LYS A 1 665 ? -36.641 32.336 -54.618 1.00 33.56 665 LYS A CA 1
ATOM 5060 C C . LYS A 1 665 ? -36.316 30.845 -54.568 1.00 33.56 665 LYS A C 1
ATOM 5062 O O . LYS A 1 665 ? -36.329 30.226 -53.500 1.00 33.56 665 LYS A O 1
ATOM 5067 N N . HIS A 1 666 ? -36.030 30.249 -55.722 1.00 39.53 666 HIS A N 1
ATOM 5068 C CA . HIS A 1 666 ? -35.792 28.811 -55.848 1.00 39.53 666 HIS A CA 1
ATOM 5069 C C . HIS A 1 666 ? -34.567 28.490 -56.710 1.00 39.53 666 HIS A C 1
ATOM 5071 O O . HIS A 1 666 ? -34.360 29.077 -57.764 1.00 39.53 666 HIS A O 1
ATOM 5077 N N . SER A 1 667 ? -33.776 27.502 -56.277 1.00 24.86 667 SER A N 1
ATOM 5078 C CA . SER A 1 667 ? -32.697 26.921 -57.082 1.00 24.86 667 SER A CA 1
ATOM 5079 C C . SER A 1 667 ? -32.605 25.411 -56.855 1.00 24.86 667 SER A C 1
ATOM 5081 O O . SER A 1 667 ? -31.995 24.926 -55.903 1.00 24.86 667 SER A O 1
ATOM 5083 N N . LYS A 1 668 ? -33.248 24.660 -57.753 1.00 39.09 668 LYS A N 1
ATOM 5084 C CA . LYS A 1 668 ? -32.922 23.263 -58.072 1.00 39.09 668 LYS A CA 1
ATOM 5085 C C . LYS A 1 668 ? -32.285 23.305 -59.462 1.00 39.09 668 LYS A C 1
ATOM 5087 O O . LYS A 1 668 ? -32.872 23.913 -60.351 1.00 39.09 668 LYS A O 1
ATOM 5092 N N . SER A 1 669 ? -31.121 22.689 -59.676 1.00 25.61 669 SER A N 1
ATOM 5093 C CA . SER A 1 669 ? -30.450 22.731 -60.987 1.00 25.61 669 SER A CA 1
ATOM 5094 C C . SER A 1 669 ? -29.726 21.428 -61.329 1.00 25.61 669 SER A C 1
ATOM 5096 O O . SER A 1 669 ? -29.321 20.674 -60.442 1.00 25.61 669 SER A O 1
ATOM 5098 N N . ARG A 1 670 ? -29.600 21.143 -62.632 1.00 28.38 670 ARG A N 1
ATOM 5099 C CA . ARG A 1 670 ? -29.161 19.854 -63.183 1.00 28.38 670 ARG A CA 1
ATOM 5100 C C . ARG A 1 670 ? -28.318 20.028 -64.457 1.00 28.38 670 ARG A C 1
ATOM 5102 O O . ARG A 1 670 ? -28.863 20.258 -65.524 1.00 28.38 670 ARG A O 1
ATOM 5109 N N . ARG A 1 671 ? -27.017 19.730 -64.328 1.00 30.97 671 ARG A N 1
ATOM 5110 C CA . ARG A 1 671 ? -26.107 19.114 -65.328 1.00 30.97 671 ARG A CA 1
ATOM 5111 C C . ARG A 1 671 ? -25.782 19.844 -66.664 1.00 30.97 671 ARG A C 1
ATOM 5113 O O . ARG A 1 671 ? -26.649 20.072 -67.498 1.00 30.97 671 ARG A O 1
ATOM 5120 N N . LYS A 1 672 ? -24.458 19.853 -66.919 1.00 28.95 672 LYS A N 1
ATOM 5121 C CA . LYS A 1 672 ? -23.670 19.840 -68.182 1.00 28.95 672 LYS A CA 1
ATOM 5122 C C . LYS A 1 672 ? -22.948 21.117 -68.651 1.00 28.95 672 LYS A C 1
ATOM 5124 O O . LYS A 1 672 ? -23.078 22.185 -68.074 1.00 28.95 672 LYS A O 1
ATOM 5129 N N . THR A 1 673 ? -22.040 20.882 -69.600 1.00 30.78 673 THR A N 1
ATOM 5130 C CA . THR A 1 673 ? -20.758 21.561 -69.880 1.00 30.78 673 THR A CA 1
ATOM 5131 C C . THR A 1 673 ? -20.665 22.063 -71.321 1.00 30.78 673 THR A C 1
ATOM 5133 O O . THR A 1 673 ? -21.231 21.404 -72.189 1.00 30.78 673 THR A O 1
ATOM 5136 N N . VAL A 1 674 ? -19.800 23.051 -71.600 1.00 25.38 674 VAL A N 1
ATOM 5137 C CA . VAL A 1 674 ? -18.879 23.059 -72.769 1.00 25.38 674 VAL A CA 1
ATOM 5138 C C . VAL A 1 674 ? -17.742 24.090 -72.560 1.00 25.38 674 VAL A C 1
ATOM 5140 O O . VAL A 1 674 ? -17.769 24.838 -71.586 1.00 25.38 674 VAL A O 1
ATOM 5143 N N . ALA A 1 675 ? -16.692 24.016 -73.387 1.00 24.78 675 ALA A N 1
ATOM 5144 C CA . ALA A 1 675 ? -15.365 24.629 -73.218 1.00 24.78 675 ALA A CA 1
ATOM 5145 C C . ALA A 1 675 ? -15.206 26.098 -73.700 1.00 24.78 675 ALA A C 1
ATOM 5147 O O . ALA A 1 675 ? -16.132 26.685 -74.250 1.00 24.78 675 ALA A O 1
ATOM 5148 N N . GLY A 1 676 ? -13.985 26.642 -73.536 1.00 25.83 676 GLY A N 1
ATOM 5149 C CA . GLY A 1 676 ? -13.534 27.990 -73.944 1.00 25.83 676 GLY A CA 1
ATOM 5150 C C . GLY A 1 676 ? -12.879 28.726 -72.759 1.00 25.83 676 GLY A C 1
ATOM 5151 O O . GLY A 1 676 ? -13.599 29.087 -71.840 1.00 25.83 676 GLY A O 1
ATOM 5152 N N . ALA A 1 677 ? -11.561 28.881 -72.562 1.00 27.02 677 ALA A N 1
ATOM 5153 C CA . ALA A 1 677 ? -10.349 28.954 -73.400 1.00 27.02 677 ALA A CA 1
ATOM 5154 C C . ALA A 1 677 ? -9.954 30.380 -73.860 1.00 27.02 677 ALA A C 1
ATOM 5156 O O . ALA A 1 677 ? -10.622 30.947 -74.716 1.00 27.02 677 ALA A O 1
ATOM 5157 N N . ALA A 1 678 ? -8.781 30.846 -73.381 1.00 28.41 678 ALA A N 1
ATOM 5158 C CA . ALA A 1 678 ? -7.983 31.979 -73.904 1.00 28.41 678 ALA A CA 1
ATOM 5159 C C . ALA A 1 678 ? -8.599 33.411 -73.717 1.00 28.41 678 ALA A C 1
ATOM 5161 O O . ALA A 1 678 ? -9.788 33.521 -73.456 1.00 28.41 678 ALA A O 1
ATOM 5162 N N . VAL A 1 679 ? -7.887 34.559 -73.789 1.00 29.09 679 VAL A N 1
ATOM 5163 C CA . VAL A 1 679 ? -6.432 34.873 -73.795 1.00 29.09 679 VAL A CA 1
ATOM 5164 C C . VAL A 1 679 ? -6.179 36.382 -73.496 1.00 29.09 679 VAL A C 1
ATOM 5166 O O . VAL A 1 679 ? -7.070 37.182 -73.736 1.00 29.09 679 VAL A O 1
ATOM 5169 N N . LEU A 1 680 ? -4.951 36.748 -73.076 1.00 28.38 680 LEU A N 1
ATOM 5170 C CA . LEU A 1 680 ? -4.299 38.091 -73.120 1.00 28.38 680 LEU A CA 1
ATOM 5171 C C . LEU A 1 680 ? -4.861 39.331 -72.348 1.00 28.38 680 LEU A C 1
ATOM 5173 O O . LEU A 1 680 ? -6.027 39.673 -72.452 1.00 28.38 680 LEU A O 1
ATOM 5177 N N . ALA A 1 681 ? -3.904 40.057 -71.721 1.00 30.30 681 ALA A N 1
ATOM 5178 C CA . ALA A 1 681 ? -3.603 41.514 -71.835 1.00 30.30 681 ALA A CA 1
ATOM 5179 C C . ALA A 1 681 ? -4.606 42.588 -71.317 1.00 30.30 681 ALA A C 1
ATOM 5181 O O . ALA A 1 681 ? -5.798 42.336 -71.241 1.00 30.30 681 ALA A O 1
ATOM 5182 N N . THR A 1 682 ? -4.218 43.824 -70.941 1.00 32.03 682 THR A N 1
ATOM 5183 C CA . THR A 1 682 ? -2.915 44.512 -70.684 1.00 32.03 682 THR A CA 1
ATOM 5184 C C . THR A 1 682 ? -3.168 45.701 -69.728 1.00 32.03 682 THR A C 1
ATOM 5186 O O . THR A 1 682 ? -4.297 46.173 -69.688 1.00 32.03 682 THR A O 1
ATOM 5189 N N . ASP A 1 683 ? -2.166 46.210 -68.985 1.00 28.72 683 ASP A N 1
ATOM 5190 C CA . ASP A 1 683 ? -1.523 47.522 -69.274 1.00 28.72 683 ASP A CA 1
ATOM 5191 C C . ASP A 1 683 ? -0.497 48.028 -68.223 1.00 28.72 683 ASP A C 1
ATOM 5193 O O . ASP A 1 683 ? -0.253 47.398 -67.194 1.00 28.72 683 ASP A O 1
ATOM 5197 N N . LYS A 1 684 ? 0.173 49.143 -68.558 1.00 35.50 684 LYS A N 1
ATOM 5198 C CA . LYS A 1 684 ? 1.270 49.857 -67.847 1.00 35.50 684 LYS A CA 1
ATOM 5199 C C . LYS A 1 684 ? 0.811 51.307 -67.473 1.00 35.50 684 LYS A C 1
ATOM 5201 O O . LYS A 1 684 ? -0.315 51.620 -67.853 1.00 35.50 684 LYS A O 1
ATOM 5206 N N . PRO A 1 685 ? 1.574 52.214 -66.783 1.00 45.53 685 PRO A N 1
ATOM 5207 C CA . PRO A 1 685 ? 3.029 52.441 -66.924 1.00 45.53 685 PRO A CA 1
ATOM 5208 C C . PRO A 1 685 ? 3.857 52.918 -65.683 1.00 45.53 685 PRO A C 1
ATOM 5210 O O . PRO A 1 685 ? 3.345 53.092 -64.588 1.00 45.53 685 PRO A O 1
ATOM 5213 N N . SER A 1 686 ? 5.171 53.086 -65.937 1.00 35.03 686 SER A N 1
ATOM 5214 C CA . SER A 1 686 ? 6.249 53.938 -65.342 1.00 35.03 686 SER A CA 1
ATOM 5215 C C . SER A 1 686 ? 6.042 54.743 -64.031 1.00 35.03 686 SER A C 1
ATOM 5217 O O . SER A 1 686 ? 4.970 55.284 -63.807 1.00 35.03 686 SER A O 1
ATOM 5219 N N . SER A 1 687 ? 7.079 55.018 -63.212 1.00 31.03 687 SER A N 1
ATOM 5220 C CA . SER A 1 687 ? 8.471 55.370 -63.607 1.00 31.03 687 SER A CA 1
ATOM 5221 C C . SER A 1 687 ? 9.587 55.151 -62.550 1.00 31.03 687 SER A C 1
ATOM 5223 O O . SER A 1 687 ? 9.354 55.384 -61.369 1.00 31.03 687 SER A O 1
ATOM 5225 N N . GLY A 1 688 ? 10.829 54.886 -63.010 1.00 30.41 688 GLY A N 1
ATOM 5226 C CA . GLY A 1 688 ? 12.093 54.995 -62.235 1.00 30.41 688 GLY A CA 1
ATOM 5227 C C . GLY A 1 688 ? 12.623 53.688 -61.599 1.00 30.41 688 GLY A C 1
ATOM 5228 O O . GLY A 1 688 ? 11.870 52.726 -61.517 1.00 30.41 688 GLY A O 1
ATOM 5229 N N . VAL A 1 689 ? 13.886 53.545 -61.142 1.00 28.47 689 VAL A N 1
ATOM 5230 C CA . VAL A 1 689 ? 15.163 54.306 -61.334 1.00 28.47 689 VAL A CA 1
ATOM 5231 C C . VAL A 1 689 ? 16.347 53.278 -61.294 1.00 28.47 689 VAL A C 1
ATOM 5233 O O . VAL A 1 689 ? 16.106 52.076 -61.378 1.00 28.47 689 VAL A O 1
ATOM 5236 N N . SER A 1 690 ? 17.627 53.682 -61.238 1.00 30.48 690 SER A N 1
ATOM 5237 C CA . SER A 1 690 ? 18.865 52.840 -61.250 1.00 30.48 690 SER A CA 1
ATOM 5238 C C . SER A 1 690 ? 20.063 53.636 -60.635 1.00 30.48 690 SER A C 1
ATOM 5240 O O . SER A 1 690 ? 19.811 54.812 -60.356 1.00 30.48 690 SER A O 1
ATOM 5242 N N . PRO A 1 691 ? 21.325 53.131 -60.441 1.00 46.97 691 PRO A N 1
ATOM 5243 C CA . PRO A 1 691 ? 21.948 51.878 -60.945 1.00 46.97 691 PRO A CA 1
ATOM 5244 C C . PRO A 1 691 ? 22.949 51.066 -60.041 1.00 46.97 691 PRO A C 1
ATOM 5246 O O . PRO A 1 691 ? 23.577 51.587 -59.128 1.00 46.97 691 PRO A O 1
ATOM 5249 N N . ILE A 1 692 ? 23.103 49.768 -60.383 1.00 33.12 692 ILE A N 1
ATOM 5250 C CA . ILE A 1 692 ? 24.322 48.948 -60.730 1.00 33.12 692 ILE A CA 1
ATOM 5251 C C . ILE A 1 692 ? 25.721 49.633 -60.610 1.00 33.12 692 ILE A C 1
ATOM 5253 O O . ILE A 1 692 ? 25.768 50.820 -60.935 1.00 33.12 692 ILE A O 1
ATOM 5257 N N . PRO A 1 693 ? 26.875 48.955 -60.285 1.00 49.25 693 PRO A N 1
ATOM 5258 C CA . PRO A 1 693 ? 27.282 47.525 -60.478 1.00 49.25 693 PRO A CA 1
ATOM 5259 C C . PRO A 1 693 ? 27.792 46.784 -59.200 1.00 49.25 693 PRO A C 1
ATOM 5261 O O . PRO A 1 693 ? 27.870 47.403 -58.148 1.00 49.25 693 PRO A O 1
ATOM 5264 N N . ALA A 1 694 ? 28.104 45.472 -59.108 1.00 30.84 694 ALA A N 1
ATOM 5265 C CA . ALA A 1 694 ? 28.398 44.323 -60.007 1.00 30.84 694 ALA A CA 1
ATOM 5266 C C . ALA A 1 694 ? 29.900 43.963 -60.229 1.00 30.84 694 ALA A C 1
ATOM 5268 O O . ALA A 1 694 ? 30.636 44.744 -60.825 1.00 30.84 694 ALA A O 1
ATOM 5269 N N . ALA A 1 695 ? 30.324 42.748 -59.816 1.00 27.75 695 ALA A N 1
ATOM 5270 C CA . ALA A 1 695 ? 31.616 42.119 -60.161 1.00 27.75 695 ALA A CA 1
ATOM 5271 C C . ALA A 1 695 ? 31.632 40.573 -59.974 1.00 27.75 695 ALA A C 1
ATOM 5273 O O . ALA A 1 695 ? 31.188 40.054 -58.954 1.00 27.75 695 ALA A O 1
ATOM 5274 N N . THR A 1 696 ? 32.207 39.869 -60.953 1.00 30.47 696 THR A N 1
ATOM 5275 C CA . THR A 1 696 ? 32.624 38.438 -61.024 1.00 30.47 696 THR A CA 1
ATOM 5276 C C . THR A 1 696 ? 34.055 38.431 -61.623 1.00 30.47 696 THR A C 1
ATOM 5278 O O . THR A 1 696 ? 34.385 39.466 -62.217 1.00 30.47 696 THR A O 1
ATOM 5281 N N . PRO A 1 697 ? 34.935 37.395 -61.538 1.00 45.41 697 PRO A N 1
ATOM 5282 C CA . PRO A 1 697 ? 34.726 35.972 -61.901 1.00 45.41 697 PRO A CA 1
ATOM 5283 C C . PRO A 1 697 ? 35.367 35.009 -60.838 1.00 45.41 697 PRO A C 1
ATOM 5285 O O . PRO A 1 697 ? 35.339 35.379 -59.671 1.00 45.41 697 PRO A O 1
ATOM 5288 N N . ASP A 1 698 ? 35.885 33.780 -61.041 1.00 26.36 698 ASP A N 1
ATOM 5289 C CA . ASP A 1 698 ? 36.253 33.018 -62.253 1.00 26.36 698 ASP A CA 1
ATOM 5290 C C . ASP A 1 698 ? 36.232 31.464 -62.097 1.00 26.36 698 ASP A C 1
ATOM 5292 O O . ASP A 1 698 ? 35.161 30.880 -61.946 1.00 26.36 698 ASP A O 1
ATOM 5296 N N . SER A 1 699 ? 37.382 30.779 -62.214 1.00 29.91 699 SER A N 1
ATOM 5297 C CA . SER A 1 699 ? 37.545 29.332 -62.474 1.00 29.91 699 SER A CA 1
ATOM 5298 C C . SER A 1 699 ? 38.579 28.685 -61.501 1.00 29.91 699 SER A C 1
ATOM 5300 O O . SER A 1 699 ? 39.149 29.398 -60.683 1.00 29.91 699 SER A O 1
ATOM 5302 N N . GLN A 1 700 ? 38.852 27.366 -61.408 1.00 29.41 700 GLN A N 1
ATOM 5303 C CA . GLN A 1 700 ? 38.960 26.287 -62.417 1.00 29.41 700 GLN A CA 1
ATOM 5304 C C . GLN A 1 700 ? 38.531 24.874 -61.924 1.00 29.41 700 GLN A C 1
ATOM 5306 O O . GLN A 1 700 ? 38.224 24.650 -60.758 1.00 29.41 700 GLN A O 1
ATOM 5311 N N . ARG A 1 701 ? 38.530 23.902 -62.858 1.00 27.78 701 ARG A N 1
ATOM 5312 C CA . ARG A 1 701 ? 38.389 22.431 -62.662 1.00 27.78 701 ARG A CA 1
ATOM 5313 C C . ARG A 1 701 ? 39.679 21.840 -62.032 1.00 27.78 701 ARG A C 1
ATOM 5315 O O . ARG A 1 701 ? 40.702 22.503 -62.090 1.00 27.78 701 ARG A O 1
ATOM 5322 N N . THR A 1 702 ? 39.752 20.640 -61.431 1.00 31.02 702 THR A N 1
ATOM 5323 C CA . THR A 1 702 ? 39.476 19.254 -61.923 1.00 31.02 702 THR A CA 1
ATOM 5324 C C . THR A 1 702 ? 39.516 18.233 -60.753 1.00 31.02 702 THR A C 1
ATOM 5326 O O . THR A 1 702 ? 40.103 18.552 -59.731 1.00 31.02 702 THR A O 1
ATOM 5329 N N . GLY A 1 703 ? 39.047 16.971 -60.816 1.00 28.05 703 GLY A N 1
ATOM 5330 C CA . GLY A 1 703 ? 38.317 16.253 -61.880 1.00 28.05 703 GLY A CA 1
ATOM 5331 C C . GLY A 1 703 ? 38.681 14.755 -62.082 1.00 28.05 703 GLY A C 1
ATOM 5332 O O . GLY A 1 703 ? 39.337 14.442 -63.071 1.00 28.05 703 GLY A O 1
ATOM 5333 N N . ARG A 1 704 ? 38.234 13.834 -61.200 1.00 30.55 704 ARG A N 1
ATOM 5334 C CA . ARG A 1 704 ? 38.174 12.333 -61.311 1.00 30.55 704 ARG A CA 1
ATOM 5335 C C . ARG A 1 704 ? 37.545 11.789 -59.998 1.00 30.55 704 ARG A C 1
ATOM 5337 O O . ARG A 1 704 ? 37.799 12.418 -58.983 1.00 30.55 704 ARG A O 1
ATOM 5344 N N . ARG A 1 705 ? 36.801 10.671 -59.855 1.00 29.97 705 ARG A N 1
ATOM 5345 C CA . ARG A 1 705 ? 36.100 9.620 -60.674 1.00 29.97 705 ARG A CA 1
ATOM 5346 C C . ARG A 1 705 ? 35.352 8.718 -59.615 1.00 29.97 705 ARG A C 1
ATOM 5348 O O . ARG A 1 705 ? 35.800 8.764 -58.479 1.00 29.97 705 ARG A O 1
ATOM 5355 N N . VAL A 1 706 ? 34.304 7.878 -59.752 1.00 26.14 706 VAL A N 1
ATOM 5356 C CA . VAL A 1 706 ? 33.434 7.217 -60.774 1.00 26.14 706 VAL A CA 1
ATOM 5357 C C . VAL A 1 706 ? 32.038 7.058 -60.076 1.00 26.14 706 VAL A C 1
ATOM 5359 O O . VAL A 1 706 ? 32.024 6.560 -58.959 1.00 26.14 706 VAL A O 1
ATOM 5362 N N . SER A 1 707 ? 30.916 7.683 -60.480 1.00 28.73 707 SER A N 1
ATOM 5363 C CA . SER A 1 707 ? 29.745 7.142 -61.250 1.00 28.73 707 SER A CA 1
ATOM 5364 C C . SER A 1 707 ? 29.321 5.670 -60.988 1.00 28.73 707 SER A C 1
ATOM 5366 O O . SER A 1 707 ? 30.202 4.840 -60.819 1.00 28.73 707 SER A O 1
ATOM 5368 N N . ALA A 1 708 ? 28.058 5.199 -61.046 1.00 25.39 708 ALA A N 1
ATOM 5369 C CA . ALA A 1 708 ? 26.687 5.710 -61.335 1.00 25.39 708 ALA A CA 1
ATOM 5370 C C . ALA A 1 708 ? 25.661 4.643 -60.799 1.00 25.39 708 ALA A C 1
ATOM 5372 O O . ALA A 1 708 ? 26.071 3.496 -60.651 1.00 25.39 708 ALA A O 1
ATOM 5373 N N . HIS A 1 709 ? 24.420 4.904 -60.330 1.00 25.16 709 HIS A N 1
ATOM 5374 C CA . HIS A 1 709 ? 23.180 5.438 -60.969 1.00 25.16 709 HIS A CA 1
ATOM 5375 C C . HIS A 1 709 ? 22.539 4.504 -62.053 1.00 25.16 709 HIS A C 1
ATOM 5377 O O . HIS A 1 709 ? 23.288 3.785 -62.706 1.00 25.16 709 HIS A O 1
ATOM 5383 N N . PRO A 1 710 ? 21.210 4.566 -62.354 1.00 48.44 710 PRO A N 1
ATOM 5384 C CA . PRO A 1 710 ? 20.030 4.089 -61.581 1.00 48.44 710 PRO A CA 1
ATOM 5385 C C . PRO A 1 710 ? 19.092 3.243 -62.528 1.00 48.44 710 PRO A C 1
ATOM 5387 O O . PRO A 1 710 ? 19.658 2.360 -63.170 1.00 48.44 710 PRO A O 1
ATOM 5390 N N . PRO A 1 711 ? 17.781 3.503 -62.817 1.00 48.16 711 PRO A N 1
ATOM 5391 C CA . PRO A 1 711 ? 16.575 3.877 -62.029 1.00 48.16 711 PRO A CA 1
ATOM 5392 C C . PRO A 1 711 ? 15.293 3.013 -62.296 1.00 48.16 711 PRO A C 1
ATOM 5394 O O . PRO A 1 711 ? 15.207 2.325 -63.309 1.00 48.16 711 PRO A O 1
ATOM 5397 N N . SER A 1 712 ? 14.255 3.162 -61.449 1.00 26.44 712 SER A N 1
ATOM 5398 C CA . SER A 1 712 ? 12.799 3.233 -61.791 1.00 26.44 712 SER A CA 1
ATOM 5399 C C . SER A 1 712 ? 11.988 3.302 -60.475 1.00 26.44 712 SER A C 1
ATOM 5401 O O . SER A 1 712 ? 12.171 2.406 -59.653 1.00 26.44 712 SER A O 1
ATOM 5403 N N . ASP A 1 713 ? 11.231 4.334 -60.081 1.00 30.47 713 ASP A N 1
ATOM 5404 C CA . ASP A 1 713 ? 10.161 5.164 -60.695 1.00 30.47 713 ASP A CA 1
ATOM 5405 C C . ASP A 1 713 ? 8.724 4.591 -60.618 1.00 30.47 713 ASP A C 1
ATOM 5407 O O . ASP A 1 713 ? 8.515 3.384 -60.708 1.00 30.47 713 ASP A O 1
ATOM 5411 N N . ASP A 1 714 ? 7.770 5.530 -60.487 1.00 28.42 714 ASP A N 1
ATOM 5412 C CA . ASP A 1 714 ? 6.293 5.434 -60.440 1.00 28.42 714 ASP A CA 1
ATOM 5413 C C . ASP A 1 714 ? 5.592 4.769 -59.217 1.00 28.42 714 ASP A C 1
ATOM 5415 O O . ASP A 1 714 ? 6.021 3.737 -58.712 1.00 28.42 714 ASP A O 1
ATOM 5419 N N . LEU A 1 715 ? 4.430 5.247 -58.719 1.00 27.38 715 LEU A N 1
ATOM 5420 C CA . LEU A 1 715 ? 3.798 6.590 -58.763 1.00 27.38 715 LEU A CA 1
ATOM 5421 C C . LEU A 1 715 ? 2.568 6.660 -57.819 1.00 27.38 715 LEU A C 1
ATOM 5423 O O . LEU A 1 715 ? 1.723 5.777 -57.898 1.00 27.38 715 LEU A O 1
ATOM 5427 N N . ASP A 1 716 ? 2.416 7.726 -57.013 1.00 26.16 716 ASP A N 1
ATOM 5428 C CA . ASP A 1 716 ? 1.162 8.502 -56.773 1.00 26.16 716 ASP A CA 1
ATOM 5429 C C . ASP A 1 716 ? 1.320 9.468 -55.572 1.00 26.16 716 ASP A C 1
ATOM 5431 O O . ASP A 1 716 ? 1.850 9.096 -54.533 1.00 26.16 716 ASP A O 1
ATOM 5435 N N . LYS A 1 717 ? 1.078 10.786 -55.685 1.00 27.47 717 LYS A N 1
ATOM 5436 C CA . LYS A 1 717 ? -0.166 11.552 -55.965 1.00 27.47 717 LYS A CA 1
ATOM 5437 C C . LYS A 1 717 ? -1.132 11.700 -54.769 1.00 27.47 717 LYS A C 1
ATOM 5439 O O . LYS A 1 717 ? -2.183 11.071 -54.733 1.00 27.47 717 LYS A O 1
ATOM 5444 N N . ILE A 1 718 ? -0.864 12.682 -53.899 1.00 27.08 718 ILE A N 1
ATOM 5445 C CA . ILE A 1 718 ? -1.597 13.977 -53.808 1.00 27.08 718 ILE A CA 1
ATOM 5446 C C . ILE A 1 718 ? -1.363 14.623 -52.433 1.00 27.08 718 ILE A C 1
ATOM 5448 O O . ILE A 1 718 ? -1.632 14.029 -51.395 1.00 27.08 718 ILE A O 1
ATOM 5452 N N . THR A 1 719 ? -0.938 15.888 -52.436 1.00 26.86 719 THR A N 1
ATOM 5453 C CA . THR A 1 719 ? -0.863 16.751 -51.248 1.00 26.86 719 THR A CA 1
ATOM 5454 C C . THR A 1 719 ? -1.661 18.041 -51.461 1.00 26.86 719 THR A C 1
ATOM 5456 O O . THR A 1 719 ? -2.012 18.396 -52.584 1.00 26.86 719 THR A O 1
ATOM 5459 N N . THR A 1 720 ? -1.847 18.788 -50.368 1.00 27.61 720 THR A N 1
ATOM 5460 C CA . THR A 1 720 ? -2.263 20.205 -50.332 1.00 27.61 720 THR A CA 1
ATOM 5461 C C . THR A 1 720 ? -3.758 20.496 -50.531 1.00 27.61 720 THR A C 1
ATOM 5463 O O . THR A 1 720 ? -4.295 20.471 -51.633 1.00 27.61 720 THR A O 1
ATOM 5466 N N . GLY A 1 721 ? -4.412 20.906 -49.436 1.00 24.58 721 GLY A N 1
ATOM 5467 C CA . GLY A 1 721 ? -5.803 21.383 -49.431 1.00 24.58 721 GLY A CA 1
ATOM 5468 C C . GLY A 1 721 ? -6.156 22.364 -48.302 1.00 24.58 721 GLY A C 1
ATOM 5469 O O . GLY A 1 721 ? -7.333 22.632 -48.080 1.00 24.58 721 GLY A O 1
ATOM 5470 N N . MET A 1 722 ? -5.172 22.901 -47.567 1.00 25.98 722 MET A N 1
ATOM 5471 C CA . MET A 1 722 ? -5.414 23.798 -46.427 1.00 25.98 722 MET A CA 1
ATOM 5472 C C . MET A 1 722 ? -5.212 25.280 -46.766 1.00 25.98 722 MET A C 1
ATOM 5474 O O . MET A 1 722 ? -4.127 25.703 -47.161 1.00 25.98 722 MET A O 1
ATOM 5478 N N . LYS A 1 723 ? -6.230 26.101 -46.474 1.00 29.55 723 LYS A N 1
ATOM 5479 C CA . LYS A 1 723 ? -6.080 27.540 -46.205 1.00 29.55 723 LYS A CA 1
ATOM 5480 C C . LYS A 1 723 ? -6.957 27.964 -45.021 1.00 29.55 723 LYS A C 1
ATOM 5482 O O . LYS A 1 723 ? -8.176 27.936 -45.113 1.00 29.55 723 LYS A O 1
ATOM 5487 N N . LYS A 1 724 ? -6.286 28.397 -43.947 1.00 30.44 724 LYS A N 1
ATOM 5488 C CA . LYS A 1 724 ? -6.710 29.340 -42.888 1.00 30.44 724 LYS A CA 1
ATOM 5489 C C . LYS A 1 724 ? -8.225 29.522 -42.639 1.00 30.44 724 LYS A C 1
ATOM 5491 O O . LYS A 1 724 ? -8.858 30.318 -43.327 1.00 30.44 724 LYS A O 1
ATOM 5496 N N . ILE A 1 725 ? -8.723 29.012 -41.508 1.00 26.80 725 ILE A N 1
ATOM 5497 C CA . ILE A 1 725 ? -9.793 29.667 -40.726 1.00 26.80 725 ILE A CA 1
ATOM 5498 C C . ILE A 1 725 ? -9.369 29.704 -39.247 1.00 26.80 725 ILE A C 1
ATOM 5500 O O . ILE A 1 725 ? -8.759 28.762 -38.750 1.00 26.80 725 ILE A O 1
ATOM 5504 N N . LYS A 1 726 ? -9.648 30.822 -38.562 1.00 26.95 726 LYS A N 1
ATOM 5505 C CA . LYS A 1 726 ? -9.388 31.025 -37.123 1.00 26.95 726 LYS A CA 1
ATOM 5506 C C . LYS A 1 726 ? -10.443 30.306 -36.275 1.00 26.95 726 LYS A C 1
ATOM 5508 O O . LYS A 1 726 ? -11.610 30.299 -36.657 1.00 26.95 726 LYS A O 1
ATOM 5513 N N . ILE A 1 727 ? -10.079 29.851 -35.077 1.00 26.48 727 ILE A N 1
ATOM 5514 C CA . ILE A 1 727 ? -11.045 29.510 -34.021 1.00 26.48 727 ILE A CA 1
ATOM 5515 C C . ILE A 1 727 ? -10.840 30.475 -32.849 1.00 26.48 727 ILE A C 1
ATOM 5517 O O . ILE A 1 727 ? -9.719 30.667 -32.386 1.00 26.48 727 ILE A O 1
ATOM 5521 N N . ASN A 1 728 ? -11.924 31.106 -32.396 1.00 27.58 728 ASN A N 1
ATOM 5522 C CA . ASN A 1 728 ? -11.917 32.005 -31.242 1.00 27.58 728 ASN A CA 1
ATOM 5523 C C . ASN A 1 728 ? -12.125 31.200 -29.952 1.00 27.58 728 ASN A C 1
ATOM 5525 O O . ASN A 1 728 ? -13.093 30.444 -29.864 1.00 27.58 728 ASN A O 1
ATOM 5529 N N . LEU A 1 729 ? -11.316 31.444 -28.918 1.00 29.98 729 LEU A N 1
ATOM 5530 C CA . LEU A 1 729 ? -11.707 31.110 -27.547 1.00 29.98 729 LEU A CA 1
ATOM 5531 C C . LEU A 1 729 ? -12.719 32.148 -27.044 1.00 29.98 729 LEU A C 1
ATOM 5533 O O . LEU A 1 729 ? -12.390 33.326 -26.931 1.00 29.98 729 LEU A O 1
ATOM 5537 N N . ILE A 1 730 ? -13.930 31.702 -26.699 1.00 29.02 730 ILE A N 1
ATOM 5538 C CA . ILE A 1 730 ? -14.844 32.423 -25.802 1.00 29.02 730 ILE A CA 1
ATOM 5539 C C . ILE A 1 730 ? -15.525 31.395 -24.891 1.00 29.02 730 ILE A C 1
ATOM 5541 O O . ILE A 1 730 ? -16.425 30.672 -25.318 1.00 29.02 730 ILE A O 1
ATOM 5545 N N . THR A 1 731 ? -15.132 31.364 -23.620 1.00 37.69 731 THR A N 1
ATOM 5546 C CA . THR A 1 731 ? -15.835 30.657 -22.537 1.00 37.69 731 THR A CA 1
ATOM 5547 C C . THR A 1 731 ? -16.284 31.658 -21.465 1.00 37.69 731 THR A C 1
ATOM 5549 O O . THR A 1 731 ? -15.796 32.783 -21.387 1.00 37.69 731 THR A O 1
ATOM 5552 N N . LYS A 1 732 ? -17.335 31.309 -20.712 1.00 33.94 732 LYS A N 1
ATOM 5553 C CA . LYS A 1 732 ? -18.255 32.294 -20.105 1.00 33.94 732 LYS A CA 1
ATOM 5554 C C . LYS A 1 732 ? -17.772 33.041 -18.847 1.00 33.94 732 LYS A C 1
ATOM 5556 O O . LYS A 1 732 ? -18.485 33.939 -18.412 1.00 33.94 732 LYS A O 1
ATOM 5561 N N . SER A 1 733 ? -16.616 32.713 -18.270 1.00 38.09 733 SER A N 1
ATOM 5562 C CA . SER A 1 733 ? -16.218 33.181 -16.928 1.00 38.09 733 SER A CA 1
ATOM 5563 C C . SER A 1 733 ? -15.953 34.691 -16.809 1.00 38.09 733 SER A C 1
ATOM 5565 O O . SER A 1 733 ? -16.225 35.273 -15.766 1.00 38.09 733 SER A O 1
ATOM 5567 N N . GLN A 1 734 ? -15.502 35.372 -17.866 1.00 39.03 734 GLN A N 1
ATOM 5568 C CA . GLN A 1 734 ? -15.093 36.788 -17.789 1.00 39.03 734 GLN A CA 1
ATOM 5569 C C . GLN A 1 734 ? -16.237 37.825 -17.904 1.00 39.03 734 GLN A C 1
ATOM 5571 O O . GLN A 1 734 ? -15.973 39.005 -18.149 1.00 39.03 734 GLN A O 1
ATOM 5576 N N . LYS A 1 735 ? -17.515 37.428 -17.767 1.00 34.31 735 LYS A N 1
ATOM 5577 C CA . LYS A 1 735 ? -18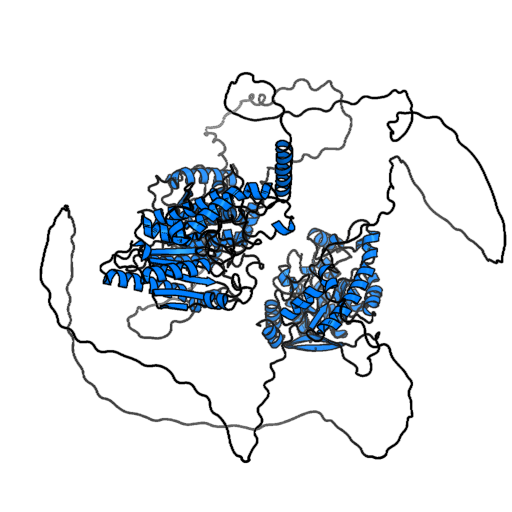.657 38.351 -17.958 1.00 34.31 735 LYS A CA 1
ATOM 5578 C C . LYS A 1 735 ? -19.335 38.844 -16.672 1.00 34.31 735 LYS A C 1
ATOM 5580 O O . LYS A 1 735 ? -20.036 39.850 -16.731 1.00 34.31 735 LYS A O 1
ATOM 5585 N N . GLU A 1 736 ? -19.118 38.196 -15.531 1.00 37.69 736 GLU A N 1
ATOM 5586 C CA . GLU A 1 736 ? -19.808 38.547 -14.275 1.00 37.69 736 GLU A CA 1
ATOM 5587 C C . GLU A 1 736 ? -18.954 39.452 -13.370 1.00 37.69 736 GLU A C 1
ATOM 5589 O O . GLU A 1 736 ? -19.465 40.393 -12.766 1.00 37.69 736 GLU A O 1
ATOM 5594 N N . GLU A 1 737 ? -17.631 39.283 -13.388 1.00 36.94 737 GLU A N 1
ATOM 5595 C CA . GLU A 1 737 ? -16.686 40.135 -12.652 1.00 36.94 737 GLU A CA 1
ATOM 5596 C C . GLU A 1 737 ? -16.582 41.556 -13.245 1.00 36.94 737 GLU A C 1
ATOM 5598 O O . GLU A 1 737 ? -16.509 42.558 -12.528 1.00 36.94 737 GLU A O 1
ATOM 5603 N N . ARG A 1 738 ? -16.708 41.677 -14.575 1.00 32.44 738 ARG A N 1
ATOM 5604 C CA . ARG A 1 738 ? -16.633 42.961 -15.298 1.00 32.44 738 ARG A CA 1
ATOM 5605 C C . ARG A 1 738 ? -17.860 43.870 -15.106 1.00 32.44 738 ARG A C 1
ATOM 5607 O O . ARG A 1 738 ? -17.878 44.971 -15.647 1.00 32.44 738 ARG A O 1
ATOM 5614 N N . ALA A 1 739 ? -18.864 43.434 -14.339 1.00 35.44 739 ALA A N 1
ATOM 5615 C CA . ALA A 1 739 ? -20.079 44.196 -14.038 1.00 35.44 739 ALA A CA 1
ATOM 5616 C C . ALA A 1 739 ? -20.034 44.962 -12.697 1.00 35.44 739 ALA A C 1
ATOM 5618 O O . ALA A 1 739 ? -20.911 45.786 -12.452 1.00 35.44 739 ALA A O 1
ATOM 5619 N N . ARG A 1 740 ? -19.036 44.717 -11.828 1.00 39.22 740 ARG A N 1
ATOM 5620 C CA . ARG A 1 740 ? -18.915 45.391 -10.513 1.00 39.22 740 ARG A CA 1
ATOM 5621 C C . ARG A 1 740 ? -17.860 46.500 -10.441 1.00 39.22 740 ARG A C 1
ATOM 5623 O O . ARG A 1 740 ? -17.899 47.292 -9.511 1.00 39.22 740 ARG A O 1
ATOM 5630 N N . SER A 1 741 ? -16.961 46.599 -11.423 1.00 35.06 741 SER A N 1
ATOM 5631 C CA . SER A 1 741 ? -15.853 47.578 -11.416 1.00 35.06 741 SER A CA 1
ATOM 5632 C C . SER A 1 741 ? -16.114 48.845 -12.259 1.00 35.06 741 SER A C 1
ATOM 5634 O O . SER A 1 741 ? -15.246 49.697 -12.418 1.00 35.06 741 SER A O 1
ATOM 5636 N N . SER A 1 742 ? -17.323 49.013 -12.810 1.00 30.64 742 SER A N 1
ATOM 5637 C CA . SER A 1 742 ? -17.690 50.149 -13.677 1.00 30.64 742 SER A CA 1
ATOM 5638 C C . SER A 1 742 ? -18.440 51.284 -12.955 1.00 30.64 742 SER A C 1
ATOM 5640 O O . SER A 1 742 ? -19.225 51.993 -13.582 1.00 30.64 742 SER A O 1
ATOM 5642 N N . GLN A 1 743 ? -18.227 51.455 -11.644 1.00 34.66 743 GLN A N 1
ATOM 5643 C CA . GLN A 1 743 ? -18.801 52.544 -10.829 1.00 34.66 743 GLN A CA 1
ATOM 5644 C C . GLN A 1 743 ? -17.776 53.182 -9.861 1.00 34.66 743 GLN A C 1
ATOM 5646 O O . GLN A 1 743 ? -18.131 53.608 -8.768 1.00 34.66 743 GLN A O 1
ATOM 5651 N N . ALA A 1 744 ? -16.496 53.267 -10.254 1.00 32.50 744 ALA A N 1
ATOM 5652 C CA . ALA A 1 744 ? -15.434 53.850 -9.418 1.00 32.50 744 ALA A CA 1
ATOM 5653 C C . ALA A 1 744 ? -14.331 54.600 -10.207 1.00 32.50 744 ALA A C 1
ATOM 5655 O O . ALA A 1 744 ? -13.164 54.565 -9.829 1.00 32.50 744 ALA A O 1
ATOM 5656 N N . ALA A 1 745 ? -14.669 55.270 -11.319 1.00 26.06 745 ALA A N 1
ATOM 5657 C CA . ALA A 1 745 ? -13.688 55.988 -12.152 1.00 26.06 745 ALA A CA 1
ATOM 5658 C C . ALA A 1 745 ? -14.284 57.234 -12.844 1.00 26.06 745 ALA A C 1
ATOM 5660 O O . ALA A 1 745 ? -14.524 57.233 -14.050 1.00 26.06 745 ALA A O 1
ATOM 5661 N N . ALA A 1 746 ? -14.553 58.296 -12.074 1.00 27.03 746 ALA A N 1
ATOM 5662 C CA . ALA A 1 746 ? -15.091 59.564 -12.592 1.00 27.03 746 ALA A CA 1
ATOM 5663 C C . ALA A 1 746 ? -14.636 60.798 -11.776 1.00 27.03 746 ALA A C 1
ATOM 5665 O O . ALA A 1 746 ? -15.445 61.658 -11.434 1.00 27.03 746 ALA A O 1
ATOM 5666 N N . ALA A 1 747 ? -13.344 60.884 -11.438 1.00 26.38 747 ALA A N 1
ATOM 5667 C CA . ALA A 1 747 ? -12.745 62.050 -10.782 1.00 26.38 747 ALA A CA 1
ATOM 5668 C C . ALA A 1 747 ? -11.242 62.181 -11.105 1.00 26.38 747 ALA A C 1
ATOM 5670 O O . ALA A 1 747 ? -10.610 61.206 -11.498 1.00 26.38 747 ALA A O 1
ATOM 5671 N N . ALA A 1 748 ? -10.695 63.383 -10.877 1.00 27.09 748 ALA A N 1
ATOM 5672 C CA . ALA A 1 748 ? -9.267 63.735 -10.896 1.00 27.09 748 ALA A CA 1
ATOM 5673 C C . ALA A 1 748 ? -8.505 63.581 -12.238 1.00 27.09 748 ALA A C 1
ATOM 5675 O O . ALA A 1 748 ? -7.786 62.614 -12.473 1.00 27.09 748 ALA A O 1
ATOM 5676 N N . ALA A 1 749 ? -8.552 64.638 -13.057 1.00 26.16 749 ALA A N 1
ATOM 5677 C CA . ALA A 1 749 ? -7.554 64.915 -14.095 1.00 26.16 749 ALA A CA 1
ATOM 5678 C C . ALA A 1 749 ? -7.104 66.390 -14.022 1.00 26.16 749 ALA A C 1
ATOM 5680 O O . ALA A 1 749 ? -7.694 67.248 -14.673 1.00 26.16 749 ALA A O 1
ATOM 5681 N N . ALA A 1 750 ? -6.099 66.678 -13.185 1.00 27.94 750 ALA A N 1
ATOM 5682 C CA . ALA A 1 750 ? -5.341 67.939 -13.065 1.00 27.94 750 ALA A CA 1
ATOM 5683 C C . ALA A 1 750 ? -4.269 67.780 -11.956 1.00 27.94 750 ALA A C 1
ATOM 5685 O O . ALA A 1 750 ? -4.537 67.071 -10.992 1.00 27.94 750 ALA A O 1
ATOM 5686 N N . ALA A 1 751 ? -3.092 68.420 -11.961 1.00 28.70 751 ALA A N 1
ATOM 5687 C CA . ALA A 1 751 ? -2.317 69.073 -13.029 1.00 28.70 751 ALA A CA 1
ATOM 5688 C C . ALA A 1 751 ? -0.883 69.389 -12.516 1.00 28.70 751 ALA A C 1
ATOM 5690 O O . ALA A 1 751 ? -0.719 69.619 -11.322 1.00 28.70 751 ALA A O 1
ATOM 5691 N N . THR A 1 752 ? 0.098 69.551 -13.426 1.00 28.50 752 THR A N 1
ATOM 5692 C CA . THR A 1 752 ? 1.395 70.284 -13.247 1.00 28.50 752 THR A CA 1
ATOM 5693 C C . THR A 1 752 ? 2.396 69.828 -12.149 1.00 28.50 752 THR A C 1
ATOM 5695 O O . THR A 1 752 ? 2.044 69.058 -11.271 1.00 28.50 752 THR A O 1
ATOM 5698 N N . ALA A 1 753 ? 3.655 70.307 -12.081 1.00 27.45 753 ALA A N 1
ATOM 5699 C CA . ALA A 1 753 ? 4.718 70.469 -13.103 1.00 27.45 753 ALA A CA 1
ATOM 5700 C C . ALA A 1 753 ? 6.072 70.894 -12.453 1.00 27.45 753 ALA A C 1
ATOM 5702 O O . ALA A 1 753 ? 6.071 71.730 -11.558 1.00 27.45 753 ALA A O 1
ATOM 5703 N N . ALA A 1 754 ? 7.202 70.438 -13.024 1.00 27.38 754 ALA A N 1
ATOM 5704 C CA . ALA A 1 754 ? 8.583 70.966 -12.874 1.00 27.38 754 ALA A CA 1
ATOM 5705 C C . ALA A 1 754 ? 9.352 70.810 -11.522 1.00 27.38 754 ALA A C 1
ATOM 5707 O O . ALA A 1 754 ? 8.799 70.435 -10.495 1.00 27.38 754 ALA A O 1
ATOM 5708 N N . ALA A 1 755 ? 10.679 71.036 -11.591 1.00 29.33 755 ALA A N 1
ATOM 5709 C CA . ALA A 1 755 ? 11.722 70.906 -10.538 1.00 29.33 755 ALA A CA 1
ATOM 5710 C C . ALA A 1 755 ? 12.295 72.321 -10.183 1.00 29.33 755 ALA A C 1
ATOM 5712 O O . ALA A 1 755 ? 11.498 73.250 -10.336 1.00 29.33 755 ALA A O 1
ATOM 5713 N N . PRO A 1 756 ? 13.588 72.617 -9.830 1.00 51.59 756 PRO A N 1
ATOM 5714 C CA . PRO A 1 756 ? 14.821 71.851 -9.454 1.00 51.59 756 PRO A CA 1
ATOM 5715 C C . PRO A 1 756 ? 15.446 72.283 -8.069 1.00 51.59 756 PRO A C 1
ATOM 5717 O O . PRO A 1 756 ? 14.745 72.923 -7.298 1.00 51.59 756 PRO A O 1
ATOM 5720 N N . VAL A 1 757 ? 16.675 71.906 -7.611 1.00 27.91 757 VAL A N 1
ATOM 5721 C CA . VAL A 1 757 ? 17.986 72.630 -7.800 1.00 27.91 757 VAL A CA 1
ATOM 5722 C C . VAL A 1 757 ? 19.192 72.030 -6.980 1.00 27.91 757 VAL A C 1
ATOM 5724 O O . VAL A 1 757 ? 19.006 71.527 -5.882 1.00 27.91 757 VAL A O 1
ATOM 5727 N N . THR A 1 758 ? 20.417 72.107 -7.552 1.00 26.34 758 THR A N 1
ATOM 5728 C CA . THR A 1 758 ? 21.852 71.974 -7.079 1.00 26.34 758 THR A CA 1
ATOM 5729 C C . THR A 1 758 ? 22.360 71.224 -5.811 1.00 26.34 758 THR A C 1
ATOM 5731 O O . THR A 1 758 ? 22.197 71.685 -4.689 1.00 26.34 758 THR A O 1
ATOM 5734 N N . ARG A 1 759 ? 23.207 70.196 -6.050 1.00 27.81 759 ARG A N 1
ATOM 5735 C CA . ARG A 1 759 ? 24.690 70.036 -5.821 1.00 27.81 759 ARG A CA 1
ATOM 5736 C C . ARG A 1 759 ? 25.511 70.749 -4.685 1.00 27.81 759 ARG A C 1
ATOM 5738 O O . ARG A 1 759 ? 25.390 71.950 -4.486 1.00 27.81 759 ARG A O 1
ATOM 5745 N N . THR A 1 760 ? 26.544 70.000 -4.218 1.00 26.25 760 THR A N 1
ATOM 5746 C CA . THR A 1 760 ? 27.933 70.334 -3.720 1.00 26.25 760 THR A CA 1
ATOM 5747 C C . THR A 1 760 ? 28.270 70.762 -2.261 1.00 26.25 760 THR A C 1
ATOM 5749 O O . THR A 1 760 ? 28.086 71.923 -1.929 1.00 26.25 760 THR A O 1
ATOM 5752 N N . GLU A 1 761 ? 28.898 69.831 -1.495 1.00 31.94 761 GLU A N 1
ATOM 5753 C CA . GLU A 1 761 ? 30.293 69.811 -0.911 1.00 31.94 761 GLU A CA 1
ATOM 5754 C C . GLU A 1 761 ? 30.888 70.996 -0.083 1.00 31.94 761 GLU A C 1
ATOM 5756 O O . GLU A 1 761 ? 30.529 72.136 -0.371 1.00 31.94 761 GLU A O 1
ATOM 5761 N N . PRO A 1 762 ? 31.920 70.817 0.811 1.00 48.62 762 PRO A N 1
ATOM 5762 C CA . PRO A 1 762 ? 32.570 69.604 1.388 1.00 48.62 762 PRO A CA 1
ATOM 5763 C C . PRO A 1 762 ? 32.805 69.626 2.948 1.00 48.62 762 PRO A C 1
ATOM 5765 O O . PRO A 1 762 ? 32.319 70.511 3.647 1.00 48.62 762 PRO A O 1
ATOM 5768 N N . GLY A 1 763 ? 33.564 68.650 3.504 1.00 27.38 763 GLY A N 1
ATOM 5769 C CA . GLY A 1 763 ? 33.974 68.511 4.939 1.00 27.38 763 GLY A CA 1
ATOM 5770 C C . GLY A 1 763 ? 35.186 69.366 5.408 1.00 27.38 763 GLY A C 1
ATOM 5771 O O . GLY A 1 763 ? 35.514 70.324 4.705 1.00 27.38 763 GLY A O 1
ATOM 5772 N N . PRO A 1 764 ? 35.889 69.060 6.546 1.00 51.34 764 PRO A N 1
ATOM 5773 C CA . PRO A 1 764 ? 36.781 67.868 6.623 1.00 51.34 764 PRO A CA 1
ATOM 5774 C C . PRO A 1 764 ? 37.165 67.266 8.030 1.00 51.34 764 PRO A C 1
ATOM 5776 O O . PRO A 1 764 ? 36.832 67.811 9.075 1.00 51.34 764 PRO A O 1
ATOM 5779 N N . ALA A 1 765 ? 38.022 66.218 7.992 1.00 31.17 765 ALA A N 1
ATOM 5780 C CA . ALA A 1 765 ? 39.011 65.723 8.998 1.00 31.17 765 ALA A CA 1
ATOM 5781 C C . ALA A 1 765 ? 38.561 64.926 10.263 1.00 31.17 765 ALA A C 1
ATOM 5783 O O . ALA A 1 765 ? 37.579 65.273 10.903 1.00 31.17 765 ALA A O 1
ATOM 5784 N N . GLY A 1 766 ? 39.288 63.880 10.722 1.00 28.22 766 GLY A N 1
ATOM 5785 C CA . GLY A 1 766 ? 40.402 63.126 10.089 1.00 28.22 766 GLY A CA 1
ATOM 5786 C C . GLY A 1 766 ? 41.253 62.226 11.033 1.00 28.22 766 GLY A C 1
ATOM 5787 O O . GLY A 1 766 ? 41.247 62.448 12.236 1.00 28.22 766 GLY A O 1
ATOM 5788 N N . ASN A 1 767 ? 42.062 61.309 10.448 1.00 29.19 767 ASN A N 1
ATOM 5789 C CA . ASN A 1 767 ? 43.223 60.558 11.023 1.00 29.19 767 ASN A CA 1
ATOM 5790 C C . ASN A 1 767 ? 42.976 59.505 12.156 1.00 29.19 767 ASN A C 1
ATOM 5792 O O . ASN A 1 767 ? 42.085 59.687 12.969 1.00 29.19 767 ASN A O 1
ATOM 5796 N N . GLN A 1 768 ? 43.739 58.395 12.317 1.00 29.70 768 GLN A N 1
ATOM 5797 C CA . GLN A 1 768 ? 44.769 57.735 11.470 1.00 29.70 768 GLN A CA 1
ATOM 5798 C C . GLN A 1 768 ? 45.060 56.251 11.864 1.00 29.70 768 GLN A C 1
ATOM 5800 O O . GLN A 1 768 ? 44.976 55.893 13.031 1.00 29.70 768 GLN A O 1
ATOM 5805 N N . SER A 1 769 ? 45.566 55.468 10.890 1.00 27.31 769 SER A N 1
ATOM 5806 C CA . SER A 1 769 ? 46.522 54.322 10.991 1.00 27.31 769 SER A CA 1
ATOM 5807 C C . SER A 1 769 ? 46.177 52.966 11.670 1.00 27.31 769 SER A C 1
ATOM 5809 O O . SER A 1 769 ? 45.596 52.896 12.743 1.00 27.31 769 SER A O 1
ATOM 5811 N N . ALA A 1 770 ? 46.658 51.882 11.031 1.00 28.84 770 ALA A N 1
ATOM 5812 C CA . ALA A 1 770 ? 46.794 50.481 11.511 1.00 28.84 770 ALA A CA 1
ATOM 5813 C C . ALA A 1 770 ? 48.325 50.170 11.727 1.00 28.84 770 ALA A C 1
ATOM 5815 O O . ALA A 1 770 ? 49.015 51.168 11.952 1.00 28.84 770 ALA A O 1
ATOM 5816 N N . PRO A 1 771 ? 48.958 48.954 11.601 1.00 54.28 771 PRO A N 1
ATOM 5817 C CA . PRO A 1 771 ? 48.489 47.573 11.284 1.00 54.28 771 PRO A CA 1
ATOM 5818 C C . PRO A 1 771 ? 49.243 46.354 11.956 1.00 54.28 771 PRO A C 1
ATOM 5820 O O . PRO A 1 771 ? 50.252 46.549 12.620 1.00 54.28 771 PRO A O 1
ATOM 5823 N N . ARG A 1 772 ? 48.867 45.095 11.587 1.00 30.88 772 ARG A N 1
ATOM 5824 C CA . ARG A 1 772 ? 49.711 43.838 11.507 1.00 30.88 772 ARG A CA 1
ATOM 5825 C C . ARG A 1 772 ? 50.256 43.202 12.829 1.00 30.88 772 ARG A C 1
ATOM 5827 O O . ARG A 1 772 ? 50.279 43.876 13.842 1.00 30.88 772 ARG A O 1
ATOM 5834 N N . SER A 1 773 ? 50.705 41.926 12.924 1.00 30.58 773 SER A N 1
ATOM 5835 C CA . SER A 1 773 ? 50.643 40.700 12.063 1.00 30.58 773 SER A CA 1
ATOM 5836 C C . SER A 1 773 ? 51.108 39.400 12.789 1.00 30.58 773 SER A C 1
ATOM 5838 O O . SER A 1 773 ? 52.010 39.488 13.608 1.00 30.58 773 SER A O 1
ATOM 5840 N N . ALA A 1 774 ? 50.562 38.235 12.382 1.00 31.12 774 ALA A N 1
ATOM 5841 C CA . ALA A 1 774 ? 51.100 36.843 12.285 1.00 31.12 774 ALA A CA 1
ATOM 5842 C C . ALA A 1 774 ? 52.263 36.275 13.161 1.00 31.12 774 ALA A C 1
ATOM 5844 O O . ALA A 1 774 ? 53.312 36.900 13.283 1.00 31.12 774 ALA A O 1
ATOM 5845 N N . SER A 1 775 ? 52.155 34.983 13.548 1.00 27.89 775 SER A N 1
ATOM 5846 C CA . SER A 1 775 ? 53.275 34.002 13.623 1.00 27.89 775 SER A CA 1
ATOM 5847 C C . SER A 1 775 ? 52.792 32.522 13.632 1.00 27.89 775 SER A C 1
ATOM 5849 O O . SER A 1 775 ? 51.596 32.270 13.484 1.00 27.89 775 SER A O 1
ATOM 5851 N N . GLU A 1 776 ? 53.721 31.556 13.750 1.00 32.56 776 GLU A N 1
ATOM 5852 C CA . GLU A 1 776 ? 53.567 30.102 13.504 1.00 32.56 776 GLU A CA 1
ATOM 5853 C C . GLU A 1 776 ? 54.476 29.265 14.470 1.00 32.56 776 GLU A C 1
ATOM 5855 O O . GLU A 1 776 ? 55.413 29.829 15.028 1.00 32.56 776 GLU A O 1
ATOM 5860 N N . PHE A 1 777 ? 54.241 27.942 14.619 1.00 29.61 777 PHE A N 1
ATOM 5861 C CA . PHE A 1 777 ? 55.112 26.871 15.214 1.00 29.61 777 PHE A CA 1
ATOM 5862 C C . PHE A 1 777 ? 55.590 26.870 16.715 1.00 29.61 777 PHE A C 1
ATOM 5864 O O . PHE A 1 777 ? 56.419 27.679 17.104 1.00 29.61 777 PHE A O 1
ATOM 5871 N N . LEU A 1 778 ? 55.134 25.849 17.492 1.00 31.86 778 LEU A N 1
ATOM 5872 C CA . LEU A 1 778 ? 55.841 24.769 18.284 1.00 31.86 778 LEU A CA 1
ATOM 5873 C C . LEU A 1 778 ? 57.189 25.000 19.069 1.00 31.86 778 LEU A C 1
ATOM 5875 O O . LEU A 1 778 ? 57.931 25.899 18.692 1.00 31.86 778 LEU A O 1
ATOM 5879 N N . PRO A 1 779 ? 57.676 24.095 19.992 1.00 60.66 779 PRO A N 1
ATOM 5880 C CA . PRO A 1 779 ? 57.065 23.067 20.903 1.00 60.66 779 PRO A CA 1
ATOM 5881 C C . PRO A 1 779 ? 57.734 22.885 22.338 1.00 60.66 779 PRO A C 1
ATOM 5883 O O . PRO A 1 779 ? 58.679 23.593 22.667 1.00 60.66 779 PRO A O 1
ATOM 5886 N N . GLN A 1 780 ? 57.335 21.829 23.106 1.00 30.23 780 GLN A N 1
ATOM 5887 C CA . GLN A 1 780 ? 58.049 21.092 24.221 1.00 30.23 780 GLN A CA 1
ATOM 5888 C C . GLN A 1 780 ? 58.115 21.670 25.682 1.00 30.23 780 GLN A C 1
ATOM 5890 O O . GLN A 1 780 ? 57.930 22.874 25.839 1.00 30.23 780 GLN A O 1
ATOM 5895 N N . PRO A 1 781 ? 58.475 20.886 26.755 1.00 54.06 781 PRO A N 1
ATOM 5896 C CA . PRO A 1 781 ? 58.085 19.491 27.135 1.00 54.06 781 PRO A CA 1
ATOM 5897 C C . PRO A 1 781 ? 57.868 19.196 28.678 1.00 54.06 781 PRO A C 1
ATOM 5899 O O . PRO A 1 781 ? 58.175 20.030 29.519 1.00 54.06 781 PRO A O 1
ATOM 5902 N N . ASP A 1 782 ? 57.424 17.959 29.007 1.00 30.00 782 ASP A N 1
ATOM 5903 C CA . ASP A 1 782 ? 57.602 17.095 30.227 1.00 30.00 782 ASP A CA 1
ATOM 5904 C C . ASP A 1 782 ? 57.335 17.520 31.711 1.00 30.00 782 ASP A C 1
ATOM 5906 O O . ASP A 1 782 ? 57.768 18.572 32.169 1.00 30.00 782 ASP A O 1
ATOM 5910 N N . VAL A 1 783 ? 56.747 16.583 32.508 1.00 31.52 783 VAL A N 1
ATOM 5911 C CA . VAL A 1 783 ? 57.282 15.932 33.764 1.00 31.52 783 VAL A CA 1
ATOM 5912 C C . VAL A 1 783 ? 56.195 15.402 34.769 1.00 31.52 783 VAL A C 1
ATOM 5914 O O . VAL A 1 783 ? 55.475 16.181 35.377 1.00 31.52 783 VAL A O 1
ATOM 5917 N N . ALA A 1 784 ? 56.212 14.073 35.027 1.00 28.14 784 ALA A N 1
ATOM 5918 C CA . ALA A 1 784 ? 55.851 13.276 36.247 1.00 28.14 784 ALA A CA 1
ATOM 5919 C C . ALA A 1 784 ? 54.426 13.177 36.908 1.00 28.14 784 ALA A C 1
ATOM 5921 O O . ALA A 1 784 ? 53.606 14.086 36.887 1.00 28.14 784 ALA A O 1
ATOM 5922 N N . GLN A 1 785 ? 54.202 12.017 37.570 1.00 33.09 785 GLN A N 1
ATOM 5923 C CA . GLN A 1 785 ? 53.137 11.604 38.543 1.00 33.09 785 GLN A CA 1
ATOM 5924 C C . GLN A 1 785 ? 53.790 11.348 39.950 1.00 33.09 785 GLN A C 1
ATOM 5926 O O . GLN A 1 785 ? 54.956 11.741 40.065 1.00 33.09 785 GLN A O 1
ATOM 5931 N N . PRO A 1 786 ? 53.239 10.623 40.984 1.00 50.81 786 PRO A N 1
ATOM 5932 C CA . PRO A 1 786 ? 51.895 10.058 41.345 1.00 50.81 786 PRO A CA 1
ATOM 5933 C C . PRO A 1 786 ? 51.502 10.462 42.823 1.00 50.81 786 PRO A C 1
ATOM 5935 O O . PRO A 1 786 ? 51.877 11.584 43.167 1.00 50.81 786 PRO A O 1
ATOM 5938 N N . PRO A 1 787 ? 50.907 9.664 43.776 1.00 56.22 787 PRO A N 1
ATOM 5939 C CA . PRO A 1 787 ? 49.956 8.503 43.827 1.00 56.22 787 PRO A CA 1
ATOM 5940 C C . PRO A 1 787 ? 48.663 8.751 44.719 1.00 56.22 787 PRO A C 1
ATOM 5942 O O . PRO A 1 787 ? 48.542 9.832 45.282 1.00 56.22 787 PRO A O 1
ATOM 5945 N N . VAL A 1 788 ? 47.559 7.952 44.719 1.00 33.34 788 VAL A N 1
ATOM 5946 C CA . VAL A 1 788 ? 47.124 6.764 45.570 1.00 33.34 788 VAL A CA 1
ATOM 5947 C C . VAL A 1 788 ? 47.203 7.001 47.117 1.00 33.34 788 VAL A C 1
ATOM 5949 O O . VAL A 1 788 ? 48.220 7.539 47.538 1.00 33.34 788 VAL A O 1
ATOM 5952 N N . VAL A 1 789 ? 46.244 6.697 48.039 1.00 33.19 789 VAL A N 1
ATOM 5953 C CA . VAL A 1 789 ? 45.277 5.554 48.237 1.00 33.19 789 VAL A CA 1
ATOM 5954 C C . VAL A 1 789 ? 43.754 5.945 48.318 1.00 33.19 789 VAL A C 1
ATOM 5956 O O . VAL A 1 789 ? 43.356 6.618 47.373 1.00 33.19 789 VAL A O 1
ATOM 5959 N N . ASP A 1 790 ? 42.795 5.585 49.222 1.00 29.67 790 ASP A N 1
ATOM 5960 C CA . ASP A 1 790 ? 42.709 5.006 50.612 1.00 29.67 790 ASP A CA 1
ATOM 5961 C C . ASP A 1 790 ? 41.315 4.319 50.942 1.00 29.67 790 ASP A C 1
ATOM 5963 O O . ASP A 1 790 ? 40.517 4.154 50.019 1.00 29.67 790 ASP A O 1
ATOM 5967 N N . GLU A 1 791 ? 40.999 3.881 52.191 1.00 32.09 791 GLU A N 1
ATOM 5968 C CA . GLU A 1 791 ? 40.008 2.790 52.519 1.00 32.09 791 GLU A CA 1
ATOM 5969 C C . GLU A 1 791 ? 38.935 2.967 53.676 1.00 32.09 791 GLU A C 1
ATOM 5971 O O . GLU A 1 791 ? 39.186 3.591 54.700 1.00 32.09 791 GLU A O 1
ATOM 5976 N N . THR A 1 792 ? 37.797 2.226 53.591 1.00 30.25 792 THR A N 1
ATOM 5977 C CA . THR A 1 792 ? 36.895 1.626 54.659 1.00 30.25 792 THR A CA 1
ATOM 5978 C C . THR A 1 792 ? 35.982 2.392 55.672 1.00 30.25 792 THR A C 1
ATOM 5980 O O . THR A 1 792 ? 36.373 3.379 56.283 1.00 30.25 792 THR A O 1
ATOM 5983 N N . THR A 1 793 ? 34.782 1.804 55.953 1.00 27.66 793 THR A N 1
ATOM 5984 C CA . THR A 1 793 ? 34.071 1.473 57.258 1.00 27.66 793 THR A CA 1
ATOM 5985 C C . THR A 1 793 ? 32.516 1.450 57.080 1.00 27.66 793 THR A C 1
ATOM 5987 O O . THR A 1 793 ? 32.009 2.289 56.350 1.00 27.66 793 THR A O 1
ATOM 5990 N N . SER A 1 794 ? 31.664 0.479 57.500 1.00 29.06 794 SER A N 1
ATOM 5991 C CA . SER A 1 794 ? 31.401 -0.305 58.754 1.00 29.06 794 SER A CA 1
ATOM 5992 C C . SER A 1 794 ? 30.324 0.343 59.678 1.00 29.06 794 SER A C 1
ATOM 5994 O O . SER A 1 794 ? 30.436 1.541 59.904 1.00 29.06 794 SER A O 1
ATOM 5996 N N . ALA A 1 795 ? 29.306 -0.300 60.306 1.00 29.78 795 ALA A N 1
ATOM 5997 C CA . ALA A 1 795 ? 28.603 -1.612 60.199 1.00 29.78 795 ALA A CA 1
ATOM 5998 C C . ALA A 1 795 ? 27.365 -1.663 61.180 1.00 29.78 795 ALA A C 1
ATOM 6000 O O . ALA A 1 795 ? 27.115 -0.669 61.856 1.00 29.78 795 ALA A O 1
ATOM 6001 N N . LEU A 1 796 ? 26.692 -2.834 61.338 1.00 28.36 796 LEU A N 1
ATOM 6002 C CA . LEU A 1 796 ? 25.747 -3.256 62.433 1.00 28.36 796 LEU A CA 1
ATOM 6003 C C . LEU A 1 796 ? 24.273 -2.729 62.409 1.00 28.36 796 LEU A C 1
ATOM 6005 O O . LEU A 1 796 ? 24.041 -1.617 61.957 1.00 28.36 796 LEU A O 1
ATOM 6009 N N . ALA A 1 797 ? 23.225 -3.423 62.921 1.00 29.53 797 ALA A N 1
ATOM 6010 C CA . ALA A 1 797 ? 23.027 -4.854 63.275 1.00 29.53 797 ALA A CA 1
ATOM 6011 C C . ALA A 1 797 ? 21.537 -5.264 63.555 1.00 29.53 797 ALA A C 1
ATOM 6013 O O . ALA A 1 797 ? 20.804 -4.510 64.182 1.00 29.53 797 ALA A O 1
ATOM 6014 N N . VAL A 1 798 ? 21.168 -6.493 63.133 1.00 29.67 798 VAL A N 1
ATOM 6015 C CA . VAL A 1 798 ? 20.472 -7.611 63.856 1.00 29.67 798 VAL A CA 1
ATOM 6016 C C . VAL A 1 798 ? 19.182 -7.395 64.691 1.00 29.67 798 VAL A C 1
ATOM 6018 O O . VAL A 1 798 ? 19.224 -6.729 65.717 1.00 29.67 798 VAL A O 1
ATOM 6021 N N . GLU A 1 799 ? 18.117 -8.165 64.378 1.00 24.66 799 GLU A N 1
ATOM 6022 C CA . GLU A 1 799 ? 17.489 -9.158 65.301 1.00 24.66 799 GLU A CA 1
ATOM 6023 C C . GLU A 1 799 ? 16.669 -10.244 64.544 1.00 24.66 799 GLU A C 1
ATOM 6025 O O . GLU A 1 799 ? 16.464 -10.126 63.335 1.00 24.66 799 GLU A O 1
ATOM 6030 N N . GLU A 1 800 ? 16.286 -11.345 65.215 1.00 29.39 800 GLU A N 1
ATOM 6031 C CA . GLU A 1 800 ? 15.933 -12.656 64.612 1.00 29.39 800 GLU A CA 1
ATOM 6032 C C . GLU A 1 800 ? 14.766 -13.375 65.338 1.00 29.39 800 GLU A C 1
ATOM 6034 O O . GLU A 1 800 ? 14.590 -13.205 66.544 1.00 29.39 800 GLU A O 1
ATOM 6039 N N . SER A 1 801 ? 13.987 -14.225 64.640 1.00 24.22 801 SER A N 1
ATOM 6040 C CA . SER A 1 801 ? 13.108 -15.259 65.242 1.00 24.22 801 SER A CA 1
ATOM 6041 C C . SER A 1 801 ? 12.705 -16.365 64.243 1.00 24.22 801 SER A C 1
ATOM 6043 O O . SER A 1 801 ? 12.364 -16.071 63.099 1.00 24.22 801 SER A O 1
ATOM 6045 N N . ALA A 1 802 ? 12.696 -17.627 64.694 1.00 29.47 802 ALA A N 1
ATOM 6046 C CA . ALA A 1 802 ? 12.225 -18.823 63.965 1.00 29.47 802 ALA A CA 1
ATOM 6047 C C . ALA A 1 802 ? 10.726 -19.136 64.309 1.00 29.47 802 ALA A C 1
ATOM 6049 O O . ALA A 1 802 ? 10.072 -18.285 64.902 1.00 29.47 802 ALA A O 1
ATOM 6050 N N . GLU A 1 803 ? 10.048 -20.257 63.993 1.00 30.17 803 GLU A N 1
ATOM 6051 C CA . GLU A 1 803 ? 10.447 -21.611 63.561 1.00 30.17 803 GLU A CA 1
ATOM 6052 C C . GLU A 1 803 ? 9.230 -22.439 63.024 1.00 30.17 803 GLU A C 1
ATOM 6054 O O . GLU A 1 803 ? 8.086 -22.145 63.369 1.00 30.17 803 GLU A O 1
ATOM 6059 N N . THR A 1 804 ? 9.516 -23.541 62.298 1.00 26.50 804 THR A N 1
ATOM 6060 C CA . THR A 1 804 ? 8.807 -24.861 62.181 1.00 26.50 804 THR A CA 1
ATOM 6061 C C . THR A 1 804 ? 8.099 -25.299 60.873 1.00 26.50 804 THR A C 1
ATOM 6063 O O . THR A 1 804 ? 7.467 -24.524 60.164 1.00 26.50 804 THR A O 1
ATOM 6066 N N . GLN A 1 805 ? 8.192 -26.616 60.594 1.00 28.50 805 GLN A N 1
ATOM 6067 C CA . GLN A 1 805 ? 7.381 -27.432 59.656 1.00 28.50 805 GLN A CA 1
ATOM 6068 C C . GLN A 1 805 ? 6.681 -28.577 60.437 1.00 28.50 805 GLN A C 1
ATOM 6070 O O . GLN A 1 805 ? 7.107 -28.860 61.561 1.00 28.50 805 GLN A O 1
ATOM 6075 N N . PRO A 1 806 ? 5.625 -29.242 59.904 1.00 43.03 806 PRO A N 1
ATOM 6076 C CA . PRO A 1 806 ? 5.747 -30.454 59.042 1.00 43.03 806 PRO A CA 1
ATOM 6077 C C . PRO A 1 806 ? 4.726 -30.470 57.860 1.00 43.03 806 PRO A C 1
ATOM 6079 O O . PRO A 1 806 ? 3.855 -29.610 57.823 1.00 43.03 806 PRO A O 1
ATOM 6082 N N . ALA A 1 807 ? 4.661 -31.354 56.843 1.00 28.23 807 ALA A N 1
ATOM 6083 C CA . ALA A 1 807 ? 5.373 -32.553 56.331 1.00 28.23 807 ALA A CA 1
ATOM 6084 C C . ALA A 1 807 ? 4.438 -33.789 56.109 1.00 28.23 807 ALA A C 1
ATOM 6086 O O . ALA A 1 807 ? 3.538 -34.026 56.905 1.00 28.23 807 ALA A O 1
ATOM 6087 N N . LEU A 1 808 ? 4.738 -34.601 55.068 1.00 29.11 808 LEU A N 1
ATOM 6088 C CA . LEU A 1 808 ? 4.270 -35.987 54.749 1.00 29.11 808 LEU A CA 1
ATOM 6089 C C . LEU A 1 808 ? 2.948 -36.267 53.961 1.00 29.11 808 LEU A C 1
ATOM 6091 O O . LEU A 1 808 ? 1.873 -36.433 54.520 1.00 29.11 808 LEU A O 1
ATOM 6095 N N . THR A 1 809 ? 3.113 -36.483 52.641 1.00 27.83 809 THR A N 1
ATOM 6096 C CA . THR A 1 809 ? 2.711 -37.657 51.796 1.00 27.83 809 THR A CA 1
ATOM 6097 C C . THR A 1 809 ? 1.447 -38.514 52.047 1.00 27.83 809 THR A C 1
ATOM 6099 O O . THR A 1 809 ? 1.300 -39.073 53.129 1.00 27.83 809 THR A O 1
ATOM 6102 N N . VAL A 1 810 ? 0.740 -38.889 50.954 1.00 28.52 810 VAL A N 1
ATOM 6103 C CA . VAL A 1 810 ? 0.671 -40.266 50.348 1.00 28.52 810 VAL A CA 1
ATOM 6104 C C . VAL A 1 810 ? -0.098 -40.251 48.987 1.00 28.52 810 VAL A C 1
ATOM 6106 O O . VAL A 1 810 ? -0.708 -39.244 48.644 1.00 28.52 810 VAL A O 1
ATOM 6109 N N . LYS A 1 811 ? 0.022 -41.313 48.160 1.00 26.45 811 LYS A N 1
ATOM 6110 C CA . LYS A 1 811 ? -0.534 -41.494 46.783 1.00 26.45 811 LYS A CA 1
ATOM 6111 C C . LYS A 1 811 ? -1.804 -42.428 46.757 1.00 26.45 811 LYS A C 1
ATOM 6113 O O . LYS A 1 811 ? -2.333 -42.672 47.834 1.00 26.45 811 LYS A O 1
ATOM 6118 N N . PRO A 1 812 ? -2.222 -43.078 45.633 1.00 55.72 812 PRO A N 1
ATOM 6119 C CA . PRO A 1 812 ? -2.991 -42.573 44.469 1.00 55.72 812 PRO A CA 1
ATOM 6120 C C . PRO A 1 812 ? -4.275 -43.417 44.139 1.00 55.72 812 PRO A C 1
ATOM 6122 O O . PRO A 1 812 ? -4.666 -44.258 44.936 1.00 55.72 812 PRO A O 1
ATOM 6125 N N . GLU A 1 813 ? -4.857 -43.228 42.932 1.00 29.94 813 GLU A N 1
ATOM 6126 C CA . GLU A 1 813 ? -5.476 -44.240 42.010 1.00 29.94 813 GLU A CA 1
ATOM 6127 C C . GLU A 1 813 ? -6.928 -44.035 41.477 1.00 29.94 813 GLU A C 1
ATOM 6129 O O . GLU A 1 813 ? -7.894 -43.999 42.225 1.00 29.94 813 GLU A O 1
ATOM 6134 N N . ILE A 1 814 ? -7.022 -43.985 40.130 1.00 29.95 814 ILE A N 1
ATOM 6135 C CA . ILE A 1 814 ? -7.889 -44.752 39.186 1.00 29.95 814 ILE A CA 1
ATOM 6136 C C . ILE A 1 814 ? -9.440 -44.770 39.327 1.00 29.95 814 ILE A C 1
ATOM 6138 O O . ILE A 1 814 ? -9.993 -45.211 40.325 1.00 29.95 814 ILE A O 1
ATOM 6142 N N . GLY A 1 815 ? -10.127 -44.522 38.190 1.00 28.56 815 GLY A N 1
ATOM 6143 C CA . GLY A 1 815 ? -11.497 -45.001 37.875 1.00 28.56 815 GLY A CA 1
ATOM 6144 C C . GLY A 1 815 ? -12.606 -43.929 37.968 1.00 28.56 815 GLY A C 1
ATOM 6145 O O . GLY A 1 815 ? -12.743 -43.335 39.026 1.00 28.56 815 GLY A O 1
ATOM 6146 N N . ALA A 1 816 ? -13.442 -43.545 36.985 1.00 30.36 816 ALA A N 1
ATOM 6147 C CA . ALA A 1 816 ? -13.821 -43.951 35.611 1.00 30.36 816 ALA A CA 1
ATOM 6148 C C . ALA A 1 816 ? -15.280 -44.469 35.463 1.00 30.36 816 ALA A C 1
ATOM 6150 O O . ALA A 1 816 ? -15.759 -45.228 36.295 1.00 30.36 816 ALA A O 1
ATOM 6151 N N . HIS A 1 817 ? -15.901 -44.105 34.326 1.00 32.03 817 HIS A N 1
ATOM 6152 C CA . HIS A 1 817 ? -17.186 -44.551 33.737 1.00 32.03 817 HIS A CA 1
ATOM 6153 C C . HIS A 1 817 ? -18.559 -43.976 34.194 1.00 32.03 817 HIS A C 1
ATOM 6155 O O . HIS A 1 817 ? -18.914 -43.957 35.363 1.00 32.03 817 HIS A O 1
ATOM 6161 N N . GLU A 1 818 ? -19.338 -43.641 33.147 1.00 30.45 818 GLU A N 1
ATOM 6162 C CA . GLU A 1 818 ? -20.811 -43.672 32.971 1.00 30.45 818 GLU A CA 1
ATOM 6163 C C . GLU A 1 818 ? -21.763 -42.639 33.636 1.00 30.45 818 GLU A C 1
ATOM 6165 O O . GLU A 1 818 ? -21.587 -42.177 34.756 1.00 30.45 818 GLU A O 1
ATOM 6170 N N . GLY A 1 819 ? -22.797 -42.255 32.861 1.00 25.30 819 GLY A N 1
ATOM 6171 C CA . GLY A 1 819 ? -23.958 -41.422 33.249 1.00 25.30 819 GLY A CA 1
ATOM 6172 C C . GLY A 1 819 ? -25.240 -42.279 33.279 1.00 25.30 819 GLY A C 1
ATOM 6173 O O . GLY A 1 819 ? -25.174 -43.375 33.831 1.00 25.30 819 GLY A O 1
ATOM 6174 N N . PRO A 1 820 ? -26.371 -41.919 32.620 1.00 57.09 820 PRO A N 1
ATOM 6175 C CA . PRO A 1 820 ? -26.773 -40.653 31.975 1.00 57.09 820 PRO A CA 1
ATOM 6176 C C . PRO A 1 820 ? -28.234 -40.227 32.367 1.00 57.09 820 PRO A C 1
ATOM 6178 O O . PRO A 1 820 ? -28.687 -40.542 33.459 1.00 57.09 820 PRO A O 1
ATOM 6181 N N . VAL A 1 821 ? -28.989 -39.596 31.439 1.00 29.08 821 VAL A N 1
ATOM 6182 C CA . VAL A 1 821 ? -30.478 -39.419 31.374 1.00 29.08 821 VAL A CA 1
ATOM 6183 C C . VAL A 1 821 ? -31.126 -38.111 31.910 1.00 29.08 821 VAL A C 1
ATOM 6185 O O . VAL A 1 821 ? -31.071 -37.790 33.086 1.00 29.08 821 VAL A O 1
ATOM 6188 N N . SER A 1 822 ? -31.798 -37.421 30.966 1.00 28.70 822 SER A N 1
ATOM 6189 C CA . SER A 1 822 ? -33.057 -36.615 30.958 1.00 28.70 822 SER A CA 1
ATOM 6190 C C . SER A 1 822 ? -33.772 -36.226 32.285 1.00 28.70 822 SER A C 1
ATOM 6192 O O . SER A 1 822 ? -33.811 -37.010 33.217 1.00 28.70 822 SER A O 1
ATOM 6194 N N . ALA A 1 823 ? -34.523 -35.113 32.410 1.00 29.47 823 ALA A N 1
ATOM 6195 C CA . ALA A 1 823 ? -35.673 -34.743 31.563 1.00 29.47 823 ALA A CA 1
ATOM 6196 C C . ALA A 1 823 ? -36.362 -33.387 31.928 1.00 29.47 823 ALA A C 1
ATOM 6198 O O . ALA A 1 823 ? -36.362 -32.968 33.077 1.00 29.47 823 ALA A O 1
ATOM 6199 N N . GLN A 1 824 ? -37.050 -32.800 30.934 1.00 27.52 824 GLN A N 1
ATOM 6200 C CA . GLN A 1 824 ? -38.390 -32.155 30.986 1.00 27.52 824 GLN A CA 1
ATOM 6201 C C . GLN A 1 824 ? -38.734 -30.965 31.935 1.00 27.52 824 GLN A C 1
ATOM 6203 O O . GLN A 1 824 ? -38.991 -31.110 33.124 1.00 27.52 824 GLN A O 1
ATOM 6208 N N . LEU A 1 825 ? -38.967 -29.807 31.291 1.00 37.31 825 LEU A N 1
ATOM 6209 C CA . LEU A 1 825 ? -40.030 -28.804 31.569 1.00 37.31 825 LEU A CA 1
ATOM 6210 C C . LEU A 1 825 ? -41.429 -29.472 31.715 1.00 37.31 825 LEU A C 1
ATOM 6212 O O . LEU A 1 825 ? -41.592 -30.516 31.072 1.00 37.31 825 LEU A O 1
ATOM 6216 N N . PRO A 1 826 ? -42.471 -28.896 32.395 1.00 46.56 826 PRO A N 1
ATOM 6217 C CA . PRO A 1 826 ? -43.086 -27.607 31.970 1.00 46.56 826 PRO A CA 1
ATOM 6218 C C . PRO A 1 826 ? -43.970 -26.784 32.971 1.00 46.56 826 PRO A C 1
ATOM 6220 O O . PRO A 1 826 ? -44.321 -27.284 34.027 1.00 46.56 826 PRO A O 1
ATOM 6223 N N . LEU A 1 827 ? -44.423 -25.582 32.527 1.00 30.00 827 LEU A N 1
ATOM 6224 C CA . LEU A 1 827 ? -45.720 -24.875 32.815 1.00 30.00 827 LEU A CA 1
ATOM 6225 C C . LEU A 1 827 ? -46.133 -24.597 34.301 1.00 30.00 827 LEU A C 1
ATOM 6227 O O . LEU A 1 827 ? -45.690 -25.270 35.214 1.00 30.00 827 LEU A O 1
ATOM 6231 N N . SER A 1 828 ? -47.004 -23.643 34.677 1.00 30.91 828 SER A N 1
ATOM 6232 C CA . SER A 1 828 ? -47.610 -22.430 34.072 1.00 30.91 828 SER A CA 1
ATOM 6233 C C . SER A 1 828 ? -48.303 -21.589 35.175 1.00 30.91 828 SER A C 1
ATOM 6235 O O . SER A 1 828 ? -48.506 -22.107 36.269 1.00 30.91 828 SER A O 1
ATOM 6237 N N . SER A 1 829 ? -48.825 -20.395 34.827 1.00 30.50 829 SER A N 1
ATOM 6238 C CA . SER A 1 829 ? -50.006 -19.710 35.440 1.00 30.50 829 SER A CA 1
ATOM 6239 C C . SER A 1 829 ? -49.970 -19.248 36.924 1.00 30.50 829 SER A C 1
ATOM 6241 O O . SER A 1 829 ? -49.251 -19.824 37.725 1.00 30.50 829 SER A O 1
ATOM 6243 N N . ASP A 1 830 ? -50.789 -18.297 37.416 1.00 29.92 830 ASP A N 1
ATOM 6244 C CA . ASP A 1 830 ? -51.380 -17.032 36.889 1.00 29.92 830 ASP A CA 1
ATOM 6245 C C . ASP A 1 830 ? -52.115 -16.283 38.062 1.00 29.92 830 ASP A C 1
ATOM 6247 O O . ASP A 1 830 ? -52.254 -16.851 39.145 1.00 29.92 830 ASP A O 1
ATOM 6251 N N . VAL A 1 831 ? -52.672 -15.079 37.829 1.00 32.28 831 VAL A N 1
ATOM 6252 C CA . VAL A 1 831 ? -53.703 -14.344 38.636 1.00 32.28 831 VAL A CA 1
ATOM 6253 C C . VAL A 1 831 ? -53.297 -13.775 40.055 1.00 32.28 831 VAL A C 1
ATOM 6255 O O . VAL A 1 831 ? -52.140 -13.943 40.436 1.00 32.28 831 VAL A O 1
ATOM 6258 N N . PRO A 1 832 ? -54.086 -12.904 40.771 1.00 52.19 832 PRO A N 1
ATOM 6259 C CA . PRO A 1 832 ? -53.608 -11.518 41.006 1.00 52.19 832 PRO A CA 1
ATOM 6260 C C . PRO A 1 832 ? -53.923 -10.844 42.392 1.00 52.19 832 PRO A C 1
ATOM 6262 O O . PRO A 1 832 ? -54.341 -11.481 43.351 1.00 52.19 832 PRO A O 1
ATOM 6265 N N . GLU A 1 833 ? -53.832 -9.498 42.395 1.00 30.47 833 GLU A N 1
ATOM 6266 C CA . GLU A 1 833 ? -54.643 -8.489 43.134 1.00 30.47 833 GLU A CA 1
ATOM 6267 C C . GLU A 1 833 ? -54.264 -7.940 44.536 1.00 30.47 833 GLU A C 1
ATOM 6269 O O . GLU A 1 833 ? -54.198 -8.650 45.529 1.00 30.47 833 GLU A O 1
ATOM 6274 N N . HIS A 1 834 ? -54.267 -6.588 44.596 1.00 29.55 834 HIS A N 1
ATOM 6275 C CA . HIS A 1 834 ? -54.639 -5.714 45.735 1.00 29.55 834 HIS A CA 1
ATOM 6276 C C . HIS A 1 834 ? -53.737 -5.705 47.012 1.00 29.55 834 HIS A C 1
ATOM 6278 O O . HIS A 1 834 ? -53.040 -6.659 47.309 1.00 29.55 834 HIS A O 1
ATOM 6284 N N . LYS A 1 835 ? -53.646 -4.628 47.827 1.00 27.78 835 LYS A N 1
ATOM 6285 C CA . LYS A 1 835 ? -54.411 -3.356 47.933 1.00 27.78 835 LYS A CA 1
ATOM 6286 C C . LYS A 1 835 ? -53.632 -2.256 48.715 1.00 27.78 835 LYS A C 1
ATOM 6288 O O . LYS A 1 835 ? -52.677 -2.567 49.409 1.00 27.78 835 LYS A O 1
ATOM 6293 N N . VAL A 1 836 ? -54.181 -1.027 48.723 1.00 28.34 836 VAL A N 1
ATOM 6294 C CA . VAL A 1 836 ? -54.068 0.029 49.778 1.00 28.34 836 VAL A CA 1
ATOM 6295 C C . VAL A 1 836 ? -52.772 0.882 49.891 1.00 28.34 836 VAL A C 1
ATOM 6297 O O . VAL A 1 836 ? -51.708 0.440 50.298 1.00 28.34 836 VAL A O 1
ATOM 6300 N N . LEU A 1 837 ? -52.963 2.180 49.607 1.00 27.42 837 LEU A N 1
ATOM 6301 C CA . LEU A 1 837 ? -52.210 3.386 50.026 1.00 27.42 837 LEU A CA 1
ATOM 6302 C C . LEU A 1 837 ? -52.550 3.743 51.504 1.00 27.42 837 LEU A C 1
ATOM 6304 O O . LEU A 1 837 ? -53.655 3.370 51.902 1.00 27.42 837 LEU A O 1
ATOM 6308 N N . PRO A 1 838 ? -51.757 4.526 52.295 1.00 45.00 838 PRO A N 1
ATOM 6309 C CA . PRO A 1 838 ? -51.572 5.956 51.975 1.00 45.00 838 PRO A CA 1
ATOM 6310 C C . PRO A 1 838 ? -50.353 6.741 52.541 1.00 45.00 838 PRO A C 1
ATOM 6312 O O . PRO A 1 838 ? -49.679 6.348 53.483 1.00 45.00 838 PRO A O 1
ATOM 6315 N N . THR A 1 839 ? -50.164 7.935 51.955 1.00 27.69 839 THR A N 1
ATOM 6316 C CA . THR A 1 839 ? -49.678 9.210 52.546 1.00 27.69 839 THR A CA 1
ATOM 6317 C C . THR A 1 839 ? -48.530 9.231 53.571 1.00 27.69 839 THR A C 1
ATOM 6319 O O . THR A 1 839 ? -48.714 8.856 54.723 1.00 27.69 839 THR A O 1
ATOM 6322 N N . HIS A 1 840 ? -47.501 10.033 53.270 1.00 29.05 840 HIS A N 1
ATOM 6323 C CA . HIS A 1 840 ? -47.447 11.387 53.848 1.00 29.05 840 HIS A CA 1
ATOM 6324 C C . HIS A 1 840 ? -46.695 12.380 52.948 1.00 29.05 840 HIS A C 1
ATOM 6326 O O . HIS A 1 840 ? -45.832 12.004 52.161 1.00 29.05 840 HIS A O 1
ATOM 6332 N N . SER A 1 841 ? -47.065 13.658 53.042 1.00 27.22 841 SER A N 1
ATOM 6333 C CA . SER A 1 841 ? -46.532 14.761 52.234 1.00 27.22 841 SER A CA 1
ATOM 6334 C C . SER A 1 841 ? -45.677 15.718 53.060 1.00 27.22 841 SER A C 1
ATOM 6336 O O . SER A 1 841 ? -46.100 16.088 54.154 1.00 27.22 841 SER A O 1
ATOM 6338 N N . PHE A 1 842 ? -44.611 16.263 52.473 1.00 27.64 842 PHE A N 1
ATOM 6339 C CA . PHE A 1 842 ? -44.176 17.636 52.753 1.00 27.64 842 PHE A CA 1
ATOM 6340 C C . PHE A 1 842 ? -43.567 18.279 51.502 1.00 27.64 842 PHE A C 1
ATOM 6342 O O . PHE A 1 842 ? -42.918 17.613 50.701 1.00 27.64 842 PHE A O 1
ATOM 6349 N N . ALA A 1 843 ? -43.799 19.580 51.337 1.00 28.47 843 ALA A N 1
ATOM 6350 C CA . ALA A 1 843 ? -43.265 20.395 50.251 1.00 28.47 843 ALA A CA 1
ATOM 6351 C C . ALA A 1 843 ? -43.080 21.841 50.733 1.00 28.47 843 ALA A C 1
ATOM 6353 O O . ALA A 1 843 ? -43.891 22.309 51.533 1.00 28.47 843 ALA A O 1
ATOM 6354 N N . ARG A 1 844 ? -42.079 22.558 50.202 1.00 28.41 844 ARG A N 1
ATOM 6355 C CA . ARG A 1 844 ? -42.093 24.019 49.961 1.00 28.41 844 ARG A CA 1
ATOM 6356 C C . ARG A 1 844 ? -40.936 24.430 49.008 1.00 28.41 844 ARG A C 1
ATOM 6358 O O . ARG A 1 844 ? -40.032 23.617 48.833 1.00 28.41 844 ARG A O 1
ATOM 6365 N N . PRO A 1 845 ? -40.993 25.603 48.329 1.00 42.28 845 PRO A N 1
ATOM 6366 C CA . PRO A 1 845 ? -40.268 25.821 47.064 1.00 42.28 845 PRO A CA 1
ATOM 6367 C C . PRO A 1 845 ? -39.513 27.179 46.972 1.00 42.28 845 PRO A C 1
ATOM 6369 O O . PRO A 1 845 ? -39.341 27.856 47.980 1.00 42.28 845 PRO A O 1
ATOM 6372 N N . ALA A 1 846 ? -39.225 27.605 45.725 1.00 28.38 846 ALA A N 1
ATOM 6373 C CA . ALA A 1 846 ? -38.816 28.950 45.259 1.00 28.38 846 ALA A CA 1
ATOM 6374 C C . ALA A 1 846 ? -37.297 29.262 45.376 1.00 28.38 846 ALA A C 1
ATOM 6376 O O . ALA A 1 846 ? -36.694 29.021 46.410 1.00 28.38 846 ALA A O 1
ATOM 6377 N N . SER A 1 847 ? -36.600 29.566 44.264 1.00 27.55 847 SER A N 1
ATOM 6378 C CA . SER A 1 847 ? -36.340 30.905 43.654 1.00 27.55 847 SER A CA 1
ATOM 6379 C C . SER A 1 847 ? -35.201 31.686 44.354 1.00 27.55 847 SER A C 1
ATOM 6381 O O . SER A 1 847 ? -35.071 31.559 45.560 1.00 27.55 847 SER A O 1
ATOM 6383 N N . SER A 1 848 ? -34.373 32.523 43.711 1.00 28.02 848 SER A N 1
ATOM 6384 C CA . SER A 1 848 ? -34.639 33.387 42.543 1.00 28.02 848 SER A CA 1
ATOM 6385 C C . SER A 1 848 ? -33.383 33.770 41.707 1.00 28.02 848 SER A C 1
ATOM 6387 O O . SER A 1 848 ? -32.331 33.156 41.810 1.00 28.02 848 SER A O 1
ATOM 6389 N N . GLN A 1 849 ? -33.542 34.762 40.819 1.00 29.39 849 GLN A N 1
ATOM 6390 C CA . GLN A 1 849 ? -32.678 35.149 39.688 1.00 29.39 849 GLN A CA 1
ATOM 6391 C C . GLN A 1 849 ? -31.459 36.054 40.012 1.00 29.39 849 GLN A C 1
ATOM 6393 O O . GLN A 1 849 ? -31.501 36.803 40.977 1.00 29.39 849 GLN A O 1
ATOM 6398 N N . LYS A 1 850 ? -30.509 36.094 39.050 1.00 30.30 850 LYS A N 1
ATOM 6399 C CA . LYS A 1 850 ? -29.723 37.252 38.529 1.00 30.30 850 LYS A CA 1
ATOM 6400 C C . LYS A 1 850 ? -28.897 38.162 39.466 1.00 30.30 850 LYS A C 1
ATOM 6402 O O . LYS A 1 850 ? -29.457 38.887 40.277 1.00 30.30 850 LYS A O 1
ATOM 6407 N N . ALA A 1 851 ? -27.635 38.377 39.069 1.00 27.84 851 ALA A N 1
ATOM 6408 C CA . ALA A 1 851 ? -27.045 39.716 38.889 1.00 27.84 851 ALA A CA 1
ATOM 6409 C C . ALA A 1 851 ? -25.875 39.686 37.872 1.00 27.84 851 ALA A C 1
ATOM 6411 O O . ALA A 1 851 ? -25.223 38.658 37.711 1.00 27.84 851 ALA A O 1
ATOM 6412 N N . GLN A 1 852 ? -25.618 40.815 37.206 1.00 29.95 852 GLN A N 1
ATOM 6413 C CA . GLN A 1 852 ? -24.373 41.163 36.497 1.00 29.95 852 GLN A CA 1
ATOM 6414 C C . GLN A 1 852 ? -23.863 42.471 37.118 1.00 29.95 852 GLN A C 1
ATOM 6416 O O . GLN A 1 852 ? -24.716 43.267 37.511 1.00 29.95 852 GLN A O 1
ATOM 6421 N N . GLN A 1 853 ? -22.552 42.744 37.109 1.00 28.17 853 GLN A N 1
ATOM 6422 C CA . GLN A 1 853 ? -22.002 43.976 36.507 1.00 28.17 853 GLN A CA 1
ATOM 6423 C C . GLN A 1 853 ? -20.469 44.059 36.560 1.00 28.17 853 GLN A C 1
ATOM 6425 O O . GLN A 1 853 ? -19.810 43.366 37.332 1.00 28.17 853 GLN A O 1
ATOM 6430 N N . ASP A 1 854 ? -19.948 44.915 35.687 1.00 30.23 854 ASP A N 1
ATOM 6431 C CA . ASP A 1 854 ? -18.543 45.223 35.431 1.00 30.23 854 ASP A CA 1
ATOM 6432 C C . ASP A 1 854 ? -18.008 46.341 36.354 1.00 30.23 854 ASP A C 1
ATOM 6434 O O . ASP A 1 854 ? -18.776 47.088 36.963 1.00 30.23 854 ASP A O 1
ATOM 6438 N N . GLY A 1 855 ? -16.684 46.521 36.403 1.00 26.84 855 GLY A N 1
ATOM 6439 C CA . GLY A 1 855 ? -16.030 47.658 37.065 1.00 26.84 855 GLY A CA 1
ATOM 6440 C C . GLY A 1 855 ? -14.506 47.516 37.076 1.00 26.84 855 GLY A C 1
ATOM 6441 O O . GLY A 1 855 ? -14.003 46.409 37.248 1.00 26.84 855 GLY A O 1
ATOM 6442 N N . ALA A 1 856 ? -13.766 48.608 36.861 1.00 29.12 856 ALA A N 1
ATOM 6443 C CA . ALA A 1 856 ? -12.313 48.577 36.660 1.00 29.12 856 ALA A CA 1
ATOM 6444 C C . ALA A 1 856 ? -11.584 49.785 37.286 1.00 29.12 856 ALA A C 1
ATOM 6446 O O . ALA A 1 856 ? -12.226 50.766 37.657 1.00 29.12 856 ALA A O 1
ATOM 6447 N N . ASP A 1 857 ? -10.246 49.701 37.241 1.00 30.69 857 ASP A N 1
ATOM 6448 C CA . ASP A 1 857 ? -9.266 50.800 37.109 1.00 30.69 857 ASP A CA 1
ATOM 6449 C C . ASP A 1 857 ? -8.424 51.234 38.345 1.00 30.69 857 ASP A C 1
ATOM 6451 O O . ASP A 1 857 ? -8.858 51.193 39.493 1.00 30.69 857 ASP A O 1
ATOM 6455 N N . GLN A 1 858 ? -7.220 51.724 38.007 1.00 28.27 858 GLN A N 1
ATOM 6456 C CA . GLN A 1 858 ? -6.254 52.588 38.721 1.00 28.27 858 GLN A CA 1
ATOM 6457 C C . GLN A 1 858 ? -5.114 51.990 39.579 1.00 28.27 858 GLN A C 1
ATOM 6459 O O . GLN A 1 858 ? -5.298 51.303 40.582 1.00 28.27 858 GLN A O 1
ATOM 6464 N N . SER A 1 859 ? -3.894 52.358 39.156 1.00 29.05 859 SER A N 1
ATOM 6465 C CA . SER A 1 859 ? -2.569 52.096 39.751 1.00 29.05 859 SER A CA 1
ATOM 6466 C C . SER A 1 859 ? -2.123 53.236 40.698 1.00 29.05 859 SER A C 1
ATOM 6468 O O . SER A 1 859 ? -2.839 54.232 40.823 1.00 29.05 859 SER A O 1
ATOM 6470 N N . PRO A 1 860 ? -0.921 53.167 41.319 1.00 47.19 860 PRO A N 1
ATOM 6471 C CA . PRO A 1 860 ? 0.230 53.848 40.692 1.00 47.19 860 PRO A CA 1
ATOM 6472 C C . PRO A 1 860 ? 1.636 53.212 40.891 1.00 47.19 860 PRO A C 1
ATOM 6474 O O . PRO A 1 860 ? 1.830 52.279 41.660 1.00 47.19 860 PRO A O 1
ATOM 6477 N N . ALA A 1 861 ? 2.591 53.794 40.149 1.00 31.22 861 ALA A N 1
ATOM 6478 C CA . ALA A 1 861 ? 4.070 53.744 40.175 1.00 31.22 861 ALA A CA 1
ATOM 6479 C C . ALA A 1 861 ? 4.787 53.575 41.546 1.00 31.22 861 ALA A C 1
ATOM 6481 O O . ALA A 1 861 ? 4.219 53.941 42.571 1.00 31.22 861 ALA A O 1
ATOM 6482 N N . LEU A 1 862 ? 6.065 53.146 41.642 1.00 32.66 862 LEU A N 1
ATOM 6483 C CA . LEU A 1 862 ? 7.137 52.817 40.648 1.00 32.66 862 LEU A CA 1
ATOM 6484 C C . LEU A 1 862 ? 7.980 51.600 41.195 1.00 32.66 862 LEU A C 1
ATOM 6486 O O . LEU A 1 862 ? 7.370 50.769 41.857 1.00 32.66 862 LEU A O 1
ATOM 6490 N N . GLU A 1 863 ? 9.283 51.300 41.006 1.00 27.70 863 GLU A N 1
ATOM 6491 C CA . GLU A 1 863 ? 10.466 52.010 40.465 1.00 27.70 863 GLU A CA 1
ATOM 6492 C C . GLU A 1 863 ? 11.479 51.076 39.723 1.00 27.70 863 GLU A C 1
ATOM 6494 O O . GLU A 1 863 ? 11.077 50.368 38.803 1.00 27.70 863 GLU A O 1
ATOM 6499 N N . LEU A 1 864 ? 12.787 51.108 40.045 1.00 28.69 864 LEU A N 1
ATOM 6500 C CA . LEU A 1 864 ? 13.904 50.349 39.425 1.00 28.69 864 LEU A CA 1
ATOM 6501 C C . LEU A 1 864 ? 14.605 49.474 40.507 1.00 28.69 864 LEU A C 1
ATOM 6503 O O . LEU A 1 864 ? 14.427 49.761 41.687 1.00 28.69 864 LEU A O 1
ATOM 6507 N N . THR A 1 865 ? 15.397 48.414 40.266 1.00 27.92 865 THR A N 1
ATOM 6508 C CA . THR A 1 865 ? 16.346 47.992 39.193 1.00 27.92 865 THR A CA 1
ATOM 6509 C C . THR A 1 865 ? 16.426 46.438 39.096 1.00 27.92 865 THR A C 1
ATOM 6511 O O . THR A 1 865 ? 15.878 45.765 39.962 1.00 27.92 865 THR A O 1
ATOM 6514 N N . SER A 1 866 ? 17.148 45.759 38.181 1.00 28.86 866 SER A N 1
ATOM 6515 C CA . SER A 1 866 ? 17.493 45.963 36.749 1.00 28.86 866 SER A CA 1
ATOM 6516 C C . SER A 1 866 ? 18.128 44.669 36.149 1.00 28.86 866 SER A C 1
ATOM 6518 O O . SER A 1 866 ? 18.475 43.749 36.879 1.00 28.86 866 SER A O 1
ATOM 6520 N N . ASN A 1 867 ? 18.280 44.615 34.815 1.00 27.81 867 ASN A N 1
ATOM 6521 C CA . ASN A 1 867 ? 19.124 43.728 33.980 1.00 27.81 867 ASN A CA 1
ATOM 6522 C C . ASN A 1 867 ? 19.384 42.245 34.360 1.00 27.81 867 ASN A C 1
ATOM 6524 O O . ASN A 1 867 ? 20.355 41.911 35.035 1.00 27.81 867 ASN A O 1
ATOM 6528 N N . THR A 1 868 ? 18.721 41.347 33.628 1.00 30.00 868 THR A N 1
ATOM 6529 C CA . THR A 1 868 ? 19.394 40.291 32.834 1.00 30.00 868 THR A CA 1
ATOM 6530 C C . THR A 1 868 ? 18.633 40.120 31.514 1.00 30.00 868 THR A C 1
ATOM 6532 O O . THR A 1 868 ? 17.413 40.272 31.489 1.00 30.00 868 THR A O 1
ATOM 6535 N N . SER A 1 869 ? 19.337 39.886 30.404 1.00 29.11 869 SER A N 1
ATOM 6536 C CA . SER A 1 869 ? 18.718 39.788 29.071 1.00 29.11 869 SER A CA 1
ATOM 6537 C C . SER A 1 869 ? 18.265 38.354 28.771 1.00 29.11 869 SER A C 1
ATOM 6539 O O . SER A 1 869 ? 19.034 37.434 29.048 1.00 29.11 869 SER A O 1
ATOM 6541 N N . PRO A 1 870 ? 17.086 38.134 28.160 1.00 33.78 870 PRO A N 1
ATOM 6542 C CA . PRO A 1 870 ? 16.722 36.825 27.632 1.00 33.78 870 PRO A CA 1
ATOM 6543 C C . PRO A 1 870 ? 17.493 36.537 26.336 1.00 33.78 870 PRO A C 1
ATOM 6545 O O . PRO A 1 870 ? 17.588 37.399 25.459 1.00 33.78 870 PRO A O 1
ATOM 6548 N N . GLU A 1 871 ? 18.004 35.317 26.186 1.00 30.58 871 GLU A N 1
ATOM 6549 C CA . GLU A 1 871 ? 18.500 34.841 24.894 1.00 30.58 871 GLU A CA 1
ATOM 6550 C C . GLU A 1 871 ? 17.322 34.639 23.934 1.00 30.58 871 GLU A C 1
ATOM 6552 O O . GLU A 1 871 ? 16.360 33.931 24.237 1.00 30.58 871 GLU A O 1
ATOM 6557 N N . ILE A 1 872 ? 17.396 35.256 22.752 1.00 34.38 872 ILE A N 1
ATOM 6558 C CA . ILE A 1 872 ? 16.462 34.966 21.664 1.00 34.38 872 ILE A CA 1
ATOM 6559 C C . ILE A 1 872 ? 16.938 33.673 21.010 1.00 34.38 872 ILE A C 1
ATOM 6561 O O . ILE A 1 872 ? 17.865 33.686 20.199 1.00 34.38 872 ILE A O 1
ATOM 6565 N N . PHE A 1 873 ? 16.298 32.561 21.368 1.00 29.30 873 PHE A N 1
ATOM 6566 C CA . PHE A 1 873 ? 16.549 31.260 20.757 1.00 29.30 873 PHE A CA 1
ATOM 6567 C C . PHE A 1 873 ? 16.015 31.263 19.315 1.00 29.30 873 PHE A C 1
ATOM 6569 O O . PHE A 1 873 ? 14.860 30.929 19.050 1.00 29.30 873 PHE A O 1
ATOM 6576 N N . LEU A 1 874 ? 16.847 31.715 18.373 1.00 31.86 874 LEU A N 1
ATOM 6577 C CA . LEU A 1 874 ? 16.582 31.552 16.947 1.00 31.86 874 LEU A CA 1
ATOM 6578 C C . LEU A 1 874 ? 16.598 30.049 16.620 1.00 31.86 874 LEU A C 1
ATOM 6580 O O . LEU A 1 874 ? 17.522 29.357 17.056 1.00 31.86 874 LEU A O 1
ATOM 6584 N N . PRO A 1 875 ? 15.613 29.524 15.869 1.00 33.84 875 PRO A N 1
ATOM 6585 C CA . PRO A 1 875 ? 15.638 28.128 15.453 1.00 33.84 875 PRO A CA 1
ATOM 6586 C C . PRO A 1 875 ? 16.854 27.861 14.546 1.00 33.84 875 PRO A C 1
ATOM 6588 O O . PRO A 1 875 ? 17.280 28.769 13.820 1.00 33.84 875 PRO A O 1
ATOM 6591 N N . PRO A 1 876 ? 17.411 26.635 14.555 1.00 38.78 876 PRO A N 1
ATOM 6592 C CA . PRO A 1 876 ? 18.477 26.261 13.635 1.00 38.78 876 PRO A CA 1
ATOM 6593 C C . PRO A 1 876 ? 18.025 26.430 12.178 1.00 38.78 876 PRO A C 1
ATOM 6595 O O . PRO A 1 876 ? 16.850 26.286 11.839 1.00 38.78 876 PRO A O 1
ATOM 6598 N N . ALA A 1 877 ? 18.969 26.764 11.301 1.00 46.09 877 ALA A N 1
ATOM 6599 C CA . ALA A 1 877 ? 18.680 26.984 9.892 1.00 46.09 877 ALA A CA 1
ATOM 6600 C C . ALA A 1 877 ? 18.616 25.646 9.136 1.00 46.09 877 ALA A C 1
ATOM 6602 O O . ALA A 1 877 ? 19.636 25.163 8.648 1.00 46.09 877 ALA A O 1
ATOM 6603 N N . ASN A 1 878 ? 17.415 25.075 9.013 1.00 57.34 878 ASN A N 1
ATOM 6604 C CA . ASN A 1 878 ? 17.115 23.944 8.125 1.00 57.34 878 ASN A CA 1
ATOM 6605 C C . ASN A 1 878 ? 17.661 24.212 6.704 1.00 57.34 878 ASN A C 1
ATOM 6607 O O . ASN A 1 878 ? 17.444 25.305 6.180 1.00 57.34 878 ASN A O 1
ATOM 6611 N N . MET A 1 879 ? 18.348 23.252 6.067 1.00 69.25 879 MET A N 1
ATOM 6612 C CA . MET A 1 879 ? 19.089 23.458 4.802 1.00 69.25 879 MET A CA 1
ATOM 6613 C C . MET A 1 879 ? 19.163 22.232 3.855 1.00 69.25 879 MET A C 1
ATOM 6615 O O . MET A 1 879 ? 20.157 22.060 3.151 1.00 69.25 879 MET A O 1
ATOM 6619 N N . ALA A 1 880 ? 18.122 21.396 3.756 1.00 83.31 880 ALA A N 1
ATOM 6620 C CA . ALA A 1 880 ? 18.042 20.413 2.659 1.00 83.31 880 ALA A CA 1
ATOM 6621 C C . ALA A 1 880 ? 18.091 21.084 1.265 1.00 83.31 880 ALA A C 1
ATOM 6623 O O . ALA A 1 880 ? 17.652 22.231 1.090 1.00 83.31 880 ALA A O 1
ATOM 6624 N N . PHE A 1 881 ? 18.616 20.364 0.267 1.00 94.12 881 PHE A N 1
ATOM 6625 C CA . PHE A 1 881 ? 18.696 20.823 -1.124 1.00 94.12 881 PHE A CA 1
ATOM 6626 C C . PHE A 1 881 ? 18.695 19.673 -2.149 1.00 94.12 881 PHE A C 1
ATOM 6628 O O . PHE A 1 881 ? 18.898 18.511 -1.807 1.00 94.12 881 PHE A O 1
ATOM 6635 N N . THR A 1 882 ? 18.526 20.002 -3.430 1.00 95.31 882 THR A N 1
ATOM 6636 C CA . THR A 1 882 ? 18.942 19.150 -4.564 1.00 95.31 882 THR A CA 1
ATOM 6637 C C . THR A 1 882 ? 19.734 19.997 -5.552 1.00 95.31 882 THR A C 1
ATOM 6639 O O . THR A 1 882 ? 19.459 21.191 -5.693 1.00 95.31 882 THR A O 1
ATOM 6642 N N . MET A 1 883 ? 20.718 19.403 -6.226 1.00 96.50 883 MET A N 1
ATOM 6643 C CA . MET A 1 883 ? 21.488 20.050 -7.297 1.00 96.50 883 MET A CA 1
ATOM 6644 C C . MET A 1 883 ? 21.144 19.536 -8.701 1.00 96.50 883 MET A C 1
ATOM 6646 O O . MET A 1 883 ? 21.803 19.955 -9.651 1.00 96.50 883 MET A O 1
ATOM 6650 N N . HIS A 1 884 ? 20.137 18.667 -8.841 1.00 96.94 884 HIS A N 1
ATOM 6651 C CA . HIS A 1 884 ? 19.754 18.042 -10.110 1.00 96.94 884 HIS A CA 1
ATOM 6652 C C . HIS A 1 884 ? 18.236 17.820 -10.150 1.00 96.94 884 HIS A C 1
ATOM 6654 O O . HIS A 1 884 ? 17.699 17.122 -9.290 1.00 96.94 884 HIS A O 1
ATOM 6660 N N . SER A 1 885 ? 17.541 18.415 -11.122 1.00 96.56 885 SER A N 1
ATOM 6661 C CA . SER A 1 885 ? 16.102 18.204 -11.345 1.00 96.56 885 SER A CA 1
ATOM 6662 C C . SER A 1 885 ? 15.660 18.582 -12.766 1.00 96.56 885 SER A C 1
ATOM 6664 O O . SER A 1 885 ? 16.212 19.505 -13.372 1.00 96.56 885 SER A O 1
ATOM 6666 N N . HIS A 1 886 ? 14.629 17.891 -13.263 1.00 97.00 886 HIS A N 1
ATOM 6667 C CA . HIS A 1 886 ? 14.060 18.009 -14.614 1.00 97.00 886 HIS A CA 1
ATOM 6668 C C . HIS A 1 886 ? 12.528 18.104 -14.548 1.00 97.00 886 HIS A C 1
ATOM 6670 O O . HIS A 1 886 ? 11.904 17.433 -13.724 1.00 97.00 886 HIS A O 1
ATOM 6676 N N . SER A 1 887 ? 11.889 18.870 -15.438 1.00 97.12 887 SER A N 1
ATOM 6677 C CA . SER A 1 887 ? 10.424 18.996 -15.500 1.00 97.12 887 SER A CA 1
ATOM 6678 C C . SER A 1 887 ? 9.851 18.600 -16.859 1.00 97.12 887 SER A C 1
ATOM 6680 O O . SER A 1 887 ? 10.415 18.868 -17.916 1.00 97.12 887 SER A O 1
ATOM 6682 N N . GLY A 1 888 ? 8.651 18.024 -16.860 1.00 94.00 888 GLY A N 1
ATOM 6683 C CA . GLY A 1 888 ? 7.914 17.657 -18.074 1.00 94.00 888 GLY A CA 1
ATOM 6684 C C . GLY A 1 888 ? 7.481 18.852 -18.931 1.00 94.00 888 GLY A C 1
ATOM 6685 O O . GLY A 1 888 ? 7.032 18.669 -20.062 1.00 94.00 888 GLY A O 1
ATOM 6686 N N . GLN A 1 889 ? 7.636 20.078 -18.420 1.00 95.88 889 GLN A N 1
ATOM 6687 C CA . GLN A 1 889 ? 7.447 21.321 -19.166 1.00 95.88 889 GLN A CA 1
ATOM 6688 C C . GLN A 1 889 ? 8.550 21.542 -20.214 1.00 95.88 889 GLN A C 1
ATOM 6690 O O . GLN A 1 889 ? 8.260 22.079 -21.286 1.00 95.88 889 GLN A O 1
ATOM 6695 N N . PHE A 1 890 ? 9.788 21.115 -19.931 1.00 95.06 890 PHE A N 1
ATOM 6696 C CA . PHE A 1 890 ? 10.953 21.342 -20.798 1.00 95.06 890 PHE A CA 1
ATOM 6697 C C . PHE A 1 890 ? 11.685 20.048 -21.208 1.00 95.06 890 PHE A C 1
ATOM 6699 O O . PHE A 1 890 ? 12.279 20.010 -22.286 1.00 95.06 890 PHE A O 1
ATOM 6706 N N . CYS A 1 891 ? 11.496 18.951 -20.474 1.00 91.19 891 CYS A N 1
ATOM 6707 C CA . CYS A 1 891 ? 11.863 17.582 -20.848 1.00 91.19 891 CYS A CA 1
ATOM 6708 C C . CYS A 1 891 ? 10.606 16.704 -21.090 1.00 91.19 891 CYS A C 1
ATOM 6710 O O . CYS A 1 891 ? 10.388 15.716 -20.383 1.00 91.19 891 CYS A O 1
ATOM 6712 N N . PRO A 1 892 ? 9.722 17.053 -22.052 1.00 86.31 892 PRO A N 1
ATOM 6713 C CA . PRO A 1 892 ? 8.459 16.348 -22.275 1.00 86.31 892 PRO A CA 1
ATOM 6714 C C . PRO A 1 892 ? 8.679 14.899 -22.730 1.00 86.31 892 PRO A C 1
ATOM 6716 O O . PRO A 1 892 ? 9.488 14.636 -23.614 1.00 86.31 892 PRO A O 1
ATOM 6719 N N . GLY A 1 893 ? 7.924 13.965 -22.148 1.00 82.25 893 GLY A N 1
ATOM 6720 C CA . GLY A 1 893 ? 8.044 12.522 -22.411 1.00 82.25 893 GLY A CA 1
ATOM 6721 C C . GLY A 1 893 ? 9.069 11.814 -21.518 1.00 82.25 893 GLY A C 1
ATOM 6722 O O . GLY A 1 893 ? 8.864 10.651 -21.188 1.00 82.25 893 GLY A O 1
ATOM 6723 N N . HIS A 1 894 ? 10.089 12.545 -21.066 1.00 86.38 894 HIS A N 1
ATOM 6724 C CA . HIS A 1 894 ? 11.160 12.074 -20.185 1.00 86.38 894 HIS A CA 1
ATOM 6725 C C . HIS A 1 894 ? 10.872 12.392 -18.701 1.00 86.38 894 HIS A C 1
ATOM 6727 O O . HIS A 1 894 ? 11.033 11.544 -17.826 1.00 86.38 894 HIS A O 1
ATOM 6733 N N . ALA A 1 895 ? 10.364 13.599 -18.423 1.00 92.31 895 ALA A N 1
ATOM 6734 C CA . ALA A 1 895 ? 9.990 14.086 -17.093 1.00 92.31 895 ALA A CA 1
ATOM 6735 C C . ALA A 1 895 ? 8.500 14.491 -17.005 1.00 92.31 895 ALA A C 1
ATOM 6737 O O . ALA A 1 895 ? 7.770 14.499 -18.003 1.00 92.31 895 ALA A O 1
ATOM 6738 N N . LYS A 1 896 ? 8.036 14.825 -15.792 1.00 90.25 896 LYS A N 1
ATOM 6739 C CA . LYS A 1 896 ? 6.637 15.158 -15.454 1.00 90.25 896 LYS A CA 1
ATOM 6740 C C . LYS A 1 896 ? 6.482 16.563 -14.859 1.00 90.25 896 LYS A C 1
ATOM 6742 O O . LYS A 1 896 ? 7.456 17.209 -14.483 1.00 90.25 896 LYS A O 1
ATOM 6747 N N . ASP A 1 897 ? 5.228 17.000 -14.749 1.00 95.88 897 ASP A N 1
ATOM 6748 C CA . ASP A 1 897 ? 4.799 18.221 -14.049 1.00 95.88 897 ASP A CA 1
ATOM 6749 C C . ASP A 1 897 ? 5.313 19.538 -14.665 1.00 95.88 897 ASP A C 1
ATOM 6751 O O . ASP A 1 897 ? 5.836 19.567 -15.783 1.00 95.88 897 ASP A O 1
ATOM 6755 N N . GLN A 1 898 ? 5.049 20.670 -14.006 1.00 96.81 898 GLN A N 1
ATOM 6756 C CA . GLN A 1 898 ? 5.573 21.982 -14.400 1.00 96.81 898 GLN A CA 1
ATOM 6757 C C . GLN A 1 898 ? 6.756 22.377 -13.521 1.00 96.81 898 GLN A C 1
ATOM 6759 O O . GLN A 1 898 ? 6.809 22.028 -12.341 1.00 96.81 898 GLN A O 1
ATOM 6764 N N . LEU A 1 899 ? 7.660 23.191 -14.066 1.00 96.50 899 LEU A N 1
ATOM 6765 C CA . LEU A 1 899 ? 8.834 23.688 -13.350 1.00 96.50 899 LEU A CA 1
ATOM 6766 C C . LEU A 1 899 ? 8.443 24.481 -12.088 1.00 96.50 899 LEU A C 1
ATOM 6768 O O . LEU A 1 899 ? 9.111 24.396 -11.061 1.00 96.50 899 LEU A O 1
ATOM 6772 N N . GLU A 1 900 ? 7.316 25.207 -12.125 1.00 97.75 900 GLU A N 1
ATOM 6773 C CA . GLU A 1 900 ? 6.784 25.890 -10.937 1.00 97.75 900 GLU A CA 1
ATOM 6774 C C . GLU A 1 900 ? 6.272 24.913 -9.863 1.00 97.75 900 GLU A C 1
ATOM 6776 O O . GLU A 1 900 ? 6.417 25.193 -8.673 1.00 97.75 900 GLU A O 1
ATOM 6781 N N . ASP A 1 901 ? 5.692 23.777 -10.253 1.00 95.31 901 ASP A N 1
ATOM 6782 C CA . ASP A 1 901 ? 5.119 22.804 -9.315 1.00 95.31 901 ASP A CA 1
ATOM 6783 C C . ASP A 1 901 ? 6.208 21.974 -8.621 1.00 95.31 901 ASP A C 1
ATOM 6785 O O . ASP A 1 901 ? 6.113 21.733 -7.418 1.00 95.31 901 ASP A O 1
ATOM 6789 N N . ILE A 1 902 ? 7.298 21.658 -9.327 1.00 95.38 902 ILE A N 1
ATOM 6790 C CA . ILE A 1 902 ? 8.499 21.044 -8.740 1.00 95.38 902 ILE A CA 1
ATOM 6791 C C . ILE A 1 902 ? 9.132 21.966 -7.681 1.00 95.38 902 ILE A C 1
ATOM 6793 O O . ILE A 1 902 ? 9.391 21.521 -6.563 1.00 95.38 902 ILE A O 1
ATOM 6797 N N . ILE A 1 903 ? 9.293 23.266 -7.965 1.00 96.88 903 ILE A N 1
ATOM 6798 C CA . ILE A 1 903 ? 9.818 24.240 -6.985 1.00 96.88 903 ILE A CA 1
ATOM 6799 C C . ILE A 1 903 ? 8.891 24.365 -5.769 1.00 96.88 903 ILE A C 1
ATOM 6801 O O . ILE A 1 903 ? 9.361 24.407 -4.632 1.00 96.88 903 ILE A O 1
ATOM 6805 N N . ARG A 1 904 ? 7.568 24.409 -5.981 1.00 95.25 904 ARG A N 1
ATOM 6806 C CA . ARG A 1 904 ? 6.587 24.425 -4.882 1.00 95.25 904 ARG A CA 1
ATOM 6807 C C . ARG A 1 904 ? 6.685 23.171 -4.018 1.00 95.25 904 ARG A C 1
ATOM 6809 O O . ARG A 1 904 ? 6.605 23.288 -2.797 1.00 95.25 904 ARG A O 1
ATOM 6816 N N . HIS A 1 905 ? 6.875 22.000 -4.626 1.00 92.75 905 HIS A N 1
ATOM 6817 C CA . HIS A 1 905 ? 7.021 20.767 -3.867 1.00 92.75 905 HIS A CA 1
ATOM 6818 C C . HIS A 1 905 ? 8.339 20.739 -3.081 1.00 92.75 905 HIS A C 1
ATOM 6820 O O . HIS A 1 905 ? 8.314 20.459 -1.886 1.00 92.75 905 HIS A O 1
ATOM 6826 N N . ALA A 1 906 ? 9.459 21.158 -3.675 1.00 91.62 906 ALA A N 1
ATOM 6827 C CA . ALA A 1 906 ? 10.728 21.321 -2.962 1.00 91.62 906 ALA A CA 1
ATOM 6828 C C . ALA A 1 906 ? 10.608 22.263 -1.745 1.00 91.62 906 ALA A C 1
ATOM 6830 O O . ALA A 1 906 ? 11.092 21.931 -0.664 1.00 91.62 906 ALA A O 1
ATOM 6831 N N . ILE A 1 907 ? 9.890 23.390 -1.875 1.00 91.56 907 ILE A N 1
ATOM 6832 C CA . ILE A 1 907 ? 9.575 24.285 -0.742 1.00 91.56 907 ILE A CA 1
ATOM 6833 C C . ILE A 1 907 ? 8.772 23.550 0.344 1.00 91.56 907 ILE A C 1
ATOM 6835 O O . ILE A 1 907 ? 9.064 23.728 1.527 1.00 91.56 907 ILE A O 1
ATOM 6839 N N . SER A 1 908 ? 7.782 22.726 -0.032 1.00 86.75 908 SER A N 1
ATOM 6840 C CA . SER A 1 908 ? 7.010 21.924 0.934 1.00 86.75 908 SER A CA 1
ATOM 6841 C C . SER A 1 908 ? 7.840 20.827 1.612 1.00 86.75 908 SER A C 1
ATOM 6843 O O . SER A 1 908 ? 7.640 20.589 2.794 1.00 86.75 908 SER A O 1
ATOM 6845 N N . MET A 1 909 ? 8.835 20.257 0.921 1.00 81.31 909 MET A N 1
ATOM 6846 C CA . MET A 1 909 ? 9.829 19.316 1.467 1.00 81.31 909 MET A CA 1
ATOM 6847 C C . MET A 1 909 ? 10.977 20.029 2.216 1.00 81.31 909 MET A C 1
ATOM 6849 O O . MET A 1 909 ? 12.091 19.518 2.319 1.00 81.31 909 MET A O 1
ATOM 6853 N N . GLY A 1 910 ? 10.748 21.262 2.677 1.00 85.19 910 GLY A N 1
ATOM 6854 C CA . GLY A 1 910 ? 11.687 22.030 3.492 1.00 85.19 910 GLY A CA 1
ATOM 6855 C C . GLY A 1 910 ? 12.907 22.619 2.768 1.00 85.19 910 GLY A C 1
ATOM 6856 O O . GLY A 1 910 ? 13.611 23.422 3.395 1.00 85.19 910 GLY A O 1
ATOM 6857 N N . TYR A 1 911 ? 13.151 22.302 1.485 1.00 89.81 911 TYR A N 1
ATOM 6858 C CA . TYR A 1 911 ? 14.387 22.662 0.770 1.00 89.81 911 TYR A CA 1
ATOM 6859 C C . TYR A 1 911 ? 14.658 24.172 0.814 1.00 89.81 911 TYR A C 1
ATOM 6861 O O . TYR A 1 911 ? 13.764 24.990 0.583 1.00 89.81 911 TYR A O 1
ATOM 6869 N N . LYS A 1 912 ? 15.921 24.553 1.056 1.00 89.19 912 LYS A N 1
ATOM 6870 C CA . LYS A 1 912 ? 16.375 25.958 1.013 1.00 89.19 912 LYS A CA 1
ATOM 6871 C C . LYS A 1 912 ? 17.234 26.300 -0.190 1.00 89.19 912 LYS A C 1
ATOM 6873 O O . LYS A 1 912 ? 17.379 27.483 -0.484 1.00 89.19 912 LYS A O 1
ATOM 6878 N N . THR A 1 913 ? 17.768 25.317 -0.908 1.00 93.88 913 THR A N 1
ATOM 6879 C CA . THR A 1 913 ? 18.384 25.523 -2.227 1.00 93.88 913 THR A CA 1
ATOM 6880 C C . THR A 1 913 ? 17.879 24.468 -3.204 1.00 93.88 913 THR A C 1
ATOM 6882 O O . THR A 1 913 ? 17.660 23.322 -2.818 1.00 93.88 913 THR A O 1
ATOM 6885 N N . MET A 1 914 ? 17.670 24.850 -4.462 1.00 95.56 914 MET A N 1
ATOM 6886 C CA . MET A 1 914 ? 17.299 23.916 -5.524 1.00 95.56 914 MET A CA 1
ATOM 6887 C C . MET A 1 914 ? 17.985 24.278 -6.835 1.00 95.56 914 MET A C 1
ATOM 6889 O O . MET A 1 914 ? 17.839 25.395 -7.328 1.00 95.56 914 MET A O 1
ATOM 6893 N N . GLY A 1 915 ? 18.698 23.310 -7.397 1.00 97.31 915 GLY A N 1
ATOM 6894 C CA . GLY A 1 915 ? 19.226 23.335 -8.749 1.00 97.31 915 GLY A CA 1
ATOM 6895 C C . GLY A 1 915 ? 18.204 22.843 -9.765 1.00 97.31 915 GLY A C 1
ATOM 6896 O O . GLY A 1 915 ? 17.812 21.677 -9.729 1.00 97.31 915 GLY A O 1
ATOM 6897 N N . LEU A 1 916 ? 17.791 23.727 -10.672 1.00 97.69 916 LEU A N 1
ATOM 6898 C CA . LEU A 1 916 ? 17.017 23.376 -11.865 1.00 97.69 916 LEU A CA 1
ATOM 6899 C C . LEU A 1 916 ? 18.006 23.048 -12.984 1.00 97.69 916 LEU A C 1
ATOM 6901 O O . LEU A 1 916 ? 18.891 23.863 -13.250 1.00 97.69 916 LEU A O 1
ATOM 6905 N N . THR A 1 917 ? 17.911 21.874 -13.607 1.00 97.12 917 THR A N 1
ATOM 6906 C CA . THR A 1 917 ? 18.955 21.376 -14.521 1.00 97.12 917 THR A CA 1
ATOM 6907 C C . THR A 1 917 ? 18.396 20.639 -15.732 1.00 97.12 917 THR A C 1
ATOM 6909 O O . THR A 1 917 ? 18.939 19.611 -16.119 1.00 97.12 917 THR A O 1
ATOM 6912 N N . GLU A 1 918 ? 17.355 21.195 -16.355 1.00 96.94 918 GLU A N 1
ATOM 6913 C CA . GLU A 1 918 ? 16.771 20.650 -17.589 1.00 96.94 918 GLU A CA 1
ATOM 6914 C C . GLU A 1 918 ? 17.842 20.300 -18.636 1.00 96.94 918 GLU A C 1
ATOM 6916 O O . GLU A 1 918 ? 18.861 20.991 -18.770 1.00 96.94 918 GLU A O 1
ATOM 6921 N N . HIS A 1 919 ? 17.576 19.259 -19.421 1.00 95.06 919 HIS A N 1
ATOM 6922 C CA . HIS A 1 919 ? 18.454 18.803 -20.497 1.00 95.06 919 HIS A CA 1
ATOM 6923 C C . HIS A 1 919 ? 18.844 19.907 -21.492 1.00 95.06 919 HIS A C 1
ATOM 6925 O O . HIS A 1 919 ? 18.039 20.756 -21.895 1.00 95.06 919 HIS A O 1
ATOM 6931 N N . MET A 1 920 ? 20.100 19.870 -21.943 1.00 94.94 920 MET A N 1
ATOM 6932 C CA . MET A 1 920 ? 20.566 20.727 -23.034 1.00 94.94 920 MET A CA 1
ATOM 6933 C C . MET A 1 920 ? 20.006 20.289 -24.408 1.00 94.94 920 MET A C 1
ATOM 6935 O O . MET A 1 920 ? 19.670 19.119 -24.601 1.00 94.94 920 MET A O 1
ATOM 6939 N N . PRO A 1 921 ? 19.962 21.182 -25.414 1.00 94.44 921 PRO A N 1
ATOM 6940 C CA . PRO A 1 921 ? 19.609 20.799 -26.778 1.00 94.44 921 PRO A CA 1
ATOM 6941 C C . PRO A 1 921 ? 20.616 19.830 -27.414 1.00 94.44 921 PRO A C 1
ATOM 6943 O O . PRO A 1 921 ? 21.833 20.005 -27.312 1.00 94.44 921 PRO A O 1
ATOM 6946 N N . ARG A 1 922 ? 20.096 18.853 -28.160 1.00 92.00 922 ARG A N 1
ATOM 6947 C CA . ARG A 1 922 ? 20.879 17.959 -29.019 1.00 92.00 922 ARG A CA 1
ATOM 6948 C C . ARG A 1 922 ? 21.141 18.622 -30.376 1.00 92.00 922 ARG A C 1
ATOM 6950 O O . ARG A 1 922 ? 20.330 19.406 -30.862 1.00 92.00 922 ARG A O 1
ATOM 6957 N N . LEU A 1 923 ? 22.288 18.322 -30.985 1.00 89.56 923 LEU A N 1
ATOM 6958 C CA . LEU A 1 923 ? 22.782 18.979 -32.206 1.00 89.56 923 LEU A CA 1
ATOM 6959 C C . LEU A 1 923 ? 22.418 18.249 -33.510 1.00 89.56 923 LEU A C 1
ATOM 6961 O O . LEU A 1 923 ? 22.544 18.835 -34.584 1.00 89.56 923 LEU A O 1
ATOM 6965 N N . GLN A 1 924 ? 22.013 16.978 -33.445 1.00 89.88 924 GLN A N 1
ATOM 6966 C CA . GLN A 1 924 ? 21.667 16.171 -34.620 1.00 89.88 924 GLN A CA 1
ATOM 6967 C C . GLN A 1 924 ? 20.737 15.003 -34.265 1.00 89.88 924 GLN A C 1
ATOM 6969 O O . GLN A 1 924 ? 20.746 14.502 -33.145 1.00 89.88 924 GLN A O 1
ATOM 6974 N N . VAL A 1 925 ? 19.984 14.530 -35.263 1.00 88.62 925 VAL A N 1
ATOM 6975 C CA . VAL A 1 925 ? 18.933 13.501 -35.140 1.00 88.62 925 VAL A CA 1
ATOM 6976 C C . VAL A 1 925 ? 19.390 12.203 -34.462 1.00 88.62 925 VAL A C 1
ATOM 6978 O O . VAL A 1 925 ? 18.603 11.584 -33.759 1.00 88.62 925 VAL A O 1
ATOM 6981 N N . SER A 1 926 ? 20.647 11.785 -34.650 1.00 87.44 926 SER A N 1
ATOM 6982 C CA . SER A 1 926 ? 21.186 10.547 -34.056 1.00 87.44 926 SER A CA 1
ATOM 6983 C C . SER A 1 926 ? 21.321 10.573 -32.536 1.00 87.44 926 SER A C 1
ATOM 6985 O O . SER A 1 926 ? 21.592 9.533 -31.950 1.00 87.44 926 SER A O 1
ATOM 6987 N N . ASP A 1 927 ? 21.233 11.758 -31.939 1.00 89.25 927 ASP A N 1
ATOM 6988 C CA . ASP A 1 927 ? 21.471 11.984 -30.517 1.00 89.25 927 ASP A CA 1
ATOM 6989 C C . ASP A 1 927 ? 20.153 12.203 -29.751 1.00 89.25 927 ASP A C 1
ATOM 6991 O O . ASP A 1 927 ? 20.173 12.321 -28.535 1.00 89.25 927 ASP A O 1
ATOM 6995 N N . LEU A 1 928 ? 19.018 12.291 -30.458 1.00 87.81 928 LEU A N 1
ATOM 6996 C CA . LEU A 1 928 ? 17.693 12.422 -29.853 1.00 87.81 928 LEU A CA 1
ATOM 6997 C C . LEU A 1 928 ? 17.309 11.132 -29.123 1.00 87.81 928 LEU A C 1
ATOM 6999 O O . LEU A 1 928 ? 17.410 10.042 -29.695 1.00 87.81 928 LEU A O 1
ATOM 7003 N N . TYR A 1 929 ? 16.766 11.262 -27.913 1.00 83.38 929 TYR A N 1
ATOM 7004 C CA . TYR A 1 929 ? 16.125 10.130 -27.244 1.00 83.38 929 TYR A CA 1
ATOM 7005 C C . TYR A 1 929 ? 14.855 9.700 -28.010 1.00 83.38 929 TYR A C 1
ATOM 7007 O O . TYR A 1 929 ? 14.221 10.534 -28.671 1.00 83.38 929 TYR A O 1
ATOM 7015 N N . PRO A 1 930 ? 14.430 8.420 -27.946 1.00 82.94 930 PRO A N 1
ATOM 7016 C CA . PRO A 1 930 ? 13.278 7.936 -28.713 1.00 82.94 930 PRO A CA 1
ATOM 7017 C C . PRO A 1 930 ? 11.968 8.695 -28.445 1.00 82.94 930 PRO A C 1
ATOM 7019 O O . PRO A 1 930 ? 11.153 8.843 -29.354 1.00 82.94 930 PRO A O 1
ATOM 7022 N N . GLU A 1 931 ? 11.777 9.225 -27.234 1.00 82.31 931 GLU A N 1
ATOM 7023 C CA . GLU A 1 931 ? 10.652 10.090 -26.859 1.00 82.31 931 GLU A CA 1
ATOM 7024 C C . GLU A 1 931 ? 10.693 11.503 -27.475 1.00 82.31 931 GLU A C 1
ATOM 7026 O O . GLU A 1 931 ? 9.645 12.139 -27.606 1.00 82.31 931 GLU A O 1
ATOM 7031 N N . GLU A 1 932 ? 11.859 12.001 -27.903 1.00 84.00 932 GLU A N 1
ATOM 7032 C CA . GLU A 1 932 ? 11.989 13.323 -28.534 1.00 84.00 932 GLU A CA 1
ATOM 7033 C C . GLU A 1 932 ? 11.609 13.314 -30.024 1.00 84.00 932 GLU A C 1
ATOM 7035 O O . GLU A 1 932 ? 11.216 14.354 -30.564 1.00 84.00 932 GLU A O 1
ATOM 7040 N N . LEU A 1 933 ? 11.681 12.147 -30.681 1.00 83.19 933 LEU A N 1
ATOM 7041 C CA . LEU A 1 933 ? 11.419 11.921 -32.112 1.00 83.19 933 LEU A CA 1
ATOM 7042 C C . LEU A 1 933 ? 9.925 12.063 -32.473 1.00 83.19 933 LEU A C 1
ATOM 7044 O O . LEU A 1 933 ? 9.219 11.121 -32.838 1.00 83.19 933 LEU A O 1
ATOM 7048 N N . THR A 1 934 ? 9.437 13.297 -32.392 1.00 66.81 934 THR A N 1
ATOM 7049 C CA . THR A 1 934 ? 8.019 13.675 -32.445 1.00 66.81 934 THR A CA 1
ATOM 7050 C C . THR A 1 934 ? 7.562 14.139 -33.834 1.00 66.81 934 THR A C 1
ATOM 7052 O O . THR A 1 934 ? 6.954 15.195 -33.993 1.00 66.81 934 THR A O 1
ATOM 7055 N N . GLY A 1 935 ? 7.796 13.309 -34.856 1.00 77.62 935 GLY A N 1
ATOM 7056 C CA . GLY A 1 935 ? 7.328 13.548 -36.227 1.00 77.62 935 GLY A CA 1
ATOM 7057 C C . GLY A 1 935 ? 8.471 13.646 -37.231 1.00 77.62 935 GLY A C 1
ATOM 7058 O O . GLY A 1 935 ? 9.075 12.627 -37.558 1.00 77.62 935 GLY A O 1
ATOM 7059 N N . ASP A 1 936 ? 8.728 14.847 -37.752 1.00 84.75 936 ASP A N 1
ATOM 7060 C CA . ASP A 1 936 ? 9.870 15.110 -38.633 1.00 84.75 936 ASP A CA 1
ATOM 7061 C C . ASP A 1 936 ? 11.152 15.263 -37.784 1.00 84.75 936 ASP A C 1
ATOM 7063 O O . ASP A 1 936 ? 11.191 16.139 -36.913 1.00 84.75 936 ASP A O 1
ATOM 7067 N N . PRO A 1 937 ? 12.196 14.431 -37.976 1.00 84.38 937 PRO A N 1
ATOM 7068 C CA . PRO A 1 937 ? 13.394 14.485 -37.144 1.00 84.38 937 PRO A CA 1
ATOM 7069 C C . PRO A 1 937 ? 14.136 15.829 -37.182 1.00 84.38 937 PRO A C 1
ATOM 7071 O O . PRO A 1 937 ? 14.692 16.234 -36.161 1.00 84.38 937 PRO A O 1
ATOM 7074 N N . ASP A 1 938 ? 14.117 16.547 -38.309 1.00 83.31 938 ASP A N 1
ATOM 7075 C CA . ASP A 1 938 ? 14.772 17.860 -38.400 1.00 83.31 938 ASP A CA 1
ATOM 7076 C C . ASP A 1 938 ? 13.990 18.934 -37.613 1.00 83.31 938 ASP A C 1
ATOM 7078 O O . ASP A 1 938 ? 14.595 19.795 -36.967 1.00 83.31 938 ASP A O 1
ATOM 7082 N N . GLU A 1 939 ? 12.650 18.854 -37.571 1.00 85.88 939 GLU A N 1
ATOM 7083 C CA . GLU A 1 939 ? 11.826 19.697 -36.687 1.00 85.88 939 GLU A CA 1
ATOM 7084 C C . GLU A 1 939 ? 12.034 19.332 -35.204 1.00 85.88 939 GLU A C 1
ATOM 7086 O O . GLU A 1 939 ? 12.079 20.224 -34.350 1.00 85.88 939 GLU A O 1
ATOM 7091 N N . ALA A 1 940 ? 12.222 18.041 -34.896 1.00 86.00 940 ALA A N 1
ATOM 7092 C CA . ALA A 1 940 ? 12.479 17.548 -33.542 1.00 86.00 940 ALA A CA 1
ATOM 7093 C C . ALA A 1 940 ? 13.814 18.055 -32.963 1.00 86.00 940 ALA A C 1
ATOM 7095 O O . ALA A 1 940 ? 13.858 18.415 -31.789 1.00 86.00 940 ALA A O 1
ATOM 7096 N N . VAL A 1 941 ? 14.873 18.177 -33.775 1.00 89.19 941 VAL A N 1
ATOM 7097 C CA . VAL A 1 941 ? 16.113 18.873 -33.370 1.00 89.19 941 VAL A CA 1
ATOM 7098 C C . VAL A 1 941 ? 15.871 20.383 -33.244 1.00 89.19 941 VAL A C 1
ATOM 7100 O O . VAL A 1 941 ? 16.243 20.999 -32.243 1.00 89.19 941 VAL A O 1
ATOM 7103 N N . ALA A 1 942 ? 15.217 21.001 -34.235 1.00 87.69 942 ALA A N 1
ATOM 7104 C CA . ALA A 1 942 ? 15.049 22.454 -34.298 1.00 87.69 942 ALA A CA 1
ATOM 7105 C C . ALA A 1 942 ? 14.243 23.049 -33.126 1.00 87.69 942 ALA A C 1
ATOM 7107 O O . ALA A 1 942 ? 14.475 24.200 -32.751 1.00 87.69 942 ALA A O 1
ATOM 7108 N N . VAL A 1 943 ? 13.319 22.289 -32.523 1.00 90.19 943 VAL A N 1
ATOM 7109 C CA . VAL A 1 943 ? 12.513 22.752 -31.379 1.00 90.19 943 VAL A CA 1
ATOM 7110 C C . VAL A 1 943 ? 13.276 22.763 -30.044 1.00 90.19 943 VAL A C 1
ATOM 7112 O O . VAL A 1 943 ? 12.848 23.454 -29.119 1.00 90.19 943 VAL A O 1
ATOM 7115 N N . LEU A 1 944 ? 14.412 22.063 -29.919 1.00 91.25 944 LEU A N 1
ATOM 7116 C CA . LEU A 1 944 ? 15.128 21.952 -28.638 1.00 91.25 944 LEU A CA 1
ATOM 7117 C C . LEU A 1 944 ? 15.757 23.275 -28.178 1.00 91.25 944 LEU A C 1
ATOM 7119 O O . LEU A 1 944 ? 15.610 23.643 -27.014 1.00 91.25 944 LEU A O 1
ATOM 7123 N N . THR A 1 945 ? 16.399 24.032 -29.074 1.00 92.88 945 THR A N 1
ATOM 7124 C CA . THR A 1 945 ? 17.021 25.321 -28.706 1.00 92.88 945 THR A CA 1
ATOM 7125 C C . THR A 1 945 ? 15.983 26.352 -28.223 1.00 92.88 945 THR A C 1
ATOM 7127 O O . THR A 1 945 ? 16.146 26.850 -27.109 1.00 92.88 945 THR A O 1
ATOM 7130 N N . PRO A 1 946 ? 14.860 26.610 -28.934 1.00 94.25 946 PRO A N 1
ATOM 7131 C CA . PRO A 1 946 ? 13.780 27.455 -28.412 1.00 94.25 946 PRO A CA 1
AT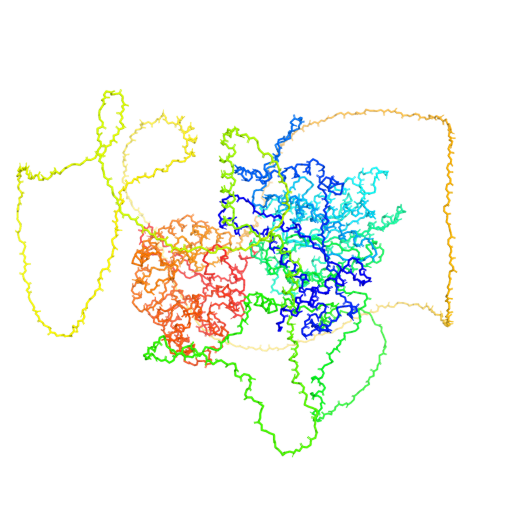OM 7132 C C . PRO A 1 946 ? 13.158 26.947 -27.102 1.00 94.25 946 PRO A C 1
ATOM 7134 O O . PRO A 1 946 ? 12.690 27.749 -26.294 1.00 94.25 946 PRO A O 1
ATOM 7137 N N . ARG A 1 947 ? 13.144 25.626 -26.867 1.00 94.94 947 ARG A N 1
ATOM 7138 C CA . ARG A 1 947 ? 12.658 25.040 -25.608 1.00 94.94 947 ARG A CA 1
ATOM 7139 C C . ARG A 1 947 ? 13.600 25.354 -24.442 1.00 94.94 947 ARG A C 1
ATOM 7141 O O . ARG A 1 947 ? 13.122 25.737 -23.378 1.00 94.94 947 ARG A O 1
ATOM 7148 N N . HIS A 1 948 ? 14.913 25.271 -24.657 1.00 96.06 948 HIS A N 1
ATOM 7149 C CA . HIS A 1 948 ? 15.927 25.647 -23.668 1.00 96.06 948 HIS A CA 1
ATOM 7150 C C . HIS A 1 948 ? 15.949 27.168 -23.403 1.00 96.06 948 HIS A C 1
ATOM 7152 O O . HIS A 1 948 ? 16.057 27.595 -22.256 1.00 96.06 948 HIS A O 1
ATOM 7158 N N . GLU A 1 949 ? 15.748 28.007 -24.425 1.00 96.12 949 GLU A N 1
ATOM 7159 C CA . GLU A 1 949 ? 15.553 29.456 -24.238 1.00 96.12 949 GLU A CA 1
ATOM 7160 C C . GLU A 1 949 ? 14.301 29.763 -23.392 1.00 96.12 949 GLU A C 1
ATOM 7162 O O . GLU A 1 949 ? 14.358 30.570 -22.461 1.00 96.12 949 GLU A O 1
ATOM 7167 N N . ALA A 1 950 ? 13.179 29.087 -23.668 1.00 96.88 950 ALA A N 1
ATOM 7168 C CA . ALA A 1 950 ? 11.948 29.224 -22.889 1.00 96.88 950 ALA A CA 1
ATOM 7169 C C . ALA A 1 950 ? 12.106 28.735 -21.437 1.00 96.88 950 ALA A C 1
ATOM 7171 O O . ALA A 1 950 ? 11.573 29.373 -20.525 1.00 96.88 950 ALA A O 1
ATOM 7172 N N . TYR A 1 951 ? 12.873 27.660 -21.220 1.00 98.19 951 TYR A N 1
ATOM 7173 C CA . TYR A 1 951 ? 13.267 27.190 -19.891 1.00 98.19 951 TYR A CA 1
ATOM 7174 C C . TYR A 1 951 ? 13.994 28.287 -19.110 1.00 98.19 951 TYR A C 1
ATOM 7176 O O . TYR A 1 951 ? 13.556 28.640 -18.018 1.00 98.19 951 TYR A O 1
ATOM 7184 N N . LEU A 1 952 ? 15.055 28.879 -19.669 1.00 97.62 952 LEU A N 1
ATOM 7185 C CA . LEU A 1 952 ? 15.853 29.886 -18.962 1.00 97.62 952 LEU A CA 1
ATOM 7186 C C . LEU A 1 952 ? 15.026 31.127 -18.581 1.00 97.62 952 LEU A C 1
ATOM 7188 O O . LEU A 1 952 ? 15.184 31.653 -17.479 1.00 97.62 952 LEU A O 1
ATOM 7192 N N . ILE A 1 953 ? 14.106 31.563 -19.449 1.00 96.94 953 ILE A N 1
ATOM 7193 C CA . ILE A 1 953 ? 13.175 32.671 -19.166 1.00 96.94 953 ILE A CA 1
ATOM 7194 C C . ILE A 1 953 ? 12.244 32.327 -17.992 1.00 96.94 953 ILE A C 1
ATOM 7196 O O . ILE A 1 953 ? 12.051 33.143 -17.085 1.00 96.94 953 ILE A O 1
ATOM 7200 N N . GLU A 1 954 ? 11.671 31.122 -17.987 1.00 97.75 954 GLU A N 1
ATOM 7201 C CA . GLU A 1 954 ? 10.755 30.677 -16.935 1.00 97.75 954 GLU A CA 1
ATOM 7202 C C . GLU A 1 954 ? 11.492 30.430 -15.610 1.00 97.75 954 GLU A C 1
ATOM 7204 O O . GLU A 1 954 ? 11.039 30.880 -14.557 1.00 97.75 954 GLU A O 1
ATOM 7209 N N . ALA A 1 955 ? 12.677 29.821 -15.651 1.00 97.44 955 ALA A N 1
ATOM 7210 C CA . ALA A 1 955 ? 13.545 29.626 -14.496 1.00 97.44 955 ALA A CA 1
ATOM 7211 C C . ALA A 1 955 ? 13.947 30.964 -13.851 1.00 97.44 955 ALA A C 1
ATOM 7213 O O . ALA A 1 955 ? 13.893 31.092 -12.629 1.00 97.44 955 ALA A O 1
ATOM 7214 N N . GLN A 1 956 ? 14.251 32.004 -14.642 1.00 96.94 956 GLN A N 1
ATOM 7215 C CA . GLN A 1 956 ? 14.487 33.359 -14.121 1.00 96.94 956 GLN A CA 1
ATOM 7216 C C . GLN A 1 956 ? 13.235 33.970 -13.475 1.00 96.94 956 GLN A C 1
ATOM 7218 O O . GLN A 1 956 ? 13.328 34.566 -12.397 1.00 96.94 956 GLN A O 1
ATOM 7223 N N . ARG A 1 957 ? 12.050 33.801 -14.085 1.00 97.81 957 ARG A N 1
ATOM 7224 C CA . ARG A 1 957 ? 10.775 34.239 -13.488 1.00 97.81 957 ARG A CA 1
ATOM 7225 C C . ARG A 1 957 ? 10.523 33.543 -12.149 1.00 97.81 957 ARG A C 1
ATOM 7227 O O . ARG A 1 957 ? 10.050 34.179 -11.205 1.00 97.81 957 ARG A O 1
ATOM 7234 N N . LEU A 1 958 ? 10.819 32.250 -12.067 1.00 97.19 958 LEU A N 1
ATOM 7235 C CA . LEU A 1 958 ? 10.610 31.423 -10.883 1.00 97.19 958 LEU A CA 1
ATOM 7236 C C . LEU A 1 958 ? 11.617 31.731 -9.775 1.00 97.19 958 LEU A C 1
ATOM 7238 O O . LEU A 1 958 ? 11.195 31.958 -8.643 1.00 97.19 958 LEU A O 1
ATOM 7242 N N . GLN A 1 959 ? 12.904 31.864 -10.105 1.00 96.25 959 GLN A N 1
ATOM 7243 C CA . GLN A 1 959 ? 13.949 32.336 -9.194 1.00 96.25 959 GLN A CA 1
ATOM 7244 C C . GLN A 1 959 ? 13.549 33.672 -8.549 1.00 96.25 959 GLN A C 1
ATOM 7246 O O . GLN A 1 959 ? 13.550 33.789 -7.326 1.00 96.25 959 GLN A O 1
ATOM 7251 N N . ALA A 1 960 ? 13.114 34.657 -9.343 1.00 94.00 960 ALA A N 1
ATOM 7252 C CA . ALA A 1 960 ? 12.670 35.951 -8.820 1.00 94.00 960 ALA A CA 1
ATOM 7253 C C . ALA A 1 960 ? 11.384 35.864 -7.969 1.00 94.00 960 ALA A C 1
ATOM 7255 O O . ALA A 1 960 ? 11.247 36.585 -6.982 1.00 94.00 960 ALA A O 1
ATOM 7256 N N . LYS A 1 961 ? 10.441 34.983 -8.331 1.00 96.88 961 LYS A N 1
ATOM 7257 C CA . LYS A 1 961 ? 9.165 34.789 -7.619 1.00 96.88 961 LYS A CA 1
ATOM 7258 C C . LYS A 1 961 ? 9.327 34.072 -6.273 1.00 96.88 961 LYS A C 1
ATOM 7260 O O . LYS A 1 961 ? 8.601 34.392 -5.334 1.00 96.88 961 LYS A O 1
ATOM 7265 N N . TYR A 1 962 ? 10.243 33.108 -6.188 1.00 96.56 962 TYR A N 1
ATOM 7266 C CA . TYR A 1 962 ? 10.397 32.217 -5.034 1.00 96.56 962 TYR A CA 1
ATOM 7267 C C . TYR A 1 962 ? 11.630 32.499 -4.162 1.00 96.56 962 TYR A C 1
ATOM 7269 O O . TYR A 1 962 ? 11.746 31.898 -3.097 1.00 96.56 962 TYR A O 1
ATOM 7277 N N . ALA A 1 963 ? 12.470 33.479 -4.520 1.00 93.12 963 ALA A N 1
ATOM 7278 C CA . ALA A 1 963 ? 13.601 33.943 -3.706 1.00 93.12 963 ALA A CA 1
ATOM 7279 C C . ALA A 1 963 ? 13.307 34.193 -2.201 1.00 93.12 963 ALA A C 1
ATOM 7281 O O . ALA A 1 963 ? 14.201 33.938 -1.397 1.00 93.12 963 ALA A O 1
ATOM 7282 N N . PRO A 1 964 ? 12.104 34.635 -1.761 1.00 91.88 964 PRO A N 1
ATOM 7283 C CA . PRO A 1 964 ? 11.785 34.753 -0.330 1.00 91.88 964 PRO A CA 1
ATOM 7284 C C . PRO A 1 964 ? 11.566 33.419 0.411 1.00 91.88 964 PRO A C 1
ATOM 7286 O O . PRO A 1 964 ? 11.328 33.440 1.615 1.00 91.88 964 PRO A O 1
ATOM 7289 N N . GLN A 1 965 ? 11.558 32.283 -0.294 1.00 92.00 965 GLN A N 1
ATOM 7290 C CA . GLN A 1 965 ? 11.205 30.953 0.231 1.00 92.00 965 GLN A CA 1
ATOM 7291 C C . GLN A 1 965 ? 12.308 29.911 -0.015 1.00 92.00 965 GLN A C 1
ATOM 7293 O O . GLN A 1 965 ? 12.583 29.100 0.869 1.00 92.00 965 GLN A O 1
ATOM 7298 N N . ILE A 1 966 ? 12.943 29.938 -1.193 1.00 94.06 966 ILE A N 1
ATOM 7299 C CA . ILE A 1 966 ? 13.995 28.999 -1.607 1.00 94.06 966 ILE A CA 1
ATOM 7300 C C . ILE A 1 966 ? 15.005 29.688 -2.536 1.00 94.06 966 ILE A C 1
ATOM 7302 O O . ILE A 1 966 ? 14.640 30.468 -3.419 1.00 94.06 966 ILE A O 1
ATOM 7306 N N . HIS A 1 967 ? 16.291 29.387 -2.357 1.00 95.00 967 HIS A N 1
ATOM 7307 C CA . HIS A 1 967 ? 17.361 29.836 -3.243 1.00 95.00 967 HIS A CA 1
ATOM 7308 C C . HIS A 1 967 ? 17.416 28.936 -4.489 1.00 95.00 967 HIS A C 1
ATOM 7310 O O . HIS A 1 967 ? 17.999 27.852 -4.483 1.00 95.00 967 HIS A O 1
ATOM 7316 N N . VAL A 1 968 ? 16.760 29.372 -5.565 1.00 96.31 968 VAL A N 1
ATOM 7317 C CA . VAL A 1 968 ? 16.795 28.682 -6.862 1.00 96.31 968 VAL A CA 1
ATOM 7318 C C . VAL A 1 968 ? 18.107 28.996 -7.581 1.00 96.31 968 VAL A C 1
ATOM 7320 O O . VAL A 1 968 ? 18.415 30.166 -7.814 1.00 96.31 968 VAL A O 1
ATOM 7323 N N . LEU A 1 969 ? 18.835 27.961 -7.990 1.00 96.75 969 LEU A N 1
ATOM 7324 C CA . LEU A 1 969 ? 19.948 28.025 -8.935 1.00 96.75 969 LEU A CA 1
ATOM 7325 C C . LEU A 1 969 ? 19.468 27.563 -10.313 1.00 96.75 969 LEU A C 1
ATOM 7327 O O . LEU A 1 969 ? 18.752 26.567 -10.420 1.00 96.75 969 LEU A O 1
ATOM 7331 N N . ILE A 1 970 ? 19.888 28.261 -11.365 1.00 97.81 970 ILE A N 1
ATOM 7332 C CA . ILE A 1 970 ? 19.515 27.932 -12.745 1.00 97.81 970 ILE A CA 1
ATOM 7333 C C . ILE A 1 970 ? 20.714 27.275 -13.425 1.00 97.81 970 ILE A C 1
ATOM 7335 O O . ILE A 1 970 ? 21.739 27.920 -13.638 1.00 97.81 970 ILE A O 1
ATOM 7339 N N . GLY A 1 971 ? 20.594 26.002 -13.781 1.00 97.44 971 GLY A N 1
ATOM 7340 C CA . GLY A 1 971 ? 21.608 25.253 -14.515 1.00 97.44 971 GLY A CA 1
ATOM 7341 C C . GLY A 1 971 ? 21.023 24.451 -15.671 1.00 97.44 971 GLY A C 1
ATOM 7342 O O . GLY A 1 971 ? 19.916 24.724 -16.129 1.00 97.44 971 GLY A O 1
ATOM 7343 N N . PHE A 1 972 ? 21.781 23.475 -16.161 1.00 98.19 972 PHE A N 1
ATOM 7344 C CA . PHE A 1 972 ? 21.339 22.477 -17.139 1.00 98.19 972 PHE A CA 1
ATOM 7345 C C . PHE A 1 972 ? 22.190 21.206 -17.009 1.00 98.19 972 PHE A C 1
ATOM 7347 O O . PHE A 1 972 ? 23.312 21.267 -16.488 1.00 98.19 972 PHE A O 1
ATOM 7354 N N . GLU A 1 973 ? 21.686 20.072 -17.492 1.00 97.62 973 GLU A N 1
ATOM 7355 C CA . GLU A 1 973 ? 22.492 18.859 -17.649 1.00 97.62 973 GLU A CA 1
ATOM 7356 C C . GLU A 1 973 ? 23.256 18.892 -18.984 1.00 97.62 973 GLU A C 1
ATOM 7358 O O . GLU A 1 973 ? 22.679 18.935 -20.073 1.00 97.62 973 GLU A O 1
ATOM 7363 N N . GLY A 1 974 ? 24.587 18.946 -18.894 1.00 96.44 974 GLY A N 1
ATOM 7364 C CA . GLY A 1 974 ? 25.511 18.992 -20.023 1.00 96.44 974 GLY A CA 1
ATOM 7365 C C . GLY A 1 974 ? 25.960 17.593 -20.427 1.00 96.44 974 GLY A C 1
ATOM 7366 O O . GLY A 1 974 ? 27.066 17.171 -20.082 1.00 96.44 974 GLY A O 1
ATOM 7367 N N . GLU A 1 975 ? 25.104 16.879 -21.156 1.00 92.50 975 GLU A N 1
ATOM 7368 C CA . GLU A 1 975 ? 25.388 15.521 -21.629 1.00 92.50 975 GLU A CA 1
ATOM 7369 C C . GLU A 1 975 ? 26.543 15.481 -22.645 1.00 92.50 975 GLU A C 1
ATOM 7371 O O . GLU A 1 975 ? 26.520 16.148 -23.683 1.00 92.50 975 GLU A O 1
ATOM 7376 N N . TRP A 1 976 ? 27.546 14.635 -22.419 1.00 95.31 976 TRP A N 1
ATOM 7377 C CA . TRP A 1 976 ? 28.684 14.523 -23.330 1.00 95.31 976 TRP A CA 1
ATOM 7378 C C . TRP A 1 976 ? 28.623 13.281 -24.229 1.00 95.31 976 TRP A C 1
ATOM 7380 O O . TRP A 1 976 ? 29.065 12.185 -23.876 1.00 95.31 976 TRP A O 1
ATOM 7390 N N . TYR A 1 977 ? 28.141 13.491 -25.457 1.00 92.12 977 TYR A N 1
ATOM 7391 C CA . TYR A 1 977 ? 28.122 12.484 -26.527 1.00 92.12 977 TYR A CA 1
ATOM 7392 C C . TYR A 1 977 ? 29.486 12.319 -27.224 1.00 92.12 977 TYR A C 1
ATOM 7394 O O . TYR A 1 977 ? 29.816 11.227 -27.685 1.00 92.12 977 TYR A O 1
ATOM 7402 N N . ARG A 1 978 ? 30.234 13.423 -27.404 1.00 91.69 978 ARG A N 1
ATOM 7403 C CA . ARG A 1 978 ? 31.515 13.509 -28.147 1.00 91.69 978 ARG A CA 1
ATOM 7404 C C . ARG A 1 978 ? 32.121 14.925 -28.091 1.00 91.69 978 ARG A C 1
ATOM 7406 O O . ARG A 1 978 ? 31.361 15.880 -27.928 1.00 91.69 978 ARG A O 1
ATOM 7413 N N . PRO A 1 979 ? 33.433 15.108 -28.368 1.00 92.75 979 PRO A N 1
ATOM 7414 C CA . PRO A 1 979 ? 34.125 16.408 -28.311 1.00 92.75 979 PRO A CA 1
ATOM 7415 C C . PRO A 1 979 ? 33.486 17.596 -29.048 1.00 92.75 979 PRO A C 1
ATOM 7417 O O . PRO A 1 979 ? 33.692 18.739 -28.644 1.00 92.75 979 PRO A O 1
ATOM 7420 N N . ALA A 1 980 ? 32.682 17.357 -30.089 1.00 91.00 980 ALA A N 1
ATOM 7421 C CA . ALA A 1 980 ? 31.954 18.411 -30.802 1.00 91.00 980 ALA A CA 1
ATOM 7422 C C . ALA A 1 980 ? 30.935 19.173 -29.923 1.00 91.00 980 ALA A C 1
ATOM 7424 O O . ALA A 1 980 ? 30.633 20.327 -30.217 1.00 91.00 980 ALA A O 1
ATOM 7425 N N . TYR A 1 981 ? 30.445 18.566 -28.835 1.00 94.19 981 TYR A N 1
ATOM 7426 C CA . TYR A 1 981 ? 29.530 19.216 -27.890 1.00 94.19 981 TYR A CA 1
ATOM 7427 C C . TYR A 1 981 ? 30.227 20.194 -26.930 1.00 94.19 981 TYR A C 1
ATOM 7429 O O . TYR A 1 981 ? 29.572 21.090 -26.402 1.00 94.19 981 TYR A O 1
ATOM 7437 N N . GLY A 1 982 ? 31.547 20.094 -26.730 1.00 95.94 982 GLY A N 1
ATOM 7438 C CA . GLY A 1 982 ? 32.280 20.929 -25.769 1.00 95.94 982 GLY A CA 1
ATOM 7439 C C . GLY A 1 982 ? 32.140 22.445 -25.987 1.00 95.94 982 GLY A C 1
ATOM 7440 O O . GLY A 1 982 ? 31.808 23.160 -25.036 1.00 95.94 982 GLY A O 1
ATOM 7441 N N . PRO A 1 983 ? 32.311 22.964 -27.220 1.00 96.25 983 PRO A N 1
ATOM 7442 C CA . PRO A 1 983 ? 32.050 24.371 -27.527 1.00 96.25 983 PRO A CA 1
ATOM 7443 C C . PRO A 1 983 ? 30.582 24.782 -27.341 1.00 96.25 983 PRO A C 1
ATOM 7445 O O . PRO A 1 983 ? 30.311 25.926 -26.977 1.00 96.25 983 PRO A O 1
ATOM 7448 N N . TYR A 1 984 ? 29.632 23.866 -27.559 1.00 95.38 984 TYR A N 1
ATOM 7449 C CA . TYR A 1 984 ? 28.203 24.145 -27.409 1.00 95.38 984 TYR A CA 1
ATOM 7450 C C . TYR A 1 984 ? 27.804 24.249 -25.931 1.00 95.38 984 TYR A C 1
ATOM 7452 O O . TYR A 1 984 ? 27.261 25.273 -25.523 1.00 95.38 984 TYR A O 1
ATOM 7460 N N . ILE A 1 985 ? 28.202 23.277 -25.103 1.00 97.38 985 ILE A N 1
ATOM 7461 C CA . ILE A 1 985 ? 28.022 23.311 -23.641 1.00 97.38 985 ILE A CA 1
ATOM 7462 C C . ILE A 1 985 ? 28.691 24.556 -23.044 1.00 97.38 985 ILE A C 1
ATOM 7464 O O . ILE A 1 985 ? 28.067 25.274 -22.267 1.00 97.38 985 ILE A O 1
ATOM 7468 N N . THR A 1 986 ? 29.917 24.884 -23.472 1.00 96.69 986 THR A N 1
ATOM 7469 C CA . THR A 1 986 ? 30.604 26.130 -23.075 1.00 96.69 986 THR A CA 1
ATOM 7470 C C . THR A 1 986 ? 29.805 27.387 -23.458 1.00 96.69 986 THR A C 1
ATOM 7472 O O . THR A 1 986 ? 29.796 28.358 -22.704 1.00 96.69 986 THR A O 1
ATOM 7475 N N . THR A 1 987 ? 29.104 27.381 -24.598 1.00 96.00 987 THR A N 1
ATOM 7476 C CA . THR A 1 987 ? 28.272 28.511 -25.051 1.00 96.00 987 THR A CA 1
ATOM 7477 C C . THR A 1 987 ? 27.003 28.657 -24.207 1.00 96.00 987 THR A C 1
ATOM 7479 O O . THR A 1 987 ? 26.691 29.766 -23.776 1.00 96.00 987 THR A O 1
ATOM 7482 N N . LEU A 1 988 ? 26.311 27.554 -23.900 1.00 96.19 988 LEU A N 1
ATOM 7483 C CA . LEU A 1 988 ? 25.153 27.555 -22.993 1.00 96.19 988 LEU A CA 1
ATOM 7484 C C . LEU A 1 988 ? 25.561 27.993 -21.575 1.00 96.19 988 LEU A C 1
ATOM 7486 O O . LEU A 1 988 ? 24.936 28.870 -20.981 1.00 96.19 988 LEU A O 1
ATOM 7490 N N . ALA A 1 989 ? 26.678 27.470 -21.061 1.00 95.88 989 ALA A N 1
ATOM 7491 C CA . ALA A 1 989 ? 27.228 27.820 -19.749 1.00 95.88 989 ALA A CA 1
ATOM 7492 C C . ALA A 1 989 ? 27.735 29.274 -19.648 1.00 95.88 989 ALA A C 1
ATOM 7494 O O . ALA A 1 989 ? 27.909 29.787 -18.536 1.00 95.88 989 ALA A O 1
ATOM 7495 N N . ALA A 1 990 ? 27.959 29.956 -20.775 1.00 94.81 990 ALA A N 1
ATOM 7496 C CA . ALA A 1 990 ? 28.291 31.380 -20.817 1.00 94.81 990 ALA A CA 1
ATOM 7497 C C . ALA A 1 990 ? 27.059 32.302 -20.707 1.00 94.81 990 ALA A C 1
ATOM 7499 O O . ALA A 1 990 ? 27.222 33.508 -20.508 1.00 94.81 990 ALA A O 1
ATOM 7500 N N . HIS A 1 991 ? 25.834 31.773 -20.818 1.00 94.31 991 HIS A N 1
ATOM 7501 C CA . HIS A 1 991 ? 24.617 32.580 -20.753 1.00 94.31 991 HIS A CA 1
ATOM 7502 C C . HIS A 1 991 ? 24.430 33.223 -19.357 1.00 94.31 991 HIS A C 1
ATOM 7504 O O . HIS A 1 991 ? 24.526 32.513 -18.353 1.00 94.31 991 HIS A O 1
ATOM 7510 N N . PRO A 1 992 ? 24.106 34.531 -19.237 1.00 91.38 992 PRO A N 1
ATOM 7511 C CA . PRO A 1 992 ? 24.059 35.215 -17.936 1.00 91.38 992 PRO A CA 1
ATOM 7512 C C . PRO A 1 992 ? 23.033 34.689 -16.928 1.00 91.38 992 PRO A C 1
ATOM 7514 O O . PRO A 1 992 ? 23.172 34.956 -15.736 1.00 91.38 992 PRO A O 1
ATOM 7517 N N . ALA A 1 993 ? 22.003 33.969 -17.386 1.00 92.69 993 ALA A N 1
ATOM 7518 C CA . ALA A 1 993 ? 21.035 33.323 -16.499 1.00 92.69 993 ALA A CA 1
ATOM 7519 C C . ALA A 1 993 ? 21.572 32.039 -15.849 1.00 92.69 993 ALA A C 1
ATOM 7521 O O . ALA A 1 993 ? 21.084 31.671 -14.788 1.00 92.69 993 ALA A O 1
ATOM 7522 N N . VAL A 1 994 ? 22.537 31.364 -16.485 1.00 96.06 994 VAL A N 1
ATOM 7523 C CA . VAL A 1 994 ? 23.035 30.052 -16.062 1.00 96.06 994 VAL A CA 1
ATOM 7524 C C . VAL A 1 994 ? 24.094 30.231 -14.980 1.00 96.06 994 VAL A C 1
ATOM 7526 O O . VAL A 1 994 ? 25.183 30.746 -15.237 1.00 96.06 994 VAL A O 1
ATOM 7529 N N . ASP A 1 995 ? 23.786 29.763 -13.778 1.00 95.56 995 ASP A N 1
ATOM 7530 C CA . ASP A 1 995 ? 24.680 29.710 -12.627 1.00 95.56 995 ASP A CA 1
ATOM 7531 C C . ASP A 1 995 ? 25.780 28.654 -12.844 1.00 95.56 995 ASP A C 1
ATOM 7533 O O . ASP A 1 995 ? 26.971 28.976 -12.862 1.00 95.56 995 ASP A O 1
ATOM 7537 N N . TYR A 1 996 ? 25.382 27.401 -13.085 1.00 96.31 996 TYR A N 1
ATOM 7538 C CA . TYR A 1 996 ? 26.262 26.234 -13.232 1.00 96.31 996 TYR A CA 1
ATOM 7539 C C . TYR A 1 996 ? 25.700 25.238 -14.262 1.00 96.31 996 TYR A C 1
ATOM 7541 O O . TYR A 1 996 ? 24.638 25.457 -14.832 1.00 96.31 996 TYR A O 1
ATOM 7549 N N . PHE A 1 997 ? 26.408 24.139 -14.505 1.00 97.44 997 PHE A N 1
ATOM 7550 C CA . PHE A 1 997 ? 25.889 22.979 -15.230 1.00 97.44 997 PHE A CA 1
ATOM 7551 C C . PHE A 1 997 ? 26.468 21.700 -14.620 1.00 97.44 997 PHE A C 1
ATOM 7553 O O . PHE A 1 997 ? 27.524 21.744 -13.975 1.00 97.44 997 PHE A O 1
ATOM 7560 N N . ILE A 1 998 ? 25.772 20.583 -14.817 1.00 97.88 998 ILE A N 1
ATOM 7561 C CA . ILE A 1 998 ? 26.254 19.243 -14.464 1.00 97.88 998 ILE A CA 1
ATOM 7562 C C . ILE A 1 998 ? 26.964 18.661 -15.690 1.00 97.88 998 ILE A C 1
ATOM 7564 O O . ILE A 1 998 ? 26.449 18.774 -16.800 1.00 97.88 998 ILE A O 1
ATOM 7568 N N . GLY A 1 999 ? 28.147 18.069 -15.523 1.00 97.81 999 GLY A N 1
ATOM 7569 C CA . GLY A 1 999 ? 28.776 17.272 -16.584 1.00 97.81 999 GLY A CA 1
ATOM 7570 C C . GLY A 1 999 ? 28.407 15.798 -16.451 1.00 97.81 999 GLY A C 1
ATOM 7571 O O . GLY A 1 999 ? 28.781 15.192 -15.446 1.00 97.81 999 GLY A O 1
ATOM 7572 N N . SER A 1 1000 ? 27.734 15.240 -17.462 1.00 96.19 1000 SER A N 1
ATOM 7573 C CA . SER A 1 1000 ? 27.081 13.922 -17.403 1.00 96.19 1000 SER A CA 1
ATOM 7574 C C . SER A 1 1000 ? 27.365 13.041 -18.628 1.00 96.19 1000 SER A C 1
ATOM 7576 O O . SER A 1 1000 ? 27.573 13.538 -19.738 1.00 96.19 1000 SER A O 1
ATOM 7578 N N . ILE A 1 1001 ? 27.346 11.713 -18.448 1.00 96.44 1001 ILE A N 1
ATOM 7579 C CA . ILE A 1 1001 ? 27.586 10.716 -19.512 1.00 96.44 1001 ILE A CA 1
ATOM 7580 C C . ILE A 1 1001 ? 26.455 9.671 -19.518 1.00 96.44 1001 ILE A C 1
ATOM 7582 O O . ILE A 1 1001 ? 26.545 8.669 -18.817 1.00 96.44 1001 ILE A O 1
ATOM 7586 N N . HIS A 1 1002 ? 25.436 9.870 -20.361 1.00 95.81 1002 HIS A N 1
ATOM 7587 C CA . HIS A 1 1002 ? 24.352 8.894 -20.626 1.00 95.81 1002 HIS A CA 1
ATOM 7588 C C . HIS A 1 1002 ? 24.620 8.000 -21.847 1.00 95.81 1002 HIS A C 1
ATOM 7590 O O . HIS A 1 1002 ? 23.799 7.174 -22.240 1.00 95.81 1002 HIS A O 1
ATOM 7596 N N . HIS A 1 1003 ? 25.778 8.173 -22.489 1.00 94.81 1003 HIS A N 1
ATOM 7597 C CA . HIS A 1 1003 ? 26.084 7.567 -23.780 1.00 94.81 1003 HIS A CA 1
ATOM 7598 C C . HIS A 1 1003 ? 27.519 7.050 -23.841 1.00 94.81 1003 HIS A C 1
ATOM 7600 O O . HIS A 1 1003 ? 28.448 7.767 -23.476 1.00 94.81 1003 HIS A O 1
ATOM 7606 N N . VAL A 1 1004 ? 27.732 5.870 -24.425 1.00 95.94 1004 VAL A N 1
ATOM 7607 C CA . VAL A 1 1004 ? 29.063 5.401 -24.851 1.00 95.94 1004 VAL A CA 1
ATOM 7608 C C . VAL A 1 1004 ? 29.082 5.326 -26.371 1.00 95.94 1004 VAL A C 1
ATOM 7610 O O . VAL A 1 1004 ? 28.203 4.719 -26.974 1.00 95.94 1004 VAL A O 1
ATOM 7613 N N . ASN A 1 1005 ? 30.059 5.983 -27.005 1.00 93.75 1005 ASN A N 1
ATOM 7614 C CA . ASN A 1 1005 ? 30.155 6.090 -28.471 1.00 93.75 1005 ASN A CA 1
ATOM 7615 C C . ASN A 1 1005 ? 28.874 6.653 -29.133 1.00 93.75 1005 ASN A C 1
ATOM 7617 O O . ASN A 1 1005 ? 28.548 6.298 -30.264 1.00 93.75 1005 ASN A O 1
ATOM 7621 N N . ALA A 1 1006 ? 28.165 7.541 -28.422 1.00 90.88 1006 ALA A N 1
ATOM 7622 C CA . ALA A 1 1006 ? 26.844 8.071 -28.780 1.00 90.88 1006 ALA A CA 1
ATOM 7623 C C . ALA A 1 1006 ? 25.717 7.016 -28.903 1.00 90.88 1006 ALA A C 1
ATOM 7625 O O . ALA A 1 1006 ? 24.781 7.203 -29.673 1.00 90.88 1006 ALA A O 1
ATOM 7626 N N . ILE A 1 1007 ? 25.782 5.934 -28.118 1.00 93.69 1007 ILE A N 1
ATOM 7627 C CA . ILE A 1 1007 ? 24.690 4.964 -27.918 1.00 93.69 1007 ILE A CA 1
ATOM 7628 C C . ILE A 1 1007 ? 24.241 5.028 -26.441 1.00 93.69 1007 ILE A C 1
ATOM 7630 O O . ILE A 1 1007 ? 25.128 5.010 -25.578 1.00 93.69 1007 ILE A O 1
ATOM 7634 N N . PRO A 1 1008 ? 22.928 5.112 -26.125 1.00 93.81 1008 PRO A N 1
ATOM 7635 C CA . PRO A 1 1008 ? 22.441 5.229 -24.746 1.00 93.81 1008 PRO A CA 1
ATOM 7636 C C . PRO A 1 1008 ? 22.800 4.023 -23.866 1.00 93.81 1008 PRO A C 1
ATOM 7638 O O . PRO A 1 1008 ? 22.650 2.875 -24.295 1.00 93.81 1008 PRO A O 1
ATOM 7641 N N . ILE A 1 1009 ? 23.218 4.275 -22.623 1.00 95.19 1009 ILE A N 1
ATOM 7642 C CA . ILE A 1 1009 ? 23.617 3.240 -21.642 1.00 95.19 1009 ILE A CA 1
ATOM 7643 C C . ILE A 1 1009 ? 22.671 3.101 -20.437 1.00 95.19 1009 ILE A C 1
ATOM 7645 O O . ILE A 1 1009 ? 22.836 2.181 -19.641 1.00 95.19 1009 ILE A O 1
ATOM 7649 N N . ASP A 1 1010 ? 21.670 3.965 -20.306 1.00 93.00 1010 ASP A N 1
ATOM 7650 C CA . ASP A 1 1010 ? 20.665 3.939 -19.235 1.00 93.00 1010 ASP A CA 1
ATOM 7651 C C . ASP A 1 1010 ? 19.213 3.906 -19.743 1.00 93.00 1010 ASP A C 1
ATOM 7653 O O . ASP A 1 1010 ? 18.284 4.012 -18.944 1.00 93.00 1010 ASP A O 1
ATOM 7657 N N . TYR A 1 1011 ? 19.019 3.710 -21.053 1.00 89.38 1011 TYR A N 1
ATOM 7658 C CA . TYR A 1 1011 ? 17.699 3.639 -21.684 1.00 89.38 1011 TYR A CA 1
ATOM 7659 C C . TYR A 1 1011 ? 17.077 2.237 -21.614 1.00 89.38 1011 TYR A C 1
ATOM 7661 O O . TYR A 1 1011 ? 16.089 2.023 -20.913 1.00 89.38 1011 TYR A O 1
ATOM 7669 N N . ASP A 1 1012 ? 17.661 1.261 -22.320 1.00 91.25 1012 ASP A N 1
ATOM 7670 C CA . ASP A 1 1012 ? 17.231 -0.135 -22.262 1.00 91.25 1012 ASP A CA 1
ATOM 7671 C C . ASP A 1 1012 ? 18.394 -1.126 -22.467 1.00 91.25 1012 ASP A C 1
ATOM 7673 O O . ASP A 1 1012 ? 19.511 -0.775 -22.858 1.00 91.25 1012 ASP A O 1
ATOM 7677 N N . ALA A 1 1013 ? 18.136 -2.404 -22.179 1.00 91.75 1013 ALA A N 1
ATOM 7678 C CA . ALA A 1 1013 ? 19.146 -3.460 -22.259 1.00 91.75 1013 ALA A CA 1
ATOM 7679 C C . ALA A 1 1013 ? 19.648 -3.741 -23.694 1.00 91.75 1013 ALA A C 1
ATOM 7681 O O . ALA A 1 1013 ? 20.735 -4.297 -23.863 1.00 91.75 1013 ALA A O 1
ATOM 7682 N N . ALA A 1 1014 ? 18.894 -3.369 -24.734 1.00 94.56 1014 ALA A N 1
ATOM 7683 C CA . ALA A 1 1014 ? 19.316 -3.506 -26.124 1.00 94.56 1014 ALA A CA 1
ATOM 7684 C C . ALA A 1 1014 ? 20.253 -2.362 -26.544 1.00 94.56 1014 ALA A C 1
ATOM 7686 O O . ALA A 1 1014 ? 21.266 -2.639 -27.192 1.00 94.56 1014 ALA A O 1
ATOM 7687 N N . THR A 1 1015 ? 19.995 -1.113 -26.130 1.00 93.31 1015 THR A N 1
ATOM 7688 C CA . THR A 1 1015 ? 20.954 -0.011 -26.345 1.00 93.31 1015 THR A CA 1
ATOM 7689 C C . THR A 1 1015 ? 22.235 -0.240 -25.543 1.00 93.31 1015 THR A C 1
ATOM 7691 O O . THR A 1 1015 ? 23.323 -0.084 -26.095 1.00 93.31 1015 THR A O 1
ATOM 7694 N N . TYR A 1 1016 ? 22.136 -0.741 -24.305 1.00 96.56 1016 TYR A N 1
ATOM 7695 C CA . TYR A 1 1016 ? 23.299 -1.128 -23.496 1.00 96.56 1016 TYR A CA 1
ATOM 7696 C C . TYR A 1 1016 ? 24.142 -2.225 -24.169 1.00 96.56 1016 TYR A C 1
ATOM 7698 O O . TYR A 1 1016 ? 25.361 -2.094 -24.304 1.00 96.56 1016 TYR A O 1
ATOM 7706 N N . ALA A 1 1017 ? 23.503 -3.282 -24.683 1.00 96.12 1017 ALA A N 1
ATOM 7707 C CA . ALA A 1 1017 ? 24.192 -4.331 -25.435 1.00 96.12 1017 ALA A CA 1
ATOM 7708 C C . ALA A 1 1017 ? 24.841 -3.801 -26.731 1.00 96.12 1017 ALA A C 1
ATOM 7710 O O . ALA A 1 1017 ? 25.945 -4.221 -27.084 1.00 96.12 1017 ALA A O 1
ATOM 7711 N N . GLN A 1 1018 ? 24.203 -2.848 -27.420 1.00 96.62 1018 GLN A N 1
ATOM 7712 C CA . GLN A 1 1018 ? 24.766 -2.190 -28.603 1.00 96.62 1018 GLN A CA 1
ATOM 7713 C C . GLN A 1 1018 ? 25.969 -1.295 -28.249 1.00 96.62 1018 GLN A C 1
ATOM 7715 O O . GLN A 1 1018 ? 26.978 -1.314 -28.959 1.00 96.62 1018 GLN A O 1
ATOM 7720 N N . ALA A 1 1019 ? 25.907 -0.553 -27.139 1.00 96.56 1019 ALA A N 1
ATOM 7721 C CA . ALA A 1 1019 ? 27.021 0.237 -26.617 1.00 96.56 1019 ALA A CA 1
ATOM 7722 C C . ALA A 1 1019 ? 28.218 -0.663 -26.257 1.00 96.56 1019 ALA A C 1
ATOM 7724 O O . ALA A 1 1019 ? 29.362 -0.354 -26.619 1.00 96.56 1019 ALA A O 1
ATOM 7725 N N . ARG A 1 1020 ? 27.950 -1.829 -25.650 1.00 97.56 1020 ARG A N 1
ATOM 7726 C CA . ARG A 1 1020 ? 28.955 -2.848 -25.323 1.00 97.56 1020 ARG A CA 1
ATOM 7727 C C . ARG A 1 1020 ? 29.627 -3.413 -26.570 1.00 97.56 1020 ARG A C 1
ATOM 7729 O O . ARG A 1 1020 ? 30.855 -3.438 -26.640 1.00 97.56 1020 ARG A O 1
ATOM 7736 N N . GLU A 1 1021 ? 28.847 -3.798 -27.577 1.00 97.56 1021 GLU A N 1
ATOM 7737 C CA . GLU A 1 1021 ? 29.379 -4.292 -28.853 1.00 97.56 1021 GLU A CA 1
ATOM 7738 C C . GLU A 1 1021 ? 30.228 -3.220 -29.556 1.00 97.56 1021 GLU A C 1
ATOM 7740 O O . GLU A 1 1021 ? 31.359 -3.496 -29.956 1.00 97.56 1021 GLU A O 1
ATOM 7745 N N . SER A 1 1022 ? 29.761 -1.963 -29.593 1.00 96.81 1022 SER A N 1
ATOM 7746 C CA . SER A 1 1022 ? 30.520 -0.833 -30.163 1.00 96.81 1022 SER A CA 1
ATOM 7747 C C . SER A 1 1022 ? 31.871 -0.583 -29.477 1.00 96.81 1022 SER A C 1
ATOM 7749 O O . SER A 1 1022 ? 32.770 0.007 -30.075 1.00 96.81 1022 SER A O 1
ATOM 7751 N N . SER A 1 1023 ? 32.015 -1.039 -28.230 1.00 96.00 1023 SER A N 1
ATOM 7752 C CA . SER A 1 1023 ? 33.221 -0.892 -27.413 1.00 96.00 1023 SER A CA 1
ATOM 7753 C C . SER A 1 1023 ? 34.150 -2.112 -27.475 1.00 96.00 1023 SER A C 1
ATOM 7755 O O . SER A 1 1023 ? 35.203 -2.095 -26.847 1.00 96.00 1023 SER A O 1
ATOM 7757 N N . GLY A 1 1024 ? 33.803 -3.163 -28.229 1.00 92.69 1024 GLY A N 1
ATOM 7758 C CA . GLY A 1 1024 ? 34.598 -4.394 -28.336 1.00 92.69 1024 GLY A CA 1
ATOM 7759 C C . GLY A 1 1024 ? 34.014 -5.614 -27.613 1.00 92.69 1024 GLY A C 1
ATOM 7760 O O . GLY A 1 1024 ? 34.752 -6.555 -27.326 1.00 92.69 1024 GLY A O 1
ATOM 7761 N N . GLY A 1 1025 ? 32.713 -5.611 -27.311 1.00 92.94 1025 GLY A N 1
ATOM 7762 C CA . GLY A 1 1025 ? 31.941 -6.809 -26.952 1.00 92.94 1025 GLY A CA 1
ATOM 7763 C C . GLY A 1 1025 ? 31.917 -7.194 -25.468 1.00 92.94 1025 GLY A C 1
ATOM 7764 O O . GLY A 1 1025 ? 31.073 -8.000 -25.078 1.00 92.94 1025 GLY A O 1
ATOM 7765 N N . THR A 1 1026 ? 32.768 -6.611 -24.615 1.00 96.56 1026 THR A N 1
ATOM 7766 C CA . THR A 1 1026 ? 32.780 -6.877 -23.161 1.00 96.56 1026 THR A CA 1
ATOM 7767 C C . THR A 1 1026 ? 32.470 -5.632 -22.334 1.00 96.56 1026 THR A C 1
ATOM 7769 O O . THR A 1 1026 ? 32.745 -4.505 -22.750 1.00 96.56 1026 THR A O 1
ATOM 7772 N N . GLU A 1 1027 ? 31.909 -5.831 -21.138 1.00 96.25 1027 GLU A N 1
ATOM 7773 C CA . GLU A 1 1027 ? 31.645 -4.732 -20.201 1.00 96.25 1027 GLU A CA 1
ATOM 7774 C C . GLU A 1 1027 ? 32.932 -4.011 -19.791 1.00 96.25 1027 GLU A C 1
ATOM 7776 O O . GLU A 1 1027 ? 32.956 -2.790 -19.825 1.00 96.25 1027 GL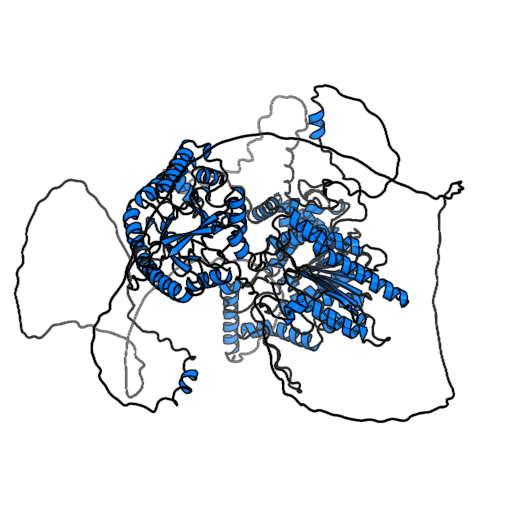U A O 1
ATOM 7781 N N . GLU A 1 1028 ? 34.024 -4.735 -19.511 1.00 97.62 1028 GLU A N 1
ATOM 7782 C CA . GLU A 1 1028 ? 35.324 -4.134 -19.170 1.00 97.62 1028 GLU A CA 1
ATOM 7783 C C . GLU A 1 1028 ? 35.766 -3.098 -20.218 1.00 97.62 1028 GLU A C 1
ATOM 7785 O O . GLU A 1 1028 ? 36.122 -1.973 -19.870 1.00 97.62 1028 GLU A O 1
ATOM 7790 N N . ARG A 1 1029 ? 35.667 -3.430 -21.515 1.00 98.06 1029 ARG A N 1
ATOM 7791 C CA . ARG A 1 1029 ? 36.017 -2.502 -22.603 1.00 98.06 1029 ARG A CA 1
ATOM 7792 C C . ARG A 1 1029 ? 35.039 -1.335 -22.730 1.00 98.06 1029 ARG A C 1
ATOM 7794 O O . ARG A 1 1029 ? 35.455 -0.221 -23.044 1.00 98.06 1029 ARG A O 1
ATOM 7801 N N . MET A 1 1030 ? 33.754 -1.561 -22.460 1.00 98.06 1030 MET A N 1
ATOM 7802 C CA . MET A 1 1030 ? 32.764 -0.485 -22.414 1.00 98.06 1030 MET A CA 1
ATOM 7803 C C . MET A 1 1030 ? 33.010 0.470 -21.239 1.00 98.06 1030 MET A C 1
ATOM 7805 O O . MET A 1 1030 ? 32.918 1.679 -21.422 1.00 98.06 1030 MET A O 1
ATOM 7809 N N . TYR A 1 1031 ? 33.394 -0.043 -20.069 1.00 98.38 1031 TYR A N 1
ATOM 7810 C CA . TYR A 1 1031 ? 33.772 0.759 -18.905 1.00 98.38 1031 TYR A CA 1
ATOM 7811 C C . TYR A 1 1031 ? 35.074 1.531 -19.173 1.00 98.38 1031 TYR A C 1
ATOM 7813 O O . TYR A 1 1031 ? 35.145 2.723 -18.879 1.00 98.38 1031 TYR A O 1
ATOM 7821 N N . GLU A 1 1032 ? 36.084 0.911 -19.802 1.00 98.50 1032 GLU A N 1
ATOM 7822 C CA . GLU A 1 1032 ? 37.281 1.627 -20.264 1.00 98.50 1032 GLU A CA 1
ATOM 7823 C C . GLU A 1 1032 ? 36.905 2.809 -21.173 1.00 98.50 1032 GLU A C 1
ATOM 7825 O O . GLU A 1 1032 ? 37.369 3.930 -20.948 1.00 98.50 1032 GLU A O 1
ATOM 7830 N N . ARG A 1 1033 ? 36.029 2.584 -22.165 1.00 98.06 1033 ARG A N 1
ATOM 7831 C CA . ARG A 1 1033 ? 35.584 3.640 -23.083 1.00 98.06 1033 ARG A CA 1
ATOM 7832 C C . ARG A 1 1033 ? 34.727 4.701 -22.388 1.00 98.06 1033 ARG A C 1
ATOM 7834 O O . ARG A 1 1033 ? 34.920 5.878 -22.680 1.00 98.06 1033 ARG A O 1
ATOM 7841 N N . TYR A 1 1034 ? 33.843 4.319 -21.466 1.00 98.44 1034 TYR A N 1
ATOM 7842 C CA . TYR A 1 1034 ? 33.039 5.237 -20.653 1.00 98.44 1034 TYR A CA 1
ATOM 7843 C C . TYR A 1 1034 ? 33.933 6.192 -19.858 1.00 98.44 1034 TYR A C 1
ATOM 7845 O O . TYR A 1 1034 ? 33.803 7.407 -19.994 1.00 98.44 1034 TYR A O 1
ATOM 7853 N N . TYR A 1 1035 ? 34.908 5.672 -19.104 1.00 98.62 1035 TYR A N 1
ATOM 7854 C CA . TYR A 1 1035 ? 35.804 6.527 -18.324 1.00 98.62 1035 TYR A CA 1
ATOM 7855 C C . TYR A 1 1035 ? 36.805 7.304 -19.196 1.00 98.62 1035 TYR A C 1
ATOM 7857 O O . TYR A 1 1035 ? 37.232 8.385 -18.791 1.00 98.62 1035 TYR A O 1
ATOM 7865 N N . ASP A 1 1036 ? 37.155 6.843 -20.402 1.00 98.50 1036 ASP A N 1
ATOM 7866 C CA . ASP A 1 1036 ? 37.882 7.670 -21.381 1.00 98.50 1036 ASP A CA 1
ATOM 7867 C C . ASP A 1 1036 ? 37.015 8.813 -21.938 1.00 98.50 1036 ASP A C 1
ATOM 7869 O O . ASP A 1 1036 ? 37.469 9.954 -21.977 1.00 98.50 1036 ASP A O 1
ATOM 7873 N N . GLN A 1 1037 ? 35.747 8.563 -22.269 1.00 98.06 1037 GLN A N 1
ATOM 7874 C CA . GLN A 1 1037 ? 34.812 9.594 -22.734 1.00 98.06 1037 GLN A CA 1
ATOM 7875 C C . GLN A 1 1037 ? 34.458 10.604 -21.623 1.00 98.06 1037 GLN A C 1
ATOM 7877 O O . GLN A 1 1037 ? 34.377 11.807 -21.873 1.00 98.06 1037 GLN A O 1
ATOM 7882 N N . GLN A 1 1038 ? 34.345 10.149 -20.373 1.00 98.38 1038 GLN A N 1
ATOM 7883 C CA . GLN A 1 1038 ? 34.237 11.015 -19.197 1.00 98.38 1038 GLN A CA 1
ATOM 7884 C C . GLN A 1 1038 ? 35.516 11.855 -19.005 1.00 98.38 1038 GLN A C 1
ATOM 7886 O O . GLN A 1 1038 ? 35.432 13.028 -18.654 1.00 98.38 1038 GLN A O 1
ATOM 7891 N N . HIS A 1 1039 ? 36.707 11.316 -19.294 1.00 98.56 1039 HIS A N 1
ATOM 7892 C CA . HIS A 1 1039 ? 37.957 12.084 -19.236 1.00 98.56 1039 HIS A CA 1
ATOM 7893 C C . HIS A 1 1039 ? 38.025 13.181 -20.307 1.00 98.56 1039 HIS A C 1
ATOM 7895 O O . HIS A 1 1039 ? 38.467 14.293 -20.012 1.00 98.56 1039 HIS A O 1
ATOM 7901 N N . GLU A 1 1040 ? 37.550 12.901 -21.528 1.00 98.31 1040 GLU A N 1
ATOM 7902 C CA . GLU A 1 1040 ? 37.388 13.905 -22.590 1.00 98.31 1040 GLU A CA 1
ATOM 7903 C C . GLU A 1 1040 ? 36.498 15.066 -22.109 1.00 98.31 1040 GLU A C 1
ATOM 7905 O O . GLU A 1 1040 ? 36.904 16.227 -22.192 1.00 98.31 1040 GLU A O 1
ATOM 7910 N N . MET A 1 1041 ? 35.330 14.746 -21.533 1.00 98.19 1041 MET A N 1
ATOM 7911 C CA . MET A 1 1041 ? 34.388 15.717 -20.964 1.00 98.19 1041 MET A CA 1
ATOM 7912 C C . MET A 1 1041 ? 35.028 16.567 -19.859 1.00 98.19 1041 MET A C 1
ATOM 7914 O O . MET A 1 1041 ? 35.018 17.796 -19.928 1.00 98.19 1041 MET A O 1
ATOM 7918 N N . LEU A 1 1042 ? 35.605 15.921 -18.842 1.00 98.38 1042 LEU A N 1
ATOM 7919 C CA . LEU A 1 1042 ? 36.213 16.584 -17.685 1.00 98.38 1042 LEU A CA 1
ATOM 7920 C C . LEU A 1 1042 ? 37.374 17.500 -18.095 1.00 98.38 1042 LEU A C 1
ATOM 7922 O O . LEU A 1 1042 ? 37.530 18.588 -17.537 1.00 98.38 1042 LEU A O 1
ATOM 7926 N N . THR A 1 1043 ? 38.159 17.089 -19.094 1.00 97.75 1043 THR A N 1
ATOM 7927 C CA . THR A 1 1043 ? 39.277 17.875 -19.637 1.00 97.75 1043 THR A CA 1
ATOM 7928 C C . THR A 1 1043 ? 38.784 19.108 -20.391 1.00 97.75 1043 THR A C 1
ATOM 7930 O O . THR A 1 1043 ? 39.350 20.188 -20.226 1.00 97.75 1043 THR A O 1
ATOM 7933 N N . ALA A 1 1044 ? 37.730 18.962 -21.200 1.00 97.25 1044 ALA A N 1
ATOM 7934 C CA . ALA A 1 1044 ? 37.197 20.037 -22.032 1.00 97.25 1044 ALA A CA 1
ATOM 7935 C C . ALA A 1 1044 ? 36.338 21.054 -21.262 1.00 97.25 1044 ALA A C 1
ATOM 7937 O O . ALA A 1 1044 ? 36.343 22.231 -21.617 1.00 97.25 1044 ALA A O 1
ATOM 7938 N N . LEU A 1 1045 ? 35.595 20.610 -20.241 1.00 96.88 1045 LEU A N 1
ATOM 7939 C CA . LEU A 1 1045 ? 34.540 21.407 -19.601 1.00 96.88 1045 LEU A CA 1
ATOM 7940 C C . LEU A 1 1045 ? 34.818 21.807 -18.148 1.00 96.88 1045 LEU A C 1
ATOM 7942 O O . LEU A 1 1045 ? 34.301 22.835 -17.718 1.00 96.88 1045 LEU A O 1
ATOM 7946 N N . ARG A 1 1046 ? 35.602 21.018 -17.393 1.00 97.25 1046 ARG A N 1
ATOM 7947 C CA . ARG A 1 1046 ? 35.895 21.229 -15.954 1.00 97.25 1046 ARG A CA 1
ATOM 7948 C C . ARG A 1 1046 ? 34.636 21.632 -15.137 1.00 97.25 1046 ARG A C 1
ATOM 7950 O O . ARG A 1 1046 ? 34.643 22.678 -14.485 1.00 97.25 1046 ARG A O 1
ATOM 7957 N N . PRO A 1 1047 ? 33.532 20.858 -15.220 1.00 96.44 1047 PRO A N 1
ATOM 7958 C CA . PRO A 1 1047 ? 32.228 21.235 -14.664 1.00 96.44 1047 PRO A CA 1
ATOM 7959 C C . PRO A 1 1047 ? 32.265 21.298 -13.131 1.00 96.44 1047 PRO A C 1
ATOM 7961 O O . PRO A 1 1047 ? 32.879 20.447 -12.495 1.00 96.44 1047 PRO A O 1
ATOM 7964 N N . ARG A 1 1048 ? 31.585 22.270 -12.506 1.00 93.50 1048 ARG A N 1
ATOM 7965 C CA . ARG A 1 1048 ? 31.621 22.422 -11.032 1.00 93.50 1048 ARG A CA 1
ATOM 7966 C C . ARG A 1 1048 ? 30.938 21.259 -10.296 1.00 93.50 1048 ARG A C 1
ATOM 7968 O O . ARG A 1 1048 ? 31.334 20.959 -9.173 1.00 93.50 1048 ARG A O 1
ATOM 7975 N N . VAL A 1 1049 ? 29.972 20.602 -10.943 1.00 97.62 1049 VAL A N 1
ATOM 7976 C CA . VAL A 1 1049 ? 29.347 19.347 -10.499 1.00 97.62 1049 VAL A CA 1
ATOM 7977 C C . VAL A 1 1049 ? 29.537 18.287 -11.585 1.00 97.62 1049 VAL A C 1
ATOM 7979 O O . VAL A 1 1049 ? 29.238 18.535 -12.755 1.00 97.62 1049 VAL A O 1
ATOM 7982 N N . VAL A 1 1050 ? 30.018 17.106 -11.203 1.00 98.25 1050 VAL A N 1
ATOM 7983 C CA . VAL A 1 1050 ? 30.072 15.919 -12.070 1.00 98.25 1050 VAL A CA 1
ATOM 7984 C C . VAL A 1 1050 ? 28.911 15.007 -11.697 1.00 98.25 1050 VAL A C 1
ATOM 7986 O O . VAL A 1 1050 ? 28.858 14.536 -10.559 1.00 98.25 1050 VAL A O 1
ATOM 7989 N N . GLY A 1 1051 ? 27.989 14.793 -12.635 1.00 95.12 1051 GLY A N 1
ATOM 7990 C CA . GLY A 1 1051 ? 26.804 13.963 -12.434 1.00 95.12 1051 GLY A CA 1
ATOM 7991 C C . GLY A 1 1051 ? 27.157 12.482 -12.358 1.00 95.12 1051 GLY A C 1
ATOM 7992 O O . GLY A 1 1051 ? 28.115 12.049 -13.003 1.00 95.12 1051 GLY A O 1
ATOM 7993 N N . HIS A 1 1052 ? 26.399 11.743 -11.540 1.00 94.81 1052 HIS A N 1
ATOM 7994 C CA . HIS A 1 1052 ? 26.241 10.278 -11.553 1.00 94.81 1052 HIS A CA 1
ATOM 7995 C C . HIS A 1 1052 ? 27.450 9.476 -12.086 1.00 94.81 1052 HIS A C 1
ATOM 7997 O O . HIS A 1 1052 ? 27.365 8.707 -13.041 1.00 94.81 1052 HIS A O 1
ATOM 8003 N N . PHE A 1 1053 ? 28.604 9.660 -11.431 1.00 98.12 1053 PHE A N 1
ATOM 8004 C CA . PHE A 1 1053 ? 29.951 9.365 -11.957 1.00 98.12 1053 PHE A CA 1
ATOM 8005 C C . PHE A 1 1053 ? 30.193 7.930 -12.482 1.00 98.12 1053 PHE A C 1
ATOM 8007 O O . PHE A 1 1053 ? 31.135 7.710 -13.248 1.00 98.12 1053 PHE A O 1
ATOM 8014 N N . ASP A 1 1054 ? 29.393 6.949 -12.068 1.00 97.69 1054 ASP A N 1
ATOM 8015 C CA . ASP A 1 1054 ? 29.477 5.537 -12.457 1.00 97.69 1054 ASP A CA 1
ATOM 8016 C C . ASP A 1 1054 ? 28.160 4.968 -13.030 1.00 97.69 1054 ASP A C 1
ATOM 8018 O O . ASP A 1 1054 ? 27.966 3.750 -13.027 1.00 97.69 1054 ASP A O 1
ATOM 8022 N N . LEU A 1 1055 ? 27.281 5.821 -13.579 1.00 97.88 1055 LEU A N 1
ATOM 8023 C CA . LEU A 1 1055 ? 25.973 5.460 -14.162 1.00 97.88 1055 LEU A CA 1
ATOM 8024 C C . LEU A 1 1055 ? 26.021 4.294 -15.169 1.00 97.88 1055 LEU A C 1
ATOM 8026 O O . LEU A 1 1055 ? 25.050 3.547 -15.282 1.00 97.88 1055 LEU A O 1
ATOM 8030 N N . ILE A 1 1056 ? 27.172 4.052 -15.808 1.00 97.56 1056 ILE A N 1
ATOM 8031 C CA . ILE A 1 1056 ? 27.454 2.872 -16.646 1.00 97.56 1056 ILE A CA 1
ATOM 8032 C C . ILE A 1 1056 ? 27.090 1.522 -16.000 1.00 97.56 1056 ILE A C 1
ATOM 8034 O O . ILE A 1 1056 ? 26.815 0.563 -16.722 1.00 97.56 1056 ILE A O 1
ATOM 8038 N N . ARG A 1 1057 ? 27.034 1.431 -14.663 1.00 96.75 1057 ARG A N 1
ATOM 8039 C CA . ARG A 1 1057 ? 26.633 0.203 -13.956 1.00 96.75 1057 ARG A CA 1
ATOM 8040 C C . ARG A 1 1057 ? 25.130 -0.070 -13.920 1.00 96.75 1057 ARG A C 1
ATOM 8042 O O . ARG A 1 1057 ? 24.754 -1.164 -13.519 1.00 96.75 1057 ARG A O 1
ATOM 8049 N N . LEU A 1 1058 ? 24.272 0.875 -14.323 1.00 97.00 1058 LEU A N 1
ATOM 8050 C CA . LEU A 1 1058 ? 22.816 0.753 -14.164 1.00 97.00 1058 LEU A CA 1
ATOM 8051 C C . LEU A 1 1058 ? 22.227 -0.499 -14.828 1.00 97.00 1058 LEU A C 1
ATOM 8053 O O . LEU A 1 1058 ? 21.428 -1.194 -14.210 1.00 97.00 1058 LEU A O 1
ATOM 8057 N N . LEU A 1 1059 ? 22.618 -0.764 -16.075 1.00 96.75 1059 LEU A N 1
ATOM 8058 C CA . LEU A 1 1059 ? 22.120 -1.885 -16.880 1.00 96.75 1059 LEU A CA 1
ATOM 8059 C C . LEU A 1 1059 ? 23.170 -3.000 -17.047 1.00 96.75 1059 LEU A C 1
ATOM 8061 O O . LEU A 1 1059 ? 23.061 -3.820 -17.959 1.00 96.75 1059 LEU A O 1
ATOM 8065 N N . SER A 1 1060 ? 24.187 -3.028 -16.177 1.00 95.25 1060 SER A N 1
ATOM 8066 C CA . SER A 1 1060 ? 25.222 -4.067 -16.183 1.00 95.25 1060 SER A CA 1
ATOM 8067 C C . SER A 1 1060 ? 24.645 -5.445 -15.850 1.00 95.25 1060 SER A C 1
ATOM 8069 O O . SER A 1 1060 ? 23.692 -5.571 -15.083 1.00 95.25 1060 SER A O 1
ATOM 8071 N N . GLU A 1 1061 ? 25.275 -6.495 -16.380 1.00 92.38 1061 GLU A N 1
ATOM 8072 C CA . GLU A 1 1061 ? 25.023 -7.884 -15.975 1.00 92.38 1061 GLU A CA 1
ATOM 8073 C C . GLU A 1 1061 ? 25.419 -8.143 -14.503 1.00 92.38 1061 GLU A C 1
ATOM 8075 O O . GLU A 1 1061 ? 24.965 -9.120 -13.911 1.00 92.38 1061 GLU A O 1
ATOM 8080 N N . ASP A 1 1062 ? 26.240 -7.270 -13.904 1.00 94.00 1062 ASP A N 1
ATOM 8081 C CA . ASP A 1 1062 ? 26.624 -7.284 -12.487 1.00 94.00 1062 ASP A CA 1
ATOM 8082 C C . ASP A 1 1062 ? 26.837 -5.840 -11.965 1.00 94.00 1062 ASP A C 1
ATOM 8084 O O . ASP A 1 1062 ? 27.967 -5.344 -11.907 1.00 94.00 1062 ASP A O 1
ATOM 8088 N N . PRO A 1 1063 ? 25.765 -5.127 -11.563 1.00 92.62 1063 PRO A N 1
ATOM 8089 C CA . PRO A 1 1063 ? 25.856 -3.742 -11.084 1.00 92.62 1063 PRO A CA 1
ATOM 8090 C C . PRO A 1 1063 ? 26.608 -3.557 -9.754 1.00 92.62 1063 PRO A C 1
ATOM 8092 O O . PRO A 1 1063 ? 26.836 -2.415 -9.337 1.00 92.62 1063 PRO A O 1
ATOM 8095 N N . GLY A 1 1064 ? 26.943 -4.661 -9.072 1.00 89.62 1064 GLY A N 1
ATOM 8096 C CA . GLY A 1 1064 ? 27.702 -4.708 -7.820 1.00 89.62 1064 GLY A CA 1
ATOM 8097 C C . GLY A 1 1064 ? 29.169 -5.118 -7.993 1.00 89.62 1064 GLY A C 1
ATOM 8098 O O . GLY A 1 1064 ? 29.878 -5.231 -6.993 1.00 89.62 1064 GLY A O 1
ATOM 8099 N N . ARG A 1 1065 ? 29.630 -5.338 -9.233 1.00 93.94 1065 ARG A N 1
ATOM 8100 C CA . ARG A 1 1065 ? 30.979 -5.823 -9.549 1.00 93.94 1065 ARG A CA 1
ATOM 8101 C C . ARG A 1 1065 ? 32.076 -4.955 -8.927 1.00 93.94 1065 ARG A C 1
ATOM 8103 O O . ARG A 1 1065 ? 32.085 -3.733 -9.089 1.00 93.94 1065 ARG A O 1
ATOM 8110 N N . ASP A 1 1066 ? 33.080 -5.596 -8.329 1.00 94.50 1066 ASP A N 1
ATOM 8111 C CA . ASP A 1 1066 ? 34.337 -4.935 -7.970 1.00 94.50 1066 ASP A CA 1
ATOM 8112 C C . ASP A 1 1066 ? 35.121 -4.544 -9.237 1.00 94.50 1066 ASP A C 1
ATOM 8114 O O . ASP A 1 1066 ? 35.865 -5.333 -9.824 1.00 94.50 1066 ASP A O 1
ATOM 8118 N N . VAL A 1 1067 ? 34.955 -3.289 -9.657 1.00 94.62 1067 VAL A N 1
ATOM 8119 C CA . VAL A 1 1067 ? 35.668 -2.707 -10.803 1.00 94.62 1067 VAL A CA 1
ATOM 8120 C C . VAL A 1 1067 ? 37.152 -2.427 -10.531 1.00 94.62 1067 VAL A C 1
ATOM 8122 O O . VAL A 1 1067 ? 37.866 -2.079 -11.472 1.00 94.62 1067 VAL A O 1
ATOM 8125 N N . SER A 1 1068 ? 37.656 -2.598 -9.300 1.00 93.81 1068 SER A N 1
ATOM 8126 C CA . SER A 1 1068 ? 39.097 -2.492 -9.020 1.00 93.81 1068 SER A CA 1
ATOM 8127 C C . SER A 1 1068 ? 39.888 -3.685 -9.568 1.00 93.81 1068 SER A C 1
ATOM 8129 O O . SER A 1 1068 ? 41.045 -3.525 -9.965 1.00 93.81 1068 SER A O 1
ATOM 8131 N N . ALA A 1 1069 ? 39.240 -4.851 -9.700 1.00 95.12 1069 ALA A N 1
ATOM 8132 C CA . ALA A 1 1069 ? 39.803 -6.038 -10.344 1.00 95.12 1069 ALA A CA 1
ATOM 8133 C C . ALA A 1 1069 ? 40.134 -5.807 -11.834 1.00 95.12 1069 ALA A C 1
ATOM 8135 O O . ALA A 1 1069 ? 41.101 -6.366 -12.360 1.00 95.12 1069 ALA A O 1
ATOM 8136 N N . TRP A 1 1070 ? 39.379 -4.937 -12.514 1.00 97.62 1070 TRP A N 1
ATOM 8137 C CA . TRP A 1 1070 ? 39.668 -4.480 -13.874 1.00 97.62 1070 TRP A CA 1
ATOM 8138 C C . TRP A 1 1070 ? 40.695 -3.344 -13.848 1.00 97.62 1070 TRP A C 1
ATOM 8140 O O . TRP A 1 1070 ? 40.353 -2.165 -13.935 1.00 97.62 1070 TRP A O 1
ATOM 8150 N N . ALA A 1 1071 ? 41.982 -3.688 -13.757 1.00 95.50 1071 ALA A N 1
ATOM 8151 C CA . ALA A 1 1071 ? 43.070 -2.713 -13.611 1.00 95.50 1071 ALA A CA 1
ATOM 8152 C C . ALA A 1 1071 ? 43.046 -1.569 -14.653 1.00 95.50 1071 ALA A C 1
ATOM 8154 O O . ALA A 1 1071 ? 43.350 -0.425 -14.312 1.00 95.50 1071 ALA A O 1
ATOM 8155 N N . GLY A 1 1072 ? 42.648 -1.846 -15.903 1.00 97.00 1072 GLY A N 1
ATOM 8156 C CA . GLY A 1 1072 ? 42.505 -0.831 -16.957 1.00 97.00 1072 GLY A CA 1
ATOM 8157 C C . GLY A 1 1072 ? 41.329 0.134 -16.745 1.00 97.00 1072 GLY A C 1
ATOM 8158 O O . GLY A 1 1072 ? 41.427 1.310 -17.099 1.00 97.00 1072 GLY A O 1
ATOM 8159 N N . VAL A 1 1073 ? 40.241 -0.329 -16.127 1.00 98.38 1073 VAL A N 1
ATOM 8160 C CA . VAL A 1 1073 ? 39.084 0.492 -15.732 1.00 98.38 1073 VAL A CA 1
ATOM 8161 C C . VAL A 1 1073 ? 39.421 1.295 -14.475 1.00 98.38 1073 VAL A C 1
ATOM 8163 O O . VAL A 1 1073 ? 39.240 2.513 -14.450 1.00 98.38 1073 VAL A O 1
ATOM 8166 N N . TRP A 1 1074 ? 40.004 0.650 -13.463 1.00 98.44 1074 TRP A N 1
ATOM 8167 C CA . TRP A 1 1074 ? 40.359 1.284 -12.193 1.00 98.44 1074 TRP A CA 1
ATOM 8168 C C . TRP A 1 1074 ? 41.370 2.427 -12.350 1.00 98.44 1074 TRP A C 1
ATOM 8170 O O . TRP A 1 1074 ? 41.186 3.501 -11.780 1.00 98.44 1074 TRP A O 1
ATOM 8180 N N . GLN A 1 1075 ? 42.390 2.259 -13.200 1.00 98.44 1075 GLN A N 1
ATOM 8181 C CA . GLN A 1 1075 ? 43.331 3.339 -13.530 1.00 98.44 1075 GLN A CA 1
ATOM 8182 C C . GLN A 1 1075 ? 42.633 4.567 -14.138 1.00 98.44 1075 GLN A C 1
ATOM 8184 O O . GLN A 1 1075 ? 43.038 5.698 -13.871 1.00 98.44 1075 GLN A O 1
ATOM 8189 N N . ARG A 1 1076 ? 41.565 4.369 -14.922 1.00 98.75 1076 ARG A N 1
ATOM 8190 C CA . ARG A 1 1076 ? 40.792 5.459 -15.536 1.00 98.75 1076 ARG A CA 1
ATOM 8191 C C . ARG A 1 1076 ? 39.853 6.140 -14.548 1.00 98.75 1076 ARG A C 1
ATOM 8193 O O . ARG A 1 1076 ? 39.769 7.364 -14.574 1.00 98.75 1076 ARG A O 1
ATOM 8200 N N . ILE A 1 1077 ? 39.219 5.377 -13.656 1.00 98.75 1077 ILE A N 1
ATOM 8201 C CA . ILE A 1 1077 ? 38.471 5.911 -12.508 1.00 98.75 1077 ILE A CA 1
ATOM 8202 C C . ILE A 1 1077 ? 39.385 6.831 -11.691 1.00 98.75 1077 ILE A C 1
ATOM 8204 O O . ILE A 1 1077 ? 39.076 8.007 -11.519 1.00 98.75 1077 ILE A O 1
ATOM 8208 N N . VAL A 1 1078 ? 40.551 6.334 -11.264 1.00 98.62 1078 VAL A N 1
ATOM 8209 C CA . VAL A 1 1078 ? 41.512 7.095 -10.448 1.00 98.62 1078 VAL A CA 1
ATOM 8210 C C . VAL A 1 1078 ? 41.999 8.356 -11.171 1.00 98.62 1078 VAL A C 1
ATOM 8212 O O . VAL A 1 1078 ? 41.890 9.443 -10.608 1.00 98.62 1078 VAL A O 1
ATOM 8215 N N . ARG A 1 1079 ? 42.416 8.248 -12.441 1.00 98.56 1079 ARG A N 1
ATOM 8216 C CA . ARG A 1 1079 ? 42.778 9.392 -13.303 1.00 98.56 1079 ARG A CA 1
ATOM 8217 C C . ARG A 1 1079 ? 41.673 10.453 -13.370 1.00 98.56 1079 ARG A C 1
ATOM 8219 O O . ARG A 1 1079 ? 41.957 11.650 -13.387 1.00 98.56 1079 ARG A O 1
ATOM 8226 N N . ASN A 1 1080 ? 40.414 10.031 -13.468 1.00 98.75 1080 ASN A N 1
ATOM 8227 C CA . ASN A 1 1080 ? 39.286 10.949 -13.585 1.00 98.75 1080 ASN A CA 1
ATOM 8228 C C . ASN A 1 1080 ? 38.998 11.646 -12.253 1.00 98.75 1080 ASN A C 1
ATOM 8230 O O . ASN A 1 1080 ? 38.836 12.863 -12.249 1.00 98.75 1080 ASN A O 1
ATOM 8234 N N . LEU A 1 1081 ? 39.026 10.919 -11.132 1.00 98.69 1081 LEU A N 1
ATOM 8235 C CA . LEU A 1 1081 ? 38.921 11.495 -9.786 1.00 98.69 1081 LEU A CA 1
ATOM 8236 C C . LEU A 1 1081 ? 40.036 12.528 -9.528 1.00 98.69 1081 LEU A C 1
ATOM 8238 O O . LEU A 1 1081 ? 39.759 13.642 -9.088 1.00 98.69 1081 LEU A O 1
ATOM 8242 N N . GLU A 1 1082 ? 41.284 12.212 -9.883 1.00 98.44 1082 GLU A N 1
ATOM 8243 C CA . GLU A 1 1082 ? 42.422 13.139 -9.785 1.00 98.44 1082 GLU A CA 1
ATOM 8244 C C . GLU A 1 1082 ? 42.213 14.406 -10.634 1.00 98.44 1082 GLU A C 1
ATOM 8246 O O . GLU A 1 1082 ? 42.473 15.522 -10.170 1.00 98.44 1082 GLU A O 1
ATOM 8251 N N . LEU A 1 1083 ? 41.671 14.266 -11.850 1.00 98.50 1083 LEU A N 1
ATOM 8252 C CA . LEU A 1 1083 ? 41.324 15.402 -12.706 1.00 98.50 1083 LEU A CA 1
ATOM 8253 C C . LEU A 1 1083 ? 40.214 16.270 -12.089 1.00 98.50 1083 LEU A C 1
ATOM 8255 O O . LEU A 1 1083 ? 40.382 17.491 -12.061 1.00 98.50 1083 LEU A O 1
ATOM 8259 N N . VAL A 1 1084 ? 39.142 15.679 -11.543 1.00 98.38 1084 VAL A N 1
ATOM 8260 C CA . VAL A 1 1084 ? 38.085 16.416 -10.814 1.00 98.38 1084 VAL A CA 1
ATOM 8261 C C . VAL A 1 1084 ? 38.680 17.168 -9.625 1.00 98.38 1084 VAL A C 1
ATOM 8263 O O . VAL A 1 1084 ? 38.417 18.361 -9.449 1.00 98.38 1084 VAL A O 1
ATOM 8266 N N . ARG A 1 1085 ? 39.564 16.523 -8.850 1.00 96.81 1085 ARG A N 1
ATOM 8267 C CA . ARG A 1 1085 ? 40.247 17.174 -7.723 1.00 96.81 1085 ARG A CA 1
ATOM 8268 C C . ARG A 1 1085 ? 41.092 18.367 -8.170 1.00 96.81 1085 ARG A C 1
ATOM 8270 O O . ARG A 1 1085 ? 41.095 19.380 -7.473 1.00 96.81 1085 ARG A O 1
ATOM 8277 N N . SER A 1 1086 ? 41.750 18.276 -9.331 1.00 96.88 1086 SER A N 1
ATOM 8278 C CA . SER A 1 1086 ? 42.636 19.319 -9.879 1.00 96.88 1086 SER A CA 1
ATOM 8279 C C . SER A 1 1086 ? 41.939 20.630 -10.270 1.00 96.88 1086 SER A C 1
ATOM 8281 O O . SER A 1 1086 ? 42.607 21.654 -10.422 1.00 96.88 1086 SER A O 1
ATOM 8283 N N . PHE A 1 1087 ? 40.616 20.614 -10.461 1.00 95.69 1087 PHE A N 1
ATOM 8284 C CA . PHE A 1 1087 ? 39.801 21.820 -10.650 1.00 95.69 1087 PHE A CA 1
ATOM 8285 C C . PHE A 1 1087 ? 38.829 22.081 -9.501 1.00 95.69 1087 PHE A C 1
ATOM 8287 O O . PHE A 1 1087 ? 37.983 22.964 -9.617 1.00 95.69 1087 PHE A O 1
ATOM 8294 N N . ASP A 1 1088 ? 38.975 21.343 -8.397 1.00 94.19 1088 ASP A N 1
ATOM 8295 C CA . ASP A 1 1088 ? 38.116 21.442 -7.222 1.00 94.19 1088 ASP A CA 1
ATOM 8296 C C . ASP A 1 1088 ? 36.626 21.195 -7.555 1.00 94.19 1088 ASP A C 1
ATOM 8298 O O . ASP A 1 1088 ? 35.730 21.872 -7.065 1.00 94.19 1088 ASP A O 1
ATOM 8302 N N . GLY A 1 1089 ? 36.347 20.229 -8.433 1.00 95.69 1089 GLY A N 1
ATOM 8303 C CA . GLY A 1 1089 ? 34.979 19.809 -8.736 1.00 95.69 1089 GLY A CA 1
ATOM 8304 C C . GLY A 1 1089 ? 34.330 19.034 -7.589 1.00 95.69 1089 GLY A C 1
ATOM 8305 O O . GLY A 1 1089 ? 35.007 18.335 -6.831 1.00 95.69 1089 GLY A O 1
ATOM 8306 N N . LEU A 1 1090 ? 33.004 19.125 -7.499 1.00 98.00 1090 LEU A N 1
ATOM 8307 C CA . LEU A 1 1090 ? 32.182 18.290 -6.626 1.00 98.00 1090 LEU A CA 1
ATOM 8308 C C . LEU A 1 1090 ? 31.713 17.056 -7.406 1.00 98.00 1090 LEU A C 1
ATOM 8310 O O . LEU A 1 1090 ? 31.219 17.192 -8.528 1.00 98.00 1090 LEU A O 1
ATOM 8314 N N . LEU A 1 1091 ? 31.814 15.864 -6.810 1.00 98.19 1091 LEU A N 1
ATOM 8315 C CA . LEU A 1 1091 ? 31.045 14.717 -7.301 1.00 98.19 1091 LEU A CA 1
ATOM 8316 C C . LEU A 1 1091 ? 29.619 14.801 -6.769 1.00 98.19 1091 LEU A C 1
ATOM 8318 O O . LEU A 1 1091 ? 29.399 15.143 -5.608 1.00 98.19 1091 LEU A O 1
ATOM 8322 N N . GLU A 1 1092 ? 28.655 14.465 -7.606 1.00 98.06 1092 GLU A N 1
ATOM 8323 C CA . GLU A 1 1092 ? 27.271 14.282 -7.200 1.00 98.06 1092 GLU A CA 1
ATOM 8324 C C . GLU A 1 1092 ? 27.093 12.943 -6.466 1.00 98.06 1092 GLU A C 1
ATOM 8326 O O . GLU A 1 1092 ? 27.417 11.897 -7.022 1.00 98.06 1092 GLU A O 1
ATOM 8331 N N . CYS A 1 1093 ? 26.566 12.972 -5.237 1.00 97.81 1093 CYS A N 1
ATOM 8332 C CA . CYS A 1 1093 ? 26.040 11.788 -4.559 1.00 97.81 1093 CYS A CA 1
ATOM 8333 C C . CYS A 1 1093 ? 24.532 11.685 -4.846 1.00 97.81 1093 CYS A C 1
ATOM 8335 O O . CYS A 1 1093 ? 23.721 12.370 -4.214 1.00 97.81 1093 CYS A O 1
ATOM 8337 N N . ASN A 1 1094 ? 24.170 10.888 -5.849 1.00 97.31 1094 ASN A N 1
ATOM 8338 C CA . ASN A 1 1094 ? 22.862 10.908 -6.506 1.00 97.31 1094 ASN A CA 1
ATOM 8339 C C . ASN A 1 1094 ? 21.976 9.729 -6.060 1.00 97.31 1094 ASN A C 1
ATOM 8341 O O . ASN A 1 1094 ? 22.320 8.559 -6.274 1.00 97.31 1094 ASN A O 1
ATOM 8345 N N . SER A 1 1095 ? 20.805 10.025 -5.483 1.00 96.00 1095 SER A N 1
ATOM 8346 C CA . SER A 1 1095 ? 19.872 9.001 -4.990 1.00 96.00 1095 SER A CA 1
ATOM 8347 C C . SER A 1 1095 ? 19.027 8.325 -6.085 1.00 96.00 1095 SER A C 1
ATOM 8349 O O . SER A 1 1095 ? 18.354 7.326 -5.803 1.00 96.00 1095 SER A O 1
ATOM 8351 N N . ALA A 1 1096 ? 19.071 8.790 -7.340 1.00 96.19 1096 ALA A N 1
ATOM 8352 C CA . ALA A 1 1096 ? 18.344 8.174 -8.449 1.00 96.19 1096 ALA A CA 1
ATOM 8353 C C . ALA A 1 1096 ? 18.813 6.748 -8.751 1.00 96.19 1096 ALA A C 1
ATOM 8355 O O . ALA A 1 1096 ? 17.987 5.922 -9.122 1.00 96.19 1096 ALA A O 1
ATOM 8356 N N . ALA A 1 1097 ? 20.075 6.401 -8.493 1.00 95.88 1097 ALA A N 1
ATOM 8357 C CA . ALA A 1 1097 ? 20.543 5.010 -8.497 1.00 95.88 1097 ALA A CA 1
ATOM 8358 C C . ALA A 1 1097 ? 19.677 4.102 -7.602 1.00 95.88 1097 ALA A C 1
ATOM 8360 O O . ALA A 1 1097 ? 19.189 3.063 -8.047 1.00 95.88 1097 ALA A O 1
ATOM 8361 N N . LEU A 1 1098 ? 19.407 4.544 -6.369 1.00 93.88 1098 LEU A N 1
ATOM 8362 C CA . LEU A 1 1098 ? 18.558 3.835 -5.403 1.00 93.88 1098 LEU A CA 1
ATOM 8363 C C . LEU A 1 1098 ? 17.082 3.799 -5.838 1.00 93.88 1098 LEU A C 1
ATOM 8365 O O . LEU A 1 1098 ? 16.331 2.924 -5.411 1.00 93.88 1098 LEU A O 1
ATOM 8369 N N . ARG A 1 1099 ? 16.645 4.761 -6.667 1.00 93.75 1099 ARG A N 1
ATOM 8370 C CA . ARG A 1 1099 ? 15.303 4.805 -7.280 1.00 93.75 1099 ARG A CA 1
ATOM 8371 C C . ARG A 1 1099 ? 15.196 3.886 -8.504 1.00 93.75 1099 ARG A C 1
ATOM 8373 O O . ARG A 1 1099 ? 14.144 3.296 -8.714 1.00 93.75 1099 ARG A O 1
ATOM 8380 N N . LYS A 1 1100 ? 16.279 3.749 -9.273 1.00 91.25 1100 LYS A N 1
ATOM 8381 C CA . LYS A 1 1100 ? 16.417 2.899 -10.466 1.00 91.25 1100 LYS A CA 1
ATOM 8382 C C . LYS A 1 1100 ? 16.826 1.444 -10.126 1.00 91.25 1100 LYS A C 1
ATOM 8384 O O . LYS A 1 1100 ? 17.133 0.677 -11.029 1.00 91.25 1100 LYS A O 1
ATOM 8389 N N . GLY A 1 1101 ? 16.796 1.050 -8.845 1.00 89.25 1101 GLY A N 1
ATOM 8390 C CA . GLY A 1 1101 ? 16.939 -0.344 -8.389 1.00 89.25 1101 GLY A CA 1
ATOM 8391 C C . GLY A 1 1101 ? 18.334 -0.773 -7.913 1.00 89.25 1101 GLY A C 1
ATOM 8392 O O . GLY A 1 1101 ? 18.521 -1.936 -7.565 1.00 89.25 1101 GLY A O 1
ATOM 8393 N N . LEU A 1 1102 ? 19.314 0.133 -7.863 1.00 92.62 1102 LEU A N 1
ATOM 8394 C CA . LEU A 1 1102 ? 20.670 -0.179 -7.401 1.00 92.62 1102 LEU A CA 1
ATOM 8395 C C . LEU A 1 1102 ? 20.763 -0.173 -5.863 1.00 92.62 1102 LEU A C 1
ATOM 8397 O O . LEU A 1 1102 ? 20.066 0.581 -5.184 1.00 92.62 1102 LEU A O 1
ATOM 8401 N N . ALA A 1 1103 ? 21.651 -1.003 -5.306 1.00 90.81 1103 ALA A N 1
ATOM 8402 C CA . ALA A 1 1103 ? 21.832 -1.129 -3.854 1.00 90.81 1103 ALA A CA 1
ATOM 8403 C C . ALA A 1 1103 ? 22.468 0.117 -3.202 1.00 90.81 1103 ALA A C 1
ATOM 8405 O O . ALA A 1 1103 ? 22.079 0.504 -2.101 1.00 90.81 1103 ALA A O 1
ATOM 8406 N N . GLU A 1 1104 ? 23.410 0.753 -3.908 1.00 95.75 1104 GLU A N 1
ATOM 8407 C CA . GLU A 1 1104 ? 24.155 1.952 -3.495 1.00 95.75 1104 GLU A CA 1
ATOM 8408 C C . GLU A 1 1104 ? 23.918 3.120 -4.477 1.00 95.75 1104 GLU A C 1
ATOM 8410 O O . GLU A 1 1104 ? 23.682 2.857 -5.667 1.00 95.75 1104 GLU A O 1
ATOM 8415 N N . PRO A 1 1105 ? 23.991 4.391 -4.024 1.00 97.56 1105 PRO A N 1
ATOM 8416 C CA . PRO A 1 1105 ? 23.831 5.576 -4.873 1.00 97.56 1105 PRO A CA 1
ATOM 8417 C C . PRO A 1 1105 ? 24.986 5.732 -5.881 1.00 97.56 1105 PRO A C 1
ATOM 8419 O O . PRO A 1 1105 ? 25.969 4.995 -5.824 1.00 97.56 1105 PRO A O 1
ATOM 8422 N N . TYR A 1 1106 ? 24.892 6.673 -6.825 1.00 97.69 1106 TYR A N 1
ATOM 8423 C CA . TYR A 1 1106 ? 26.054 7.046 -7.649 1.00 97.69 1106 TYR A CA 1
ATOM 8424 C C . TYR A 1 1106 ? 26.889 8.113 -6.914 1.00 97.69 1106 TYR A C 1
ATOM 8426 O O . TYR A 1 1106 ? 26.279 9.073 -6.444 1.00 97.69 1106 TYR A O 1
ATOM 8434 N N . PRO A 1 1107 ? 28.235 8.039 -6.871 1.00 97.94 1107 PRO A N 1
ATOM 8435 C CA . PRO A 1 1107 ? 29.068 6.869 -7.147 1.00 97.94 1107 PRO A CA 1
ATOM 8436 C C . PRO A 1 1107 ? 28.956 5.782 -6.071 1.00 97.94 1107 PRO A C 1
ATOM 8438 O O . PRO A 1 1107 ? 28.707 6.092 -4.907 1.00 97.94 1107 PRO A O 1
ATOM 8441 N N . ASN A 1 1108 ? 29.213 4.522 -6.443 1.00 96.94 1108 ASN A N 1
ATOM 8442 C CA . ASN A 1 1108 ? 29.255 3.395 -5.504 1.00 96.94 1108 ASN A CA 1
ATOM 8443 C C . ASN A 1 1108 ? 30.366 3.528 -4.442 1.00 96.94 1108 ASN A C 1
ATOM 8445 O O . ASN A 1 1108 ? 31.236 4.407 -4.521 1.00 96.94 1108 ASN A O 1
ATOM 8449 N N . ARG A 1 1109 ? 30.349 2.639 -3.442 1.00 97.25 1109 ARG A N 1
ATOM 8450 C CA . ARG A 1 1109 ? 31.244 2.690 -2.279 1.00 97.25 1109 ARG A CA 1
ATOM 8451 C C . ARG A 1 1109 ? 32.712 2.689 -2.650 1.00 97.25 1109 ARG A C 1
ATOM 8453 O O . ARG A 1 1109 ? 33.449 3.561 -2.209 1.00 97.25 1109 ARG A O 1
ATOM 8460 N N . LEU A 1 1110 ? 33.119 1.755 -3.503 1.00 96.94 1110 LEU A N 1
ATOM 8461 C CA . LEU A 1 1110 ? 34.504 1.589 -3.938 1.00 96.94 1110 LEU A CA 1
ATOM 8462 C C . LEU A 1 1110 ? 35.069 2.883 -4.556 1.00 96.94 1110 LEU A C 1
ATOM 8464 O O . LEU A 1 1110 ? 36.186 3.302 -4.245 1.00 96.94 1110 LEU A O 1
ATOM 8468 N N . ILE A 1 1111 ? 34.282 3.551 -5.403 1.00 98.25 1111 ILE A N 1
ATOM 8469 C CA . ILE A 1 1111 ? 34.654 4.832 -6.018 1.00 98.25 1111 ILE A CA 1
ATOM 8470 C C . ILE A 1 1111 ? 34.591 5.975 -4.991 1.00 98.25 1111 ILE A C 1
ATOM 8472 O O . ILE A 1 1111 ? 35.455 6.854 -4.999 1.00 98.25 1111 ILE A O 1
ATOM 8476 N N . SER A 1 1112 ? 33.622 5.951 -4.074 1.00 98.38 1112 SER A N 1
ATOM 8477 C CA . SER A 1 1112 ? 33.428 6.973 -3.036 1.00 98.38 1112 SER A CA 1
ATOM 8478 C C . SER A 1 1112 ? 34.534 6.979 -1.982 1.00 98.38 1112 SER A C 1
ATOM 8480 O O . SER A 1 1112 ? 35.096 8.032 -1.689 1.00 98.38 1112 SER A O 1
ATOM 8482 N N . GLU A 1 1113 ? 34.922 5.813 -1.468 1.00 98.19 1113 GLU A N 1
ATOM 8483 C CA . GLU A 1 1113 ? 36.066 5.640 -0.566 1.00 98.19 1113 GLU A CA 1
ATOM 8484 C C . GLU A 1 1113 ? 37.356 6.114 -1.253 1.00 98.19 1113 GLU A C 1
ATOM 8486 O O . GLU A 1 1113 ? 38.165 6.841 -0.663 1.00 98.19 1113 GLU A O 1
ATOM 8491 N N . LYS A 1 1114 ? 37.515 5.809 -2.551 1.00 98.38 1114 LYS A N 1
ATOM 8492 C CA . LYS A 1 1114 ? 38.654 6.294 -3.334 1.00 98.38 1114 LYS A CA 1
ATOM 8493 C C . LYS A 1 1114 ? 38.635 7.816 -3.526 1.00 98.38 1114 LYS A C 1
ATOM 8495 O O . LYS A 1 1114 ? 39.696 8.431 -3.408 1.00 98.38 1114 LYS A O 1
ATOM 8500 N N . TRP A 1 1115 ? 37.477 8.433 -3.757 1.00 98.50 1115 TRP A N 1
ATOM 8501 C CA . TRP A 1 1115 ? 37.316 9.891 -3.849 1.00 98.50 1115 TRP A CA 1
ATOM 8502 C C . TRP A 1 1115 ? 37.636 10.594 -2.522 1.00 98.50 1115 TRP A C 1
ATOM 8504 O O . TRP A 1 1115 ? 38.422 11.545 -2.491 1.00 98.50 1115 TRP A O 1
ATOM 8514 N N . LEU A 1 1116 ? 37.112 10.082 -1.407 1.00 98.12 1116 LEU A N 1
ATOM 8515 C CA . LEU A 1 1116 ? 37.372 10.613 -0.066 1.00 98.12 1116 LEU A CA 1
ATOM 8516 C C . LEU A 1 1116 ? 38.853 10.491 0.322 1.00 98.12 1116 LEU A C 1
ATOM 8518 O O . LEU A 1 1116 ? 39.409 11.434 0.886 1.00 98.12 1116 LEU A O 1
ATOM 8522 N N . SER A 1 1117 ? 39.543 9.417 -0.089 1.00 97.62 1117 SER A N 1
ATOM 8523 C CA . SER A 1 1117 ? 40.997 9.266 0.114 1.00 97.62 1117 SER A CA 1
ATOM 8524 C C . SER A 1 1117 ? 41.851 10.366 -0.548 1.00 97.62 1117 SER A C 1
ATOM 8526 O O . SER A 1 1117 ? 43.003 10.560 -0.167 1.00 97.62 1117 SER A O 1
ATOM 8528 N N . MET A 1 1118 ? 41.298 11.109 -1.518 1.00 97.44 1118 MET A N 1
ATOM 8529 C CA . MET A 1 1118 ? 41.942 12.257 -2.179 1.00 97.44 1118 MET A CA 1
ATOM 8530 C C . MET A 1 1118 ? 41.560 13.611 -1.547 1.00 97.44 1118 MET A C 1
ATOM 8532 O O . MET A 1 1118 ? 41.827 14.669 -2.125 1.00 97.44 1118 MET A O 1
ATOM 8536 N N . GLY A 1 1119 ? 40.867 13.609 -0.402 1.00 95.56 1119 GLY A N 1
ATOM 8537 C CA . GLY A 1 1119 ? 40.222 14.809 0.137 1.00 95.56 1119 GLY A CA 1
ATOM 8538 C C . GLY A 1 1119 ? 39.154 15.361 -0.813 1.00 95.56 1119 GLY A C 1
ATOM 8539 O O . GLY A 1 1119 ? 39.032 16.583 -0.956 1.00 95.56 1119 GLY A O 1
ATOM 8540 N N . GLY A 1 1120 ? 38.470 14.464 -1.531 1.00 96.88 1120 GLY A N 1
ATOM 8541 C CA . GLY A 1 1120 ? 37.340 14.762 -2.403 1.00 96.88 1120 GLY A CA 1
ATOM 8542 C C . GLY A 1 1120 ? 36.112 15.242 -1.629 1.00 96.88 1120 GLY A C 1
ATOM 8543 O O . GLY A 1 1120 ? 36.027 15.096 -0.411 1.00 96.88 1120 GLY A O 1
ATOM 8544 N N . ARG A 1 1121 ? 35.165 15.865 -2.337 1.00 97.44 1121 ARG A N 1
ATOM 8545 C CA . ARG A 1 1121 ? 33.968 16.486 -1.750 1.00 97.44 1121 ARG A CA 1
ATOM 8546 C C . ARG A 1 1121 ? 32.716 16.134 -2.549 1.00 97.44 1121 ARG A C 1
ATOM 8548 O O . ARG A 1 1121 ? 32.781 15.987 -3.771 1.00 97.44 1121 ARG A O 1
ATOM 8555 N N . PHE A 1 1122 ? 31.594 15.994 -1.849 1.00 98.25 1122 PHE A N 1
ATOM 8556 C CA . PHE A 1 1122 ? 30.307 15.626 -2.434 1.00 98.25 1122 PHE A CA 1
ATOM 8557 C C . PHE A 1 1122 ? 29.333 16.805 -2.471 1.00 98.25 1122 PHE A C 1
ATOM 8559 O O . PHE A 1 1122 ? 29.224 17.573 -1.513 1.00 98.25 1122 PHE A O 1
ATOM 8566 N N . THR A 1 1123 ? 28.582 16.900 -3.563 1.00 96.94 1123 THR A N 1
ATOM 8567 C CA . THR A 1 1123 ? 27.258 17.521 -3.583 1.00 96.94 1123 THR A CA 1
ATOM 8568 C C . THR A 1 1123 ? 26.177 16.436 -3.546 1.00 96.94 1123 THR A C 1
ATOM 8570 O O . THR A 1 1123 ? 26.495 15.249 -3.495 1.00 96.94 1123 THR A O 1
ATOM 8573 N N . PHE A 1 1124 ? 24.905 16.822 -3.524 1.00 94.88 1124 PHE A N 1
ATOM 8574 C CA . PHE A 1 1124 ? 23.792 15.925 -3.224 1.00 94.88 1124 PHE A CA 1
ATOM 8575 C C . PHE A 1 1124 ? 22.593 16.231 -4.128 1.00 94.88 1124 PHE A C 1
ATOM 8577 O O . PHE A 1 1124 ? 22.274 17.403 -4.364 1.00 94.88 1124 PHE A O 1
ATOM 8584 N N . SER A 1 1125 ? 21.945 15.190 -4.648 1.00 96.06 1125 SER A N 1
ATOM 8585 C CA . SER A 1 1125 ? 20.782 15.345 -5.523 1.00 96.06 1125 SER A CA 1
ATOM 8586 C C . SER A 1 1125 ? 19.850 14.136 -5.531 1.00 96.06 1125 SER A C 1
ATOM 8588 O O . SER A 1 1125 ? 20.237 13.008 -5.208 1.00 96.06 1125 SER A O 1
ATOM 8590 N N . ASP A 1 1126 ? 18.600 14.406 -5.909 1.00 92.88 1126 ASP A N 1
ATOM 8591 C CA . ASP A 1 1126 ? 17.576 13.402 -6.196 1.00 92.88 1126 ASP A CA 1
ATOM 8592 C C . ASP A 1 1126 ? 17.473 13.066 -7.690 1.00 92.88 1126 ASP A C 1
ATOM 8594 O O . ASP A 1 1126 ? 16.901 12.025 -8.015 1.00 92.88 1126 ASP A O 1
ATOM 8598 N N . ASP A 1 1127 ? 18.003 13.909 -8.588 1.00 96.00 1127 ASP A N 1
ATOM 8599 C CA . ASP A 1 1127 ? 17.784 13.809 -10.041 1.00 96.00 1127 ASP A CA 1
ATOM 8600 C C . ASP A 1 1127 ? 16.281 13.607 -10.330 1.00 96.00 1127 ASP A C 1
ATOM 8602 O O . ASP A 1 1127 ? 15.801 12.606 -10.873 1.00 96.00 1127 ASP A O 1
ATOM 8606 N N . SER A 1 1128 ? 15.481 14.528 -9.796 1.00 95.12 1128 SER A N 1
ATOM 8607 C CA . SER A 1 1128 ? 14.027 14.409 -9.763 1.00 95.12 1128 SER A CA 1
ATOM 8608 C C . SER A 1 1128 ? 13.410 14.759 -11.122 1.00 95.12 1128 SER A C 1
ATOM 8610 O O . SER A 1 1128 ? 13.411 15.913 -11.533 1.00 95.12 1128 SER A O 1
ATOM 8612 N N . HIS A 1 1129 ? 12.843 13.762 -11.814 1.00 95.62 1129 HIS A N 1
ATOM 8613 C CA . HIS A 1 1129 ? 12.154 13.926 -13.108 1.00 95.62 1129 HIS A CA 1
ATOM 8614 C C . HIS A 1 1129 ? 10.642 14.253 -12.954 1.00 95.62 1129 HIS A C 1
ATOM 8616 O O . HIS A 1 1129 ? 9.816 13.844 -13.777 1.00 95.62 1129 HIS A O 1
ATOM 8622 N N . GLY A 1 1130 ? 10.242 14.905 -11.862 1.00 93.12 1130 GLY A N 1
ATOM 8623 C CA . GLY A 1 1130 ? 8.840 15.119 -11.480 1.00 93.12 1130 GLY A CA 1
ATOM 8624 C C . GLY A 1 1130 ? 8.658 15.235 -9.967 1.00 93.12 1130 GLY A C 1
ATOM 8625 O O . GLY A 1 1130 ? 9.570 14.911 -9.198 1.00 93.12 1130 GLY A O 1
ATOM 8626 N N . ILE A 1 1131 ? 7.476 15.672 -9.520 1.00 92.19 1131 ILE A N 1
ATOM 8627 C CA . ILE A 1 1131 ? 7.199 15.858 -8.082 1.00 92.19 1131 ILE A CA 1
ATOM 8628 C C . ILE A 1 1131 ? 7.274 14.536 -7.308 1.00 92.19 1131 ILE A C 1
ATOM 8630 O O . ILE A 1 1131 ? 7.693 14.522 -6.160 1.00 92.19 1131 ILE A O 1
ATOM 8634 N N . ASP A 1 1132 ? 6.964 13.409 -7.956 1.00 86.69 1132 ASP A N 1
ATOM 8635 C CA . ASP A 1 1132 ? 6.984 12.065 -7.366 1.00 86.69 1132 ASP A CA 1
ATOM 8636 C C . ASP A 1 1132 ? 8.393 11.513 -7.063 1.00 86.69 1132 ASP A C 1
ATOM 8638 O O . ASP A 1 1132 ? 8.531 10.383 -6.586 1.00 86.69 1132 ASP A O 1
ATOM 8642 N N . GLN A 1 1133 ? 9.441 12.292 -7.353 1.00 92.94 1133 GLN A N 1
ATOM 8643 C CA . GLN A 1 1133 ? 10.845 11.882 -7.252 1.00 92.94 1133 GLN A CA 1
ATOM 8644 C C . GLN A 1 1133 ? 11.700 12.806 -6.376 1.00 92.94 1133 GLN A C 1
ATOM 8646 O O . GLN A 1 1133 ? 12.787 12.390 -5.970 1.00 92.94 1133 GLN A O 1
ATOM 8651 N N . VAL A 1 1134 ? 11.216 14.008 -6.039 1.00 90.75 1134 VAL A N 1
ATOM 8652 C CA . VAL A 1 1134 ? 11.891 14.930 -5.107 1.00 90.75 1134 VAL A CA 1
ATOM 8653 C C . VAL A 1 1134 ? 12.119 14.223 -3.763 1.00 90.75 1134 VAL A C 1
ATOM 8655 O O . VAL A 1 1134 ? 11.268 13.462 -3.302 1.00 90.75 1134 VAL A O 1
ATOM 8658 N N . ALA A 1 1135 ? 13.301 14.407 -3.173 1.00 88.12 1135 ALA A N 1
ATOM 8659 C CA . ALA A 1 1135 ? 13.761 13.790 -1.921 1.00 88.12 1135 ALA A CA 1
ATOM 8660 C C . ALA A 1 1135 ? 13.741 12.241 -1.870 1.00 88.12 1135 ALA A C 1
ATOM 8662 O O . ALA A 1 1135 ? 14.009 11.641 -0.824 1.00 88.12 1135 ALA A O 1
ATOM 8663 N N . THR A 1 1136 ? 13.445 11.542 -2.973 1.00 87.06 1136 THR A N 1
ATOM 8664 C CA . THR A 1 1136 ? 13.321 10.076 -2.954 1.00 87.06 1136 THR A CA 1
ATOM 8665 C C . THR A 1 1136 ? 14.655 9.413 -2.602 1.00 87.06 1136 THR A C 1
ATOM 8667 O O . THR A 1 1136 ? 15.692 9.725 -3.182 1.00 87.06 1136 THR A O 1
ATOM 8670 N N . ASN A 1 1137 ? 14.622 8.461 -1.661 1.00 89.56 1137 ASN A N 1
ATOM 8671 C CA . ASN A 1 1137 ? 15.797 7.782 -1.093 1.00 89.56 1137 ASN A CA 1
ATOM 8672 C C . ASN A 1 1137 ? 16.832 8.715 -0.420 1.00 89.56 1137 ASN A C 1
ATOM 8674 O O . ASN A 1 1137 ? 17.956 8.278 -0.176 1.00 89.56 1137 ASN A O 1
ATOM 8678 N N . TYR A 1 1138 ? 16.485 9.964 -0.081 1.00 90.25 1138 TYR A N 1
ATOM 8679 C CA . TYR A 1 1138 ? 17.431 10.894 0.548 1.00 90.25 1138 TYR A CA 1
ATOM 8680 C C . TYR A 1 1138 ? 18.011 10.381 1.866 1.00 90.25 1138 TYR A C 1
ATOM 8682 O O . TYR A 1 1138 ? 19.227 10.412 2.013 1.00 90.25 1138 TYR A O 1
ATOM 8690 N N . LEU A 1 1139 ? 17.194 9.837 2.775 1.00 88.44 1139 LEU A N 1
ATOM 8691 C CA . LEU A 1 1139 ? 17.702 9.273 4.033 1.00 88.44 1139 LEU A CA 1
ATOM 8692 C C . LEU A 1 1139 ? 18.739 8.167 3.778 1.00 88.44 1139 LEU A C 1
ATOM 8694 O O . LEU A 1 1139 ? 19.861 8.300 4.245 1.00 88.44 1139 LEU A O 1
ATOM 8698 N N . ARG A 1 1140 ? 18.445 7.190 2.906 1.00 89.19 1140 ARG A N 1
ATOM 8699 C CA . ARG A 1 1140 ? 19.400 6.132 2.508 1.00 89.19 1140 ARG A CA 1
ATOM 8700 C C . ARG A 1 1140 ? 20.697 6.676 1.897 1.00 89.19 1140 ARG A C 1
ATOM 8702 O O . ARG A 1 1140 ? 21.755 6.080 2.073 1.00 89.19 1140 ARG A O 1
ATOM 8709 N N . ASN A 1 1141 ? 20.625 7.790 1.168 1.00 92.50 1141 ASN A N 1
ATOM 8710 C CA . ASN A 1 1141 ? 21.787 8.456 0.572 1.00 92.50 1141 ASN A CA 1
ATOM 8711 C C . ASN A 1 1141 ? 22.607 9.243 1.626 1.00 92.50 1141 ASN A C 1
ATOM 8713 O O . ASN A 1 1141 ? 23.828 9.337 1.515 1.00 92.50 1141 ASN A O 1
ATOM 8717 N N . ILE A 1 1142 ? 21.961 9.746 2.687 1.00 93.06 1142 ILE A N 1
ATOM 8718 C CA . ILE A 1 1142 ? 22.628 10.302 3.877 1.00 93.06 1142 ILE A CA 1
ATOM 8719 C C . ILE A 1 1142 ? 23.272 9.175 4.700 1.00 93.06 1142 ILE A C 1
ATOM 8721 O O . ILE A 1 1142 ? 24.460 9.265 4.987 1.00 93.06 1142 ILE A O 1
ATOM 8725 N N . ASP A 1 1143 ? 22.540 8.098 5.010 1.00 93.31 1143 ASP A N 1
ATOM 8726 C CA . ASP A 1 1143 ? 23.041 6.922 5.746 1.00 93.31 1143 ASP A CA 1
ATOM 8727 C C . ASP A 1 1143 ? 24.290 6.337 5.062 1.00 93.31 1143 ASP A C 1
ATOM 8729 O O . ASP A 1 1143 ? 25.288 6.013 5.706 1.00 93.31 1143 ASP A O 1
ATOM 8733 N N . TYR A 1 1144 ? 24.260 6.262 3.728 1.00 97.06 1144 TYR A N 1
ATOM 8734 C CA . TYR A 1 1144 ? 25.393 5.864 2.901 1.00 97.06 1144 TYR A CA 1
ATOM 8735 C C . TYR A 1 1144 ? 26.608 6.791 3.078 1.00 97.06 1144 TYR A C 1
ATOM 8737 O O . TYR A 1 1144 ? 27.705 6.303 3.354 1.00 97.06 1144 TYR A O 1
ATOM 8745 N N . LEU A 1 1145 ? 26.432 8.112 2.978 1.00 96.81 1145 LEU A N 1
ATOM 8746 C CA . LEU A 1 1145 ? 27.518 9.080 3.170 1.00 96.81 1145 LEU A CA 1
ATOM 8747 C C . LEU A 1 1145 ? 28.065 9.076 4.610 1.00 96.81 1145 LEU A C 1
ATOM 8749 O O . LEU A 1 1145 ? 29.282 9.100 4.801 1.00 96.81 1145 LEU A O 1
ATOM 8753 N N . GLU A 1 1146 ? 27.204 8.967 5.620 1.00 95.44 1146 GLU A N 1
ATOM 8754 C CA . GLU A 1 1146 ? 27.614 8.831 7.023 1.00 95.44 1146 GLU A CA 1
ATOM 8755 C C . GLU A 1 1146 ? 28.410 7.528 7.246 1.00 95.44 1146 GLU A C 1
ATOM 8757 O O . GLU A 1 1146 ? 29.447 7.550 7.911 1.00 95.44 1146 GLU A O 1
ATOM 8762 N N . SER A 1 1147 ? 28.026 6.417 6.597 1.00 96.50 1147 SER A N 1
ATOM 8763 C CA . SER A 1 1147 ? 28.780 5.146 6.618 1.00 96.50 1147 SER A CA 1
ATOM 8764 C C . SER A 1 1147 ? 30.156 5.207 5.931 1.00 96.50 1147 SER A C 1
ATOM 8766 O O . SER A 1 1147 ? 30.963 4.291 6.078 1.00 96.50 1147 SER A O 1
ATOM 8768 N N . LEU A 1 1148 ? 30.428 6.278 5.179 1.00 96.62 1148 LEU A N 1
ATOM 8769 C CA . LEU A 1 1148 ? 31.724 6.597 4.573 1.00 96.62 1148 LEU A CA 1
ATOM 8770 C C . LEU A 1 1148 ? 32.531 7.611 5.410 1.00 96.62 1148 LEU A C 1
ATOM 8772 O O . LEU A 1 1148 ? 33.603 8.047 4.991 1.00 96.62 1148 LEU A O 1
ATOM 8776 N N . GLY A 1 1149 ? 32.021 8.022 6.577 1.00 95.19 1149 GLY A N 1
ATOM 8777 C CA . GLY A 1 1149 ? 32.628 9.050 7.426 1.00 95.19 1149 GLY A CA 1
ATOM 8778 C C . GLY A 1 1149 ? 32.427 10.485 6.923 1.00 95.19 1149 GLY A C 1
ATOM 8779 O O . GLY A 1 1149 ? 33.079 11.405 7.419 1.00 95.19 1149 GLY A O 1
ATOM 8780 N N . VAL A 1 1150 ? 31.540 10.707 5.947 1.00 96.94 1150 VAL A N 1
ATOM 8781 C CA . VAL A 1 1150 ? 31.192 12.053 5.477 1.00 96.94 1150 VAL A CA 1
ATOM 8782 C C . VAL A 1 1150 ? 30.231 12.692 6.474 1.00 96.94 1150 VAL A C 1
ATOM 8784 O O . VAL A 1 1150 ? 29.225 12.101 6.843 1.00 96.94 1150 VAL A O 1
ATOM 8787 N N . SER A 1 1151 ? 30.520 13.925 6.889 1.00 94.12 1151 SER A N 1
ATOM 8788 C CA . SER A 1 1151 ? 29.657 14.717 7.779 1.00 94.12 1151 SER A CA 1
ATOM 8789 C C . SER A 1 1151 ? 29.058 15.956 7.108 1.00 94.12 1151 SER A C 1
ATOM 8791 O O . SER A 1 1151 ? 28.189 16.609 7.683 1.00 94.12 1151 SER A O 1
ATOM 8793 N N . THR A 1 1152 ? 29.542 16.316 5.914 1.00 95.31 1152 THR A N 1
ATOM 8794 C CA . THR A 1 1152 ? 29.237 17.576 5.222 1.00 95.31 1152 THR A CA 1
ATOM 8795 C C . THR A 1 1152 ? 29.157 17.361 3.712 1.00 95.31 1152 THR A C 1
ATOM 8797 O O . THR A 1 1152 ? 30.069 16.787 3.117 1.00 95.31 1152 THR A O 1
ATOM 8800 N N . VAL A 1 1153 ? 28.104 17.890 3.093 1.00 95.94 1153 VAL A N 1
ATOM 8801 C CA . VAL A 1 1153 ? 27.944 18.024 1.635 1.00 95.94 1153 VAL A CA 1
ATOM 8802 C C . VAL A 1 1153 ? 27.925 19.503 1.244 1.00 95.94 1153 VAL A C 1
ATOM 8804 O O . VAL A 1 1153 ? 27.754 20.377 2.092 1.00 95.94 1153 VAL A O 1
ATOM 8807 N N . TYR A 1 1154 ? 28.126 19.805 -0.037 1.00 95.81 1154 TYR A N 1
ATOM 8808 C CA . TYR A 1 1154 ? 28.269 21.176 -0.529 1.00 95.81 1154 TYR A CA 1
ATOM 8809 C C . TYR A 1 1154 ? 27.175 21.527 -1.539 1.00 95.81 1154 TYR A C 1
ATOM 8811 O O . TYR A 1 1154 ? 26.980 20.811 -2.519 1.00 95.81 1154 TYR A O 1
ATOM 8819 N N . THR A 1 1155 ? 26.496 22.654 -1.327 1.00 94.81 1155 THR A N 1
ATOM 8820 C CA . THR A 1 1155 ? 25.637 23.315 -2.326 1.00 94.81 1155 THR A CA 1
ATOM 8821 C C . THR A 1 1155 ? 26.315 24.593 -2.843 1.00 94.81 1155 THR A C 1
ATOM 8823 O O . THR A 1 1155 ? 27.448 24.891 -2.455 1.00 94.81 1155 THR A O 1
ATOM 8826 N N . LEU A 1 1156 ? 25.663 25.347 -3.731 1.00 93.56 1156 LEU A N 1
ATOM 8827 C CA . LEU A 1 1156 ? 26.194 26.590 -4.305 1.00 93.56 1156 LEU A CA 1
ATOM 8828 C C . LEU A 1 1156 ? 25.339 27.803 -3.897 1.00 93.56 1156 LEU A C 1
ATOM 8830 O O . LEU A 1 1156 ? 24.122 27.707 -3.767 1.00 93.56 1156 LEU A O 1
ATOM 8834 N N . GLU A 1 1157 ? 25.969 28.963 -3.714 1.00 91.00 1157 GLU A N 1
ATOM 8835 C CA . GLU A 1 1157 ? 25.313 30.203 -3.275 1.00 91.00 1157 GLU A CA 1
ATOM 8836 C C . GLU A 1 1157 ? 25.708 31.391 -4.165 1.00 91.00 1157 GLU A C 1
ATOM 8838 O O . GLU A 1 1157 ? 26.893 31.607 -4.435 1.00 91.00 1157 GLU A O 1
ATOM 8843 N N . ARG A 1 1158 ? 24.723 32.165 -4.644 1.00 89.69 1158 ARG A N 1
ATOM 8844 C CA . ARG A 1 1158 ? 24.952 33.323 -5.527 1.00 89.69 1158 ARG A CA 1
ATOM 8845 C C . ARG A 1 1158 ? 25.464 34.522 -4.723 1.00 89.69 1158 ARG A C 1
ATOM 8847 O O . ARG A 1 1158 ? 24.719 35.136 -3.962 1.00 89.69 1158 ARG A O 1
ATOM 8854 N N . LEU A 1 1159 ? 26.725 34.903 -4.929 1.00 82.62 1159 LEU A N 1
ATOM 8855 C CA . LEU A 1 1159 ? 27.358 36.028 -4.238 1.00 82.62 1159 LEU A CA 1
ATOM 8856 C C . LEU A 1 1159 ? 26.801 37.375 -4.725 1.00 82.62 1159 LEU A C 1
ATOM 8858 O O . LEU A 1 1159 ? 27.166 37.882 -5.789 1.00 82.62 1159 LEU A O 1
ATOM 8862 N N . THR A 1 1160 ? 25.948 38.000 -3.914 1.00 59.81 1160 THR A N 1
ATOM 8863 C CA . THR A 1 1160 ? 25.389 39.330 -4.190 1.00 59.81 1160 THR A CA 1
ATOM 8864 C C . THR A 1 1160 ? 26.429 40.433 -3.978 1.00 59.81 1160 THR A C 1
ATOM 8866 O O . THR A 1 1160 ? 26.557 40.992 -2.888 1.00 59.81 1160 THR A O 1
ATOM 8869 N N . SER A 1 1161 ? 27.155 40.802 -5.036 1.00 46.88 1161 SER A N 1
ATOM 8870 C CA . SER A 1 1161 ? 27.938 42.043 -5.037 1.00 46.88 1161 SER A CA 1
ATOM 8871 C C . SER A 1 1161 ? 27.005 43.254 -4.961 1.00 46.88 1161 SER A C 1
ATOM 8873 O O . SER A 1 1161 ? 26.229 43.508 -5.885 1.00 46.88 1161 SER A O 1
ATOM 8875 N N . ALA A 1 1162 ? 27.128 44.048 -3.893 1.00 41.41 1162 ALA A N 1
ATOM 8876 C CA . ALA A 1 1162 ? 26.331 45.257 -3.655 1.00 41.41 1162 ALA A CA 1
ATOM 8877 C C . ALA A 1 1162 ? 26.510 46.368 -4.721 1.00 41.41 1162 ALA A C 1
ATOM 8879 O O . ALA A 1 1162 ? 25.839 47.394 -4.655 1.00 41.41 1162 ALA A O 1
ATOM 8880 N N . ALA A 1 1163 ? 27.397 46.169 -5.704 1.00 39.97 1163 ALA A N 1
ATOM 8881 C CA . ALA A 1 1163 ? 27.645 47.082 -6.819 1.00 39.97 1163 ALA A CA 1
ATOM 8882 C C . ALA A 1 1163 ? 27.105 46.592 -8.184 1.00 39.97 1163 ALA A C 1
ATOM 8884 O O . ALA A 1 1163 ? 27.279 47.291 -9.178 1.00 39.97 1163 ALA A O 1
ATOM 8885 N N . SER A 1 1164 ? 26.467 45.414 -8.261 1.00 41.03 1164 SER A N 1
ATOM 8886 C CA . SER A 1 1164 ? 26.077 44.767 -9.531 1.00 41.03 1164 SER A CA 1
ATOM 8887 C C . SER A 1 1164 ? 24.562 44.572 -9.688 1.00 41.03 1164 SER A C 1
ATOM 8889 O O . SER A 1 1164 ? 24.088 43.479 -9.992 1.00 41.03 1164 SER A O 1
ATOM 8891 N N . SER A 1 1165 ? 23.784 45.644 -9.523 1.00 39.88 1165 SER A N 1
ATOM 8892 C CA . SER A 1 1165 ? 22.339 45.667 -9.818 1.00 39.88 1165 SER A CA 1
ATOM 8893 C C . SER A 1 1165 ? 22.004 45.867 -11.311 1.00 39.88 1165 SER A C 1
ATOM 8895 O O . SER A 1 1165 ? 20.853 46.111 -11.669 1.00 39.88 1165 SER A O 1
ATOM 8897 N N . THR A 1 1166 ? 22.991 45.748 -12.205 1.00 41.50 1166 THR A N 1
ATOM 8898 C CA . THR A 1 1166 ? 22.801 45.746 -13.662 1.00 41.50 1166 THR A CA 1
ATOM 8899 C C . THR A 1 1166 ? 22.300 44.390 -14.155 1.00 41.50 1166 THR A C 1
ATOM 8901 O O . THR A 1 1166 ? 23.020 43.394 -14.091 1.00 41.50 1166 THR A O 1
ATOM 8904 N N . ALA A 1 1167 ? 21.086 44.348 -14.709 1.00 46.75 1167 ALA A N 1
ATOM 8905 C CA . ALA A 1 1167 ? 20.564 43.145 -15.353 1.00 46.75 1167 ALA A CA 1
ATOM 8906 C C . ALA A 1 1167 ? 21.447 42.741 -16.552 1.00 46.75 1167 ALA A C 1
ATOM 8908 O O . ALA A 1 1167 ? 21.596 43.514 -17.497 1.00 46.75 1167 ALA A O 1
ATOM 8909 N N . GLY A 1 1168 ? 22.023 41.534 -16.502 1.00 55.75 1168 GLY A N 1
ATOM 8910 C CA . GLY A 1 1168 ? 22.858 40.966 -17.571 1.00 55.75 1168 GLY A CA 1
ATOM 8911 C C . GLY A 1 1168 ? 24.243 40.466 -17.142 1.00 55.75 1168 GLY A C 1
ATOM 8912 O O . GLY A 1 1168 ? 24.915 39.818 -17.940 1.00 55.75 1168 GLY A O 1
ATOM 8913 N N . THR A 1 1169 ? 24.684 40.712 -15.906 1.00 64.25 1169 THR A N 1
ATOM 8914 C CA . THR A 1 1169 ? 25.933 40.134 -15.374 1.00 64.25 1169 THR A CA 1
ATOM 8915 C C . THR A 1 1169 ? 25.696 38.698 -14.891 1.00 64.25 1169 THR A C 1
ATOM 8917 O O . THR A 1 1169 ? 24.789 38.476 -14.090 1.00 64.25 1169 THR A O 1
ATOM 8920 N N . LYS A 1 1170 ? 26.506 37.724 -15.340 1.00 81.25 1170 LYS A N 1
ATOM 8921 C CA . LYS A 1 1170 ? 26.472 36.347 -14.805 1.00 81.25 1170 LYS A CA 1
ATOM 8922 C C . LYS A 1 1170 ? 26.838 36.351 -13.313 1.00 81.25 1170 LYS A C 1
ATOM 8924 O O . LYS A 1 1170 ? 27.739 37.083 -12.903 1.00 81.25 1170 LYS A O 1
ATOM 8929 N N . ALA A 1 1171 ? 26.152 35.537 -12.513 1.00 81.81 1171 ALA A N 1
ATOM 8930 C CA . ALA A 1 1171 ? 26.408 35.433 -11.079 1.00 81.81 1171 ALA A CA 1
ATOM 8931 C C . ALA A 1 1171 ? 27.744 34.733 -10.768 1.00 81.81 1171 ALA A C 1
ATOM 8933 O O . ALA A 1 1171 ? 28.118 33.752 -11.413 1.00 81.81 1171 ALA A O 1
ATOM 8934 N N . THR A 1 1172 ? 28.436 35.208 -9.730 1.00 87.31 1172 THR A N 1
ATOM 8935 C CA . THR A 1 1172 ? 29.552 34.485 -9.105 1.00 87.31 1172 THR A CA 1
ATOM 8936 C C . THR A 1 1172 ? 28.993 33.545 -8.042 1.00 87.31 1172 THR A C 1
ATOM 8938 O O . THR A 1 1172 ? 28.200 33.979 -7.205 1.00 87.31 1172 THR A O 1
ATOM 8941 N N . LEU A 1 1173 ? 29.422 32.283 -8.040 1.00 91.44 1173 LEU A N 1
ATOM 8942 C CA . LEU A 1 1173 ? 29.014 31.299 -7.036 1.00 91.44 1173 LEU A CA 1
ATOM 8943 C C . LEU A 1 1173 ? 30.108 31.079 -5.988 1.00 91.44 1173 LEU A C 1
ATOM 8945 O O . LEU A 1 1173 ? 31.287 30.975 -6.328 1.00 91.44 1173 LEU A O 1
ATOM 8949 N N . ALA A 1 1174 ? 29.699 30.944 -4.730 1.00 90.94 1174 ALA A N 1
ATOM 8950 C CA . ALA A 1 1174 ? 30.478 30.300 -3.678 1.00 90.94 1174 ALA A CA 1
ATOM 8951 C C . ALA A 1 1174 ? 29.955 28.878 -3.430 1.00 90.94 1174 ALA A C 1
ATOM 8953 O O . ALA A 1 1174 ? 28.822 28.555 -3.784 1.00 90.94 1174 ALA A O 1
ATOM 8954 N N . GLU A 1 1175 ? 30.769 28.035 -2.800 1.00 92.75 1175 GLU A N 1
ATOM 8955 C CA . GLU A 1 1175 ? 30.296 26.777 -2.219 1.00 92.75 1175 GLU A CA 1
ATOM 8956 C C . GLU A 1 1175 ? 29.848 27.005 -0.781 1.00 92.75 1175 GLU A C 1
ATOM 8958 O O . GLU A 1 1175 ? 30.503 27.720 -0.021 1.00 92.75 1175 GLU A O 1
ATOM 8963 N N . LYS A 1 1176 ? 28.756 26.347 -0.404 1.00 91.69 1176 LYS A N 1
ATOM 8964 C CA . LYS A 1 1176 ? 28.144 26.437 0.915 1.00 91.69 1176 LYS A CA 1
ATOM 8965 C C . LYS A 1 1176 ? 28.102 25.043 1.548 1.00 91.69 1176 LYS A C 1
ATOM 8967 O O . LYS A 1 1176 ? 27.414 24.174 1.008 1.00 91.69 1176 LYS A O 1
ATOM 8972 N N . PRO A 1 1177 ? 28.843 24.793 2.643 1.00 93.44 1177 PRO A N 1
ATOM 8973 C CA . PRO A 1 1177 ? 28.771 23.523 3.354 1.00 93.44 1177 PRO A CA 1
ATOM 8974 C C . PRO A 1 1177 ? 27.426 23.387 4.079 1.00 93.44 1177 PRO A C 1
ATOM 8976 O O . PRO A 1 1177 ? 26.913 24.349 4.651 1.00 93.44 1177 PRO A O 1
ATOM 8979 N N . VAL A 1 1178 ? 26.889 22.172 4.080 1.00 91.62 1178 VAL A N 1
ATOM 8980 C CA . VAL A 1 1178 ? 25.686 21.755 4.805 1.00 91.62 1178 VAL A CA 1
ATOM 8981 C C . VAL A 1 1178 ? 26.025 20.453 5.525 1.00 91.62 1178 VAL A C 1
ATOM 8983 O O . VAL A 1 1178 ? 26.470 19.493 4.891 1.00 91.62 1178 VAL A O 1
ATOM 8986 N N . SER A 1 1179 ? 25.853 20.413 6.846 1.00 92.06 1179 SER A N 1
ATOM 8987 C CA . SER A 1 1179 ? 26.054 19.190 7.626 1.00 92.06 1179 SER A CA 1
ATOM 8988 C C . SER A 1 1179 ? 24.969 18.163 7.307 1.00 92.06 1179 SER A C 1
ATOM 8990 O O . SER A 1 1179 ? 23.802 18.514 7.124 1.00 92.06 1179 SER A O 1
ATOM 8992 N N . LEU A 1 1180 ? 25.333 16.880 7.289 1.00 90.00 1180 LEU A N 1
ATOM 8993 C CA . LEU A 1 1180 ? 24.362 15.799 7.105 1.00 90.00 1180 LEU A CA 1
ATOM 8994 C C . LEU A 1 1180 ? 23.344 15.733 8.251 1.00 90.00 1180 LEU A C 1
ATOM 8996 O O . LEU A 1 1180 ? 22.186 15.420 7.991 1.00 90.00 1180 LEU A O 1
ATOM 9000 N N . SER A 1 1181 ? 23.716 16.152 9.470 1.00 84.44 1181 SER A N 1
ATOM 9001 C CA . SER A 1 1181 ? 22.769 16.306 10.583 1.00 84.44 1181 SER A CA 1
ATOM 9002 C C . SER A 1 1181 ? 21.654 17.297 10.244 1.00 84.44 1181 SER A C 1
ATOM 9004 O O . SER A 1 1181 ? 20.488 16.932 10.285 1.00 84.44 1181 SER A O 1
ATOM 9006 N N . THR A 1 1182 ? 21.988 18.509 9.789 1.00 80.38 1182 THR A N 1
ATOM 9007 C CA . THR A 1 1182 ? 20.993 19.537 9.443 1.00 80.38 1182 THR A CA 1
ATOM 9008 C C . THR A 1 1182 ? 20.248 19.221 8.149 1.00 80.38 1182 THR A C 1
ATOM 9010 O O . THR A 1 1182 ? 19.089 19.605 7.987 1.00 80.38 1182 THR A O 1
ATOM 9013 N N . PHE A 1 1183 ? 20.856 18.446 7.250 1.00 77.38 1183 PHE A N 1
ATOM 9014 C CA . PHE A 1 1183 ? 20.152 17.851 6.118 1.00 77.38 1183 PHE A CA 1
ATOM 9015 C C . PHE A 1 1183 ? 19.074 16.863 6.608 1.00 77.38 1183 PHE A C 1
ATOM 9017 O O . PHE A 1 1183 ? 17.910 17.005 6.241 1.00 77.38 1183 PHE A O 1
ATOM 9024 N N . ARG A 1 1184 ? 19.435 15.925 7.494 1.00 80.81 1184 ARG A N 1
ATOM 9025 C CA . ARG A 1 1184 ? 18.542 14.919 8.094 1.00 80.81 1184 ARG A CA 1
ATOM 9026 C C . ARG A 1 1184 ? 17.441 15.560 8.951 1.00 80.81 1184 ARG A C 1
ATOM 9028 O O . ARG A 1 1184 ? 16.279 15.216 8.779 1.00 80.81 1184 ARG A O 1
ATOM 9035 N N . GLU A 1 1185 ? 17.780 16.547 9.783 1.00 78.44 1185 GLU A N 1
ATOM 9036 C CA . GLU A 1 1185 ? 16.844 17.379 10.563 1.00 78.44 1185 GLU A CA 1
ATOM 9037 C C . GLU A 1 1185 ? 15.801 18.066 9.666 1.00 78.44 1185 GLU A C 1
ATOM 9039 O O . GLU A 1 1185 ? 14.638 18.165 10.040 1.00 78.44 1185 GLU A O 1
ATOM 9044 N N . THR A 1 1186 ? 16.191 18.514 8.465 1.00 71.31 1186 THR A N 1
ATOM 9045 C CA . THR A 1 1186 ? 15.266 19.174 7.524 1.00 71.31 1186 THR A CA 1
ATOM 9046 C C . THR A 1 1186 ? 14.307 18.194 6.836 1.00 71.31 1186 THR A C 1
ATOM 9048 O O . THR A 1 1186 ? 13.264 18.626 6.363 1.00 71.31 1186 THR A O 1
ATOM 9051 N N . LEU A 1 1187 ? 14.651 16.903 6.765 1.00 65.19 1187 LEU A N 1
ATOM 9052 C CA . LEU A 1 1187 ? 13.840 15.846 6.140 1.00 65.19 1187 LEU A CA 1
ATOM 9053 C C . LEU A 1 1187 ? 13.008 15.035 7.150 1.00 65.19 1187 LEU A C 1
ATOM 9055 O O . LEU A 1 1187 ? 12.281 14.128 6.752 1.00 65.19 1187 LEU A O 1
ATOM 9059 N N . ALA A 1 1188 ? 13.151 15.324 8.445 1.00 55.75 1188 ALA A N 1
ATOM 9060 C CA . ALA A 1 1188 ? 12.398 14.713 9.541 1.00 55.75 1188 ALA A CA 1
ATOM 9061 C C . ALA A 1 1188 ? 11.257 15.624 10.054 1.00 55.75 1188 ALA A C 1
ATOM 9063 O O . ALA A 1 1188 ? 10.762 15.426 11.165 1.00 55.75 1188 ALA A O 1
ATOM 9064 N N . LEU A 1 1189 ? 10.888 16.636 9.257 1.00 40.09 1189 LEU A N 1
ATOM 9065 C CA . LEU A 1 1189 ? 9.902 17.692 9.515 1.00 40.09 1189 LEU A CA 1
ATOM 9066 C C . LEU A 1 1189 ? 8.938 17.824 8.328 1.00 40.09 1189 LEU A C 1
ATOM 9068 O O . LEU A 1 1189 ? 7.770 18.172 8.600 1.00 40.09 1189 LEU A O 1
#

Organism: Verticillium dahliae (NCBI:txid27337)

InterPro domains:
  IPR000286 Histone deacetylase HDAC [PR01270] (207-230)
  IPR000286 Histone deacetylase HDAC [PR01270] (241-256)
  IPR000286 Histone deacetylase HDAC [PR01270] (365-375)
  IPR004013 PHP domain [PF02811] (883-1095)
  IPR010140 Histidinol phosphate phosphatase, HisJ [TIGR01856] (883-1138)
  IPR016195 Polymerase/histidinol phosphatase-like [SSF89550] (882-1160)
  IPR023696 Ureohydrolase domain superfamily [SSF52768] (35-448)
  IPR023801 Histone deacetylase domain [PF00850] (116-438)
  IPR037138 Histone deacetylase domain superfamily [G3DSA:3.40.800.20] (37-456)
  IPR053244 Histone deacetylase HD type 1 [PTHR47558] (2-855)

Sequence (1189 aa):
MTASSVASEYFQNELNLCHALSTTQQTHAAVILSDACYGHRYSRPKTSRAALSTIVERPERIKAGALGVAMAYVRLGGRHCDGDYPAHPKLDPTSIPTVPFKIHKTTRKLPLLSPAVTNVHGSKWMEELRTMCRLAESKLAMGGKELARPESGRTGDTGAAAKLHEGDLYLCADSLDALEGALGAVCEAVDLVFSDGPRRAFVAVRPPGHHCSASYPSGFCWVNNVHVGVMHAALTHGLTHAAIIDFDLHHGDGSQSIAWQHNTRGVSAAKNAQAWKKTSIGYFSLHDINSYPCEMGDEEKVKNASLCIENAHGQNMWNVHLHSWGSEAEFWKLYETKYTVILEKTRSYLQQQAARLRANGQTPKAAIFFSAGFDASEWETKGMQRHNVNVPTEFYARITQDVIRIAAEEGLGVDGRVVSVLEGGYSDRALFSGIFSHVCGLAGDQSNPGPPRGRGGLAYEISHRIGIIEEGEPAVQSPEPAGPYEPLPESQNLSSLHAYDPSWWSSAELDNLEVAMGAPPLEPKMPRYATPPTYSSPTQASTARVVNPAKMRRSLSGLSATNGPISRPPTPPAPEVPWTVAAHELSKLLIPSDRQTDSCTAEDLNAEATRARRDRQSLLQPTVPAPATTANASSRPSSRMSLRERKPAKAPAYTESGNGANDDKHSKSRRKTVAGAAVLATDKPSSGVSPIPAATPDSQRTGRRVSAHPPSDDLDKITTGMKKIKINLITKSQKEERARSSQAAAAAAAATAAAPVTRTEPGPAGNQSAPRSASEFLPQPDVAQPPVVDETTSALAVEESAETQPALTVKPEIGAHEGPVSAQLPLSSDVPEHKVLPTHSFARPASSQKAQQDGADQSPALELTSNTSPEIFLPPANMAFTMHSHSGQFCPGHAKDQLEDIIRHAISMGYKTMGLTEHMPRLQVSDLYPEELTGDPDEAVAVLTPRHEAYLIEAQRLQAKYAPQIHVLIGFEGEWYRPAYGPYITTLAAHPAVDYFIGSIHHVNAIPIDYDAATYAQARESSGGTEERMYERYYDQQHEMLTALRPRVVGHFDLIRLLSEDPGRDVSAWAGVWQRIVRNLELVRSFDGLLECNSAALRKGLAEPYPNRLISEKWLSMGGRFTFSDDSHGIDQVATNYLRNIDYLESLGVSTVYTLERLTSAASSTAGTKATLAEKPVSLSTFRETLAL

Secondary structure (DSSP, 8-state):
--HHHHHHHHHHHHHHHHSSTT-----SEEEEEEGGGGS-----TT--HHHHTT--S-THHHHHHHHHHHHHHHHHTT-STTSSS---TT--GGGSS--SSEEEEE-----TTSHHHHHHH-HHHHHHHHHHHHHHHHHHHTTS-TT--------S---PPPPPPTTT----TTHHHHHHHHHHHHHHHHHHHHTTS-SEEEEE-SS--TT--SS--BTTBSS-HHHHHHHHIIIII---EEEEEE-SSS--HHHHHHHHHHHHHHHT--TTS-GGGG-EEEEEEEE-TTSTTSTT--HHHHHHHT-EESSGGG--EEEEE----SSHHHHHHHIIIIITHHHHHHHHHHHHHHHHHHHTT----EEEEEEE--TTBTTS-TTT-TTS--B-TTHHHHHHHHHHHHHT-TTSS-TT-EEEEE----SHHHHHHHHHHHHHHHH---S--PPP-----SHHHHHTTS--------------------PPPS-------SSS-GGGGSHHHHHHHHHHHHPPP-------PPPPPP--PPPSS-------GGGS--------------PPPPPPPPPP--HHHHHHHHHHHHS-SSS--SPPPHHHHHHHHHHHHHHHHHHTS-PPP-------------------------------------SSS------------------------------------------------------------------GGGGTGGGTSSSS----------------------------------------------------------------------------------------------------------------------------PPP--PPP----EES-B--TTTSBTTB-S-HHHHHHHHHHTT-SEEEE-PBPPPSSGGGS-TTT--SSHHHHHHTHHHHHHHHHHHHHHHHHHHTTT-EEEE--EEE-SSGGGHHHHHHHHTSTT----EEE--EETTEESSS-HHHHHHHHHHTTSSHHHHHHHHHHHHHHHHHHH--SEE--TTGGGTT-S-TT--TTSSHHHHHHHHHHHHHHHHTTPEEEEETHHHHTT-SSPBSPHHHHHHHHTTT--EEEE--BSSGGGTTTTHHHHHHHHHTTT--EEEEEEE---TT--STTPPPPEEEEEEEHHHHHHHH--

Radius of gyration: 42.96 Å; chains: 1; bounding box: 113×141×139 Å